Protein AF-A0A446BBA0-F1 (afdb_monomer_lite)

Structure (mmCIF, N/CA/C/O backbone):
data_AF-A0A446BBA0-F1
#
_entry.id   AF-A0A446BBA0-F1
#
loop_
_atom_site.group_PDB
_atom_site.id
_atom_site.type_symbol
_atom_site.label_atom_id
_atom_site.label_alt_id
_atom_site.label_comp_id
_atom_site.label_asym_id
_atom_site.label_entity_id
_atom_site.label_seq_id
_atom_site.pdbx_PDB_ins_code
_atom_site.Cartn_x
_atom_site.Cartn_y
_atom_site.Cartn_z
_atom_site.occupancy
_atom_site.B_iso_or_equiv
_atom_site.auth_seq_id
_atom_site.auth_comp_id
_atom_site.auth_asym_id
_atom_site.auth_atom_id
_atom_site.pdbx_PDB_model_num
ATOM 1 N N . MET A 1 1 ? 12.602 74.635 -7.351 1.00 35.88 1 MET A N 1
ATOM 2 C CA . MET A 1 1 ? 13.070 75.291 -6.101 1.00 35.88 1 MET A CA 1
ATOM 3 C C . MET A 1 1 ? 14.355 74.602 -5.634 1.00 35.88 1 MET A C 1
ATOM 5 O O . MET A 1 1 ? 14.834 73.745 -6.366 1.00 35.88 1 MET A O 1
ATOM 9 N N . ARG A 1 2 ? 14.989 75.040 -4.536 1.00 27.50 2 ARG A N 1
ATOM 10 C CA . ARG A 1 2 ? 16.368 74.638 -4.180 1.00 27.50 2 ARG A CA 1
ATOM 11 C C . ARG A 1 2 ? 16.473 73.181 -3.708 1.00 27.50 2 ARG A C 1
ATOM 13 O O . ARG A 1 2 ? 15.565 72.682 -3.056 1.00 27.50 2 ARG A O 1
ATOM 20 N N . ALA A 1 3 ? 17.612 72.553 -3.999 1.00 34.00 3 ALA A N 1
ATOM 21 C CA . ALA A 1 3 ? 18.017 71.284 -3.402 1.00 34.00 3 ALA A CA 1
ATOM 22 C C . ALA A 1 3 ? 18.498 71.476 -1.951 1.00 34.00 3 ALA A C 1
ATOM 24 O O . ALA A 1 3 ? 18.979 72.555 -1.595 1.00 34.00 3 ALA A O 1
ATOM 25 N N . GLN A 1 4 ? 18.443 70.410 -1.152 1.00 29.73 4 GLN A N 1
ATOM 26 C CA . GLN A 1 4 ? 19.209 70.278 0.088 1.00 29.73 4 GLN A CA 1
ATOM 27 C C . GLN A 1 4 ? 19.882 68.904 0.150 1.00 29.73 4 GLN A C 1
ATOM 29 O O . GLN A 1 4 ? 19.368 67.918 -0.373 1.00 29.73 4 GLN A O 1
ATOM 34 N N . VAL A 1 5 ? 21.064 68.884 0.761 1.00 35.84 5 VAL A N 1
ATOM 35 C CA . VAL A 1 5 ? 21.914 67.706 0.958 1.00 35.84 5 VAL A CA 1
ATOM 36 C C . VAL A 1 5 ? 21.561 67.060 2.295 1.00 35.84 5 VAL A C 1
ATOM 38 O O . VAL A 1 5 ? 21.326 67.779 3.266 1.00 35.84 5 VAL A O 1
ATOM 41 N N . LEU A 1 6 ? 21.605 65.728 2.374 1.00 29.58 6 LEU A N 1
ATOM 42 C CA . LEU A 1 6 ? 21.679 65.023 3.652 1.00 29.58 6 LEU A CA 1
ATOM 43 C C . LEU A 1 6 ? 22.904 64.103 3.663 1.00 29.58 6 LEU A C 1
ATOM 45 O O . LEU A 1 6 ? 23.027 63.198 2.841 1.00 29.58 6 LEU A O 1
ATOM 49 N N . THR A 1 7 ? 23.832 64.376 4.576 1.00 30.25 7 THR A N 1
ATOM 50 C CA . THR A 1 7 ? 25.112 63.671 4.682 1.00 30.25 7 THR A CA 1
ATOM 51 C C . THR A 1 7 ? 24.945 62.411 5.529 1.00 30.25 7 THR A C 1
ATOM 53 O O . THR A 1 7 ? 24.574 62.505 6.697 1.00 30.25 7 THR A O 1
ATOM 56 N N . VAL A 1 8 ? 25.251 61.236 4.975 1.00 31.48 8 VAL A N 1
ATOM 57 C CA . VAL A 1 8 ? 25.280 59.977 5.739 1.00 31.48 8 VAL A CA 1
ATOM 58 C C . VAL A 1 8 ? 26.678 59.775 6.323 1.00 31.48 8 VAL A C 1
ATOM 60 O O . VAL A 1 8 ? 27.663 59.757 5.587 1.00 31.48 8 VAL A O 1
ATOM 63 N N . ALA A 1 9 ? 26.770 59.618 7.643 1.00 33.00 9 ALA A N 1
ATOM 64 C CA . ALA A 1 9 ? 28.015 59.263 8.316 1.00 33.00 9 ALA A CA 1
ATOM 65 C C . ALA A 1 9 ? 28.262 57.748 8.227 1.00 33.00 9 ALA A C 1
ATOM 67 O O . ALA A 1 9 ? 27.361 56.958 8.510 1.00 33.00 9 ALA A O 1
ATOM 68 N N . LEU A 1 10 ? 29.485 57.333 7.876 1.00 33.06 10 LEU A N 1
ATOM 69 C CA . LEU A 1 10 ? 29.874 55.926 7.970 1.00 33.06 10 LEU A CA 1
ATOM 70 C C . LEU A 1 10 ? 30.109 55.544 9.436 1.00 33.06 10 LEU A C 1
ATOM 72 O O . LEU A 1 10 ? 30.967 56.116 10.105 1.00 33.06 10 LEU A O 1
ATOM 76 N N . ILE A 1 11 ? 29.401 54.513 9.889 1.00 36.44 11 ILE A N 1
ATOM 77 C CA . ILE A 1 11 ? 29.768 53.718 11.062 1.00 36.44 11 ILE A CA 1
ATOM 78 C C . ILE A 1 11 ? 30.471 52.459 10.527 1.00 36.44 11 ILE A C 1
ATOM 80 O O . ILE A 1 11 ? 29.938 51.840 9.601 1.00 36.44 11 ILE A O 1
ATOM 84 N N . PRO A 1 12 ? 31.645 52.055 11.049 1.00 36.19 12 PRO A N 1
ATOM 85 C CA . PRO A 1 12 ? 32.269 50.799 10.648 1.00 36.19 12 PRO A CA 1
ATOM 86 C C . PRO A 1 12 ? 31.367 49.629 11.060 1.00 36.19 12 PRO A C 1
ATOM 88 O O . PRO A 1 12 ? 31.075 49.442 12.241 1.00 36.19 12 PRO A O 1
ATOM 91 N N . GLY A 1 13 ? 30.901 48.859 10.077 1.00 36.84 13 GLY A N 1
ATOM 92 C CA . GLY A 1 13 ? 29.990 47.744 10.314 1.00 36.84 13 GLY A CA 1
ATOM 93 C C . GLY A 1 13 ? 30.647 46.651 11.154 1.00 36.84 13 GLY A C 1
ATOM 94 O O . GLY A 1 13 ? 31.632 46.047 10.731 1.00 36.84 13 GLY A O 1
ATOM 95 N N . ILE A 1 14 ? 30.076 46.365 12.325 1.00 43.47 14 ILE A N 1
ATOM 96 C CA . ILE A 1 14 ? 30.402 45.150 13.075 1.00 43.47 14 ILE A CA 1
ATOM 97 C C . ILE A 1 14 ? 29.922 43.970 12.229 1.00 43.47 14 ILE A C 1
ATOM 99 O O . ILE A 1 14 ? 28.726 43.844 11.959 1.00 43.47 14 ILE A O 1
ATOM 103 N N . ALA A 1 15 ? 30.846 43.106 11.811 1.00 54.25 15 ALA A N 1
ATOM 104 C CA . ALA A 1 15 ? 30.502 41.856 11.150 1.00 54.25 15 ALA A CA 1
ATOM 105 C C . ALA A 1 15 ? 29.764 40.956 12.152 1.00 54.25 15 ALA A C 1
ATOM 107 O O . ALA A 1 15 ? 30.383 40.344 13.024 1.00 54.25 15 ALA A O 1
ATOM 108 N N . ALA A 1 16 ? 28.435 40.917 12.054 1.00 66.50 16 ALA A N 1
ATOM 109 C CA . ALA A 1 16 ? 27.616 40.018 12.853 1.00 66.50 16 ALA A CA 1
ATOM 110 C C . ALA A 1 16 ? 28.057 38.563 12.617 1.00 66.50 16 ALA A C 1
ATOM 112 O O . ALA A 1 16 ? 28.373 38.181 11.489 1.00 66.50 16 ALA A O 1
ATOM 113 N N . GLN A 1 17 ? 28.079 37.761 13.680 1.00 79.31 17 GLN A N 1
ATOM 114 C CA . GLN A 1 17 ? 28.385 36.334 13.607 1.00 79.31 17 GLN A CA 1
ATOM 115 C C . GLN A 1 17 ? 27.114 35.513 13.804 1.00 79.31 17 GLN A C 1
ATOM 117 O O . GLN A 1 17 ? 26.257 35.860 14.616 1.00 79.31 17 GLN A O 1
ATOM 122 N N . G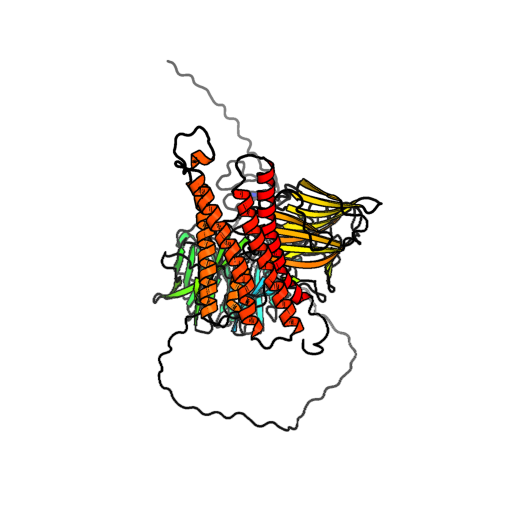LN A 1 18 ? 27.010 34.415 13.065 1.00 88.75 18 GLN A N 1
ATOM 123 C CA . GLN A 1 18 ? 25.937 33.443 13.198 1.00 88.75 18 GLN A CA 1
ATOM 124 C C . GLN A 1 18 ? 26.155 32.527 14.391 1.00 88.75 18 GLN A C 1
ATOM 126 O O . GLN A 1 18 ? 27.260 32.027 14.615 1.00 88.75 18 GLN A O 1
ATOM 131 N N . THR A 1 19 ? 25.078 32.282 15.134 1.00 87.94 19 THR A N 1
ATOM 132 C CA . THR A 1 19 ? 25.061 31.315 16.230 1.00 87.94 19 THR A CA 1
ATOM 133 C C . THR A 1 19 ? 25.366 29.910 15.718 1.00 87.94 19 THR A C 1
ATOM 135 O O . THR A 1 19 ? 25.172 29.600 14.541 1.00 87.94 19 THR A O 1
ATOM 138 N N . LEU A 1 20 ? 25.795 29.021 16.615 1.00 83.19 20 LEU A N 1
ATOM 139 C CA . LEU A 1 20 ? 25.831 27.592 16.315 1.00 83.19 20 LEU A CA 1
ATOM 140 C C . LEU A 1 20 ? 24.437 27.135 15.834 1.00 83.19 20 LEU A C 1
ATOM 142 O O . LEU A 1 20 ? 23.426 27.586 16.373 1.00 83.19 20 LEU A O 1
ATOM 146 N N . TRP A 1 21 ? 24.398 26.297 14.796 1.00 84.50 21 TRP A N 1
ATOM 147 C CA . TRP A 1 21 ? 23.193 25.873 14.062 1.00 84.50 21 TRP A CA 1
ATOM 148 C C . TRP A 1 21 ? 22.438 26.986 13.298 1.00 84.50 21 TRP A C 1
ATOM 150 O O . TRP A 1 21 ? 21.407 26.716 12.684 1.00 84.50 21 TRP A O 1
ATOM 160 N N . GLY A 1 22 ? 22.950 28.222 13.268 1.00 86.44 22 GLY A N 1
ATOM 161 C CA . GLY A 1 22 ? 22.424 29.307 12.433 1.00 86.44 22 GLY A CA 1
ATOM 162 C C . GLY A 1 22 ? 22.756 29.128 10.946 1.00 86.44 22 GLY A C 1
ATOM 163 O O . GLY A 1 22 ? 23.772 28.516 10.599 1.00 86.44 22 GLY A O 1
ATOM 164 N N . GLN A 1 23 ? 21.913 29.675 10.062 1.00 92.38 23 GLN A N 1
ATOM 165 C CA . GLN A 1 23 ? 22.185 29.712 8.620 1.00 92.38 23 GLN A CA 1
ATOM 166 C C . GLN A 1 23 ? 23.283 30.737 8.318 1.00 92.38 23 GLN A C 1
ATOM 168 O O . GLN A 1 23 ? 23.205 31.876 8.766 1.00 92.38 23 GLN A O 1
ATOM 173 N N . CYS A 1 24 ? 24.283 30.344 7.535 1.00 92.69 24 CYS A N 1
ATOM 174 C CA . CYS A 1 24 ? 25.470 31.141 7.206 1.00 92.69 24 CYS A CA 1
ATOM 175 C C . CYS A 1 24 ? 25.732 31.261 5.693 1.00 92.69 24 CYS A C 1
ATOM 177 O O . CYS A 1 24 ? 26.737 31.834 5.274 1.00 92.69 24 CYS A O 1
ATOM 179 N N . GLY A 1 25 ? 24.843 30.728 4.854 1.00 92.12 25 GLY A N 1
ATOM 180 C CA . GLY A 1 25 ? 24.991 30.753 3.402 1.00 92.12 25 GLY A CA 1
ATOM 181 C C . GLY A 1 25 ? 23.841 30.071 2.665 1.00 92.12 25 GLY A C 1
ATOM 182 O O . GLY A 1 25 ? 22.897 29.561 3.278 1.00 92.12 25 GLY A O 1
ATOM 183 N N . GLY A 1 26 ? 23.942 30.086 1.338 1.00 90.56 26 GLY A N 1
ATOM 184 C CA . GLY A 1 26 ? 22.912 29.645 0.399 1.00 90.56 26 GLY A CA 1
ATOM 185 C C . GLY A 1 26 ? 22.616 30.712 -0.660 1.00 90.56 26 GLY A C 1
ATOM 186 O O . GLY A 1 26 ? 22.814 31.899 -0.412 1.00 90.56 26 GLY A O 1
ATOM 187 N N . GLN A 1 27 ? 22.133 30.308 -1.836 1.00 83.00 27 GLN A N 1
ATOM 188 C CA . GLN A 1 27 ? 21.897 31.187 -2.996 1.00 83.00 27 GLN A CA 1
ATOM 189 C C . GLN A 1 27 ? 20.911 32.347 -2.749 1.00 83.00 27 GLN A C 1
ATOM 191 O O . GLN A 1 27 ? 20.941 33.332 -3.482 1.00 83.00 27 GLN A O 1
ATOM 196 N N . SER A 1 28 ? 20.071 32.264 -1.713 1.00 82.88 28 SER A N 1
ATOM 197 C CA . SER A 1 28 ? 19.132 33.314 -1.288 1.00 82.88 28 SER A CA 1
ATOM 198 C C . SER A 1 28 ? 19.500 33.982 0.050 1.00 82.88 28 SER A C 1
ATOM 200 O O . SER A 1 28 ? 18.738 34.810 0.551 1.00 82.88 28 SER A O 1
ATOM 202 N N . TRP A 1 29 ? 20.647 33.644 0.653 1.00 88.62 29 TRP A N 1
ATOM 203 C CA . TRP A 1 29 ? 21.025 34.124 1.984 1.00 88.62 29 TRP A CA 1
ATOM 204 C C . TRP A 1 29 ? 21.700 35.501 1.946 1.00 88.62 29 TRP A C 1
ATOM 206 O O . TRP A 1 29 ? 22.781 35.664 1.384 1.00 88.62 29 TRP A O 1
ATOM 216 N N . THR A 1 30 ? 21.085 36.486 2.603 1.00 88.19 30 THR A N 1
ATOM 217 C CA . THR A 1 30 ? 21.608 37.860 2.751 1.00 88.19 30 THR A CA 1
ATOM 218 C C . THR A 1 30 ? 22.084 38.188 4.171 1.00 88.19 30 THR A C 1
ATOM 220 O O . THR A 1 30 ? 22.561 39.295 4.424 1.00 88.19 30 THR A O 1
ATOM 223 N N . GLY A 1 31 ? 21.953 37.244 5.108 1.00 86.88 31 GLY A N 1
ATOM 224 C CA . GLY A 1 31 ? 22.440 37.389 6.478 1.00 86.88 31 GLY A CA 1
ATOM 225 C C . GLY A 1 31 ? 23.952 37.152 6.613 1.00 86.88 31 GLY A C 1
ATOM 226 O O . GLY A 1 31 ? 24.637 36.841 5.637 1.00 86.88 31 GLY A O 1
ATOM 227 N N . PRO A 1 32 ? 24.504 37.280 7.833 1.00 86.00 32 PRO A N 1
ATOM 228 C CA . PRO A 1 32 ? 25.928 37.063 8.066 1.00 86.00 32 PRO A CA 1
ATOM 229 C C . PRO A 1 32 ? 26.365 35.624 7.759 1.00 86.00 32 PRO A C 1
ATOM 231 O O . PRO A 1 32 ? 25.597 34.678 7.939 1.00 86.00 32 PRO A O 1
ATOM 234 N N . SER A 1 33 ? 27.614 35.475 7.309 1.00 88.25 33 SER A N 1
ATOM 235 C CA . SER A 1 33 ? 28.213 34.204 6.867 1.00 88.25 33 SER A CA 1
ATOM 236 C C . SER A 1 33 ? 29.375 33.704 7.734 1.00 88.25 33 SER A C 1
ATOM 238 O O . SER A 1 33 ? 29.787 32.551 7.619 1.00 88.25 33 SER A O 1
ATOM 240 N N . ALA A 1 34 ? 29.893 34.542 8.635 1.00 87.19 34 ALA A N 1
ATOM 241 C CA . ALA A 1 34 ? 30.868 34.132 9.639 1.00 87.19 34 ALA A CA 1
ATOM 242 C C . ALA A 1 34 ? 30.152 33.475 10.829 1.00 87.19 34 ALA A C 1
ATOM 244 O O . ALA A 1 34 ? 29.236 34.065 11.397 1.00 87.19 34 ALA A O 1
ATOM 245 N N . CYS A 1 35 ? 30.580 32.282 11.232 1.00 90.81 35 CYS A N 1
ATOM 246 C CA . CYS A 1 35 ? 30.077 31.610 12.431 1.00 90.81 35 CYS A CA 1
ATOM 247 C C . CYS A 1 35 ? 30.751 32.134 13.710 1.00 90.81 35 CYS A C 1
ATOM 249 O O . CYS A 1 35 ? 31.843 32.705 13.661 1.00 90.81 35 CYS A O 1
ATOM 251 N N . VAL A 1 36 ? 30.125 31.893 14.865 1.00 88.00 36 VAL A N 1
ATOM 252 C CA . VAL A 1 36 ? 30.778 32.017 16.180 1.00 88.00 36 VAL A CA 1
ATOM 253 C C . VAL A 1 36 ? 32.028 31.133 16.281 1.00 88.00 36 VAL A C 1
ATOM 255 O O . VAL A 1 36 ? 32.127 30.079 15.648 1.00 88.00 36 VAL A O 1
ATOM 258 N N . ALA A 1 37 ? 32.991 31.556 17.104 1.00 80.25 37 ALA A N 1
ATOM 259 C CA . ALA A 1 37 ? 34.264 30.859 17.284 1.00 80.25 37 ALA A CA 1
ATOM 260 C C . ALA A 1 37 ? 34.078 29.381 17.692 1.00 80.25 37 ALA A C 1
ATOM 262 O O . ALA A 1 37 ? 33.327 29.070 18.614 1.00 80.25 37 ALA A O 1
ATOM 263 N N . GLY A 1 38 ? 34.789 28.475 17.009 1.00 77.38 38 GLY A N 1
ATOM 264 C CA . GLY A 1 38 ? 34.667 27.019 17.188 1.00 77.38 38 GLY A CA 1
ATOM 265 C C . GLY A 1 38 ? 33.635 26.337 16.277 1.00 77.38 38 GLY A C 1
ATOM 266 O O . GLY A 1 38 ? 33.547 25.108 16.277 1.00 77.38 38 GLY A O 1
ATOM 267 N N . ALA A 1 39 ? 32.890 27.106 15.477 1.00 82.00 39 ALA A N 1
ATOM 268 C CA . ALA A 1 39 ? 32.014 26.597 14.426 1.00 82.00 39 ALA A CA 1
ATOM 269 C C . ALA A 1 39 ? 32.482 27.040 13.030 1.00 82.00 39 ALA A C 1
ATOM 271 O O . ALA A 1 39 ? 33.132 28.077 12.881 1.00 82.00 39 ALA A O 1
ATOM 272 N N . CYS A 1 40 ? 32.129 26.275 11.996 1.00 88.06 40 CYS A N 1
ATOM 273 C CA . CYS A 1 40 ? 32.400 26.622 10.600 1.00 88.06 40 CYS A CA 1
ATOM 274 C C . CYS A 1 40 ? 31.149 26.460 9.725 1.00 88.06 40 CYS A C 1
ATOM 276 O O . CYS A 1 40 ? 30.252 25.677 10.042 1.00 88.06 40 CYS A O 1
ATOM 278 N N . CYS A 1 41 ? 31.078 27.233 8.640 1.00 89.12 41 CYS A N 1
ATOM 279 C CA . CYS A 1 41 ? 29.930 27.235 7.740 1.00 89.12 41 CYS A CA 1
ATOM 280 C C . CYS A 1 41 ? 30.024 26.068 6.749 1.00 89.12 41 CYS A C 1
ATOM 282 O O . CYS A 1 41 ? 30.929 26.046 5.915 1.00 89.12 41 CYS A O 1
ATOM 284 N N . SER A 1 42 ? 29.096 25.114 6.835 1.00 88.88 42 SER A N 1
ATOM 285 C CA . SER A 1 42 ? 29.040 23.931 5.972 1.00 88.88 42 SER A CA 1
ATOM 286 C C . SER A 1 42 ? 27.811 23.970 5.066 1.00 88.88 42 SER A C 1
ATOM 288 O O . SER A 1 42 ? 26.697 24.207 5.534 1.00 88.88 42 SER A O 1
ATOM 290 N N . SER A 1 43 ? 27.993 23.735 3.767 1.00 87.88 43 SER A N 1
ATOM 291 C CA . SER A 1 43 ? 26.903 23.672 2.788 1.00 87.88 43 SER A CA 1
ATOM 292 C C . SER A 1 43 ? 26.144 22.349 2.893 1.00 87.88 43 SER A C 1
ATOM 294 O O . SER A 1 43 ? 26.726 21.298 2.629 1.00 87.88 43 SER A O 1
ATOM 296 N N . MET A 1 44 ? 24.848 22.394 3.215 1.00 73.75 44 MET A N 1
ATOM 297 C CA . MET A 1 44 ? 23.977 21.211 3.153 1.00 73.75 44 MET A CA 1
ATOM 298 C C . MET A 1 44 ? 23.360 21.047 1.763 1.00 73.75 44 MET A C 1
ATOM 300 O O . MET A 1 44 ? 23.265 19.942 1.244 1.00 73.75 44 MET A O 1
ATOM 304 N N . ASN A 1 45 ? 22.960 22.158 1.142 1.00 79.31 45 ASN A N 1
ATOM 305 C CA . ASN A 1 45 ? 22.489 22.223 -0.240 1.00 79.31 45 ASN A CA 1
ATOM 306 C C . ASN A 1 45 ? 22.754 23.640 -0.810 1.00 79.31 45 ASN A C 1
ATOM 308 O O . ASN A 1 45 ? 23.150 24.529 -0.049 1.00 79.31 45 ASN A O 1
ATOM 312 N N . PRO A 1 46 ? 22.539 23.903 -2.116 1.00 84.88 46 PRO A N 1
ATOM 313 C CA . PRO A 1 46 ? 22.823 25.212 -2.716 1.00 84.88 46 PRO A CA 1
ATOM 314 C C . PRO A 1 46 ? 22.078 26.399 -2.085 1.00 84.88 46 PRO A C 1
ATOM 316 O O . PRO A 1 46 ? 22.535 27.533 -2.206 1.00 84.88 46 PRO A O 1
ATOM 319 N N . TRP A 1 47 ? 20.961 26.164 -1.393 1.00 80.94 47 TRP A N 1
ATOM 320 C CA . TRP A 1 47 ? 20.106 27.186 -0.781 1.00 80.94 47 TRP A CA 1
ATOM 321 C C . TRP A 1 47 ? 20.301 27.334 0.735 1.00 80.94 47 TRP A C 1
ATOM 323 O O . TRP A 1 47 ? 19.856 28.334 1.296 1.00 80.94 47 TRP A O 1
ATOM 333 N N . TYR A 1 48 ? 20.983 26.391 1.398 1.00 83.31 48 TYR A N 1
ATOM 334 C CA . TYR A 1 48 ? 21.137 26.378 2.855 1.00 83.31 48 TYR A CA 1
ATOM 335 C C . TYR A 1 48 ? 22.504 25.847 3.316 1.00 83.31 48 TYR A C 1
ATOM 337 O O . TYR A 1 48 ? 22.862 24.686 3.092 1.00 83.31 48 TYR A O 1
ATOM 345 N N . TYR A 1 49 ? 23.278 26.715 3.972 1.00 92.31 49 TYR A N 1
ATOM 346 C CA . TYR A 1 49 ? 24.547 26.388 4.628 1.00 92.31 49 TYR A CA 1
ATOM 347 C C . TYR A 1 49 ? 24.411 26.710 6.126 1.00 92.31 49 TYR A C 1
ATOM 349 O O . TYR A 1 49 ? 23.838 27.746 6.467 1.00 92.31 49 TYR A O 1
ATOM 357 N N . GLN A 1 50 ? 24.959 25.880 7.018 1.00 93.69 50 GLN A N 1
ATOM 358 C CA . GLN A 1 50 ? 24.769 25.987 8.473 1.00 93.69 50 GLN A CA 1
ATOM 359 C C . GLN A 1 50 ? 26.093 26.038 9.252 1.00 93.69 50 GLN A C 1
ATOM 361 O O . GLN A 1 50 ? 27.076 25.402 8.870 1.00 93.69 50 GLN A O 1
ATOM 366 N N . CYS A 1 51 ? 26.113 26.760 10.375 1.00 93.44 51 CYS A N 1
ATOM 367 C CA . CYS A 1 51 ? 27.231 26.773 11.318 1.00 93.44 51 CYS A CA 1
ATOM 368 C C . CYS A 1 51 ? 27.276 25.495 12.171 1.00 93.44 51 CYS A C 1
ATOM 370 O O . CYS A 1 51 ? 26.499 25.353 13.116 1.00 93.44 51 CYS A O 1
ATOM 372 N N . LEU A 1 52 ? 28.216 24.594 11.874 1.00 89.31 52 LEU A N 1
ATOM 373 C CA . LEU A 1 52 ? 28.421 23.325 12.586 1.00 89.31 52 LEU A CA 1
ATOM 374 C C . LEU A 1 52 ? 29.630 23.410 13.531 1.00 89.31 52 LEU A C 1
ATOM 376 O O . LEU A 1 52 ? 30.618 24.069 13.211 1.00 89.31 52 LEU A O 1
ATOM 380 N N . SER A 1 53 ? 29.585 22.725 14.676 1.00 81.94 53 SER A N 1
ATOM 381 C CA . SER A 1 53 ? 30.696 22.678 15.640 1.00 81.94 53 SER A CA 1
ATOM 382 C C . SER A 1 53 ? 31.814 21.750 15.157 1.00 81.94 53 SER A C 1
ATOM 384 O O . SER A 1 53 ? 31.599 20.540 15.061 1.00 81.94 53 SER A O 1
ATOM 386 N N . GLY A 1 54 ? 33.012 22.282 14.904 1.00 68.62 54 GLY A N 1
ATOM 387 C CA . GLY A 1 54 ? 34.150 21.477 14.455 1.00 68.62 54 GLY A CA 1
ATOM 388 C C . GLY A 1 54 ? 35.348 22.289 13.953 1.00 68.62 54 GLY A C 1
ATOM 389 O O . GLY A 1 54 ? 35.215 23.421 13.490 1.00 68.62 54 GLY A O 1
ATOM 390 N N . SER A 1 55 ? 36.536 21.684 14.025 1.00 55.28 55 SER A N 1
ATOM 391 C CA . SER A 1 55 ? 37.793 22.271 13.543 1.00 55.28 55 SER A CA 1
ATOM 392 C C . SER A 1 55 ? 37.978 22.011 12.046 1.00 55.28 55 SER A C 1
ATOM 394 O O . SER A 1 55 ? 38.501 20.973 11.646 1.00 55.28 55 SER A O 1
ATOM 396 N N . CYS A 1 56 ? 37.540 22.950 11.210 1.00 51.88 56 CYS A N 1
ATOM 397 C CA . CYS A 1 56 ? 37.534 22.789 9.755 1.00 51.88 56 CYS A CA 1
ATOM 398 C C . CYS A 1 56 ? 38.882 23.201 9.130 1.00 51.88 56 CYS A C 1
ATOM 400 O O . CYS A 1 56 ? 39.292 24.358 9.217 1.00 51.88 56 CYS A O 1
ATOM 402 N N . VAL A 1 57 ? 39.578 22.247 8.502 1.00 41.41 57 VAL A N 1
ATOM 403 C CA . VAL A 1 57 ? 40.902 22.449 7.883 1.00 41.41 57 VAL A CA 1
ATOM 404 C C . VAL A 1 57 ? 40.747 22.907 6.429 1.00 41.41 57 VAL A C 1
ATOM 406 O O . VAL A 1 57 ? 40.096 22.237 5.631 1.00 41.41 57 VAL A O 1
ATOM 409 N N . GLY A 1 58 ? 41.353 24.046 6.079 1.00 33.00 58 GLY A N 1
ATOM 410 C CA . GLY A 1 58 ? 41.364 24.575 4.710 1.00 33.00 58 GLY A CA 1
ATOM 411 C C . GLY A 1 58 ? 42.344 23.846 3.769 1.00 33.00 58 GLY A C 1
ATOM 412 O O . GLY A 1 58 ? 43.286 23.202 4.236 1.00 33.00 58 GLY A O 1
ATOM 413 N N . PRO A 1 59 ? 42.158 23.950 2.440 1.00 34.88 59 PRO A N 1
ATOM 414 C CA . PRO A 1 59 ? 42.936 23.191 1.461 1.00 34.88 59 PRO A CA 1
ATOM 415 C C . PRO A 1 59 ? 44.374 23.714 1.312 1.00 34.88 59 PRO A C 1
ATOM 417 O O . PRO A 1 59 ? 44.591 24.912 1.129 1.00 34.88 59 PRO A O 1
ATOM 420 N N . THR A 1 60 ? 45.361 22.812 1.314 1.00 26.70 60 THR A N 1
ATOM 421 C CA . THR A 1 60 ? 46.761 23.113 0.952 1.00 26.70 60 THR A CA 1
ATOM 422 C C . THR A 1 60 ? 47.375 22.019 0.064 1.00 26.70 60 THR A C 1
ATOM 424 O O . THR A 1 60 ? 46.813 20.937 -0.099 1.00 26.70 60 THR A O 1
ATOM 427 N N . ASN A 1 61 ? 48.482 22.352 -0.609 1.00 26.39 61 ASN A N 1
ATOM 428 C CA . ASN A 1 61 ? 48.979 21.658 -1.804 1.00 26.39 61 ASN A CA 1
ATOM 429 C C . ASN A 1 61 ? 49.931 20.475 -1.540 1.00 26.39 61 ASN A C 1
ATOM 431 O O . ASN A 1 61 ? 50.566 20.379 -0.496 1.00 26.39 61 ASN A O 1
ATOM 435 N N . ASN A 1 62 ? 50.097 19.651 -2.585 1.00 30.89 62 ASN A N 1
ATOM 436 C CA . ASN A 1 62 ? 51.162 18.663 -2.811 1.00 30.89 62 ASN A CA 1
ATOM 437 C C . ASN A 1 62 ? 52.447 18.827 -1.972 1.00 30.89 62 ASN A C 1
ATOM 439 O O . ASN A 1 62 ? 53.213 19.769 -2.179 1.00 30.89 62 ASN A O 1
ATOM 443 N N . THR A 1 63 ? 52.823 17.785 -1.225 1.00 23.11 63 THR A N 1
ATOM 444 C CA . THR A 1 63 ? 54.210 17.279 -1.258 1.00 23.11 63 THR A CA 1
ATOM 445 C C . THR A 1 63 ? 54.295 15.803 -0.856 1.00 23.11 63 THR A C 1
ATOM 447 O O . THR A 1 63 ? 53.392 15.253 -0.234 1.00 23.11 63 THR A O 1
ATOM 450 N N . ARG A 1 64 ? 55.382 15.140 -1.265 1.00 32.78 64 ARG A N 1
ATOM 451 C CA . ARG A 1 64 ? 55.619 13.691 -1.155 1.00 32.78 64 ARG A CA 1
ATOM 452 C C . ARG A 1 64 ? 56.710 13.419 -0.118 1.00 32.78 64 ARG A C 1
ATOM 454 O O . ARG A 1 64 ? 57.815 13.921 -0.289 1.00 32.78 64 ARG A O 1
ATOM 461 N N . SER A 1 65 ? 56.448 12.580 0.885 1.00 22.97 65 SER A N 1
ATOM 462 C CA . SER A 1 65 ? 57.494 11.976 1.729 1.00 22.97 65 SER A CA 1
ATOM 463 C C . SER A 1 65 ? 57.041 10.629 2.315 1.00 22.97 65 SER A C 1
ATOM 465 O O . SER A 1 65 ? 55.893 10.228 2.132 1.00 22.97 65 SER A O 1
ATOM 467 N N . THR A 1 66 ? 57.960 9.902 2.949 1.00 23.05 66 THR A N 1
ATOM 468 C CA . THR A 1 66 ? 57.860 8.464 3.268 1.00 23.05 66 THR A CA 1
ATOM 469 C C . THR A 1 66 ? 58.174 8.136 4.731 1.00 23.05 66 THR A C 1
ATOM 471 O O . THR A 1 66 ? 58.921 8.872 5.370 1.00 23.05 66 THR A O 1
ATOM 474 N N . SER A 1 67 ? 57.746 6.939 5.165 1.00 24.47 67 SER A N 1
ATOM 475 C CA . SER A 1 67 ? 58.151 6.246 6.410 1.00 24.47 67 SER A CA 1
ATOM 476 C C . SER A 1 67 ? 57.487 6.770 7.706 1.00 24.47 67 SER A C 1
ATOM 478 O O . SER A 1 67 ? 57.023 7.901 7.742 1.00 24.47 67 SER A O 1
ATOM 480 N N . SER A 1 68 ? 57.367 5.992 8.795 1.00 24.23 68 SER A N 1
ATOM 481 C CA . SER A 1 68 ? 57.882 4.636 9.086 1.00 24.23 68 SER A CA 1
ATOM 482 C C . SER A 1 68 ? 56.898 3.750 9.880 1.00 24.23 68 SER A C 1
ATOM 484 O O . SER A 1 68 ? 55.947 4.220 10.496 1.00 24.23 68 SER A O 1
ATOM 486 N N . THR A 1 69 ? 57.167 2.442 9.867 1.00 24.69 69 THR A N 1
ATOM 487 C CA . THR A 1 69 ? 56.418 1.360 10.531 1.00 24.69 69 THR A CA 1
ATOM 488 C C . THR A 1 69 ? 56.648 1.279 12.046 1.00 24.69 69 THR A C 1
ATOM 490 O O . THR A 1 69 ? 57.793 1.378 12.480 1.00 24.69 69 THR A O 1
ATOM 493 N N . THR A 1 70 ? 55.623 0.862 12.803 1.00 23.45 70 THR A N 1
ATOM 494 C CA . THR A 1 70 ? 55.814 -0.001 13.988 1.00 23.45 70 THR A CA 1
ATOM 495 C C . THR A 1 70 ? 54.751 -1.105 14.007 1.00 23.45 70 THR A C 1
ATOM 497 O O . THR A 1 70 ? 53.566 -0.827 13.857 1.00 23.45 70 THR A O 1
ATOM 500 N N . ILE A 1 71 ? 55.170 -2.361 14.183 1.00 25.36 71 ILE A N 1
ATOM 501 C CA . ILE A 1 71 ? 54.305 -3.550 14.308 1.00 25.36 71 ILE A CA 1
ATOM 502 C C . ILE A 1 71 ? 54.461 -4.102 15.727 1.00 25.36 71 ILE A C 1
ATOM 504 O O . ILE A 1 71 ? 55.561 -4.052 16.271 1.00 25.36 71 ILE A O 1
ATOM 508 N N . ASN A 1 72 ? 53.409 -4.705 16.287 1.00 24.64 72 ASN A N 1
ATOM 509 C CA . ASN A 1 72 ? 53.563 -5.698 17.350 1.00 24.64 72 ASN A CA 1
ATOM 510 C C . ASN A 1 72 ? 52.704 -6.944 17.089 1.00 24.64 72 ASN A C 1
ATOM 512 O O . ASN A 1 72 ? 51.602 -6.868 16.550 1.00 24.64 72 ASN A O 1
ATOM 516 N N . THR A 1 73 ? 53.275 -8.094 17.435 1.00 23.94 73 THR A N 1
ATOM 517 C CA . THR A 1 73 ? 52.742 -9.459 17.285 1.00 23.94 73 THR A CA 1
ATOM 518 C C . THR A 1 73 ? 51.916 -9.848 18.542 1.00 23.94 73 THR A C 1
ATOM 520 O O . THR A 1 73 ? 51.822 -9.050 19.468 1.00 23.94 73 THR A O 1
ATOM 523 N N . ALA A 1 74 ? 51.244 -11.003 18.682 1.00 23.98 74 ALA A N 1
ATOM 524 C CA . ALA A 1 74 ? 51.377 -12.294 17.997 1.00 23.98 74 ALA A CA 1
ATOM 525 C C . ALA A 1 74 ? 50.078 -13.154 17.992 1.00 23.98 74 ALA A C 1
ATOM 527 O O . ALA A 1 74 ? 49.003 -12.723 18.394 1.00 23.98 74 ALA A O 1
ATOM 528 N N . LYS A 1 75 ? 50.219 -14.395 17.502 1.00 25.75 75 LYS A N 1
ATOM 529 C CA . LYS A 1 75 ? 49.204 -15.436 17.228 1.00 25.75 75 LYS A CA 1
ATOM 530 C C . LYS A 1 75 ? 48.813 -16.270 18.483 1.00 25.75 75 LYS A C 1
ATOM 532 O O . LYS A 1 75 ? 49.672 -16.453 19.343 1.00 25.75 75 LYS A O 1
ATOM 537 N N . PRO A 1 76 ? 47.584 -16.832 18.577 1.00 29.12 76 PRO A N 1
ATOM 538 C CA . PRO A 1 76 ? 47.126 -17.648 19.718 1.00 29.12 76 PRO A CA 1
ATOM 539 C C . PRO A 1 76 ? 47.466 -19.154 19.627 1.00 29.12 76 PRO A C 1
ATOM 541 O O . PRO A 1 76 ? 47.775 -19.661 18.546 1.00 29.12 76 PRO A O 1
ATOM 544 N N . SER A 1 77 ? 47.294 -19.874 20.751 1.00 24.05 77 SER A N 1
ATOM 545 C CA . SER A 1 77 ? 47.439 -21.340 20.867 1.00 24.05 77 SER A CA 1
ATOM 546 C C . SER A 1 77 ? 46.331 -22.013 21.705 1.00 24.05 77 SER A C 1
ATOM 548 O O . SER A 1 77 ? 46.073 -21.630 22.839 1.00 24.05 77 SER A O 1
ATOM 550 N N . SER A 1 78 ? 45.736 -23.046 21.101 1.00 23.06 78 SER A N 1
ATOM 551 C CA . SER A 1 78 ? 44.962 -24.207 21.605 1.00 23.06 78 SER A CA 1
ATOM 552 C C . SER A 1 78 ? 44.843 -24.547 23.107 1.00 23.06 78 SER A C 1
ATOM 554 O O . SER A 1 78 ? 45.844 -24.528 23.819 1.00 23.06 78 SER A O 1
ATOM 556 N N . ILE A 1 79 ? 43.710 -25.181 23.470 1.00 26.78 79 ILE A N 1
ATOM 557 C CA . ILE A 1 79 ? 43.668 -26.506 24.146 1.00 26.78 79 ILE A CA 1
ATOM 558 C C . ILE A 1 79 ? 42.340 -27.259 23.845 1.00 26.78 79 ILE A C 1
ATOM 560 O O . ILE A 1 79 ? 41.371 -26.657 23.389 1.00 26.78 79 ILE A O 1
ATOM 564 N N . THR A 1 80 ? 42.343 -28.590 24.004 1.00 25.56 80 THR A N 1
ATOM 565 C CA . THR A 1 80 ? 41.276 -29.588 23.713 1.00 25.56 80 THR A CA 1
ATOM 566 C C . THR A 1 80 ? 40.119 -29.608 24.736 1.00 25.56 80 THR A C 1
ATOM 568 O O . THR A 1 80 ? 40.271 -29.067 25.823 1.00 25.56 80 THR A O 1
ATOM 571 N N . GLY A 1 81 ? 38.958 -30.256 24.525 1.00 24.30 81 GLY A N 1
ATOM 572 C CA . GLY A 1 81 ? 38.474 -31.109 23.416 1.00 24.30 81 GLY A CA 1
ATOM 573 C C . GLY A 1 81 ? 38.091 -32.542 23.864 1.00 24.30 81 GLY A C 1
ATOM 574 O O . GLY A 1 81 ? 38.893 -33.191 24.529 1.00 24.30 81 GLY A O 1
ATOM 575 N N . VAL A 1 82 ? 36.898 -33.047 23.494 1.00 25.44 82 VAL A N 1
ATOM 576 C CA . VAL A 1 82 ? 36.413 -34.434 23.748 1.00 25.44 82 VAL A CA 1
ATOM 577 C C . VAL A 1 82 ? 35.614 -34.959 22.535 1.00 25.44 82 VAL A C 1
ATOM 579 O O . VAL A 1 82 ? 35.046 -34.174 21.779 1.00 25.44 82 VAL A O 1
ATOM 582 N N . THR A 1 83 ? 35.596 -36.282 22.337 1.00 22.64 83 THR A N 1
ATOM 583 C CA . THR A 1 83 ? 35.233 -36.976 21.083 1.00 22.64 83 THR A CA 1
ATOM 584 C C . THR A 1 83 ? 33.968 -37.840 21.200 1.00 22.64 83 THR A C 1
ATOM 586 O O . THR A 1 83 ? 33.753 -38.484 22.223 1.00 22.64 83 THR A O 1
ATOM 589 N N . THR A 1 84 ? 33.212 -38.003 20.108 1.00 24.88 84 THR A N 1
ATOM 590 C CA . THR A 1 84 ? 32.586 -39.300 19.748 1.00 24.88 84 THR A CA 1
ATOM 591 C C . THR A 1 84 ? 32.381 -39.404 18.231 1.00 24.88 84 THR A C 1
ATOM 593 O O . THR A 1 84 ? 32.282 -38.388 17.544 1.00 24.88 84 THR A O 1
ATOM 596 N N . THR A 1 85 ? 32.368 -40.629 17.690 1.00 24.22 85 THR A N 1
ATOM 597 C CA . THR A 1 85 ? 32.543 -40.873 16.244 1.00 24.22 85 THR A CA 1
ATOM 598 C C . THR A 1 85 ? 31.674 -42.026 15.740 1.00 24.22 85 THR A C 1
ATOM 600 O O . THR A 1 85 ? 31.755 -43.120 16.289 1.00 24.22 85 THR A O 1
ATOM 603 N N . ALA A 1 86 ? 30.949 -41.833 14.631 1.00 24.45 86 ALA A N 1
ATOM 604 C CA . ALA A 1 86 ? 30.515 -42.915 13.738 1.00 24.45 86 ALA A CA 1
ATOM 605 C C . ALA A 1 86 ? 30.160 -42.381 12.334 1.00 24.45 86 ALA A C 1
ATOM 607 O O . ALA A 1 86 ? 29.607 -41.294 12.193 1.00 24.45 86 ALA A O 1
ATOM 608 N N . LYS A 1 87 ? 30.452 -43.169 11.291 1.00 25.14 87 LYS A N 1
ATOM 609 C CA . LYS A 1 87 ? 29.961 -43.005 9.909 1.00 25.14 87 LYS A CA 1
ATOM 610 C C . LYS A 1 87 ? 29.544 -44.380 9.383 1.00 25.14 87 LYS A C 1
ATOM 612 O O . LYS A 1 87 ? 30.209 -45.361 9.699 1.00 25.14 87 LYS A O 1
ATOM 617 N N . SER A 1 88 ? 28.551 -44.436 8.497 1.00 23.02 88 SER A N 1
ATOM 618 C CA . SER A 1 88 ? 28.433 -45.507 7.493 1.00 23.02 88 SER A CA 1
ATOM 619 C C . SER A 1 88 ? 27.699 -44.997 6.242 1.00 23.02 88 SER A C 1
ATOM 621 O O . SER A 1 88 ? 27.203 -43.868 6.250 1.00 23.02 88 SER A O 1
ATOM 623 N N . LYS A 1 89 ? 27.720 -45.757 5.137 1.00 21.80 89 LYS A N 1
ATOM 624 C CA . LYS A 1 89 ? 27.391 -45.260 3.785 1.00 21.80 89 LYS A CA 1
ATOM 625 C C . LYS A 1 89 ? 26.917 -46.386 2.839 1.00 21.80 89 LYS A C 1
ATOM 627 O O . LYS A 1 89 ? 27.629 -47.375 2.709 1.00 21.80 89 LYS A O 1
ATOM 632 N N . CYS A 1 90 ? 25.819 -46.158 2.100 1.00 19.22 90 CYS A N 1
ATOM 633 C CA . CYS A 1 90 ? 25.260 -47.021 1.025 1.00 19.22 90 CYS A CA 1
ATOM 634 C C . CYS A 1 90 ? 24.746 -48.421 1.488 1.00 19.22 90 CYS A C 1
ATOM 636 O O . CYS A 1 90 ? 25.023 -48.828 2.608 1.00 19.22 90 CYS A O 1
ATOM 638 N N . SER A 1 91 ? 23.950 -49.192 0.723 1.00 20.92 91 SER A N 1
ATOM 639 C CA . SER A 1 91 ? 23.558 -49.102 -0.705 1.00 20.92 91 SER A CA 1
ATOM 640 C C . SER A 1 91 ? 22.117 -49.616 -0.997 1.00 20.92 91 SER A C 1
ATOM 642 O O . SER A 1 91 ? 21.354 -49.882 -0.075 1.00 20.92 91 SER A O 1
ATOM 644 N N . MET A 1 92 ? 21.764 -49.725 -2.288 1.00 23.45 92 MET A N 1
ATOM 645 C CA . MET A 1 92 ? 20.488 -50.190 -2.896 1.00 23.45 92 MET A CA 1
ATOM 646 C C . MET A 1 92 ? 20.238 -51.718 -2.705 1.00 23.45 92 MET A C 1
ATOM 648 O O . MET A 1 92 ? 21.114 -52.392 -2.172 1.00 23.45 92 MET A O 1
ATOM 652 N N . THR A 1 93 ? 19.138 -52.392 -3.106 1.00 23.09 93 THR A N 1
ATOM 653 C CA . THR A 1 93 ? 17.966 -52.132 -4.007 1.00 23.09 93 THR A CA 1
ATOM 654 C C . THR A 1 93 ? 16.767 -53.012 -3.514 1.00 23.09 93 THR A C 1
ATOM 656 O O . THR A 1 93 ? 16.955 -53.772 -2.571 1.00 23.09 93 THR A O 1
ATOM 659 N N . THR A 1 94 ? 15.514 -53.024 -4.016 1.00 23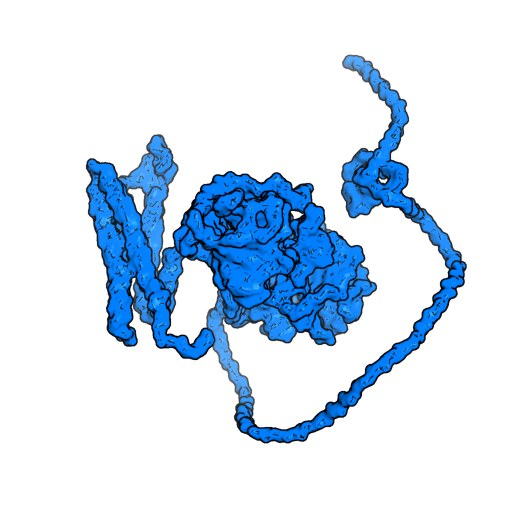.62 94 THR A N 1
ATOM 660 C CA . THR A 1 94 ? 15.022 -53.342 -5.390 1.00 23.62 94 THR A CA 1
ATOM 661 C C . THR A 1 94 ? 13.513 -53.001 -5.547 1.00 23.62 94 THR A C 1
ATOM 663 O O . THR A 1 94 ? 12.825 -52.806 -4.551 1.00 23.62 94 THR A O 1
ATOM 666 N N . ALA A 1 95 ? 13.013 -52.925 -6.792 1.00 24.47 95 ALA A N 1
ATOM 667 C CA . ALA A 1 95 ? 11.650 -52.532 -7.218 1.00 24.47 95 ALA A CA 1
ATOM 668 C C . ALA A 1 95 ? 10.490 -53.445 -6.732 1.00 24.47 95 ALA A C 1
ATOM 670 O O . ALA A 1 95 ? 10.729 -54.509 -6.165 1.00 24.47 95 ALA A O 1
ATOM 671 N N . THR A 1 96 ? 9.208 -53.118 -6.981 1.00 23.50 96 THR A N 1
ATOM 672 C CA . THR A 1 96 ? 8.448 -53.539 -8.200 1.00 23.50 96 THR A CA 1
ATOM 673 C C . THR A 1 96 ? 6.975 -53.076 -8.083 1.00 23.50 96 THR A C 1
ATOM 675 O O . THR A 1 96 ? 6.442 -53.214 -6.988 1.00 23.50 96 THR A O 1
ATOM 678 N N . THR A 1 97 ? 6.189 -52.601 -9.071 1.00 23.42 97 THR A N 1
ATOM 679 C CA . THR A 1 97 ? 6.353 -51.961 -10.414 1.00 23.42 97 THR A CA 1
ATOM 680 C C . THR A 1 97 ? 4.983 -51.374 -10.842 1.00 23.42 97 THR A C 1
ATOM 682 O O . THR A 1 97 ? 3.962 -51.971 -10.503 1.00 23.42 97 THR A O 1
ATOM 685 N N . THR A 1 98 ? 4.931 -50.339 -11.696 1.00 23.27 98 THR A N 1
ATOM 686 C CA . THR A 1 98 ? 3.730 -49.962 -12.493 1.00 23.27 98 THR A CA 1
ATOM 687 C C . THR A 1 98 ? 4.097 -49.691 -13.969 1.00 23.27 98 THR A C 1
ATOM 689 O O . THR A 1 98 ? 5.162 -49.124 -14.217 1.00 23.27 98 THR A O 1
ATOM 692 N N . PRO A 1 99 ? 3.274 -50.112 -14.958 1.00 31.09 99 PRO A N 1
ATOM 693 C CA . PRO A 1 99 ? 3.577 -49.983 -16.393 1.00 31.09 99 PRO A CA 1
ATOM 694 C C . PRO A 1 99 ? 3.167 -48.616 -17.007 1.00 31.09 99 PRO A C 1
ATOM 696 O O . PRO A 1 99 ? 2.451 -47.854 -16.356 1.00 31.09 99 PRO A O 1
ATOM 699 N N . PRO A 1 100 ? 3.633 -48.274 -18.231 1.00 29.94 100 PRO A N 1
ATOM 700 C CA . PRO A 1 100 ? 3.857 -46.876 -18.618 1.00 29.94 100 PRO A CA 1
ATOM 701 C C . PRO A 1 100 ? 2.895 -46.292 -19.672 1.00 29.94 100 PRO A C 1
ATOM 703 O O . PRO A 1 100 ? 2.118 -46.993 -20.317 1.00 29.94 100 PRO A O 1
ATOM 706 N N . CYS A 1 101 ? 3.036 -44.981 -19.896 1.00 19.17 101 CYS A N 1
ATOM 707 C CA . CYS A 1 101 ? 2.491 -44.259 -21.048 1.00 19.17 101 CYS A CA 1
ATOM 708 C C . CYS A 1 101 ? 3.343 -44.486 -22.319 1.00 19.17 101 CYS A C 1
ATOM 710 O O . CYS A 1 101 ? 4.545 -44.738 -22.228 1.00 19.17 101 CYS A O 1
ATOM 712 N N . SER A 1 102 ? 2.733 -44.359 -23.501 1.00 25.20 102 SER A N 1
ATOM 713 C CA . SER A 1 102 ? 3.364 -44.552 -24.817 1.00 25.20 102 SER A CA 1
ATOM 714 C C . SER A 1 102 ? 3.195 -43.320 -25.711 1.00 25.20 102 SER A C 1
ATOM 716 O O . SER A 1 102 ? 2.077 -42.831 -25.869 1.00 25.20 102 SER A O 1
ATOM 718 N N . SER A 1 103 ? 4.274 -42.852 -26.338 1.00 25.98 103 SER A N 1
ATOM 719 C CA . SER A 1 103 ? 4.269 -41.709 -27.260 1.00 25.98 103 SER A CA 1
ATOM 720 C C . SER A 1 103 ? 4.187 -42.130 -28.733 1.00 25.98 103 SER A C 1
ATOM 722 O O . SER A 1 103 ? 4.699 -43.176 -29.131 1.00 25.98 103 SER A O 1
ATOM 724 N N . SER A 1 104 ? 3.593 -41.274 -29.565 1.00 25.38 104 SER A N 1
ATOM 725 C CA . SER A 1 104 ? 3.717 -41.318 -31.025 1.00 25.38 104 SER A CA 1
ATOM 726 C C . SER A 1 104 ? 3.630 -39.902 -31.602 1.00 25.38 104 SER A C 1
ATOM 728 O O . SER A 1 104 ? 2.851 -39.074 -31.135 1.00 25.38 104 SER A O 1
ATOM 730 N N . SER A 1 105 ? 4.465 -39.601 -32.595 1.00 25.39 105 SER A N 1
ATOM 731 C CA . SER A 1 105 ? 4.532 -38.297 -33.261 1.00 25.39 105 SER A CA 1
ATOM 732 C C . SER A 1 105 ? 4.039 -38.397 -34.704 1.00 25.39 105 SER A C 1
ATOM 734 O O . SER A 1 105 ? 4.329 -39.364 -35.405 1.00 25.39 105 SER A O 1
ATOM 736 N N . SER A 1 106 ? 3.301 -37.387 -35.173 1.00 25.38 106 SER A N 1
ATOM 737 C CA . SER A 1 106 ? 3.001 -37.211 -36.600 1.00 25.38 106 SER A CA 1
ATOM 738 C C . SER A 1 106 ? 2.749 -35.740 -36.944 1.00 25.38 106 SER A C 1
ATOM 740 O O . SER A 1 106 ? 2.394 -34.929 -36.091 1.00 25.38 106 SER A O 1
ATOM 742 N N . SER A 1 107 ? 3.040 -35.389 -38.193 1.00 25.00 107 SER A N 1
ATOM 743 C CA . SER A 1 107 ? 3.235 -34.028 -38.693 1.00 25.00 107 SER A CA 1
ATOM 744 C C . SER A 1 107 ? 1.951 -33.231 -38.957 1.00 25.00 107 SER A C 1
ATOM 746 O O . SER A 1 107 ? 1.053 -33.710 -39.643 1.00 25.00 107 SER A O 1
ATOM 748 N N . SER A 1 108 ? 1.967 -31.969 -38.520 1.00 28.14 108 SER A N 1
ATOM 749 C CA . SER A 1 108 ? 1.400 -30.772 -39.172 1.00 28.14 108 SER A CA 1
ATOM 750 C C . SER A 1 108 ? 0.309 -30.924 -40.253 1.00 28.14 108 SER A C 1
ATOM 752 O O . SER A 1 108 ? 0.582 -31.333 -41.383 1.00 28.14 108 SER A O 1
ATOM 754 N N . SER A 1 109 ? -0.847 -30.311 -39.997 1.00 26.42 109 SER A N 1
ATOM 755 C CA . SER A 1 109 ? -1.620 -29.600 -41.022 1.00 26.42 109 SER A CA 1
ATOM 756 C C . SER A 1 109 ? -2.127 -28.274 -40.444 1.00 26.42 109 SER A C 1
ATOM 758 O O . SER A 1 109 ? -2.468 -28.187 -39.264 1.00 26.42 109 SER A O 1
ATOM 760 N N . ALA A 1 110 ? -2.115 -27.205 -41.243 1.00 36.31 110 ALA A N 1
ATOM 761 C CA . ALA A 1 110 ? -2.574 -25.898 -40.782 1.00 36.31 110 ALA A CA 1
ATOM 762 C C . ALA A 1 110 ? -4.106 -25.878 -40.674 1.00 36.31 110 ALA A C 1
ATOM 764 O O . ALA A 1 110 ? -4.803 -26.284 -41.601 1.00 36.31 110 ALA A O 1
ATOM 765 N N . SER A 1 111 ? -4.628 -25.372 -39.559 1.00 28.44 111 SER A N 1
ATOM 766 C CA . SER A 1 111 ? -6.048 -25.056 -39.382 1.00 28.44 111 SER A CA 1
ATOM 767 C C . SER A 1 111 ? -6.173 -23.652 -38.811 1.00 28.44 111 SER A C 1
ATOM 769 O O . SER A 1 111 ? -5.470 -23.297 -37.867 1.00 28.44 111 SER A O 1
ATOM 771 N N . SER A 1 112 ? -7.048 -22.841 -39.400 1.00 32.50 112 SER A N 1
ATOM 772 C CA . SER A 1 112 ? -7.291 -21.470 -38.959 1.00 32.50 112 SER A CA 1
ATOM 773 C C . SER A 1 112 ? -7.872 -21.461 -37.546 1.00 32.50 112 SER A C 1
ATOM 775 O O . SER A 1 112 ? -9.016 -21.878 -37.350 1.00 32.50 112 SER A O 1
ATOM 777 N N . VAL A 1 113 ? -7.112 -20.953 -36.575 1.00 29.89 113 VAL A N 1
ATOM 778 C CA . VAL A 1 113 ? -7.636 -20.672 -35.236 1.00 29.89 113 VAL A CA 1
ATOM 779 C C . VAL A 1 113 ? -8.619 -19.512 -35.360 1.00 29.89 113 VAL A C 1
ATOM 781 O O . VAL A 1 113 ? -8.225 -18.349 -35.416 1.00 29.89 113 VAL A O 1
ATOM 784 N N . ALA A 1 114 ? -9.911 -19.833 -35.424 1.00 29.20 114 ALA A N 1
ATOM 785 C CA . ALA A 1 114 ? -10.952 -18.857 -35.153 1.00 29.20 114 ALA A CA 1
ATOM 786 C C . ALA A 1 114 ? -10.765 -18.401 -33.702 1.00 29.20 114 ALA A C 1
ATOM 788 O O . ALA A 1 114 ? -10.892 -19.205 -32.777 1.00 29.20 114 ALA A O 1
ATOM 789 N N . SER A 1 115 ? -10.400 -17.136 -33.506 1.00 31.53 115 SER A N 1
ATOM 790 C CA . SER A 1 115 ? -10.155 -16.592 -32.179 1.00 31.53 115 SER A CA 1
ATOM 791 C C . SER A 1 115 ? -11.454 -16.570 -31.377 1.00 31.53 115 SER A C 1
ATOM 793 O O . SER A 1 115 ? -12.329 -15.729 -31.587 1.00 31.53 115 SER A O 1
ATOM 795 N N . SER A 1 116 ? -11.557 -17.479 -30.403 1.00 33.09 116 SER A N 1
ATOM 796 C CA . SER A 1 116 ? -12.399 -17.249 -29.230 1.00 33.09 116 SER A CA 1
ATOM 797 C C . SER A 1 116 ? -12.090 -15.846 -28.695 1.00 33.09 116 SER A C 1
ATOM 799 O O . SER A 1 116 ? -10.910 -15.490 -28.635 1.00 33.09 116 SER A O 1
ATOM 801 N N . PRO A 1 117 ? -13.095 -15.034 -28.322 1.00 42.25 117 PRO A N 1
ATOM 802 C CA . PRO A 1 117 ? -12.839 -13.691 -27.823 1.00 42.25 117 PRO A CA 1
ATOM 803 C C . PRO A 1 117 ? -11.990 -13.785 -26.554 1.00 42.25 117 PRO A C 1
ATOM 805 O O . PRO A 1 117 ? -12.457 -14.294 -25.533 1.00 42.25 117 PRO A O 1
ATOM 808 N N . SER A 1 118 ? -10.738 -13.325 -26.633 1.00 63.62 118 SER A N 1
ATOM 809 C CA . SER A 1 118 ? -9.830 -13.281 -25.489 1.00 63.62 118 SER A CA 1
ATOM 810 C C . SER A 1 118 ? -10.504 -12.530 -24.348 1.00 63.62 118 SER A C 1
ATOM 812 O O . SER A 1 118 ? -11.029 -11.433 -24.552 1.00 63.62 118 SER A O 1
ATOM 814 N N . ALA A 1 119 ? -10.504 -13.121 -23.152 1.00 86.00 119 ALA A N 1
ATOM 815 C CA . ALA A 1 119 ? -11.046 -12.463 -21.971 1.00 86.00 119 ALA A CA 1
ATOM 816 C C . ALA A 1 119 ? -10.366 -11.100 -21.773 1.00 86.00 119 ALA A C 1
ATOM 818 O O . ALA A 1 119 ? -9.177 -10.957 -22.053 1.00 86.00 119 ALA A O 1
ATOM 819 N N . THR A 1 120 ? -11.097 -10.109 -21.268 1.00 93.56 120 THR A N 1
ATOM 820 C CA . THR A 1 120 ? -10.574 -8.759 -21.008 1.00 93.56 120 THR A CA 1
ATOM 821 C C . THR A 1 120 ? -10.538 -8.460 -19.516 1.00 93.56 120 THR A C 1
ATOM 823 O O . THR A 1 120 ? -11.500 -8.775 -18.811 1.00 93.56 120 THR A O 1
ATOM 826 N N . PHE A 1 121 ? -9.475 -7.811 -19.045 1.00 94.75 121 PHE A N 1
ATOM 827 C CA . PHE A 1 121 ? -9.411 -7.233 -17.702 1.00 94.75 121 PHE A CA 1
ATOM 828 C C . PHE A 1 121 ? -9.746 -5.737 -17.731 1.00 94.75 121 PHE A C 1
ATOM 830 O O . PHE A 1 121 ? -9.786 -5.122 -18.796 1.00 94.75 121 PHE A O 1
ATOM 837 N N . THR A 1 122 ? -9.969 -5.157 -16.553 1.00 95.94 122 THR A N 1
ATOM 838 C CA . THR A 1 122 ? -10.291 -3.735 -16.364 1.00 95.94 122 THR A CA 1
ATOM 839 C C . THR A 1 122 ? -9.276 -3.114 -15.409 1.00 95.94 122 THR A C 1
ATOM 841 O O . THR A 1 122 ? -8.921 -3.738 -14.412 1.00 95.94 122 THR A O 1
ATOM 844 N N . ASN A 1 123 ? -8.821 -1.896 -15.693 1.00 97.38 123 ASN A N 1
ATOM 845 C CA . ASN A 1 123 ? -7.930 -1.134 -14.818 1.00 97.38 123 ASN A CA 1
ATOM 846 C C . ASN A 1 123 ? -8.716 -0.419 -13.690 1.00 97.38 123 ASN A C 1
ATOM 848 O O . ASN A 1 123 ? -9.850 0.013 -13.921 1.00 97.38 123 ASN A O 1
ATOM 852 N N . PRO A 1 124 ? -8.146 -0.249 -12.479 1.00 97.12 124 PRO A N 1
ATOM 853 C CA . PRO A 1 124 ? -6.829 -0.717 -12.038 1.00 97.12 124 PRO A CA 1
ATOM 854 C C . PRO A 1 124 ? -6.832 -2.222 -11.736 1.00 97.12 124 PRO A C 1
ATOM 856 O O . PRO A 1 124 ? -7.851 -2.760 -11.303 1.00 97.12 124 PRO A O 1
ATOM 859 N N . VAL A 1 125 ? -5.691 -2.894 -11.925 1.00 96.44 125 VAL A N 1
ATOM 860 C CA . VAL A 1 125 ? -5.578 -4.349 -11.682 1.00 96.44 125 VAL A CA 1
ATOM 861 C C . VAL A 1 125 ? -5.717 -4.698 -10.196 1.00 96.44 125 VAL A C 1
ATOM 863 O O . VAL A 1 125 ? -6.281 -5.733 -9.852 1.00 96.44 125 VAL A O 1
ATOM 866 N N . ILE A 1 126 ? -5.304 -3.791 -9.303 1.00 96.00 126 ILE A N 1
ATOM 867 C CA . ILE A 1 126 ? -5.640 -3.839 -7.877 1.00 96.00 126 ILE A CA 1
ATOM 868 C C . ILE A 1 126 ? -6.222 -2.483 -7.479 1.00 96.00 126 ILE A C 1
ATOM 870 O O . ILE A 1 126 ? -5.564 -1.454 -7.599 1.00 96.00 126 ILE A O 1
ATOM 874 N N . TYR A 1 127 ? -7.451 -2.467 -6.965 1.00 96.12 127 TYR A N 1
ATOM 875 C CA . TYR A 1 127 ? -8.052 -1.256 -6.396 1.00 96.12 127 TYR A CA 1
ATOM 876 C C . TYR A 1 127 ? -7.630 -1.118 -4.924 1.00 96.12 127 TYR A C 1
ATOM 878 O O . TYR A 1 127 ? -8.451 -1.332 -4.036 1.00 96.12 127 TYR A O 1
ATOM 886 N N . ALA A 1 128 ? -6.347 -0.863 -4.664 1.00 96.25 128 ALA A N 1
ATOM 887 C CA . ALA A 1 128 ? -5.773 -0.632 -3.334 1.00 96.25 128 ALA A CA 1
ATOM 888 C C . ALA A 1 128 ? -4.411 0.077 -3.446 1.00 96.25 128 ALA A C 1
ATOM 890 O O . ALA A 1 128 ? -3.824 0.110 -4.526 1.00 96.25 128 ALA A O 1
ATOM 891 N N . ASP A 1 129 ? -3.914 0.605 -2.326 1.00 97.81 129 ASP A N 1
ATOM 892 C CA . ASP A 1 129 ? -2.623 1.296 -2.224 1.00 97.81 129 ASP A CA 1
ATOM 893 C C . ASP A 1 129 ? -1.426 0.330 -2.340 1.00 97.81 129 ASP A C 1
ATOM 895 O O . ASP A 1 129 ? -0.952 -0.228 -1.344 1.00 97.81 129 ASP A O 1
ATOM 899 N N . PHE A 1 130 ? -0.954 0.125 -3.569 1.00 97.50 130 PHE A N 1
ATOM 900 C CA . PHE A 1 130 ? 0.273 -0.598 -3.899 1.00 97.50 130 PHE A CA 1
ATOM 901 C C . PHE A 1 130 ? 1.037 0.221 -4.940 1.00 97.50 130 PHE A C 1
ATOM 903 O O . PHE A 1 130 ? 0.582 0.399 -6.070 1.00 97.50 130 PHE A O 1
ATOM 910 N N . ALA A 1 131 ? 2.177 0.758 -4.519 1.00 95.69 131 ALA A N 1
ATOM 911 C CA . ALA A 1 131 ? 2.898 1.803 -5.227 1.00 95.69 131 ALA A CA 1
ATOM 912 C C . ALA A 1 131 ? 4.371 1.448 -5.429 1.00 95.69 131 ALA A C 1
ATOM 914 O O . ALA A 1 131 ? 4.856 0.451 -4.888 1.00 95.69 131 ALA A O 1
ATOM 915 N N . ASP A 1 132 ? 5.070 2.312 -6.167 1.00 96.69 132 ASP A N 1
ATOM 916 C CA . ASP A 1 132 ? 6.524 2.294 -6.352 1.00 96.69 132 ASP A CA 1
ATOM 917 C C . ASP A 1 132 ? 7.015 0.934 -6.871 1.00 96.69 132 ASP A C 1
ATOM 919 O O . ASP A 1 132 ? 7.990 0.361 -6.384 1.00 96.69 132 ASP A O 1
ATOM 923 N N . ASN A 1 133 ? 6.260 0.376 -7.826 1.00 96.50 133 ASN A N 1
ATOM 924 C CA . ASN A 1 133 ? 6.300 -1.050 -8.130 1.00 96.50 133 ASN A CA 1
ATOM 925 C C . ASN A 1 133 ? 7.631 -1.502 -8.743 1.00 96.50 133 ASN A C 1
ATOM 927 O O . ASN A 1 133 ? 8.257 -0.772 -9.512 1.00 96.50 133 ASN A O 1
ATOM 931 N N . ASP A 1 134 ? 8.044 -2.726 -8.431 1.00 98.31 134 ASP A N 1
ATOM 932 C CA . ASP A 1 134 ? 9.101 -3.429 -9.159 1.00 98.31 134 ASP A CA 1
ATOM 933 C C . ASP A 1 134 ? 8.620 -4.844 -9.509 1.00 98.31 134 ASP A C 1
ATOM 935 O O . ASP A 1 134 ? 8.422 -5.679 -8.622 1.00 98.31 134 ASP A O 1
ATOM 939 N N . VAL A 1 135 ? 8.363 -5.083 -10.798 1.00 98.50 135 VAL A N 1
ATOM 940 C CA . VAL A 1 135 ? 7.647 -6.262 -11.309 1.00 98.50 135 VAL A CA 1
ATOM 941 C C . VAL A 1 135 ? 8.514 -7.051 -12.281 1.00 98.50 135 VAL A C 1
ATOM 943 O O . VAL A 1 135 ? 9.030 -6.501 -13.253 1.00 98.50 135 VAL A O 1
ATOM 946 N N . PHE A 1 136 ? 8.632 -8.360 -12.056 1.00 97.56 136 PHE A N 1
ATOM 947 C CA . PHE A 1 136 ? 9.386 -9.262 -12.929 1.00 97.56 136 PHE A CA 1
ATOM 948 C C . PHE A 1 136 ? 8.801 -10.681 -12.963 1.00 97.56 136 PHE A C 1
ATOM 950 O O . PHE A 1 136 ? 8.024 -11.082 -12.094 1.00 97.56 136 PHE A O 1
ATOM 957 N N . LEU A 1 137 ? 9.186 -11.453 -13.983 1.00 97.62 137 LEU A N 1
ATOM 958 C CA . LEU A 1 137 ? 8.891 -12.882 -14.090 1.00 97.62 137 LEU A CA 1
ATOM 959 C C . LEU A 1 137 ? 9.919 -13.680 -13.270 1.00 97.62 137 LEU A C 1
ATOM 961 O O . LEU A 1 137 ? 11.118 -13.619 -13.541 1.00 97.62 137 LEU A O 1
ATOM 965 N N . GLY A 1 138 ? 9.452 -14.407 -12.257 1.00 96.56 138 GLY A N 1
ATOM 966 C CA . GLY A 1 138 ? 10.282 -15.210 -11.362 1.00 96.56 138 GLY A CA 1
ATOM 967 C C . GLY A 1 138 ? 10.680 -16.582 -11.928 1.00 96.56 138 GLY A C 1
ATOM 968 O O . GLY A 1 138 ? 10.176 -17.013 -12.970 1.00 96.56 138 GLY A O 1
ATOM 969 N N . PRO A 1 139 ? 11.574 -17.308 -11.229 1.00 95.50 139 PRO A N 1
ATOM 970 C CA . PRO A 1 139 ? 12.152 -18.569 -11.704 1.00 95.50 139 PRO A CA 1
ATOM 971 C C . PRO A 1 139 ? 11.147 -19.729 -11.809 1.00 95.50 139 PRO A C 1
ATOM 973 O O . PRO A 1 139 ? 11.428 -20.709 -12.495 1.00 95.50 139 PRO A O 1
ATOM 976 N N . ASP A 1 140 ? 9.985 -19.629 -11.158 1.00 96.06 140 ASP A N 1
ATOM 977 C CA . ASP A 1 140 ? 8.885 -20.597 -11.221 1.00 96.06 140 ASP A CA 1
ATOM 978 C C . ASP A 1 140 ? 7.878 -20.312 -12.355 1.00 96.06 140 ASP A C 1
ATOM 980 O O . ASP A 1 140 ? 6.824 -20.941 -12.411 1.00 96.06 140 ASP A O 1
ATOM 984 N N . ASN A 1 141 ? 8.205 -19.396 -13.277 1.00 95.69 141 ASN A N 1
ATOM 985 C CA . ASN A 1 141 ? 7.305 -18.854 -14.304 1.00 95.69 141 ASN A CA 1
ATOM 986 C C . ASN A 1 141 ? 6.056 -18.166 -13.726 1.00 95.69 141 ASN A C 1
ATOM 988 O O . ASN A 1 141 ? 4.981 -18.236 -14.322 1.00 95.69 141 ASN A O 1
ATOM 992 N N . VAL A 1 142 ? 6.190 -17.481 -12.588 1.00 97.56 142 VAL A N 1
ATOM 993 C CA . VAL A 1 142 ? 5.121 -16.669 -11.987 1.00 97.56 142 VAL A CA 1
ATOM 994 C C . VAL A 1 142 ? 5.624 -15.242 -11.767 1.00 97.56 142 VAL A C 1
ATOM 996 O O . VAL A 1 142 ? 6.816 -15.035 -11.542 1.00 97.56 142 VAL A O 1
ATOM 999 N N . PHE A 1 143 ? 4.754 -14.240 -11.873 1.00 98.69 143 PHE A N 1
ATOM 1000 C CA . PHE A 1 143 ? 5.137 -12.840 -11.704 1.00 98.69 143 PHE A CA 1
ATOM 1001 C C . PHE A 1 143 ? 5.199 -12.453 -10.230 1.00 98.69 143 PHE A C 1
ATOM 1003 O O . PHE A 1 143 ? 4.333 -12.839 -9.441 1.00 98.69 143 PHE A O 1
ATOM 1010 N N . TYR A 1 144 ? 6.196 -11.640 -9.890 1.00 98.75 144 TYR A N 1
ATOM 1011 C CA . TYR A 1 144 ? 6.373 -11.049 -8.569 1.00 98.75 144 TYR A CA 1
ATOM 1012 C C . TYR A 1 144 ? 6.374 -9.532 -8.680 1.00 98.75 144 TYR A C 1
ATOM 1014 O O . TYR A 1 144 ? 6.902 -8.981 -9.644 1.00 98.75 144 TYR A O 1
ATOM 1022 N N . TYR A 1 145 ? 5.783 -8.885 -7.683 1.00 98.62 145 TYR A N 1
ATOM 1023 C CA . TYR A 1 145 ? 5.630 -7.438 -7.566 1.00 98.62 145 TYR A CA 1
ATOM 1024 C C . TYR A 1 145 ? 6.102 -7.043 -6.169 1.00 98.62 145 TYR A C 1
ATOM 1026 O O . TYR A 1 145 ? 5.529 -7.497 -5.179 1.00 98.62 145 TYR A O 1
ATOM 1034 N N . LEU A 1 146 ? 7.123 -6.195 -6.079 1.00 98.62 146 LEU A N 1
ATOM 1035 C CA . LEU A 1 146 ? 7.454 -5.473 -4.851 1.00 98.62 146 LEU A CA 1
ATOM 1036 C C . LEU A 1 146 ? 6.670 -4.158 -4.800 1.00 98.62 146 LEU A C 1
ATOM 1038 O O . LEU A 1 146 ? 6.592 -3.456 -5.806 1.00 98.62 146 LEU A O 1
ATOM 1042 N N . ALA A 1 147 ? 6.134 -3.818 -3.628 1.00 98.31 147 ALA A N 1
ATOM 1043 C CA . ALA A 1 147 ? 5.569 -2.505 -3.328 1.00 98.31 147 ALA A CA 1
ATOM 1044 C C . ALA A 1 147 ? 6.424 -1.732 -2.306 1.00 98.31 147 ALA A C 1
ATOM 1046 O O . ALA A 1 147 ? 7.195 -2.323 -1.545 1.00 98.31 147 ALA A O 1
ATOM 1047 N N . SER A 1 148 ? 6.201 -0.423 -2.201 1.00 97.81 148 SER A N 1
ATOM 1048 C CA . SER A 1 148 ? 6.528 0.338 -0.989 1.00 97.81 148 SER A CA 1
ATOM 1049 C C . SER A 1 148 ? 5.438 0.195 0.085 1.00 97.81 148 SER A C 1
ATOM 1051 O O . SER A 1 148 ? 4.267 -0.078 -0.208 1.00 97.81 148 SER A O 1
ATOM 1053 N N . ASN A 1 149 ? 5.801 0.390 1.356 1.00 97.62 149 ASN A N 1
ATOM 1054 C CA . ASN A 1 149 ? 4.833 0.655 2.429 1.00 97.62 149 ASN A CA 1
ATOM 1055 C C . ASN A 1 149 ? 5.372 1.550 3.563 1.00 97.62 149 ASN A C 1
ATOM 1057 O O . ASN A 1 149 ? 4.741 1.639 4.615 1.00 97.62 149 ASN A O 1
ATOM 1061 N N . MET A 1 150 ? 6.479 2.270 3.348 1.00 97.88 150 MET A N 1
ATOM 1062 C CA . MET A 1 150 ? 6.998 3.306 4.248 1.00 97.88 150 MET A CA 1
ATOM 1063 C C . MET A 1 150 ? 7.176 2.791 5.688 1.00 97.88 150 MET A C 1
ATOM 1065 O O . MET A 1 150 ? 7.996 1.896 5.917 1.00 97.88 150 MET A O 1
ATOM 1069 N N . HIS A 1 151 ? 6.407 3.334 6.633 1.00 98.06 151 HIS A N 1
ATOM 1070 C CA . HIS A 1 151 ? 6.480 3.085 8.073 1.00 98.06 151 HIS A CA 1
ATOM 1071 C C . HIS A 1 151 ? 5.558 1.951 8.546 1.00 98.06 151 HIS A C 1
ATOM 1073 O O . HIS A 1 151 ? 5.353 1.779 9.748 1.00 98.06 151 HIS A O 1
ATOM 1079 N N . TYR A 1 152 ? 4.977 1.178 7.629 1.00 98.69 152 TYR A N 1
ATOM 1080 C CA . TYR A 1 152 ? 4.220 -0.018 7.976 1.00 98.69 152 TYR A CA 1
ATOM 1081 C C . TYR A 1 152 ? 5.144 -1.238 8.128 1.00 98.69 152 TYR A C 1
ATOM 1083 O O . TYR A 1 152 ? 6.092 -1.419 7.366 1.00 98.69 152 TYR A O 1
ATOM 1091 N N . SER A 1 153 ? 4.879 -2.071 9.139 1.00 98.50 153 SER A N 1
ATOM 1092 C CA . SER A 1 153 ? 5.710 -3.225 9.508 1.00 98.50 153 SER A CA 1
ATOM 1093 C C . SER A 1 153 ? 4.887 -4.521 9.499 1.00 98.50 153 SER A C 1
ATOM 1095 O O . SER A 1 153 ? 3.863 -4.568 10.179 1.00 98.50 153 SER A O 1
ATOM 1097 N N . PRO A 1 154 ? 5.311 -5.612 8.839 1.00 98.44 154 PRO A N 1
ATOM 1098 C CA . PRO A 1 154 ? 6.543 -5.769 8.059 1.00 98.44 154 PRO A CA 1
ATOM 1099 C C . PRO A 1 154 ? 6.603 -4.871 6.808 1.00 98.44 154 PRO A C 1
ATOM 1101 O O . PRO A 1 154 ? 5.586 -4.361 6.341 1.00 98.44 154 PRO A O 1
ATOM 1104 N N . GLY A 1 155 ? 7.820 -4.644 6.311 1.00 98.06 155 GLY A N 1
ATOM 1105 C CA . GLY A 1 155 ? 8.140 -3.690 5.246 1.00 98.06 155 GLY A CA 1
ATOM 1106 C C . GLY A 1 155 ? 8.425 -4.346 3.888 1.00 98.06 155 GLY A C 1
ATOM 1107 O O . GLY A 1 155 ? 8.878 -5.489 3.830 1.00 98.06 155 GLY A O 1
ATOM 1108 N N . GLY A 1 156 ? 8.187 -3.620 2.794 1.00 98.00 156 GLY A N 1
ATOM 1109 C CA . GLY A 1 156 ? 8.413 -4.091 1.419 1.00 98.00 156 GLY A CA 1
ATOM 1110 C C . GLY A 1 156 ? 7.504 -5.268 1.027 1.00 98.00 156 GLY A C 1
ATOM 1111 O O . GLY A 1 156 ? 7.988 -6.401 0.967 1.00 98.00 156 GLY A O 1
ATOM 1112 N N . PRO A 1 157 ? 6.194 -5.045 0.798 1.00 98.56 157 PRO A N 1
ATOM 1113 C CA . PRO A 1 157 ? 5.226 -6.097 0.485 1.00 98.56 157 PRO A CA 1
ATOM 1114 C C . PRO A 1 157 ? 5.517 -6.766 -0.860 1.00 98.56 157 PRO A C 1
ATOM 1116 O O . PRO A 1 157 ? 5.795 -6.085 -1.846 1.00 98.56 157 PRO A O 1
ATOM 1119 N N . ILE A 1 158 ? 5.400 -8.092 -0.906 1.00 98.81 158 ILE A N 1
ATOM 1120 C CA . ILE A 1 158 ? 5.645 -8.919 -2.089 1.00 98.81 158 ILE A CA 1
ATOM 1121 C C . ILE A 1 158 ? 4.338 -9.591 -2.505 1.00 98.81 158 ILE A C 1
ATOM 1123 O O . ILE A 1 158 ? 3.764 -10.385 -1.754 1.00 98.81 158 ILE A O 1
ATOM 1127 N N . LEU A 1 159 ? 3.880 -9.296 -3.719 1.00 98.69 159 LEU A N 1
ATOM 1128 C CA . LEU A 1 159 ? 2.704 -9.907 -4.325 1.00 98.69 159 LEU A CA 1
ATOM 1129 C C . LEU A 1 159 ? 3.112 -10.896 -5.425 1.00 98.69 159 LEU A C 1
ATOM 1131 O O . LEU A 1 159 ? 4.159 -10.741 -6.057 1.00 98.69 159 LEU A O 1
ATOM 1135 N N . LYS A 1 160 ? 2.262 -11.898 -5.661 1.00 98.44 160 LYS A N 1
ATOM 1136 C CA . LYS A 1 160 ? 2.406 -12.935 -6.691 1.00 98.44 160 LYS A CA 1
ATOM 1137 C C . LYS A 1 160 ? 1.216 -12.904 -7.655 1.00 98.44 160 LYS A C 1
ATOM 1139 O O . LYS A 1 160 ? 0.094 -12.641 -7.226 1.00 98.44 160 LYS A O 1
ATOM 1144 N N . SER A 1 161 ? 1.443 -13.170 -8.942 1.00 98.50 161 SER A N 1
ATOM 1145 C CA . SER A 1 161 ? 0.384 -13.316 -9.953 1.00 98.50 161 SER A CA 1
ATOM 1146 C C . SER A 1 161 ? 0.787 -14.271 -11.069 1.00 98.50 161 SER A C 1
ATOM 1148 O O . SER A 1 161 ? 1.927 -14.258 -11.521 1.00 98.50 161 SER A O 1
ATOM 1150 N N . TYR A 1 162 ? -0.167 -15.059 -11.562 1.00 97.75 162 TYR A N 1
ATOM 1151 C CA . TYR A 1 162 ? 0.027 -15.984 -12.684 1.00 97.75 162 TYR A CA 1
ATOM 1152 C C . TYR A 1 162 ? -0.347 -15.368 -14.045 1.00 97.75 162 TYR A C 1
ATOM 1154 O O . TYR A 1 162 ? -0.057 -15.971 -15.072 1.00 97.75 162 TYR A O 1
ATOM 1162 N N . ASP A 1 163 ? -0.970 -14.181 -14.072 1.00 96.88 163 ASP A N 1
ATOM 1163 C CA . ASP A 1 163 ? -1.533 -13.553 -15.282 1.00 96.88 163 ASP A CA 1
ATOM 1164 C C . ASP A 1 163 ? -1.357 -12.016 -15.361 1.00 96.88 163 ASP A C 1
ATOM 1166 O O . ASP A 1 163 ? -1.942 -11.379 -16.237 1.00 96.88 163 ASP A O 1
ATOM 1170 N N . LEU A 1 164 ? -0.554 -11.424 -14.462 1.00 97.50 164 LEU A N 1
ATOM 1171 C CA . LEU A 1 164 ? -0.351 -9.976 -14.237 1.00 97.50 164 LEU A CA 1
ATOM 1172 C C . LEU A 1 164 ? -1.601 -9.182 -13.798 1.00 97.50 164 LEU A C 1
ATOM 1174 O O . LEU A 1 164 ? -1.506 -7.970 -13.592 1.00 97.50 164 LEU A O 1
ATOM 1178 N N . VAL A 1 165 ? -2.756 -9.823 -13.608 1.00 97.31 165 VAL A N 1
ATOM 1179 C CA . VAL A 1 165 ? -4.038 -9.158 -13.308 1.00 97.31 165 VAL A CA 1
ATOM 1180 C C . VAL A 1 165 ? -4.585 -9.590 -11.950 1.00 97.31 165 VAL A C 1
ATOM 1182 O O . VAL A 1 165 ? -4.927 -8.750 -11.121 1.00 97.31 165 VAL A O 1
ATOM 1185 N N . ASN A 1 166 ? -4.653 -10.895 -11.699 1.00 96.56 166 ASN A N 1
ATOM 1186 C CA . ASN A 1 166 ? -5.044 -11.473 -10.424 1.00 96.56 166 ASN A CA 1
ATOM 1187 C C . ASN A 1 166 ? -3.798 -11.580 -9.541 1.00 96.56 166 ASN A C 1
ATOM 1189 O O . ASN A 1 166 ? -2.915 -12.394 -9.811 1.00 96.56 166 ASN A O 1
ATOM 1193 N N . TRP A 1 167 ? -3.729 -10.754 -8.497 1.00 97.94 167 TRP A N 1
ATOM 1194 C CA . TRP A 1 167 ? -2.614 -10.700 -7.545 1.00 97.94 167 TRP A CA 1
ATOM 1195 C C . TRP A 1 167 ? -3.023 -11.197 -6.154 1.00 97.94 167 TRP A C 1
ATOM 1197 O O . TRP A 1 167 ? -4.158 -10.983 -5.729 1.00 97.94 167 TRP A O 1
ATOM 1207 N N . GLU A 1 168 ? -2.077 -11.795 -5.431 1.00 97.00 168 GLU A N 1
ATOM 1208 C CA . GLU A 1 168 ? -2.164 -12.150 -4.007 1.00 97.00 168 GLU A CA 1
ATOM 1209 C C . GLU A 1 168 ? -0.943 -11.606 -3.245 1.00 97.00 168 GLU A C 1
ATOM 1211 O O . GLU A 1 168 ? 0.170 -11.638 -3.763 1.00 97.00 168 GLU A O 1
ATOM 1216 N N . LEU A 1 169 ? -1.124 -11.100 -2.019 1.00 97.81 169 LEU A N 1
ATOM 1217 C CA . LEU A 1 169 ? -0.026 -10.651 -1.147 1.00 97.81 169 LEU A CA 1
ATOM 1218 C C . LEU A 1 169 ? 0.521 -11.846 -0.352 1.00 97.81 169 LEU A C 1
ATOM 1220 O O . LEU A 1 169 ? -0.170 -12.380 0.515 1.00 97.81 169 LEU A O 1
ATOM 1224 N N . ILE A 1 170 ? 1.750 -12.272 -0.665 1.00 97.88 170 ILE A N 1
ATOM 1225 C CA . ILE A 1 170 ? 2.344 -13.527 -0.163 1.00 97.88 170 ILE A CA 1
ATOM 1226 C C . ILE A 1 170 ? 3.299 -13.345 1.023 1.00 97.88 170 ILE A C 1
ATOM 1228 O O . ILE A 1 170 ? 3.603 -14.314 1.717 1.00 97.88 170 ILE A O 1
ATOM 1232 N N . GLY A 1 171 ? 3.791 -12.129 1.261 1.00 97.75 171 GLY A N 1
ATOM 1233 C CA . GLY A 1 171 ? 4.765 -11.846 2.313 1.00 97.75 171 GLY A CA 1
ATOM 1234 C C . GLY A 1 171 ? 5.430 -10.484 2.145 1.00 97.75 171 GLY A C 1
ATOM 1235 O O . GLY A 1 171 ? 4.959 -9.642 1.384 1.00 97.75 171 GLY A O 1
ATOM 1236 N N . HIS A 1 172 ? 6.545 -10.289 2.847 1.00 98.56 172 HIS A N 1
ATOM 1237 C CA . HIS A 1 172 ? 7.271 -9.020 2.932 1.00 98.56 172 HIS A CA 1
ATOM 1238 C C . HIS A 1 172 ? 8.777 -9.261 3.008 1.00 98.56 172 HIS A C 1
ATOM 1240 O O . HIS A 1 172 ? 9.213 -10.191 3.689 1.00 98.56 172 HIS A O 1
ATOM 1246 N N . ALA A 1 173 ? 9.563 -8.399 2.362 1.00 98.25 173 ALA A N 1
ATOM 1247 C CA . ALA A 1 173 ? 11.023 -8.493 2.330 1.00 98.25 173 ALA A CA 1
ATOM 1248 C C . ALA A 1 173 ? 11.703 -8.133 3.665 1.00 98.25 173 ALA A C 1
ATOM 1250 O O . ALA A 1 173 ? 12.813 -8.584 3.941 1.00 98.25 173 ALA A O 1
ATOM 1251 N N . ILE A 1 174 ? 11.054 -7.315 4.500 1.00 98.25 174 ILE A N 1
ATOM 1252 C CA . ILE A 1 174 ? 11.602 -6.811 5.765 1.00 98.25 174 ILE A CA 1
ATOM 1253 C C . ILE A 1 174 ? 10.689 -7.258 6.918 1.00 98.25 174 ILE A C 1
ATOM 1255 O O . ILE A 1 174 ? 9.652 -6.635 7.151 1.00 98.25 174 ILE A O 1
ATOM 1259 N N . PRO A 1 175 ? 11.051 -8.306 7.687 1.00 96.50 175 PRO A N 1
ATOM 1260 C CA . PRO A 1 175 ? 10.194 -8.839 8.756 1.00 96.50 175 PRO A CA 1
ATOM 1261 C C . PRO A 1 175 ? 9.864 -7.843 9.881 1.00 96.50 175 PRO A C 1
ATOM 1263 O O . PRO A 1 175 ? 8.840 -7.978 10.548 1.00 96.50 175 PRO A O 1
ATOM 1266 N N . SER A 1 176 ? 10.717 -6.839 10.100 1.00 96.31 176 SER A N 1
ATOM 1267 C CA . SER A 1 176 ? 10.467 -5.710 10.999 1.00 96.31 176 SER A CA 1
ATOM 1268 C C . SER A 1 176 ? 11.287 -4.501 10.560 1.00 96.31 176 SER A C 1
ATOM 1270 O O . SER A 1 176 ? 12.492 -4.626 10.345 1.00 96.31 176 SER A O 1
ATOM 1272 N N . ILE A 1 177 ? 10.650 -3.332 10.473 1.00 97.12 177 ILE A N 1
ATOM 1273 C CA . ILE A 1 177 ? 11.336 -2.056 10.192 1.00 97.12 177 ILE A CA 1
ATOM 1274 C C . ILE A 1 177 ? 11.980 -1.441 11.448 1.00 97.12 177 ILE A C 1
ATOM 1276 O O . ILE A 1 177 ? 12.727 -0.474 11.350 1.00 97.12 177 ILE A O 1
ATOM 1280 N N . GLY A 1 178 ? 11.722 -1.994 12.642 1.00 95.06 178 GLY A N 1
ATOM 1281 C CA . GLY A 1 178 ? 12.258 -1.469 13.908 1.00 95.06 178 GLY A CA 1
ATOM 1282 C C . GLY A 1 178 ? 13.791 -1.480 13.973 1.00 95.06 178 GLY A C 1
ATOM 1283 O O . GLY A 1 178 ? 14.390 -0.668 14.675 1.00 95.06 178 GLY A O 1
ATOM 1284 N N . ASP A 1 179 ? 14.411 -2.340 13.162 1.00 89.50 179 ASP A N 1
ATOM 1285 C CA . ASP A 1 179 ? 15.850 -2.447 12.909 1.00 89.50 179 ASP A CA 1
ATOM 1286 C C . ASP A 1 179 ? 16.487 -1.200 12.264 1.00 89.50 179 ASP A C 1
ATOM 1288 O O . ASP A 1 179 ? 17.718 -1.108 12.224 1.00 89.50 179 ASP A O 1
ATOM 1292 N N . PHE A 1 180 ? 15.679 -0.266 11.750 1.00 95.00 180 PHE A N 1
ATOM 1293 C CA . PHE A 1 180 ? 16.137 1.019 11.215 1.00 95.00 180 PHE A CA 1
ATOM 1294 C C . PHE A 1 180 ? 16.341 2.066 12.326 1.00 95.00 180 PHE A C 1
ATOM 1296 O O . PHE A 1 180 ? 17.247 2.889 12.228 1.00 95.00 180 PHE A O 1
ATOM 1303 N N . GLY A 1 181 ? 15.583 2.010 13.433 1.00 93.94 181 GLY A N 1
ATOM 1304 C CA . GLY A 1 181 ? 15.845 2.869 14.593 1.00 93.94 181 GLY A CA 1
ATOM 1305 C C . GLY A 1 181 ? 14.699 3.037 15.606 1.00 93.94 181 GLY A C 1
ATOM 1306 O O . GLY A 1 181 ? 13.610 2.482 15.441 1.00 93.94 181 GLY A O 1
ATOM 1307 N N . PRO A 1 182 ? 14.917 3.845 16.668 1.00 95.44 182 PRO A N 1
ATOM 1308 C CA . PRO A 1 182 ? 13.933 4.090 17.730 1.00 95.44 182 PRO A CA 1
ATOM 1309 C C . PRO A 1 182 ? 12.587 4.616 17.216 1.00 95.44 182 PRO A C 1
ATOM 1311 O O . PRO A 1 182 ? 11.538 4.118 17.625 1.00 95.44 182 PRO A O 1
ATOM 1314 N N . ALA A 1 183 ? 12.627 5.554 16.265 1.00 96.75 183 ALA A N 1
ATOM 1315 C CA . ALA A 1 183 ? 11.452 6.151 15.634 1.00 96.75 183 ALA A CA 1
ATOM 1316 C C . ALA A 1 183 ? 10.574 5.101 14.936 1.00 96.75 183 ALA A C 1
ATOM 1318 O O . ALA A 1 183 ? 9.365 5.068 15.149 1.00 96.75 183 ALA A O 1
ATOM 1319 N N . TYR A 1 184 ? 11.194 4.164 14.213 1.00 97.88 184 TYR A N 1
ATOM 1320 C CA . TYR A 1 184 ? 10.532 3.037 13.549 1.00 97.88 184 TYR A CA 1
ATOM 1321 C C . TYR A 1 184 ? 9.903 2.018 14.506 1.00 97.88 184 TYR A C 1
ATOM 1323 O O . TYR A 1 184 ? 9.022 1.264 14.103 1.00 97.88 184 TYR A O 1
ATOM 1331 N N . SER A 1 185 ? 10.317 2.014 15.774 1.00 97.19 185 SER A N 1
ATOM 1332 C CA . SER A 1 185 ? 9.703 1.228 16.855 1.00 97.19 185 SER A CA 1
ATOM 1333 C C . SER A 1 185 ? 8.762 2.055 17.746 1.00 97.19 185 SER A C 1
ATOM 1335 O O . SER A 1 185 ? 8.246 1.531 18.736 1.00 97.19 185 SER A O 1
ATOM 1337 N N . MET A 1 186 ? 8.572 3.343 17.431 1.00 96.62 186 MET A N 1
ATOM 1338 C CA . MET A 1 186 ? 7.895 4.367 18.239 1.00 96.62 186 MET A CA 1
ATOM 1339 C C . MET A 1 186 ? 8.383 4.443 19.697 1.00 96.62 186 MET A C 1
ATOM 1341 O O . MET A 1 186 ? 7.593 4.599 20.633 1.00 96.62 186 MET A O 1
ATOM 1345 N N . THR A 1 187 ? 9.688 4.284 19.923 1.00 93.31 187 THR A N 1
ATOM 1346 C CA . THR A 1 187 ? 10.290 4.428 21.257 1.00 93.31 187 THR A CA 1
ATOM 1347 C C . THR A 1 187 ? 10.808 5.852 21.482 1.00 93.31 187 THR A C 1
ATOM 1349 O O . THR A 1 187 ? 10.878 6.669 20.563 1.00 93.31 187 THR A O 1
ATOM 1352 N N . ASN A 1 188 ? 11.111 6.192 22.741 1.00 89.88 188 ASN A N 1
ATOM 1353 C CA . ASN A 1 188 ? 11.609 7.512 23.161 1.00 89.88 188 ASN A CA 1
ATOM 1354 C C . ASN A 1 188 ? 10.731 8.713 22.734 1.00 89.88 188 ASN A C 1
ATOM 1356 O O . ASN A 1 188 ? 11.238 9.820 22.589 1.00 89.88 188 ASN A O 1
ATOM 1360 N N . ASN A 1 189 ? 9.422 8.497 22.541 1.00 87.00 189 ASN A N 1
ATOM 1361 C CA . ASN A 1 189 ? 8.472 9.486 22.010 1.00 87.00 189 ASN A CA 1
ATOM 1362 C C . ASN A 1 189 ? 8.905 10.077 20.647 1.00 87.00 189 ASN A C 1
ATOM 1364 O O . ASN A 1 189 ? 8.764 11.272 20.391 1.00 87.00 189 ASN A O 1
ATOM 1368 N N . THR A 1 190 ? 9.445 9.223 19.776 1.00 93.31 190 THR A N 1
ATOM 1369 C CA . THR A 1 190 ? 9.752 9.535 18.372 1.00 93.31 190 THR A CA 1
ATOM 1370 C C . THR A 1 190 ? 8.884 8.686 17.445 1.00 93.31 190 THR A C 1
ATOM 1372 O O . THR A 1 190 ? 8.417 7.623 17.848 1.00 93.31 190 THR A O 1
ATOM 1375 N N . THR A 1 191 ? 8.651 9.149 16.217 1.00 96.31 191 THR A N 1
ATOM 1376 C CA . THR A 1 191 ? 7.915 8.420 15.169 1.00 96.31 191 THR A CA 1
ATOM 1377 C C . THR A 1 191 ? 8.597 8.647 13.818 1.00 96.31 191 THR A C 1
ATOM 1379 O O . THR A 1 191 ? 9.387 9.579 13.675 1.00 96.31 191 THR A O 1
ATOM 1382 N N . ALA A 1 192 ? 8.333 7.768 12.854 1.00 97.00 192 ALA A N 1
ATOM 1383 C CA . ALA A 1 192 ? 8.922 7.744 11.515 1.00 97.00 192 ALA A CA 1
ATOM 1384 C C . ALA A 1 192 ? 7.838 7.812 10.418 1.00 97.00 192 ALA A C 1
ATOM 1386 O O . ALA A 1 192 ? 7.959 7.181 9.371 1.00 97.00 192 ALA A O 1
ATOM 1387 N N . TYR A 1 193 ? 6.740 8.538 10.663 1.00 97.88 193 TYR A N 1
ATOM 1388 C CA . TYR A 1 193 ? 5.667 8.703 9.676 1.00 97.88 193 TYR A CA 1
ATOM 1389 C C . TYR A 1 193 ? 6.204 9.246 8.347 1.00 97.88 193 TYR A C 1
ATOM 1391 O O . TYR A 1 193 ? 7.076 10.107 8.334 1.00 97.88 193 TYR A O 1
ATOM 1399 N N . ARG A 1 194 ? 5.656 8.730 7.237 1.00 95.06 194 ARG A N 1
ATOM 1400 C CA . ARG A 1 194 ? 6.112 8.915 5.840 1.00 95.06 194 ARG A CA 1
ATOM 1401 C C . ARG A 1 194 ? 7.510 8.357 5.502 1.00 95.06 194 ARG A C 1
ATOM 1403 O O . ARG A 1 194 ? 7.750 8.060 4.338 1.00 95.06 194 ARG A O 1
ATOM 1410 N N . GLU A 1 195 ? 8.385 8.124 6.472 1.00 95.69 195 GLU A N 1
ATOM 1411 C CA . GLU A 1 195 ? 9.712 7.528 6.252 1.00 95.69 195 GLU A CA 1
ATOM 1412 C C . GLU A 1 195 ? 9.651 5.989 6.117 1.00 95.69 195 GLU A C 1
ATOM 1414 O O . GLU A 1 195 ? 8.576 5.386 6.157 1.00 95.69 195 GLU A O 1
ATOM 1419 N N . GLY A 1 196 ? 10.798 5.329 5.931 1.00 95.69 196 GLY A N 1
ATOM 1420 C CA . GLY A 1 196 ? 10.920 3.866 5.881 1.00 95.69 196 GLY A CA 1
ATOM 1421 C C . GLY A 1 196 ? 11.091 3.307 4.474 1.00 95.69 196 GLY A C 1
ATOM 1422 O O . GLY A 1 196 ? 11.958 3.745 3.725 1.00 95.69 196 GLY A O 1
ATOM 1423 N N . THR A 1 197 ? 10.293 2.300 4.112 1.00 96.19 197 THR A N 1
ATOM 1424 C CA . THR A 1 197 ? 10.407 1.611 2.814 1.00 96.19 197 THR A CA 1
ATOM 1425 C C . THR A 1 197 ? 9.795 2.428 1.668 1.00 96.19 197 THR A C 1
ATOM 1427 O O . THR A 1 197 ? 8.601 2.336 1.375 1.00 96.19 197 THR A O 1
ATOM 1430 N N . TRP A 1 198 ? 10.630 3.256 1.041 1.00 97.62 198 TRP A N 1
ATOM 1431 C CA . TRP A 1 198 ? 10.338 4.008 -0.187 1.00 97.62 198 TRP A CA 1
ATOM 1432 C C . TRP A 1 198 ? 10.561 3.135 -1.440 1.00 97.62 198 TRP A C 1
ATOM 1434 O O . TRP A 1 198 ? 10.689 1.910 -1.327 1.00 97.62 198 TRP A O 1
ATOM 1444 N N . ALA A 1 199 ? 10.586 3.731 -2.637 1.00 97.94 199 ALA A N 1
ATOM 1445 C CA . ALA A 1 199 ? 10.816 3.019 -3.891 1.00 97.94 199 ALA A CA 1
ATOM 1446 C C . ALA A 1 199 ? 12.116 2.192 -3.845 1.00 97.94 199 ALA A C 1
ATOM 1448 O O . ALA A 1 199 ? 13.223 2.700 -3.659 1.00 97.94 199 ALA A O 1
ATOM 1449 N N . SER A 1 200 ? 11.940 0.882 -3.984 1.00 98.25 200 SER A N 1
ATOM 1450 C CA . SER A 1 200 ? 12.940 -0.159 -3.732 1.00 98.25 200 SER A CA 1
ATOM 1451 C C . SER A 1 200 ? 12.850 -1.223 -4.829 1.00 98.25 200 SER A C 1
ATOM 1453 O O . SER A 1 200 ? 11.946 -1.176 -5.663 1.00 98.25 200 SER A O 1
ATOM 1455 N N . THR A 1 201 ? 13.750 -2.206 -4.823 1.00 98.75 201 THR A N 1
ATOM 1456 C CA . THR A 1 201 ? 13.840 -3.220 -5.884 1.00 98.75 201 THR A CA 1
ATOM 1457 C C . THR A 1 201 ? 13.957 -4.648 -5.353 1.00 98.75 201 THR A C 1
ATOM 1459 O O . THR A 1 201 ? 14.522 -4.884 -4.283 1.00 98.75 201 THR A O 1
ATOM 1462 N N . LEU A 1 202 ? 13.406 -5.605 -6.108 1.00 98.50 202 LEU A N 1
ATOM 1463 C CA . LEU A 1 202 ? 13.382 -7.039 -5.813 1.00 98.50 202 LEU A CA 1
ATOM 1464 C C . LEU A 1 202 ? 13.827 -7.839 -7.043 1.00 98.50 202 LEU A C 1
ATOM 1466 O O . LEU A 1 202 ? 13.222 -7.734 -8.110 1.00 98.50 202 LEU A O 1
ATOM 1470 N N . ARG A 1 203 ? 14.833 -8.708 -6.896 1.00 98.44 203 ARG A N 1
ATOM 1471 C CA . ARG A 1 203 ? 15.218 -9.692 -7.927 1.00 98.44 203 ARG A CA 1
ATOM 1472 C C . ARG A 1 203 ? 15.523 -11.053 -7.318 1.00 98.44 203 ARG A C 1
ATOM 1474 O O . ARG A 1 203 ? 15.920 -11.154 -6.162 1.00 98.44 203 ARG A O 1
ATOM 1481 N N . TYR A 1 204 ? 15.391 -12.096 -8.130 1.00 98.50 204 TYR A N 1
ATOM 1482 C CA . TYR A 1 204 ? 15.923 -13.425 -7.838 1.00 98.50 204 TYR A CA 1
ATOM 1483 C C . TYR A 1 204 ? 17.255 -13.634 -8.572 1.00 98.50 204 TYR A C 1
ATOM 1485 O O . TYR A 1 204 ? 17.350 -13.385 -9.775 1.00 98.50 204 TYR A O 1
ATOM 1493 N N . ARG A 1 205 ? 18.272 -14.117 -7.854 1.00 98.19 205 ARG A N 1
ATOM 1494 C CA . ARG A 1 205 ? 19.614 -14.412 -8.353 1.00 98.19 205 ARG A CA 1
ATOM 1495 C C . ARG A 1 205 ? 19.802 -15.918 -8.519 1.00 98.19 205 ARG A C 1
ATOM 1497 O O . ARG A 1 205 ? 19.814 -16.684 -7.559 1.00 98.19 205 ARG A O 1
ATOM 1504 N N . LYS A 1 206 ? 19.986 -16.343 -9.769 1.00 97.00 206 LYS A N 1
ATOM 1505 C CA . LYS A 1 206 ? 20.034 -17.763 -10.149 1.00 97.00 206 LYS A CA 1
ATOM 1506 C C . LYS A 1 206 ? 21.326 -18.485 -9.746 1.00 97.00 206 LYS A C 1
ATOM 1508 O O . LYS A 1 206 ? 21.307 -19.705 -9.624 1.00 97.00 206 LYS A O 1
ATOM 1513 N N . SER A 1 207 ? 22.440 -17.775 -9.568 1.00 97.56 207 SER A N 1
ATOM 1514 C CA . SER A 1 207 ? 23.745 -18.390 -9.275 1.00 97.56 207 SER A CA 1
ATOM 1515 C C . SER A 1 207 ? 23.880 -18.916 -7.844 1.00 97.56 207 SER A C 1
ATOM 1517 O O . SER A 1 207 ? 24.636 -19.860 -7.617 1.00 97.56 207 SER A O 1
ATOM 1519 N N . ASN A 1 208 ? 23.147 -18.328 -6.894 1.00 97.06 208 ASN A N 1
ATOM 1520 C CA . ASN A 1 208 ? 23.174 -18.683 -5.475 1.00 97.06 208 ASN A CA 1
ATOM 1521 C C . ASN A 1 208 ? 21.799 -19.053 -4.886 1.00 97.06 208 ASN A C 1
ATOM 1523 O O . ASN A 1 208 ? 21.729 -19.297 -3.684 1.00 97.06 208 ASN A O 1
ATOM 1527 N N . ASP A 1 209 ? 20.749 -19.121 -5.715 1.00 96.88 209 ASP A N 1
ATOM 1528 C CA . ASP A 1 209 ? 19.368 -19.455 -5.320 1.00 96.88 209 ASP A CA 1
ATOM 1529 C C . ASP A 1 209 ? 18.828 -18.518 -4.217 1.00 96.88 209 ASP A C 1
ATOM 1531 O O . ASP A 1 209 ? 18.275 -18.947 -3.203 1.00 96.88 209 ASP A O 1
ATOM 1535 N N . GLN A 1 210 ? 19.051 -17.204 -4.384 1.00 97.94 210 GLN A N 1
ATOM 1536 C CA . GLN A 1 210 ? 18.610 -16.184 -3.426 1.00 97.94 210 GLN A CA 1
ATOM 1537 C C . GLN A 1 210 ? 17.816 -15.046 -4.060 1.00 97.94 210 GLN A C 1
ATOM 1539 O O . GLN A 1 210 ? 18.135 -14.520 -5.122 1.00 97.94 210 GLN A O 1
ATOM 1544 N N . TRP A 1 211 ? 16.804 -14.607 -3.328 1.00 98.56 211 TRP A N 1
ATOM 1545 C CA . TRP A 1 211 ? 16.071 -13.372 -3.546 1.00 98.56 211 TRP A CA 1
ATOM 1546 C C . TRP A 1 211 ? 16.815 -12.230 -2.860 1.00 98.56 211 TRP A C 1
ATOM 1548 O O . TRP A 1 211 ? 17.292 -12.399 -1.740 1.00 98.56 211 TRP A O 1
ATOM 1558 N N . TYR A 1 212 ? 16.902 -11.083 -3.525 1.00 98.75 212 TYR A N 1
ATOM 1559 C CA . TYR A 1 212 ? 17.526 -9.856 -3.038 1.00 98.75 212 TYR A CA 1
ATOM 1560 C C . TYR A 1 212 ? 16.494 -8.732 -3.057 1.00 98.75 212 TYR A C 1
ATOM 1562 O O . TYR A 1 212 ? 15.941 -8.425 -4.114 1.00 98.75 212 TYR A O 1
ATOM 1570 N N . TRP A 1 213 ? 16.282 -8.103 -1.904 1.00 98.69 213 TRP A N 1
ATOM 1571 C CA . TRP A 1 213 ? 15.626 -6.806 -1.777 1.00 98.69 213 TRP A CA 1
ATOM 1572 C C . TRP A 1 213 ? 16.689 -5.747 -1.479 1.00 98.69 213 TRP A C 1
ATOM 1574 O O . TRP A 1 213 ? 17.558 -5.968 -0.629 1.00 98.69 213 TRP A O 1
ATOM 1584 N N . ILE A 1 214 ? 16.620 -4.607 -2.167 1.00 98.69 214 ILE A N 1
ATOM 1585 C CA . ILE A 1 214 ? 17.505 -3.455 -1.959 1.00 98.69 214 ILE A CA 1
ATOM 1586 C C . ILE A 1 214 ? 16.654 -2.183 -1.921 1.00 98.69 214 ILE A C 1
ATOM 1588 O O . ILE A 1 214 ? 15.789 -1.994 -2.775 1.00 98.69 214 ILE A O 1
ATOM 1592 N N . GLY A 1 215 ? 16.923 -1.299 -0.961 1.00 98.12 215 GLY A N 1
ATOM 1593 C CA . GLY A 1 215 ? 16.269 0.005 -0.864 1.00 98.12 215 GLY A CA 1
ATOM 1594 C C . GLY A 1 215 ? 17.005 0.959 0.074 1.00 98.12 215 GLY A C 1
ATOM 1595 O O . GLY A 1 215 ? 17.676 0.523 1.016 1.00 98.12 215 GLY A O 1
ATOM 1596 N N . CYS A 1 216 ? 16.895 2.262 -0.187 1.00 98.00 216 CYS A N 1
ATOM 1597 C CA . CYS A 1 216 ? 17.385 3.300 0.719 1.00 98.00 216 CYS A CA 1
ATOM 1598 C C . CYS A 1 216 ? 16.331 3.671 1.773 1.00 98.00 216 CYS A C 1
ATOM 1600 O O . CYS A 1 216 ? 15.138 3.726 1.484 1.00 98.00 216 CYS A O 1
ATOM 1602 N N . VAL A 1 217 ? 16.800 3.944 2.991 1.00 96.31 217 VAL A N 1
ATOM 1603 C CA . VAL A 1 217 ? 16.024 4.408 4.146 1.00 96.31 217 VAL A CA 1
ATOM 1604 C C . VAL A 1 217 ? 16.712 5.650 4.734 1.00 96.31 217 VAL A C 1
ATOM 1606 O O . VAL A 1 217 ? 17.938 5.796 4.643 1.00 96.31 217 VAL A O 1
ATOM 1609 N N . ASP A 1 218 ? 15.918 6.567 5.295 1.00 93.44 218 ASP A N 1
ATOM 1610 C CA . ASP A 1 218 ? 16.348 7.849 5.886 1.00 93.44 218 ASP A CA 1
ATOM 1611 C C . ASP A 1 218 ? 17.231 8.711 4.954 1.00 93.44 218 ASP A C 1
ATOM 1613 O O . ASP A 1 218 ? 18.069 9.487 5.413 1.00 93.44 218 ASP A O 1
ATOM 1617 N N . PHE A 1 219 ? 17.088 8.542 3.631 1.00 94.56 219 PHE A N 1
ATOM 1618 C CA . PHE A 1 219 ? 17.904 9.176 2.579 1.00 94.56 219 PHE A CA 1
ATOM 1619 C C . PHE A 1 219 ? 19.431 8.977 2.730 1.00 94.56 219 PHE A C 1
ATOM 1621 O O . PHE A 1 219 ? 20.227 9.674 2.098 1.00 94.56 219 PHE A O 1
ATOM 1628 N N . TRP A 1 220 ? 19.863 8.013 3.554 1.00 95.00 220 TRP A N 1
ATOM 1629 C CA . TRP A 1 220 ? 21.253 7.895 4.011 1.00 95.00 220 TRP A CA 1
ATOM 1630 C C . TRP A 1 220 ? 21.797 6.462 4.025 1.00 95.00 220 TRP A C 1
ATOM 1632 O O . TRP A 1 220 ? 23.003 6.270 3.843 1.00 95.00 220 TRP A O 1
ATOM 1642 N N . ILE A 1 221 ? 20.947 5.452 4.239 1.00 97.12 221 ILE A N 1
ATOM 1643 C CA . ILE A 1 221 ? 21.379 4.058 4.405 1.00 97.12 221 ILE A CA 1
ATOM 1644 C C . ILE A 1 221 ? 20.668 3.170 3.390 1.00 97.12 221 ILE A C 1
ATOM 1646 O O . ILE A 1 221 ? 19.456 2.988 3.458 1.00 97.12 221 ILE A O 1
ATOM 1650 N N . THR A 1 222 ? 21.426 2.546 2.490 1.00 98.31 222 THR A N 1
ATOM 1651 C CA . THR A 1 222 ? 20.912 1.406 1.720 1.00 98.31 222 THR A CA 1
ATOM 1652 C C . THR A 1 222 ? 20.949 0.158 2.587 1.00 98.31 222 THR A C 1
ATOM 1654 O O . THR A 1 222 ? 21.999 -0.190 3.130 1.00 98.31 222 THR A O 1
ATOM 1657 N N . TYR A 1 223 ? 19.824 -0.539 2.687 1.00 98.38 223 TYR A N 1
ATOM 1658 C CA . TYR A 1 223 ? 19.740 -1.863 3.291 1.00 98.38 223 TYR A CA 1
ATOM 1659 C C . TYR A 1 223 ? 19.607 -2.930 2.203 1.00 98.38 223 TYR A C 1
ATOM 1661 O O . TYR A 1 223 ? 18.988 -2.698 1.165 1.00 98.38 223 TYR A O 1
ATOM 1669 N N . ILE A 1 224 ? 20.186 -4.105 2.454 1.00 98.56 224 ILE A N 1
ATOM 1670 C CA . ILE A 1 224 ? 20.087 -5.275 1.577 1.00 98.56 224 ILE A CA 1
ATOM 1671 C C . ILE A 1 224 ? 19.575 -6.444 2.410 1.00 98.56 224 ILE A C 1
ATOM 1673 O O . ILE A 1 224 ? 20.207 -6.842 3.393 1.00 98.56 224 ILE A O 1
ATOM 1677 N N . TYR A 1 225 ? 18.434 -6.994 2.008 1.00 98.75 225 TYR A N 1
ATOM 1678 C CA . TYR A 1 225 ? 17.836 -8.182 2.609 1.00 98.75 225 TYR A CA 1
ATOM 1679 C C . TYR A 1 225 ? 17.885 -9.333 1.601 1.00 98.75 225 TYR A C 1
ATOM 1681 O O . TYR A 1 225 ? 17.662 -9.109 0.411 1.00 98.75 225 TYR A O 1
ATOM 1689 N N . THR A 1 226 ? 18.161 -10.560 2.055 1.00 98.75 226 THR A N 1
ATOM 1690 C CA . THR A 1 226 ? 18.086 -11.753 1.194 1.00 98.75 226 THR A CA 1
ATOM 1691 C C . THR A 1 226 ? 17.269 -12.891 1.804 1.00 98.75 226 THR A C 1
ATOM 1693 O O . THR A 1 226 ? 17.061 -12.943 3.019 1.00 98.75 226 THR A O 1
ATOM 1696 N N . ALA A 1 227 ? 16.768 -13.787 0.949 1.00 98.56 227 ALA A N 1
ATOM 1697 C CA . ALA A 1 227 ? 15.987 -14.966 1.331 1.00 98.56 227 ALA A CA 1
ATOM 1698 C C . ALA A 1 227 ? 16.136 -16.117 0.316 1.00 98.56 227 ALA A C 1
ATOM 1700 O O . ALA A 1 227 ? 16.369 -15.856 -0.861 1.00 98.56 227 ALA A O 1
ATOM 1701 N N . PRO A 1 228 ? 15.920 -17.386 0.715 1.00 98.06 228 PRO A N 1
ATOM 1702 C CA . PRO A 1 228 ? 15.846 -18.527 -0.209 1.00 98.06 228 PRO A CA 1
ATOM 1703 C C . PRO A 1 228 ? 14.478 -18.656 -0.917 1.00 98.06 228 PRO A C 1
ATOM 1705 O O . PRO A 1 228 ? 14.272 -19.547 -1.730 1.00 98.06 228 PRO A O 1
ATOM 1708 N N . SER A 1 229 ? 13.503 -17.811 -0.575 1.00 97.69 229 SER A N 1
ATOM 1709 C CA . SER A 1 229 ? 12.130 -17.834 -1.093 1.00 97.69 229 SER A CA 1
ATOM 1710 C C . SER A 1 229 ? 11.534 -16.426 -0.986 1.00 97.69 229 SER A C 1
ATOM 1712 O O . SER A 1 229 ? 11.868 -15.718 -0.032 1.00 97.69 229 SER A O 1
ATOM 1714 N N . PRO A 1 230 ? 10.612 -16.009 -1.876 1.00 96.94 230 PRO A N 1
ATOM 1715 C CA . PRO A 1 230 ? 9.956 -14.706 -1.761 1.00 96.94 230 PRO A CA 1
ATOM 1716 C C . PRO A 1 230 ? 9.108 -14.592 -0.480 1.00 96.94 230 PRO A C 1
ATOM 1718 O O . PRO A 1 230 ? 8.927 -13.497 0.046 1.00 96.94 230 PRO A O 1
ATOM 1721 N N . THR A 1 231 ? 8.652 -15.715 0.089 1.00 96.94 231 THR A N 1
ATOM 1722 C CA . THR A 1 231 ? 7.958 -15.764 1.391 1.00 96.94 231 THR A CA 1
ATOM 1723 C C . THR A 1 231 ? 8.912 -15.756 2.596 1.00 96.94 231 THR A C 1
ATOM 1725 O O . THR A 1 231 ? 8.471 -15.935 3.730 1.00 96.94 231 THR A O 1
ATOM 1728 N N . GLY A 1 232 ? 10.221 -15.601 2.378 1.00 96.00 232 GLY A N 1
ATOM 1729 C CA . GLY A 1 232 ? 11.242 -15.695 3.417 1.00 96.00 232 GLY A CA 1
ATOM 1730 C C . GLY A 1 232 ? 11.661 -17.136 3.769 1.00 96.00 232 GLY A C 1
ATOM 1731 O O . GLY A 1 232 ? 11.295 -18.080 3.068 1.00 96.00 232 GLY A O 1
ATOM 1732 N N . PRO A 1 233 ? 12.436 -17.334 4.854 1.00 97.25 233 PRO A N 1
ATOM 1733 C CA . PRO A 1 233 ? 12.826 -16.324 5.838 1.00 97.25 233 PRO A CA 1
ATOM 1734 C C . PRO A 1 233 ? 13.764 -15.270 5.242 1.00 97.25 233 PRO A C 1
ATOM 1736 O O . PRO A 1 233 ? 14.777 -15.603 4.633 1.00 97.25 233 PRO A O 1
ATOM 1739 N N . TRP A 1 234 ? 13.409 -14.001 5.437 1.00 98.38 234 TRP A N 1
ATOM 1740 C CA . TRP A 1 234 ? 14.207 -12.851 5.019 1.00 98.38 234 TRP A CA 1
ATOM 1741 C C . TRP A 1 234 ? 15.173 -12.427 6.126 1.00 98.38 234 TRP A C 1
ATOM 1743 O O . TRP A 1 234 ? 14.784 -12.328 7.291 1.00 98.38 234 TRP A O 1
ATOM 1753 N N . VAL A 1 235 ? 16.426 -12.157 5.761 1.00 97.88 235 VAL A N 1
ATOM 1754 C CA . VAL A 1 235 ? 17.486 -11.710 6.676 1.00 97.88 235 VAL A CA 1
ATOM 1755 C C . VAL A 1 235 ? 18.154 -10.438 6.160 1.00 97.88 235 VAL A C 1
ATOM 1757 O O . VAL A 1 235 ? 18.316 -10.261 4.957 1.00 97.88 235 VAL A O 1
ATOM 1760 N N . LYS A 1 236 ? 18.552 -9.549 7.077 1.00 98.06 236 LYS A N 1
ATOM 1761 C CA . LYS A 1 236 ? 19.304 -8.324 6.772 1.00 98.06 236 LYS A CA 1
ATOM 1762 C C . LYS A 1 236 ? 20.767 -8.684 6.506 1.00 98.06 236 LYS A C 1
ATOM 1764 O O . LYS A 1 236 ? 21.539 -8.854 7.449 1.00 98.06 236 LYS A O 1
ATOM 1769 N N . SER A 1 237 ? 21.122 -8.832 5.235 1.00 98.00 237 SER A N 1
ATOM 1770 C CA . SER A 1 237 ? 22.425 -9.343 4.790 1.00 98.00 237 SER A CA 1
ATOM 1771 C C . SER A 1 237 ? 23.502 -8.257 4.713 1.00 98.00 237 SER A C 1
ATOM 1773 O O . SER A 1 237 ? 24.671 -8.555 4.947 1.00 98.00 237 SER A O 1
ATOM 1775 N N . ALA A 1 238 ? 23.127 -6.999 4.450 1.00 98.00 238 ALA A N 1
ATOM 1776 C CA . ALA A 1 238 ? 24.033 -5.854 4.550 1.00 98.00 238 ALA A CA 1
ATOM 1777 C C . ALA A 1 238 ? 23.304 -4.534 4.854 1.00 98.00 238 ALA A C 1
ATOM 1779 O O . ALA A 1 238 ? 22.092 -4.396 4.666 1.00 98.00 238 ALA A O 1
ATOM 1780 N N . SER A 1 239 ? 24.075 -3.537 5.289 1.00 97.19 239 SER A N 1
ATOM 1781 C CA . SER A 1 239 ? 23.683 -2.128 5.304 1.00 97.19 239 SER A CA 1
ATOM 1782 C C . SER A 1 239 ? 24.875 -1.250 4.918 1.00 97.19 239 SER A C 1
ATOM 1784 O O . SER A 1 239 ? 26.013 -1.536 5.289 1.00 97.19 239 SER A O 1
ATOM 1786 N N . MET A 1 240 ? 24.620 -0.178 4.167 1.00 97.38 240 MET A N 1
ATOM 1787 C CA . MET A 1 240 ? 25.640 0.733 3.638 1.00 97.38 240 MET A CA 1
ATOM 1788 C C . MET A 1 240 ? 25.325 2.185 4.043 1.00 97.38 240 MET A C 1
ATOM 1790 O O . MET A 1 240 ? 24.725 2.927 3.263 1.00 97.38 240 MET A O 1
ATOM 1794 N N . PRO A 1 241 ? 25.686 2.614 5.269 1.00 96.31 241 PRO A N 1
ATOM 1795 C CA . PRO A 1 241 ? 25.511 4.000 5.700 1.00 96.31 241 PRO A CA 1
ATOM 1796 C C . PRO A 1 241 ? 26.360 4.960 4.862 1.00 96.31 241 PRO A C 1
ATOM 1798 O O . PRO A 1 241 ? 27.518 4.670 4.561 1.00 96.31 241 PRO A O 1
ATOM 1801 N N . GLY A 1 242 ? 25.795 6.107 4.488 1.00 95.19 242 GLY A N 1
ATOM 1802 C CA . GLY A 1 242 ? 26.436 7.058 3.575 1.00 95.19 242 GLY A CA 1
ATOM 1803 C C . GLY A 1 242 ? 26.390 6.642 2.103 1.00 95.19 242 GLY A C 1
ATOM 1804 O O . GLY A 1 242 ? 27.029 7.274 1.267 1.00 95.19 242 GLY A O 1
ATOM 1805 N N . THR A 1 243 ? 25.641 5.589 1.767 1.00 96.50 243 THR A N 1
ATOM 1806 C CA . THR A 1 243 ? 25.317 5.194 0.392 1.00 96.50 243 THR A CA 1
ATOM 1807 C C . THR A 1 243 ? 23.808 5.022 0.307 1.00 96.50 243 THR A C 1
ATOM 1809 O O . THR A 1 243 ? 23.272 4.037 0.808 1.00 96.50 243 THR A O 1
ATOM 1812 N N . CYS A 1 244 ? 23.114 5.972 -0.318 1.00 97.56 244 CYS A N 1
ATOM 1813 C CA . CYS A 1 244 ? 21.672 5.906 -0.540 1.00 97.56 244 CYS A CA 1
ATOM 1814 C C . CYS A 1 244 ? 21.372 5.606 -2.010 1.00 97.56 244 CYS A C 1
ATOM 1816 O O . CYS A 1 244 ? 21.509 6.475 -2.871 1.00 97.56 244 CYS A O 1
ATOM 1818 N N . TYR A 1 245 ? 20.924 4.385 -2.291 1.00 98.56 245 TYR A N 1
ATOM 1819 C CA . TYR A 1 245 ? 20.286 4.039 -3.555 1.00 98.56 245 TYR A CA 1
ATOM 1820 C C . TYR A 1 245 ? 18.816 4.484 -3.511 1.00 98.56 245 TYR A C 1
ATOM 1822 O O . TYR A 1 245 ? 17.905 3.674 -3.355 1.00 98.56 245 TYR A O 1
ATOM 1830 N N . TYR A 1 246 ? 18.605 5.803 -3.563 1.00 98.19 246 TYR A N 1
ATOM 1831 C CA . TYR A 1 246 ? 17.277 6.413 -3.687 1.00 98.19 246 TYR A CA 1
ATOM 1832 C C . TYR A 1 246 ? 16.621 5.984 -5.006 1.00 98.19 246 TYR A C 1
ATOM 1834 O O . TYR A 1 246 ? 17.308 5.937 -6.030 1.00 98.19 246 TYR A O 1
ATOM 1842 N N . ASP A 1 247 ? 15.325 5.669 -4.970 1.00 97.44 247 ASP A N 1
ATOM 1843 C CA . ASP A 1 247 ? 14.514 5.237 -6.113 1.00 97.44 247 ASP A CA 1
ATOM 1844 C C . ASP A 1 247 ? 15.222 4.236 -7.031 1.00 97.44 247 ASP A C 1
ATOM 1846 O O . ASP A 1 247 ? 15.438 4.483 -8.218 1.00 97.44 247 ASP A O 1
ATOM 1850 N N . CYS A 1 248 ? 15.665 3.119 -6.454 1.00 98.25 248 CYS A N 1
ATOM 1851 C CA . CYS A 1 248 ? 16.609 2.227 -7.115 1.00 98.25 248 CYS A CA 1
ATOM 1852 C C . CYS A 1 248 ? 15.984 1.028 -7.834 1.00 98.25 248 CYS A C 1
ATOM 1854 O O . CYS A 1 248 ? 14.909 0.548 -7.476 1.00 98.25 248 CYS A O 1
ATOM 1856 N N . GLY A 1 249 ? 16.717 0.517 -8.827 1.00 98.56 249 GLY A N 1
ATOM 1857 C CA . GLY A 1 249 ? 16.366 -0.655 -9.624 1.00 98.56 249 GLY A CA 1
ATOM 1858 C C . GLY A 1 249 ? 17.557 -1.595 -9.805 1.00 98.56 249 GLY A C 1
ATOM 1859 O O . GLY A 1 249 ? 18.611 -1.180 -10.285 1.00 98.56 249 GLY A O 1
ATOM 1860 N N . LEU A 1 250 ? 17.393 -2.866 -9.442 1.00 98.75 250 LEU A N 1
ATOM 1861 C CA . LEU A 1 250 ? 18.426 -3.895 -9.534 1.00 98.75 250 LEU A CA 1
ATOM 1862 C C . LEU A 1 250 ? 18.328 -4.634 -10.875 1.00 98.75 250 LEU A C 1
ATOM 1864 O O . LEU A 1 250 ? 17.300 -5.226 -11.212 1.00 98.75 250 LEU A O 1
ATOM 1868 N N . LEU A 1 251 ? 19.440 -4.654 -11.604 1.00 98.75 251 LEU A N 1
ATOM 1869 C CA . LEU A 1 251 ? 19.711 -5.593 -12.681 1.00 98.75 251 LEU A CA 1
ATOM 1870 C C . LEU A 1 251 ? 20.696 -6.653 -12.175 1.00 98.75 251 LEU A C 1
ATOM 1872 O O . LEU A 1 251 ? 21.737 -6.333 -11.602 1.00 98.75 251 LEU A O 1
ATOM 1876 N N . ILE A 1 252 ? 20.379 -7.917 -12.437 1.00 98.62 252 ILE A N 1
ATOM 1877 C CA . ILE A 1 252 ? 21.338 -9.020 -12.366 1.00 98.62 252 ILE A CA 1
ATOM 1878 C C . ILE A 1 252 ? 21.604 -9.413 -13.817 1.00 98.62 252 ILE A C 1
ATOM 1880 O O . ILE A 1 252 ? 20.674 -9.789 -14.528 1.00 98.62 252 ILE A O 1
ATOM 1884 N N . ASP A 1 253 ? 22.834 -9.202 -14.271 1.00 98.50 253 ASP A N 1
ATOM 1885 C CA . ASP A 1 253 ? 23.239 -9.337 -15.670 1.00 98.50 253 ASP A CA 1
ATOM 1886 C C . ASP A 1 253 ? 23.395 -10.821 -16.080 1.00 98.50 253 ASP A C 1
ATOM 1888 O O . ASP A 1 253 ? 23.464 -11.716 -15.235 1.00 98.50 253 ASP A O 1
ATOM 1892 N N . ASP A 1 254 ? 23.480 -11.093 -17.384 1.00 97.56 254 ASP A N 1
ATOM 1893 C CA . ASP A 1 254 ? 23.671 -12.430 -17.969 1.00 97.56 254 ASP A CA 1
ATOM 1894 C C . ASP A 1 254 ? 24.966 -13.116 -17.483 1.00 97.56 254 ASP A C 1
ATOM 1896 O O . ASP A 1 254 ? 25.073 -14.343 -17.526 1.00 97.56 254 ASP A O 1
ATOM 1900 N N . ASP A 1 255 ? 25.956 -12.329 -17.041 1.00 97.94 255 ASP A N 1
ATOM 1901 C CA . ASP A 1 255 ? 27.223 -12.791 -16.457 1.00 97.94 255 ASP A CA 1
ATOM 1902 C C . ASP A 1 255 ? 27.211 -12.862 -14.913 1.00 97.94 255 ASP A C 1
ATOM 1904 O O . ASP A 1 255 ? 28.247 -13.107 -14.296 1.00 97.94 255 ASP A O 1
ATOM 1908 N N . ASP A 1 256 ? 26.032 -12.691 -14.300 1.00 98.38 256 ASP A N 1
ATOM 1909 C CA . ASP A 1 256 ? 25.769 -12.654 -12.854 1.00 98.38 256 ASP A CA 1
ATOM 1910 C C . ASP A 1 256 ? 26.366 -11.439 -12.100 1.00 98.38 256 ASP A C 1
ATOM 1912 O O . ASP A 1 256 ? 26.325 -11.375 -10.862 1.00 98.38 256 ASP A O 1
ATOM 1916 N N . THR A 1 257 ? 26.856 -10.423 -12.824 1.00 98.62 257 THR A N 1
ATOM 1917 C CA . THR A 1 257 ? 27.188 -9.113 -12.245 1.00 98.62 257 THR A CA 1
ATOM 1918 C C . THR A 1 257 ? 25.920 -8.382 -11.803 1.00 98.62 257 THR A C 1
ATOM 1920 O O . THR A 1 257 ? 24.941 -8.289 -12.541 1.00 98.62 257 THR A O 1
ATOM 1923 N N . MET A 1 258 ? 25.937 -7.818 -10.593 1.00 98.81 258 MET A N 1
ATOM 1924 C CA . MET A 1 258 ? 24.819 -7.040 -10.056 1.00 98.81 258 MET A CA 1
ATOM 1925 C C . MET A 1 258 ? 25.057 -5.537 -10.244 1.00 98.81 258 MET A C 1
ATOM 1927 O O . MET A 1 258 ? 26.059 -4.993 -9.767 1.00 98.81 258 MET A O 1
ATOM 1931 N N . TYR A 1 259 ? 24.108 -4.870 -10.899 1.00 98.88 259 TYR A N 1
ATOM 1932 C CA . TYR A 1 259 ? 24.082 -3.425 -11.118 1.00 98.88 259 TYR A CA 1
ATOM 1933 C C . TYR A 1 259 ? 22.841 -2.808 -10.475 1.00 98.88 259 TYR A C 1
ATOM 1935 O O . TYR A 1 259 ? 21.743 -3.344 -10.601 1.00 98.88 259 TYR A O 1
ATOM 1943 N N . VAL A 1 260 ? 22.995 -1.660 -9.819 1.00 98.88 260 VAL A N 1
ATOM 1944 C CA . VAL A 1 260 ? 21.875 -0.895 -9.255 1.00 98.88 260 VAL A CA 1
ATOM 1945 C C . VAL A 1 260 ? 21.860 0.485 -9.891 1.00 98.88 260 VAL A C 1
ATOM 1947 O O . VAL A 1 260 ? 22.809 1.249 -9.719 1.00 98.88 260 VAL A O 1
ATOM 1950 N N . VAL A 1 261 ? 20.789 0.812 -10.613 1.00 98.88 261 VAL A N 1
ATOM 1951 C CA . VAL A 1 261 ? 20.497 2.195 -11.014 1.00 98.88 261 VAL A CA 1
ATOM 1952 C C . VAL A 1 261 ? 19.804 2.917 -9.859 1.00 98.88 261 VAL A C 1
ATOM 1954 O O . VAL A 1 261 ? 19.007 2.296 -9.157 1.00 98.88 261 VAL A O 1
ATOM 1957 N N . TYR A 1 262 ? 20.126 4.189 -9.621 1.00 98.75 262 TYR A N 1
ATOM 1958 C CA . TYR A 1 262 ? 19.575 4.972 -8.510 1.00 98.75 262 TYR A CA 1
ATOM 1959 C C . TYR A 1 262 ? 19.775 6.487 -8.685 1.00 98.75 262 TYR A C 1
ATOM 1961 O O . TYR A 1 262 ? 20.601 6.935 -9.484 1.00 98.75 262 TYR A O 1
ATOM 1969 N N . GLY A 1 263 ? 19.084 7.263 -7.847 1.00 97.38 263 GLY A N 1
ATOM 1970 C CA . GLY A 1 263 ? 19.193 8.719 -7.748 1.00 97.38 263 GLY A CA 1
ATOM 1971 C C . GLY A 1 263 ? 18.023 9.455 -8.397 1.00 97.38 263 GLY A C 1
ATOM 1972 O O . GLY A 1 263 ? 17.268 8.874 -9.175 1.00 97.38 263 GLY A O 1
ATOM 1973 N N . ASN A 1 264 ? 17.880 10.742 -8.067 1.00 94.94 264 ASN A N 1
ATOM 1974 C CA . ASN A 1 264 ? 16.899 11.633 -8.678 1.00 94.94 264 ASN A CA 1
ATOM 1975 C C . ASN A 1 264 ? 17.543 12.888 -9.279 1.00 94.94 264 ASN A C 1
ATOM 1977 O O . ASN A 1 264 ? 18.540 13.406 -8.770 1.00 94.94 264 ASN A O 1
ATOM 1981 N N . THR A 1 265 ? 16.995 13.350 -10.408 1.00 95.69 265 THR A N 1
ATOM 1982 C CA . THR A 1 265 ? 17.555 14.388 -11.308 1.00 95.69 265 THR A CA 1
ATOM 1983 C C . THR A 1 265 ? 18.922 14.033 -11.920 1.00 95.69 265 THR A C 1
ATOM 1985 O O . THR A 1 265 ? 19.111 14.243 -13.113 1.00 95.69 265 THR A O 1
ATOM 1988 N N . ASN A 1 266 ? 19.866 13.496 -11.143 1.00 97.00 266 ASN A N 1
ATOM 1989 C CA . ASN A 1 266 ? 21.145 12.933 -11.570 1.00 97.00 266 ASN A CA 1
ATOM 1990 C C . ASN A 1 266 ? 21.111 11.424 -11.311 1.00 97.00 266 ASN A C 1
ATOM 1992 O O . ASN A 1 266 ? 21.220 10.996 -10.160 1.00 97.00 266 ASN A O 1
ATOM 1996 N N . VAL A 1 267 ? 20.982 10.620 -12.362 1.00 98.50 267 VAL A N 1
ATOM 1997 C CA . VAL A 1 267 ? 20.903 9.162 -12.228 1.00 98.50 267 VAL A CA 1
ATOM 1998 C C . VAL A 1 267 ? 22.300 8.558 -12.325 1.00 98.50 267 VAL A C 1
ATOM 2000 O O . VAL A 1 267 ? 23.127 8.964 -13.147 1.00 98.50 267 VAL A O 1
ATOM 2003 N N . SER A 1 268 ? 22.580 7.593 -11.454 1.00 98.75 268 SER A N 1
ATOM 2004 C CA . SER A 1 268 ? 23.847 6.865 -11.369 1.00 98.75 268 SER A CA 1
ATOM 2005 C C . SER A 1 268 ? 23.624 5.361 -11.458 1.00 98.75 268 SER A C 1
ATOM 2007 O O . SER A 1 268 ? 22.576 4.853 -11.067 1.00 98.75 268 SER A O 1
ATOM 2009 N N . VAL A 1 269 ? 24.637 4.635 -11.934 1.00 98.88 269 VAL A N 1
ATOM 2010 C CA . VAL A 1 269 ? 24.680 3.169 -11.877 1.00 98.88 269 VAL A CA 1
ATOM 2011 C C . VAL A 1 269 ? 25.845 2.739 -10.997 1.00 98.88 269 VAL A C 1
ATOM 2013 O O . VAL A 1 269 ? 27.009 3.039 -11.279 1.00 98.88 269 VAL A O 1
ATOM 2016 N N . ALA A 1 270 ? 25.520 2.008 -9.935 1.00 98.81 270 ALA A N 1
ATOM 2017 C CA . ALA A 1 270 ? 26.464 1.273 -9.113 1.00 98.81 270 ALA A CA 1
ATOM 2018 C C . ALA A 1 270 ? 26.654 -0.155 -9.641 1.00 98.81 270 ALA A C 1
ATOM 2020 O O . ALA A 1 270 ? 25.729 -0.773 -10.159 1.00 98.81 270 ALA A O 1
ATOM 2021 N N . GLN A 1 271 ? 27.855 -0.693 -9.453 1.00 98.81 271 GLN A N 1
ATOM 2022 C CA . GLN A 1 271 ? 28.168 -2.114 -9.571 1.00 98.81 271 GLN A CA 1
ATOM 2023 C C . GLN A 1 271 ? 28.512 -2.642 -8.183 1.00 98.81 271 GLN A C 1
ATOM 2025 O O . GLN A 1 271 ? 29.349 -2.059 -7.480 1.00 98.81 271 GLN A O 1
ATOM 2030 N N . LEU A 1 272 ? 27.867 -3.739 -7.799 1.00 98.75 272 LEU A N 1
ATOM 2031 C CA . LEU A 1 272 ? 28.062 -4.363 -6.496 1.00 98.75 272 LEU A CA 1
ATOM 2032 C C . LEU A 1 272 ? 29.228 -5.365 -6.512 1.00 98.75 272 LEU A C 1
ATOM 2034 O O . LEU A 1 272 ? 29.756 -5.734 -7.564 1.00 98.75 272 LEU A O 1
ATOM 2038 N N . SER A 1 273 ? 29.636 -5.806 -5.326 1.00 98.50 273 SER A N 1
ATOM 2039 C CA . SER A 1 273 ? 30.536 -6.943 -5.129 1.00 98.50 273 SER A CA 1
ATOM 2040 C C . SER A 1 273 ? 29.900 -8.257 -5.595 1.00 98.50 273 SER A C 1
ATOM 2042 O O . SER A 1 273 ? 28.692 -8.348 -5.800 1.00 98.50 273 SER A O 1
ATOM 2044 N N . THR A 1 274 ? 30.712 -9.303 -5.761 1.00 97.06 274 THR A N 1
ATOM 2045 C CA . THR A 1 274 ? 30.266 -10.614 -6.273 1.00 97.06 274 THR A CA 1
ATOM 2046 C C . THR A 1 274 ? 29.251 -11.325 -5.372 1.00 97.06 274 THR A C 1
ATOM 2048 O O . THR A 1 274 ? 28.506 -12.176 -5.841 1.00 97.06 274 THR A O 1
ATOM 2051 N N . ASP A 1 275 ? 29.171 -10.975 -4.090 1.00 96.19 275 ASP A N 1
ATOM 2052 C CA . ASP A 1 275 ? 28.124 -11.417 -3.158 1.00 96.19 275 ASP A CA 1
ATOM 2053 C C . ASP A 1 275 ? 26.843 -10.556 -3.215 1.00 96.19 275 ASP A C 1
ATOM 2055 O O . ASP A 1 275 ? 25.800 -10.966 -2.702 1.00 96.19 275 ASP A O 1
ATOM 2059 N N . GLY A 1 276 ? 26.895 -9.390 -3.864 1.00 97.19 276 GLY A N 1
ATOM 2060 C CA . GLY A 1 276 ? 25.825 -8.394 -3.911 1.00 97.19 276 GLY A CA 1
ATOM 2061 C C . GLY A 1 276 ? 25.709 -7.519 -2.659 1.00 97.19 276 GLY A C 1
ATOM 2062 O O . GLY A 1 276 ? 24.694 -6.850 -2.505 1.00 97.19 276 GLY A O 1
ATOM 2063 N N . LEU A 1 277 ? 26.692 -7.532 -1.747 1.00 97.81 277 LEU A N 1
ATOM 2064 C CA . LEU A 1 277 ? 26.562 -6.950 -0.399 1.00 97.81 277 LEU A CA 1
ATOM 2065 C C . LEU A 1 277 ? 27.294 -5.613 -0.178 1.00 97.81 277 LEU A C 1
ATOM 2067 O O . LEU A 1 277 ? 27.148 -5.007 0.883 1.00 97.81 277 LEU A O 1
ATOM 2071 N N . SER A 1 278 ? 28.075 -5.132 -1.148 1.00 98.06 278 SER A N 1
ATOM 2072 C CA . SER A 1 278 ? 28.794 -3.852 -1.065 1.00 98.06 278 SER A CA 1
ATOM 2073 C C . SER A 1 278 ? 28.952 -3.183 -2.434 1.00 98.06 278 SER A C 1
ATOM 2075 O O . SER A 1 278 ? 28.857 -3.844 -3.465 1.00 98.06 278 SER A O 1
ATOM 2077 N N . GLN A 1 279 ? 29.220 -1.876 -2.464 1.00 98.38 279 GLN A N 1
ATOM 2078 C CA . GLN A 1 279 ? 29.509 -1.145 -3.701 1.00 98.38 279 GLN A CA 1
ATOM 2079 C C . GLN A 1 279 ? 30.988 -1.276 -4.101 1.00 98.38 279 GLN A C 1
ATOM 2081 O O . GLN A 1 279 ? 31.871 -0.892 -3.336 1.00 98.38 279 GLN A O 1
ATOM 2086 N N . VAL A 1 280 ? 31.261 -1.720 -5.332 1.00 98.00 280 VAL A N 1
ATOM 2087 C CA . VAL A 1 280 ? 32.621 -1.770 -5.910 1.00 98.00 280 VAL A CA 1
ATOM 2088 C C . VAL A 1 280 ? 32.921 -0.534 -6.761 1.00 98.00 280 VAL A C 1
ATOM 2090 O O . VAL A 1 280 ? 34.041 -0.025 -6.758 1.00 98.00 280 VAL A O 1
ATOM 2093 N N . LYS A 1 281 ? 31.923 -0.037 -7.497 1.00 97.88 281 LYS A N 1
ATOM 2094 C CA . LYS A 1 281 ? 32.032 1.121 -8.396 1.00 97.88 281 LYS A CA 1
ATOM 2095 C C . LYS A 1 281 ? 30.685 1.839 -8.461 1.00 97.88 281 LYS A C 1
ATOM 2097 O O . LYS A 1 281 ? 29.652 1.188 -8.388 1.00 97.88 281 LYS A O 1
ATOM 2102 N N . THR A 1 282 ? 30.690 3.152 -8.669 1.00 98.44 282 THR A N 1
ATOM 2103 C CA . THR A 1 282 ? 29.515 3.908 -9.132 1.00 98.44 282 THR A CA 1
ATOM 2104 C C . THR A 1 282 ? 29.943 4.990 -10.122 1.00 98.44 282 THR A C 1
ATOM 2106 O O . THR A 1 282 ? 31.103 5.412 -10.106 1.00 98.44 282 THR A O 1
ATOM 2109 N N . ALA A 1 283 ? 29.045 5.394 -11.018 1.00 98.25 283 ALA A N 1
ATOM 2110 C CA . ALA A 1 283 ? 29.220 6.538 -11.908 1.00 98.25 283 ALA A CA 1
ATOM 2111 C C . ALA A 1 283 ? 27.857 7.160 -12.279 1.00 98.25 283 ALA A C 1
ATOM 2113 O O . ALA A 1 283 ? 26.895 6.406 -12.454 1.00 98.25 283 ALA A O 1
ATOM 2114 N N . PRO A 1 284 ? 27.768 8.494 -12.452 1.00 98.12 284 PRO A N 1
ATOM 2115 C CA . PRO A 1 284 ? 26.606 9.130 -13.069 1.00 98.12 284 PRO A CA 1
ATOM 2116 C C . PRO A 1 284 ? 26.480 8.696 -14.536 1.00 98.12 284 PRO A C 1
ATOM 2118 O O . PRO A 1 284 ? 27.494 8.494 -15.209 1.00 98.12 284 PRO A O 1
ATOM 2121 N N . VAL A 1 285 ? 25.246 8.555 -15.026 1.00 98.25 285 VAL A N 1
ATOM 2122 C CA . VAL A 1 285 ? 24.953 8.006 -16.364 1.00 98.25 285 VAL A CA 1
ATOM 2123 C C . VAL A 1 285 ? 24.082 8.903 -17.251 1.00 98.25 285 VAL A C 1
ATOM 2125 O O . VAL A 1 285 ? 24.247 8.842 -18.470 1.00 98.25 285 VAL A O 1
ATOM 2128 N N . PHE A 1 286 ? 23.193 9.721 -16.672 1.00 98.00 286 PHE A N 1
ATOM 2129 C CA . PHE A 1 286 ? 22.366 10.732 -17.356 1.00 98.00 286 PHE A CA 1
ATOM 2130 C C . PHE A 1 286 ? 21.684 11.684 -16.346 1.00 98.00 286 PHE A C 1
ATOM 2132 O O . PHE A 1 286 ? 21.746 11.466 -15.131 1.00 98.00 286 PHE A O 1
ATOM 2139 N N . ASN A 1 287 ? 21.062 12.760 -16.837 1.00 96.88 287 ASN A N 1
ATOM 2140 C CA . ASN A 1 287 ? 20.407 13.802 -16.040 1.00 96.88 287 ASN A CA 1
ATOM 2141 C C . ASN A 1 287 ? 19.036 14.210 -16.629 1.00 96.88 287 ASN A C 1
ATOM 2143 O O . ASN A 1 287 ? 18.827 14.154 -17.839 1.00 96.88 287 ASN A O 1
ATOM 2147 N N . ALA A 1 288 ? 18.109 14.690 -15.793 1.00 95.31 288 ALA A N 1
ATOM 2148 C CA . ALA A 1 288 ? 16.787 15.181 -16.215 1.00 95.31 288 ALA A CA 1
ATOM 2149 C C . ALA A 1 288 ? 16.849 16.266 -17.315 1.00 95.31 288 ALA A C 1
ATOM 2151 O O . ALA A 1 288 ? 16.007 16.303 -18.216 1.00 95.31 288 ALA A O 1
ATOM 2152 N N . ALA A 1 289 ? 17.883 17.112 -17.297 1.00 94.94 289 ALA A N 1
ATOM 2153 C CA . ALA A 1 289 ? 18.117 18.134 -18.311 1.00 94.94 289 ALA A CA 1
ATOM 2154 C C . ALA A 1 289 ? 18.332 17.546 -19.719 1.00 94.94 289 ALA A C 1
ATOM 2156 O O . ALA A 1 289 ? 17.951 18.193 -20.695 1.00 94.94 289 ALA A O 1
ATOM 2157 N N . ASP A 1 290 ? 18.834 16.310 -19.841 1.00 94.19 290 ASP A N 1
ATOM 2158 C CA . ASP A 1 290 ? 19.019 15.622 -21.129 1.00 94.19 290 ASP A CA 1
ATOM 2159 C C . ASP A 1 290 ? 17.671 15.325 -21.829 1.00 94.19 290 ASP A C 1
ATOM 2161 O O . ASP A 1 290 ? 17.631 15.069 -23.033 1.00 94.19 290 ASP A O 1
ATOM 2165 N N . THR A 1 291 ? 16.549 15.409 -21.098 1.00 93.00 291 THR A N 1
ATOM 2166 C CA . THR A 1 291 ? 15.171 15.332 -21.626 1.00 93.00 291 THR A CA 1
ATOM 2167 C C . THR A 1 291 ? 14.359 16.618 -21.426 1.00 93.00 291 THR A C 1
ATOM 2169 O O . THR A 1 291 ? 13.162 16.646 -21.716 1.00 93.00 291 THR A O 1
ATOM 2172 N N . ASN A 1 292 ? 15.006 17.717 -21.016 1.00 93.25 292 ASN A N 1
ATOM 2173 C CA . ASN A 1 292 ? 14.388 18.999 -20.639 1.00 93.25 292 ASN A CA 1
ATOM 2174 C C . ASN A 1 292 ? 13.417 18.906 -19.440 1.00 93.25 292 ASN A C 1
ATOM 2176 O O . ASN A 1 292 ? 12.480 19.701 -19.339 1.00 93.25 292 ASN A O 1
ATOM 2180 N N . ARG A 1 293 ? 13.632 17.954 -18.523 1.00 92.44 293 ARG A N 1
ATOM 2181 C CA . ARG A 1 293 ? 12.896 17.828 -17.254 1.00 92.44 293 ARG A CA 1
ATOM 2182 C C . ARG A 1 293 ? 13.721 18.383 -16.087 1.00 92.44 293 ARG A C 1
ATOM 2184 O O . ARG A 1 293 ? 14.938 18.526 -16.174 1.00 92.44 293 ARG A O 1
ATOM 2191 N N . SER A 1 294 ? 13.054 18.716 -14.983 1.00 92.44 294 SER A N 1
ATOM 2192 C CA . SER A 1 294 ? 13.692 19.169 -13.733 1.00 92.44 294 SER A CA 1
ATOM 2193 C C . SER A 1 294 ? 14.023 18.021 -12.776 1.00 92.44 294 SER A C 1
ATOM 2195 O O . SER A 1 294 ? 15.008 18.085 -12.038 1.00 92.44 294 SER A O 1
ATOM 2197 N N . VAL A 1 295 ? 13.196 16.976 -12.790 1.00 95.06 295 VAL A N 1
ATOM 2198 C CA . VAL A 1 295 ? 13.313 15.764 -11.974 1.00 95.06 295 VAL A CA 1
ATOM 2199 C C . VAL A 1 295 ? 13.103 14.557 -12.883 1.00 95.06 295 VAL A C 1
ATOM 2201 O O . VAL A 1 295 ? 12.372 14.648 -13.866 1.00 95.06 295 VAL A O 1
ATOM 2204 N N . ILE A 1 296 ? 13.795 13.472 -12.549 1.00 96.75 296 ILE A N 1
ATOM 2205 C CA . ILE A 1 296 ? 13.535 12.093 -12.976 1.00 96.75 296 ILE A CA 1
ATOM 2206 C C . ILE A 1 296 ? 13.803 11.203 -11.753 1.00 96.75 296 ILE A C 1
ATOM 2208 O O . ILE A 1 296 ? 14.779 11.470 -11.046 1.00 96.75 296 ILE A O 1
ATOM 2212 N N . GLU A 1 297 ? 12.948 10.221 -11.463 1.00 96.81 297 GLU A N 1
ATOM 2213 C CA . GLU A 1 297 ? 13.113 9.212 -10.395 1.00 96.81 297 GLU A CA 1
ATOM 2214 C C . GLU A 1 297 ? 12.326 7.914 -10.707 1.00 96.81 297 GLU A C 1
ATOM 2216 O O . GLU A 1 297 ? 11.923 7.695 -11.847 1.00 96.81 297 GLU A O 1
ATOM 2221 N N . GLY A 1 298 ? 12.134 7.002 -9.746 1.00 96.56 298 GLY A N 1
ATOM 2222 C CA . GLY A 1 298 ? 11.453 5.717 -9.969 1.00 96.56 298 GLY A CA 1
ATOM 2223 C C . GLY A 1 298 ? 12.243 4.665 -10.757 1.00 96.56 298 GLY A C 1
ATOM 2224 O O . GLY A 1 298 ? 11.641 3.817 -11.414 1.00 96.56 298 GLY A O 1
ATOM 2225 N N . ASN A 1 299 ? 13.579 4.719 -10.729 1.00 98.25 299 ASN A N 1
ATOM 2226 C CA . ASN A 1 299 ? 14.436 4.001 -11.676 1.00 98.25 299 ASN A CA 1
ATOM 2227 C C . ASN A 1 299 ? 14.251 2.462 -11.660 1.00 98.25 299 ASN A C 1
ATOM 2229 O O . ASN A 1 299 ? 14.341 1.818 -10.611 1.00 98.25 299 ASN A O 1
ATOM 2233 N N . ARG A 1 300 ? 14.124 1.834 -12.837 1.00 98.62 300 ARG A N 1
ATOM 2234 C CA . ARG A 1 300 ? 14.177 0.369 -13.041 1.00 98.62 300 ARG A CA 1
ATOM 2235 C C . ARG A 1 300 ? 15.152 0.008 -14.157 1.00 98.62 300 ARG A C 1
ATOM 2237 O O . ARG A 1 300 ? 15.038 0.535 -15.258 1.00 98.62 300 ARG A O 1
ATOM 2244 N N . MET A 1 301 ? 16.090 -0.906 -13.898 1.00 98.69 301 MET A N 1
ATOM 2245 C CA . MET A 1 301 ? 17.104 -1.330 -14.874 1.00 98.69 301 MET A CA 1
ATOM 2246 C C . MET A 1 301 ? 16.786 -2.700 -15.479 1.00 98.69 301 MET A C 1
ATOM 2248 O O . MET A 1 301 ? 16.390 -3.627 -14.771 1.00 98.69 301 MET A O 1
ATOM 2252 N N . TYR A 1 302 ? 17.020 -2.831 -16.785 1.00 98.62 302 TYR A N 1
ATOM 2253 C CA . TYR A 1 302 ? 16.794 -4.046 -17.566 1.00 98.62 302 TYR A CA 1
ATOM 2254 C C . TYR A 1 302 ? 17.952 -4.308 -18.530 1.00 98.62 302 TYR A C 1
ATOM 2256 O O . TYR A 1 302 ? 18.650 -3.388 -18.960 1.00 98.62 302 TYR A O 1
ATOM 2264 N N . LYS A 1 303 ? 18.082 -5.564 -18.958 1.00 98.19 303 LYS A N 1
ATOM 2265 C CA . LYS A 1 303 ? 18.866 -5.951 -20.130 1.00 98.19 303 LYS A CA 1
ATOM 2266 C C . LYS A 1 303 ? 17.976 -6.778 -21.046 1.00 98.19 303 LYS A C 1
ATOM 2268 O O . LYS A 1 303 ? 17.355 -7.740 -20.607 1.00 98.19 303 LYS A O 1
ATOM 2273 N N . ILE A 1 304 ? 17.856 -6.361 -22.302 1.00 97.19 304 ILE A N 1
ATOM 2274 C CA . ILE A 1 304 ? 16.938 -6.948 -23.282 1.00 97.19 304 ILE A CA 1
ATOM 2275 C C . ILE A 1 304 ? 17.706 -7.078 -24.596 1.00 97.19 304 ILE A C 1
ATOM 2277 O O . ILE A 1 304 ? 18.193 -6.085 -25.138 1.00 97.19 304 ILE A O 1
ATOM 2281 N N . ASN A 1 305 ? 17.847 -8.309 -25.098 1.00 94.69 305 ASN A N 1
ATOM 2282 C CA . ASN A 1 305 ? 18.586 -8.630 -26.328 1.00 94.69 305 ASN A CA 1
ATOM 2283 C C . ASN A 1 305 ? 20.000 -8.006 -26.370 1.00 94.69 305 ASN A C 1
ATOM 2285 O O . ASN A 1 305 ? 20.390 -7.373 -27.351 1.00 94.69 305 ASN A O 1
ATOM 2289 N N . GLY A 1 306 ? 20.755 -8.132 -25.271 1.00 96.38 306 GLY A N 1
ATOM 2290 C CA . GLY A 1 306 ? 22.118 -7.594 -25.142 1.00 96.38 306 GLY A CA 1
ATOM 2291 C C . GLY A 1 306 ? 22.220 -6.070 -24.979 1.00 96.38 306 GLY A C 1
ATOM 2292 O O . GLY A 1 306 ? 23.326 -5.555 -24.856 1.00 96.38 306 GLY A O 1
ATOM 2293 N N . THR A 1 307 ? 21.096 -5.349 -24.963 1.00 98.31 307 THR A N 1
ATOM 2294 C CA . THR A 1 307 ? 21.035 -3.889 -24.792 1.00 98.31 307 THR A CA 1
ATOM 2295 C C . THR A 1 307 ? 20.538 -3.547 -23.386 1.00 98.31 307 THR A C 1
ATOM 2297 O O . THR A 1 307 ? 19.619 -4.194 -22.885 1.00 98.31 307 THR A O 1
ATOM 2300 N N . TYR A 1 308 ? 21.131 -2.537 -22.752 1.00 98.81 308 TYR A N 1
ATOM 2301 C CA . TYR A 1 308 ? 20.763 -2.057 -21.420 1.00 98.81 308 TYR A CA 1
ATOM 2302 C C . TYR A 1 308 ? 19.687 -0.980 -21.514 1.00 98.81 308 TYR A C 1
ATOM 2304 O O . TYR A 1 308 ? 19.758 -0.100 -22.375 1.00 98.81 308 TYR A O 1
ATOM 2312 N N . TYR A 1 309 ? 18.718 -1.030 -20.603 1.00 98.81 309 TYR A N 1
ATOM 2313 C CA . TYR A 1 309 ? 17.647 -0.047 -20.501 1.00 98.81 309 TYR A CA 1
ATOM 2314 C C . TYR A 1 309 ? 17.473 0.426 -19.062 1.00 98.81 309 TYR A C 1
ATOM 2316 O O . TYR A 1 309 ? 17.625 -0.363 -18.128 1.00 98.81 309 TYR A O 1
ATOM 2324 N N . VAL A 1 310 ? 17.085 1.688 -18.901 1.00 98.75 310 VAL A N 1
ATOM 2325 C CA . VAL A 1 310 ? 16.509 2.209 -17.657 1.00 98.75 310 VAL A CA 1
ATOM 2326 C C . VAL A 1 310 ? 15.133 2.794 -17.969 1.00 98.75 310 VAL A C 1
ATOM 2328 O O . VAL A 1 310 ? 14.974 3.479 -18.976 1.00 98.75 310 VAL A O 1
ATOM 2331 N N . LEU A 1 311 ? 14.151 2.503 -17.123 1.00 98.44 311 LEU A N 1
ATOM 2332 C CA . LEU A 1 311 ? 12.884 3.225 -17.032 1.00 98.44 311 LEU A CA 1
ATOM 2333 C C . LEU A 1 311 ? 12.965 4.176 -15.840 1.00 98.44 311 LEU A C 1
ATOM 2335 O O . LEU A 1 311 ? 13.381 3.744 -14.768 1.00 98.44 311 LEU A O 1
ATOM 2339 N N . ASP A 1 312 ? 12.556 5.425 -16.021 1.00 95.81 312 ASP A N 1
ATOM 2340 C CA . ASP A 1 312 ? 12.324 6.402 -14.953 1.00 95.81 312 ASP A CA 1
ATOM 2341 C C . ASP A 1 312 ? 11.119 7.299 -15.304 1.00 95.81 312 ASP A C 1
ATOM 2343 O O . ASP A 1 312 ? 10.475 7.117 -16.344 1.00 95.81 312 ASP A O 1
ATOM 2347 N N . ASP A 1 313 ? 10.758 8.220 -14.411 1.00 94.31 313 ASP A N 1
ATOM 2348 C CA . ASP A 1 313 ? 9.591 9.095 -14.560 1.00 94.31 313 ASP A CA 1
ATOM 2349 C C . ASP A 1 313 ? 9.839 10.514 -14.028 1.00 94.31 313 ASP A C 1
ATOM 2351 O O . ASP A 1 313 ? 10.584 10.697 -13.066 1.00 94.31 313 ASP A O 1
ATOM 2355 N N . ASP A 1 314 ? 9.204 11.520 -14.635 1.00 91.19 314 ASP A N 1
ATOM 2356 C CA . ASP A 1 314 ? 9.375 12.941 -14.295 1.00 91.19 314 ASP A CA 1
ATOM 2357 C C . ASP A 1 314 ? 8.492 13.456 -13.140 1.00 91.19 314 ASP A C 1
ATOM 2359 O O . ASP A 1 314 ? 8.536 14.651 -12.844 1.00 91.19 314 ASP A O 1
ATOM 2363 N N . THR A 1 315 ? 7.704 12.570 -12.516 1.00 82.31 315 THR A N 1
ATOM 2364 C CA . THR A 1 315 ? 6.743 12.835 -11.416 1.00 82.31 315 THR A CA 1
ATOM 2365 C C . THR A 1 315 ? 5.552 13.729 -11.780 1.00 82.31 315 THR A C 1
ATOM 2367 O O . THR A 1 315 ? 4.821 14.211 -10.910 1.00 82.31 315 THR A O 1
ATOM 2370 N N . GLN A 1 316 ? 5.324 13.950 -13.078 1.00 86.50 316 GLN A N 1
ATOM 2371 C CA . GLN A 1 316 ? 4.209 14.741 -13.607 1.00 86.50 316 GLN A CA 1
ATOM 2372 C C . GLN A 1 316 ? 3.418 13.987 -14.690 1.00 86.50 316 GLN A C 1
ATOM 2374 O O . GLN A 1 316 ? 2.636 14.602 -15.424 1.00 86.50 316 GLN A O 1
ATOM 2379 N N . GLY A 1 317 ? 3.577 12.662 -14.776 1.00 91.56 317 GLY A N 1
ATOM 2380 C CA . GLY A 1 317 ? 2.914 11.794 -15.745 1.00 91.56 317 GLY A CA 1
ATOM 2381 C C . GLY A 1 317 ? 3.738 11.435 -16.984 1.00 91.56 317 GLY A C 1
ATOM 2382 O O . GLY A 1 317 ? 3.142 11.041 -17.995 1.00 91.56 317 GLY A O 1
ATOM 2383 N N . THR A 1 318 ? 5.066 11.609 -16.974 1.00 95.12 318 THR A N 1
ATOM 2384 C CA . THR A 1 318 ? 5.938 11.251 -18.105 1.00 95.12 318 THR A CA 1
ATOM 2385 C C . THR A 1 318 ? 6.969 10.181 -17.750 1.00 95.12 318 THR A C 1
ATOM 2387 O O . THR A 1 318 ? 8.065 10.489 -17.281 1.00 95.12 318 THR A O 1
ATOM 2390 N N . THR A 1 319 ? 6.686 8.943 -18.154 1.00 97.12 319 THR A N 1
ATOM 2391 C CA . THR A 1 319 ? 7.648 7.834 -18.120 1.00 97.12 319 THR A CA 1
ATOM 2392 C C . THR A 1 319 ? 8.596 7.869 -19.324 1.00 97.12 319 THR A C 1
ATOM 2394 O O . THR A 1 319 ? 8.159 7.916 -20.483 1.00 97.12 319 THR A O 1
ATOM 2397 N N . ILE A 1 320 ? 9.901 7.779 -19.070 1.00 97.50 320 ILE A N 1
ATOM 2398 C CA . ILE A 1 320 ? 10.975 7.819 -20.071 1.00 97.50 320 ILE A CA 1
ATOM 2399 C C . ILE A 1 320 ? 11.716 6.474 -20.083 1.00 97.50 320 ILE A C 1
ATOM 2401 O O . ILE A 1 320 ? 11.873 5.808 -19.063 1.00 97.50 320 ILE A O 1
ATOM 2405 N N . ILE A 1 321 ? 12.164 6.053 -21.269 1.00 98.31 321 ILE A N 1
ATOM 2406 C CA . ILE A 1 321 ? 13.022 4.883 -21.465 1.00 98.31 321 ILE A CA 1
ATOM 2407 C C . ILE A 1 321 ? 14.369 5.332 -22.014 1.00 98.31 321 ILE A C 1
ATOM 2409 O O . ILE A 1 321 ? 14.468 5.883 -23.110 1.00 98.31 321 ILE A O 1
ATOM 2413 N N . TRP A 1 322 ? 15.420 5.030 -21.271 1.00 98.56 322 TRP A N 1
ATOM 2414 C CA . TRP A 1 322 ? 16.812 5.260 -21.622 1.00 98.56 322 TRP A CA 1
ATOM 2415 C C . TRP A 1 322 ? 17.421 3.966 -22.143 1.00 98.56 322 TRP A C 1
ATOM 2417 O O . TRP A 1 322 ? 17.172 2.900 -21.586 1.00 98.56 322 TRP A O 1
ATOM 2427 N N . LYS A 1 323 ? 18.243 4.038 -23.192 1.00 98.12 323 LYS A N 1
ATOM 2428 C CA . LYS A 1 323 ? 18.856 2.866 -23.836 1.00 98.12 323 LYS A CA 1
ATOM 2429 C C . LYS A 1 323 ? 20.364 3.026 -24.028 1.00 98.12 323 LYS A C 1
ATOM 2431 O O . LYS A 1 323 ? 20.802 4.080 -24.486 1.00 98.12 323 LYS A O 1
ATOM 2436 N N . SER A 1 324 ? 21.147 1.983 -23.749 1.00 98.44 324 SER A N 1
ATOM 2437 C CA . SER A 1 324 ? 22.601 1.957 -23.959 1.00 98.44 324 SER A CA 1
ATOM 2438 C C . SER A 1 324 ? 23.139 0.571 -24.342 1.00 98.44 324 SER A C 1
ATOM 2440 O O . SER A 1 324 ? 22.530 -0.457 -24.061 1.00 98.44 324 SER A O 1
ATOM 2442 N N . SER A 1 325 ? 24.326 0.531 -24.950 1.00 97.81 325 SER A N 1
ATOM 2443 C CA . SER A 1 325 ? 25.123 -0.688 -25.151 1.00 97.81 325 SER A CA 1
ATOM 2444 C C . SER A 1 325 ? 26.021 -1.040 -23.953 1.00 97.81 325 SER A C 1
ATOM 2446 O O . SER A 1 325 ? 26.744 -2.032 -24.008 1.00 97.81 325 SER A O 1
ATOM 2448 N N . SER A 1 326 ? 25.997 -0.245 -22.878 1.00 98.12 326 SER A N 1
ATOM 2449 C CA . SER A 1 326 ? 26.802 -0.441 -21.666 1.00 98.12 326 SER A CA 1
ATOM 2450 C C . SER A 1 326 ? 25.988 -0.071 -20.415 1.00 98.12 326 SER A C 1
ATOM 2452 O O . SER A 1 326 ? 25.237 0.906 -20.457 1.00 98.12 326 SER A O 1
ATOM 2454 N N . PRO A 1 327 ? 26.151 -0.775 -19.276 1.00 98.06 327 PRO A N 1
ATOM 2455 C CA . PRO A 1 327 ? 25.417 -0.455 -18.050 1.00 98.06 327 PRO A CA 1
ATOM 2456 C C . PRO A 1 327 ? 25.780 0.937 -17.506 1.00 98.06 327 PRO A C 1
ATOM 2458 O O . PRO A 1 327 ? 24.946 1.594 -16.889 1.00 98.06 327 PRO A O 1
ATOM 2461 N N . PHE A 1 328 ? 26.988 1.432 -17.799 1.00 98.44 328 PHE A N 1
ATOM 2462 C CA . PHE A 1 328 ? 27.459 2.774 -17.434 1.00 98.44 328 PHE A CA 1
ATOM 2463 C C . PHE A 1 328 ? 27.213 3.826 -18.532 1.00 98.44 328 PHE A C 1
ATOM 2465 O O . PHE A 1 328 ? 27.836 4.886 -18.518 1.00 98.44 328 PHE A O 1
ATOM 2472 N N . GLY A 1 329 ? 26.340 3.546 -19.502 1.00 95.69 329 GLY A N 1
ATOM 2473 C CA . GLY A 1 329 ? 26.034 4.479 -20.581 1.00 95.69 329 GLY A CA 1
ATOM 2474 C C . GLY A 1 329 ? 27.133 4.573 -21.655 1.00 95.69 329 GLY A C 1
ATOM 2475 O O . GLY A 1 329 ? 27.999 3.691 -21.731 1.00 95.69 329 GLY A O 1
ATOM 2476 N N . PRO A 1 330 ? 27.103 5.628 -22.499 1.00 97.31 330 PRO A N 1
ATOM 2477 C CA . PRO A 1 330 ? 26.114 6.714 -22.500 1.00 97.31 330 PRO A CA 1
ATOM 2478 C C . PRO A 1 330 ? 24.714 6.216 -22.882 1.00 97.31 330 PRO A C 1
ATOM 2480 O O . PRO A 1 330 ? 24.582 5.266 -23.656 1.00 97.31 330 PRO A O 1
ATOM 2483 N N . TYR A 1 331 ? 23.675 6.842 -22.334 1.00 98.44 331 TYR A N 1
ATOM 2484 C CA . TYR A 1 331 ? 22.280 6.482 -22.595 1.00 98.44 331 TYR A CA 1
ATOM 2485 C C . TYR A 1 331 ? 21.617 7.431 -23.603 1.00 98.44 331 TYR A C 1
ATOM 2487 O O . TYR A 1 331 ? 21.966 8.603 -23.702 1.00 98.44 331 TYR A O 1
ATOM 2495 N N . THR A 1 332 ? 20.645 6.918 -24.359 1.00 98.12 332 THR A N 1
ATOM 2496 C CA . THR A 1 332 ? 19.769 7.692 -25.253 1.00 98.12 332 THR A CA 1
ATOM 2497 C C . THR A 1 332 ? 18.320 7.590 -24.763 1.00 98.12 332 THR A C 1
ATOM 2499 O O . THR A 1 332 ? 17.816 6.464 -24.706 1.00 98.12 332 THR A O 1
ATOM 2502 N N . PRO A 1 333 ? 17.644 8.701 -24.417 1.00 97.69 333 PRO A N 1
ATOM 2503 C CA . PRO A 1 333 ? 16.251 8.687 -23.971 1.00 97.69 333 PRO A CA 1
ATOM 2504 C C . PRO A 1 333 ? 15.242 8.620 -25.127 1.00 97.69 333 PRO A C 1
ATOM 2506 O O . PRO A 1 333 ? 15.475 9.138 -26.221 1.00 97.69 333 PRO A O 1
ATOM 2509 N N . LYS A 1 334 ? 14.066 8.058 -24.839 1.00 97.06 334 LYS A N 1
ATOM 2510 C CA . LYS A 1 334 ? 12.821 8.206 -25.601 1.00 97.06 334 LYS A CA 1
ATOM 2511 C C . LYS A 1 334 ? 11.640 8.145 -24.630 1.00 97.06 334 LYS A C 1
ATOM 2513 O O . LYS A 1 334 ? 11.608 7.296 -23.746 1.00 97.06 334 LYS A O 1
ATOM 2518 N N . ILE A 1 335 ? 10.660 9.025 -24.799 1.00 96.19 335 ILE A N 1
ATOM 2519 C CA . ILE A 1 335 ? 9.462 9.053 -23.950 1.00 96.19 335 ILE A CA 1
ATOM 2520 C C . ILE A 1 335 ? 8.541 7.865 -24.295 1.00 96.19 335 ILE A C 1
ATOM 2522 O O . ILE A 1 335 ? 8.300 7.604 -25.476 1.00 96.19 335 ILE A O 1
ATOM 2526 N N . LEU A 1 336 ? 8.032 7.160 -23.277 1.00 96.81 336 LEU A N 1
ATOM 2527 C CA . LEU A 1 336 ? 7.076 6.047 -23.402 1.00 96.81 336 LEU A CA 1
ATOM 2528 C C . LEU A 1 336 ? 5.638 6.486 -23.086 1.00 96.81 336 LEU A C 1
ATOM 2530 O O . LEU A 1 336 ? 4.708 6.082 -23.783 1.00 96.81 336 LEU A O 1
ATOM 2534 N N . VAL A 1 337 ? 5.467 7.329 -22.065 1.00 95.44 337 VAL A N 1
ATOM 2535 C CA . VAL A 1 337 ? 4.192 7.946 -21.664 1.00 95.44 337 VAL A CA 1
ATOM 2536 C C . VAL A 1 337 ? 4.418 9.444 -21.485 1.00 95.44 337 VAL A C 1
ATOM 2538 O O . VAL A 1 337 ? 5.472 9.842 -21.009 1.00 95.44 337 VAL A O 1
ATOM 2541 N N . ASN A 1 338 ? 3.460 10.284 -21.885 1.00 94.12 338 ASN A N 1
ATOM 2542 C CA . ASN A 1 338 ? 3.557 11.739 -21.739 1.00 94.12 338 ASN A CA 1
ATOM 2543 C C . ASN A 1 338 ? 2.190 12.347 -21.404 1.00 94.12 338 ASN A C 1
ATOM 2545 O O . ASN A 1 338 ? 1.465 12.789 -22.298 1.00 94.12 338 ASN A O 1
ATOM 2549 N N . ASN A 1 339 ? 1.851 12.353 -20.117 1.00 92.00 339 ASN A N 1
ATOM 2550 C CA . ASN A 1 339 ? 0.681 13.004 -19.525 1.00 92.00 339 ASN A CA 1
ATOM 2551 C C . ASN A 1 339 ? -0.645 12.568 -20.183 1.00 92.00 339 ASN A C 1
ATOM 2553 O O . ASN A 1 339 ? -1.526 13.385 -20.456 1.00 92.00 339 ASN A O 1
ATOM 2557 N N . ILE A 1 340 ? -0.764 11.267 -20.475 1.00 93.94 340 ILE A N 1
ATOM 2558 C CA . ILE A 1 340 ? -1.939 10.682 -21.136 1.00 93.94 340 ILE A CA 1
ATOM 2559 C C . ILE A 1 340 ? -3.118 10.528 -20.167 1.00 93.94 340 ILE A C 1
ATOM 2561 O O . ILE A 1 340 ? -2.949 10.485 -18.948 1.00 93.94 340 ILE A O 1
ATOM 2565 N N . ASN A 1 341 ? -4.329 10.394 -20.713 1.00 94.75 341 ASN A N 1
ATOM 2566 C CA . ASN A 1 341 ? -5.523 10.162 -19.901 1.00 94.75 341 ASN A CA 1
ATOM 2567 C C . ASN A 1 341 ? -5.428 8.838 -19.125 1.00 94.75 341 ASN A C 1
ATOM 2569 O O . ASN A 1 341 ? -5.094 7.796 -19.685 1.00 94.75 341 ASN A O 1
ATOM 2573 N N . SER A 1 342 ? -5.771 8.897 -17.842 1.00 95.12 342 SER A N 1
ATOM 2574 C CA . SER A 1 342 ? -5.790 7.766 -16.912 1.00 95.12 342 SER A CA 1
ATOM 2575 C C . SER A 1 342 ? -7.030 6.878 -17.077 1.00 95.12 342 SER A C 1
ATOM 2577 O O . SER A 1 342 ? -8.113 7.393 -17.373 1.00 95.12 342 SER A O 1
ATOM 2579 N N . PRO A 1 343 ? -6.924 5.559 -16.808 1.00 94.94 343 PRO A N 1
ATOM 2580 C CA . PRO A 1 343 ? -8.074 4.660 -16.834 1.00 94.94 343 PRO A CA 1
ATOM 2581 C C . PRO A 1 343 ? -8.954 4.810 -15.578 1.00 94.94 343 PRO A C 1
ATOM 2583 O O . PRO A 1 343 ? -10.049 4.251 -15.514 1.00 94.94 343 PRO A O 1
ATOM 2586 N N . VAL A 1 344 ? -8.484 5.545 -14.561 1.00 94.31 344 VAL A N 1
ATOM 2587 C CA . VAL A 1 344 ? -9.176 5.788 -13.292 1.00 94.31 344 VAL A CA 1
ATOM 2588 C C . VAL A 1 344 ? -9.721 7.220 -13.279 1.00 94.31 344 VAL A C 1
ATOM 2590 O O . VAL A 1 344 ? -8.937 8.168 -13.241 1.00 94.31 344 VAL A O 1
ATOM 2593 N N . PRO A 1 345 ? -11.054 7.424 -13.248 1.00 90.81 345 PRO A N 1
ATOM 2594 C CA . PRO A 1 345 ? -11.645 8.759 -13.195 1.00 90.81 345 PRO A CA 1
ATOM 2595 C C . PRO A 1 345 ? -11.144 9.583 -11.999 1.00 90.81 345 PRO A C 1
ATOM 2597 O O . PRO A 1 345 ? -11.244 9.144 -10.851 1.00 90.81 345 PRO A O 1
ATOM 2600 N N . ASN A 1 346 ? -10.637 10.787 -12.284 1.00 90.06 346 ASN A N 1
ATOM 2601 C CA . ASN A 1 346 ? -9.939 11.690 -11.356 1.00 90.06 346 ASN A CA 1
ATOM 2602 C C . ASN A 1 346 ? -8.702 11.085 -10.656 1.00 90.06 346 ASN A C 1
ATOM 2604 O O . ASN A 1 346 ? -8.275 11.615 -9.632 1.00 90.06 346 ASN A O 1
ATOM 2608 N N . GLY A 1 347 ? -8.129 9.998 -11.180 1.00 91.06 347 GLY A N 1
ATOM 2609 C CA . GLY A 1 347 ? -6.798 9.537 -10.799 1.00 91.06 347 GLY A CA 1
ATOM 2610 C C . GLY A 1 347 ? -5.753 10.113 -11.754 1.00 91.06 347 GLY A C 1
ATOM 2611 O O . GLY A 1 347 ? -5.858 9.875 -12.955 1.00 91.06 347 GLY A O 1
ATOM 2612 N N . ALA A 1 348 ? -4.788 10.868 -11.235 1.00 91.06 348 ALA A N 1
ATOM 2613 C CA . ALA A 1 348 ? -3.667 11.461 -11.968 1.00 91.06 348 ALA A CA 1
ATOM 2614 C C . ALA A 1 348 ? -2.613 11.988 -10.967 1.00 91.06 348 ALA A C 1
ATOM 2616 O O . ALA A 1 348 ? -3.013 12.427 -9.884 1.00 91.06 348 ALA A O 1
ATOM 2617 N N . PRO A 1 349 ? -1.314 12.020 -11.318 1.00 93.31 349 PRO A N 1
ATOM 2618 C CA . PRO A 1 349 ? -0.716 11.568 -12.584 1.00 93.31 349 PRO A CA 1
ATOM 2619 C C . PRO A 1 349 ? -0.600 10.028 -12.690 1.00 93.31 349 PRO A C 1
ATOM 2621 O O . PRO A 1 349 ? -1.215 9.297 -11.906 1.00 93.31 349 PRO A O 1
ATOM 2624 N N . ILE A 1 350 ? 0.118 9.548 -13.711 1.00 94.69 350 ILE A N 1
ATOM 2625 C CA . ILE A 1 350 ? 0.486 8.142 -13.940 1.00 94.69 350 ILE A CA 1
ATOM 2626 C C . ILE A 1 350 ? 2.014 8.104 -13.962 1.00 94.69 350 ILE A C 1
ATOM 2628 O O . ILE A 1 350 ? 2.588 8.527 -14.963 1.00 94.69 350 ILE A O 1
ATOM 2632 N N . ASP A 1 351 ? 2.642 7.625 -12.891 1.00 90.00 351 ASP A N 1
ATOM 2633 C CA . ASP A 1 351 ? 4.095 7.730 -12.730 1.00 90.00 351 ASP A CA 1
ATOM 2634 C C . ASP A 1 351 ? 4.740 6.373 -12.440 1.00 90.00 351 ASP A C 1
ATOM 2636 O O . ASP A 1 351 ? 4.127 5.480 -11.842 1.00 90.00 351 ASP A O 1
ATOM 2640 N N . GLN A 1 352 ? 6.023 6.272 -12.790 1.00 93.81 352 GLN A N 1
ATOM 2641 C CA . GLN A 1 352 ? 6.905 5.134 -12.530 1.00 93.81 352 GLN A CA 1
ATOM 2642 C C . GLN A 1 352 ? 6.344 3.805 -13.072 1.00 93.81 352 GLN A C 1
ATOM 2644 O O . GLN A 1 352 ? 5.347 3.735 -13.800 1.00 93.81 352 GLN A O 1
ATOM 2649 N N . GLY A 1 353 ? 6.995 2.707 -12.695 1.00 95.31 353 GLY A N 1
ATOM 2650 C CA . GLY A 1 353 ? 6.487 1.357 -12.877 1.00 95.31 353 GLY A CA 1
ATOM 2651 C C . GLY A 1 353 ? 7.504 0.422 -13.503 1.00 95.31 353 GLY A C 1
ATOM 2652 O O . GLY A 1 353 ? 8.698 0.698 -13.512 1.00 95.31 353 GLY A O 1
ATOM 2653 N N . SER A 1 354 ? 7.017 -0.691 -14.042 1.00 98.12 354 SER A N 1
ATOM 2654 C CA . SER A 1 354 ? 7.861 -1.783 -14.520 1.00 98.12 354 SER A CA 1
ATOM 2655 C C . SER A 1 354 ? 7.480 -2.258 -15.914 1.00 98.12 354 SER A C 1
ATOM 2657 O O . SER A 1 354 ? 6.312 -2.550 -16.186 1.00 98.12 354 SER A O 1
ATOM 2659 N N . LEU A 1 355 ? 8.481 -2.419 -16.782 1.00 98.31 355 LEU A N 1
ATOM 2660 C CA . LEU A 1 355 ? 8.359 -3.240 -17.985 1.00 98.31 355 LEU A CA 1
ATOM 2661 C C . LEU A 1 355 ? 8.460 -4.717 -17.592 1.00 98.31 355 LEU A C 1
ATOM 2663 O O . LEU A 1 355 ? 9.390 -5.107 -16.888 1.00 98.31 355 LEU A O 1
ATOM 2667 N N . VAL A 1 356 ? 7.539 -5.548 -18.077 1.00 98.06 356 VAL A N 1
ATOM 2668 C CA . VAL A 1 356 ? 7.536 -6.992 -17.810 1.00 98.06 356 VAL A CA 1
ATOM 2669 C C . VAL A 1 356 ? 7.214 -7.783 -19.076 1.00 98.06 356 VAL A C 1
ATOM 2671 O O . VAL A 1 356 ? 6.312 -7.428 -19.840 1.00 98.06 356 VAL A O 1
ATOM 2674 N N . GLN A 1 357 ? 7.962 -8.865 -19.303 1.00 97.69 357 GLN A N 1
ATOM 2675 C CA . GLN A 1 357 ? 7.707 -9.820 -20.378 1.00 97.69 357 GLN A CA 1
ATOM 2676 C C . GLN A 1 357 ? 6.959 -11.039 -19.836 1.00 97.69 357 GLN A C 1
ATOM 2678 O O . GLN A 1 357 ? 7.304 -11.581 -18.787 1.00 97.69 357 GLN A O 1
ATOM 2683 N N . THR A 1 358 ? 5.944 -11.477 -20.572 1.00 97.12 358 THR A N 1
ATOM 2684 C CA . THR A 1 358 ? 5.244 -12.745 -20.339 1.00 97.12 358 THR A CA 1
ATOM 2685 C C . THR A 1 358 ? 6.029 -13.937 -20.893 1.00 97.12 358 THR A C 1
ATOM 2687 O O . THR A 1 358 ? 6.890 -13.796 -21.759 1.00 97.12 358 THR A O 1
ATOM 2690 N N . GLN A 1 359 ? 5.678 -15.131 -20.427 1.00 93.44 359 GLN A N 1
ATOM 2691 C CA . GLN A 1 359 ? 6.175 -16.433 -20.875 1.00 93.44 359 GLN A CA 1
ATOM 2692 C C . GLN A 1 359 ? 5.951 -16.629 -22.389 1.00 93.44 359 GLN A C 1
ATOM 2694 O O . GLN A 1 359 ? 6.804 -17.191 -23.070 1.00 93.44 359 GLN A O 1
ATOM 2699 N N . ASP A 1 360 ? 4.852 -16.080 -22.923 1.00 93.69 360 ASP A N 1
ATOM 2700 C CA . ASP A 1 360 ? 4.508 -16.066 -24.355 1.00 93.69 360 ASP A CA 1
ATOM 2701 C C . ASP A 1 360 ? 5.282 -14.995 -25.160 1.00 93.69 360 ASP A C 1
ATOM 2703 O O . ASP A 1 360 ? 5.049 -14.801 -26.353 1.00 93.69 360 ASP A O 1
ATOM 2707 N N . GLY A 1 361 ? 6.193 -14.257 -24.519 1.00 95.00 361 GLY A N 1
ATOM 2708 C CA . GLY A 1 361 ? 7.045 -13.239 -25.136 1.00 95.00 361 GLY A CA 1
ATOM 2709 C C . GLY A 1 361 ? 6.410 -11.852 -25.291 1.00 95.00 361 GLY A C 1
ATOM 2710 O O . GLY A 1 361 ? 7.135 -10.896 -25.581 1.00 95.00 361 GLY A O 1
ATOM 2711 N N . ASN A 1 362 ? 5.100 -11.708 -25.059 1.00 97.19 362 ASN A N 1
ATOM 2712 C CA . ASN A 1 362 ? 4.393 -10.422 -25.089 1.00 97.19 362 ASN A CA 1
ATOM 2713 C C . ASN A 1 362 ? 4.845 -9.513 -23.934 1.00 97.19 362 ASN A C 1
ATOM 2715 O O . ASN A 1 362 ? 5.054 -9.995 -22.818 1.00 97.19 362 ASN A O 1
ATOM 2719 N N . TRP A 1 363 ? 4.951 -8.207 -24.182 1.00 98.38 363 TRP A N 1
ATOM 2720 C CA . TRP A 1 363 ? 5.411 -7.220 -23.201 1.00 98.38 363 TRP A CA 1
ATOM 2721 C C . TRP A 1 363 ? 4.286 -6.317 -22.692 1.00 98.38 363 TRP A C 1
ATOM 2723 O O . TRP A 1 363 ? 3.382 -5.936 -23.437 1.00 98.38 363 TRP A O 1
ATOM 2733 N N . TYR A 1 364 ? 4.402 -5.921 -21.426 1.00 98.69 364 TYR A N 1
ATOM 2734 C CA . TYR A 1 364 ? 3.476 -5.028 -20.738 1.00 98.69 364 TYR A CA 1
ATOM 2735 C C . TYR A 1 364 ? 4.235 -3.976 -19.924 1.00 98.69 364 TYR A C 1
ATOM 2737 O O . TYR A 1 364 ? 5.373 -4.198 -19.508 1.00 98.69 364 TYR A O 1
ATOM 2745 N N . PHE A 1 365 ? 3.581 -2.842 -19.678 1.00 98.62 365 PHE A N 1
ATOM 2746 C CA . PHE A 1 365 ? 4.006 -1.825 -18.722 1.00 98.62 365 PHE A CA 1
ATOM 2747 C C . PHE A 1 365 ? 2.989 -1.778 -17.579 1.00 98.62 365 PHE A C 1
ATOM 2749 O O . PHE A 1 365 ? 1.794 -1.566 -17.809 1.00 98.62 365 PHE A O 1
ATOM 2756 N N . MET A 1 366 ? 3.462 -2.012 -16.353 1.00 98.50 366 MET A N 1
ATOM 2757 C CA . MET A 1 366 ? 2.675 -1.859 -15.133 1.00 98.50 366 MET A CA 1
ATOM 2758 C C . MET A 1 366 ? 3.106 -0.585 -14.408 1.00 98.50 366 MET A C 1
ATOM 2760 O O . MET A 1 366 ? 4.166 -0.556 -13.789 1.00 98.50 366 MET A O 1
ATOM 2764 N N . SER A 1 367 ? 2.278 0.452 -14.465 1.00 97.38 367 SER A N 1
ATOM 2765 C CA . SER A 1 367 ? 2.473 1.723 -13.753 1.00 97.38 367 SER A CA 1
ATOM 2766 C C . SER A 1 367 ? 1.526 1.800 -12.546 1.00 97.38 367 SER A C 1
ATOM 2768 O O . SER A 1 367 ? 0.849 0.819 -12.222 1.00 97.38 367 SER A O 1
ATOM 2770 N N . PHE A 1 368 ? 1.446 2.941 -11.866 1.00 97.06 368 PHE A N 1
ATOM 2771 C CA . PHE A 1 368 ? 0.377 3.230 -10.912 1.00 97.06 368 PHE A CA 1
ATOM 2772 C C . PHE A 1 368 ? -0.198 4.632 -11.119 1.00 97.06 368 PHE A C 1
ATOM 2774 O O . PHE A 1 368 ? 0.442 5.526 -11.662 1.00 97.06 368 PHE A O 1
ATOM 2781 N N . VAL A 1 369 ? -1.436 4.822 -10.666 1.00 96.25 369 VAL A N 1
ATOM 2782 C CA . VAL A 1 369 ? -2.145 6.102 -10.720 1.00 96.25 369 VAL A CA 1
ATOM 2783 C C . VAL A 1 369 ? -2.484 6.596 -9.318 1.00 96.25 369 VAL A C 1
ATOM 2785 O O . VAL A 1 369 ? -2.997 5.847 -8.481 1.00 96.25 369 VAL A O 1
ATOM 2788 N N . TRP A 1 370 ? -2.230 7.878 -9.067 1.00 95.94 370 TRP A N 1
ATOM 2789 C CA . TRP A 1 370 ? -2.551 8.546 -7.807 1.00 95.94 370 TRP A CA 1
ATOM 2790 C C . TRP A 1 370 ? -4.060 8.836 -7.738 1.00 95.94 370 TRP A C 1
ATOM 2792 O O . TRP A 1 370 ? -4.587 9.582 -8.560 1.00 95.94 370 TRP A O 1
ATOM 2802 N N . ALA A 1 371 ? -4.785 8.237 -6.787 1.00 95.81 371 ALA A N 1
ATOM 2803 C CA . ALA A 1 371 ? -6.254 8.230 -6.778 1.00 95.81 371 ALA A CA 1
ATOM 2804 C C . ALA A 1 371 ? -6.857 8.296 -5.357 1.00 95.81 371 ALA A C 1
ATOM 2806 O O . ALA A 1 371 ? -7.662 7.458 -4.942 1.00 95.81 371 ALA A O 1
ATOM 2807 N N . TYR A 1 372 ? -6.479 9.316 -4.586 1.00 96.88 372 TYR A N 1
ATOM 2808 C CA . TYR A 1 372 ? -6.927 9.490 -3.200 1.00 96.88 372 TYR A CA 1
ATOM 2809 C C . TYR A 1 372 ? -8.449 9.682 -3.049 1.00 96.88 372 TYR A C 1
ATOM 2811 O O . TYR A 1 372 ? -9.065 10.420 -3.829 1.00 96.88 372 TYR A O 1
ATOM 2819 N N . PRO A 1 373 ? -9.072 9.103 -2.002 1.00 96.88 373 PRO A N 1
ATOM 2820 C CA . PRO A 1 373 ? -8.444 8.592 -0.772 1.00 96.88 373 PRO A CA 1
ATOM 2821 C C . PRO A 1 373 ? -7.959 7.128 -0.804 1.00 96.88 373 PRO A C 1
ATOM 2823 O O . PRO A 1 373 ? -7.386 6.680 0.188 1.00 96.88 373 PRO A O 1
ATOM 2826 N N . ALA A 1 374 ? -8.142 6.388 -1.907 1.00 96.06 374 ALA A N 1
ATOM 2827 C CA . ALA A 1 374 ? -7.709 4.985 -2.003 1.00 96.06 374 ALA A CA 1
ATOM 2828 C C . ALA A 1 374 ? -6.185 4.788 -1.909 1.00 96.06 374 ALA A C 1
ATOM 2830 O O . ALA A 1 374 ? -5.752 3.751 -1.416 1.00 96.06 374 ALA A O 1
ATOM 2831 N N . GLY A 1 375 ? -5.394 5.769 -2.357 1.00 96.81 375 GLY A N 1
ATOM 2832 C CA . GLY A 1 375 ? -3.932 5.686 -2.438 1.00 96.81 375 GLY A CA 1
ATOM 2833 C C . GLY A 1 375 ? -3.445 5.709 -3.884 1.00 96.81 375 GLY A C 1
ATOM 2834 O O . GLY A 1 375 ? -4.074 6.335 -4.743 1.00 96.81 375 GLY A O 1
ATOM 2835 N N . ARG A 1 376 ? -2.332 5.025 -4.146 1.00 97.25 376 ARG A N 1
ATOM 2836 C CA . ARG A 1 376 ? -1.720 4.864 -5.470 1.00 97.25 376 ARG A CA 1
ATOM 2837 C C . ARG A 1 376 ? -1.997 3.438 -5.967 1.00 97.25 376 ARG A C 1
ATOM 2839 O O . ARG A 1 376 ? -1.647 2.475 -5.292 1.00 97.25 376 ARG A O 1
ATOM 2846 N N . MET A 1 377 ? -2.708 3.300 -7.089 1.00 96.62 377 MET A N 1
ATOM 2847 C CA . MET A 1 377 ? -3.276 2.017 -7.545 1.00 96.62 377 MET A CA 1
ATOM 2848 C C . MET A 1 377 ? -2.604 1.515 -8.833 1.00 96.62 377 MET A C 1
ATOM 2850 O O . MET A 1 377 ? -2.520 2.293 -9.786 1.00 96.62 377 MET A O 1
ATOM 2854 N N . PRO A 1 378 ? -2.177 0.240 -8.927 1.00 97.94 378 PRO A N 1
ATOM 2855 C CA . PRO A 1 378 ? -1.496 -0.277 -10.112 1.00 97.94 378 PRO A CA 1
ATOM 2856 C C . PRO A 1 378 ? -2.419 -0.405 -11.332 1.00 97.94 378 PRO A C 1
ATOM 2858 O O . PRO A 1 378 ? -3.554 -0.884 -11.240 1.00 97.94 378 PRO A O 1
ATOM 2861 N N . ILE A 1 379 ? -1.896 -0.023 -12.496 1.00 98.31 379 ILE A N 1
ATOM 2862 C CA . ILE A 1 379 ? -2.557 -0.095 -13.803 1.00 98.31 379 ILE A CA 1
ATOM 2863 C C . ILE A 1 379 ? -1.649 -0.802 -14.815 1.00 98.31 379 ILE A C 1
ATOM 2865 O O . ILE A 1 379 ? -0.427 -0.687 -14.752 1.00 98.31 379 ILE A O 1
ATOM 2869 N N . LEU A 1 380 ? -2.244 -1.543 -15.748 1.00 98.62 380 LEU A N 1
ATOM 2870 C CA . LEU A 1 380 ? -1.539 -2.386 -16.716 1.00 98.62 380 LEU A CA 1
ATOM 2871 C C . LEU A 1 380 ? -1.969 -2.053 -18.150 1.00 98.62 380 LEU A C 1
ATOM 2873 O O . LEU A 1 380 ? -3.158 -1.849 -18.412 1.00 98.62 380 LEU A O 1
ATOM 2877 N N . ALA A 1 381 ? -1.007 -2.024 -19.071 1.00 98.50 381 A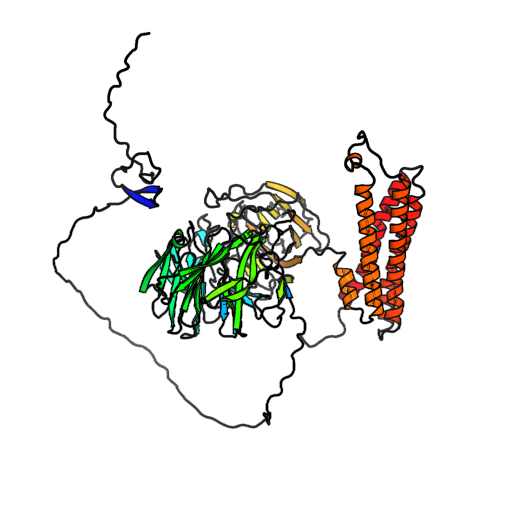LA A N 1
ATOM 2878 C CA . ALA A 1 381 ? -1.229 -1.897 -20.510 1.00 98.50 381 ALA A CA 1
ATOM 2879 C C . ALA A 1 381 ? -0.190 -2.718 -21.301 1.00 98.50 381 ALA A C 1
ATOM 2881 O O . ALA A 1 381 ? 0.943 -2.876 -20.835 1.00 98.50 381 ALA A O 1
ATOM 2882 N N . PRO A 1 382 ? -0.529 -3.237 -22.496 1.00 98.44 382 PRO A N 1
ATOM 2883 C CA . PRO A 1 382 ? 0.449 -3.835 -23.401 1.00 98.44 382 PRO A CA 1
ATOM 2884 C C . PRO A 1 382 ? 1.414 -2.778 -23.958 1.00 98.44 382 PRO A C 1
ATOM 2886 O O . PRO A 1 382 ? 1.046 -1.613 -24.134 1.00 98.44 382 PRO A O 1
ATOM 2889 N N . ILE A 1 383 ? 2.627 -3.201 -24.315 1.00 98.38 383 ILE A N 1
ATOM 2890 C CA . ILE A 1 383 ? 3.586 -2.385 -25.075 1.00 98.38 383 ILE A CA 1
ATOM 2891 C C . ILE A 1 383 ? 4.084 -3.147 -26.304 1.00 98.38 383 ILE A C 1
ATOM 2893 O O . ILE A 1 383 ? 4.205 -4.372 -26.295 1.00 98.38 383 ILE A O 1
ATOM 2897 N N . VAL A 1 384 ? 4.409 -2.410 -27.363 1.00 97.75 384 VAL A N 1
ATOM 2898 C CA . VAL A 1 384 ? 5.014 -2.946 -28.591 1.00 97.75 384 VAL A CA 1
ATOM 2899 C C . VAL A 1 384 ? 6.421 -2.388 -28.774 1.00 97.75 384 VAL A C 1
ATOM 2901 O O . VAL A 1 384 ? 6.669 -1.221 -28.485 1.00 97.75 384 VAL A O 1
ATOM 2904 N N . TRP A 1 385 ? 7.350 -3.214 -29.254 1.00 97.38 385 TRP A N 1
ATOM 2905 C CA . TRP A 1 385 ? 8.729 -2.799 -29.519 1.00 97.38 385 TRP A CA 1
ATOM 2906 C C . TRP A 1 385 ? 8.883 -2.310 -30.960 1.00 97.38 385 TRP A C 1
ATOM 2908 O O . TRP A 1 385 ? 8.557 -3.025 -31.908 1.00 97.38 385 TRP A O 1
ATOM 2918 N N . GLY A 1 386 ? 9.382 -1.086 -31.124 1.00 95.50 386 GLY A N 1
ATOM 2919 C CA . GLY A 1 386 ? 9.702 -0.505 -32.422 1.00 95.50 386 GLY A CA 1
ATOM 2920 C C . GLY A 1 386 ? 10.993 -1.068 -33.020 1.00 95.50 386 GLY A C 1
ATOM 2921 O O . GLY A 1 386 ? 11.864 -1.582 -32.317 1.00 95.50 386 GLY A O 1
ATOM 2922 N N . ALA A 1 387 ? 11.152 -0.918 -34.339 1.00 95.94 387 ALA A N 1
ATOM 2923 C CA . ALA A 1 387 ? 12.385 -1.278 -35.050 1.00 95.94 387 ALA A CA 1
ATOM 2924 C C . ALA A 1 387 ? 13.599 -0.408 -34.649 1.00 95.94 387 ALA A C 1
ATOM 2926 O O . ALA A 1 387 ? 14.739 -0.759 -34.940 1.00 95.94 387 ALA A O 1
ATOM 2927 N N . ASP A 1 388 ? 13.360 0.706 -33.954 1.00 96.00 388 ASP A N 1
ATOM 2928 C CA . ASP A 1 388 ? 14.370 1.527 -33.286 1.00 96.00 388 ASP A CA 1
ATOM 2929 C C . ASP A 1 388 ? 14.837 0.936 -31.943 1.00 96.00 388 ASP A C 1
ATOM 2931 O O . ASP A 1 388 ? 15.716 1.508 -31.299 1.00 96.00 388 ASP A O 1
ATOM 2935 N N . GLY A 1 389 ? 14.276 -0.194 -31.502 1.00 96.38 389 GLY A N 1
ATOM 2936 C CA . GLY A 1 389 ? 14.618 -0.847 -30.241 1.00 96.38 389 GLY A CA 1
ATOM 2937 C C . GLY A 1 389 ? 14.148 -0.070 -29.013 1.00 96.38 389 GLY A C 1
ATOM 2938 O O . GLY A 1 389 ? 14.850 -0.058 -28.011 1.00 96.38 389 GLY A O 1
ATOM 2939 N N . PHE A 1 390 ? 13.006 0.614 -29.087 1.00 98.25 390 PHE A N 1
ATOM 2940 C CA . PHE A 1 390 ? 12.332 1.194 -27.923 1.00 98.25 390 PHE A CA 1
ATOM 2941 C C . PHE A 1 390 ? 10.886 0.683 -27.828 1.00 98.25 390 PHE A C 1
ATOM 2943 O O . PHE A 1 390 ? 10.274 0.412 -28.865 1.00 98.25 390 PHE A O 1
ATOM 2950 N N . PRO A 1 391 ? 10.304 0.580 -26.621 1.00 97.88 391 PRO A N 1
ATOM 2951 C CA . PRO A 1 391 ? 8.896 0.246 -26.471 1.00 97.88 391 PRO A CA 1
ATOM 2952 C C . PRO A 1 391 ? 7.999 1.436 -26.849 1.00 97.88 391 PRO A C 1
ATOM 2954 O O . PRO A 1 391 ? 8.445 2.576 -27.006 1.00 97.88 391 PRO A O 1
ATOM 2957 N N . SER A 1 392 ? 6.706 1.177 -27.003 1.00 97.62 392 SER A N 1
ATOM 2958 C CA . SER A 1 392 ? 5.646 2.176 -27.159 1.00 97.62 392 SER A CA 1
ATOM 2959 C C . SER A 1 392 ? 4.344 1.615 -26.588 1.00 97.62 392 SER A C 1
ATOM 2961 O O . SER A 1 392 ? 4.048 0.432 -26.775 1.00 97.62 392 SER A O 1
ATOM 2963 N N . LEU A 1 393 ? 3.588 2.442 -25.863 1.00 97.88 393 LEU A N 1
ATOM 2964 C CA . LEU A 1 393 ? 2.356 2.027 -25.191 1.00 97.88 393 LEU A CA 1
ATOM 2965 C C . LEU A 1 393 ? 1.248 1.711 -26.205 1.00 97.88 393 LEU A C 1
ATOM 2967 O O . LEU A 1 393 ? 1.034 2.470 -27.149 1.00 97.88 393 LEU A O 1
ATOM 2971 N N . VAL A 1 394 ? 0.497 0.629 -25.985 1.00 97.94 394 VAL A N 1
ATOM 2972 C CA . VAL A 1 394 ? -0.755 0.388 -26.715 1.00 97.94 394 VAL A CA 1
ATOM 2973 C C . VAL A 1 394 ? -1.862 1.204 -26.046 1.00 97.94 394 VAL A C 1
ATOM 2975 O O . VAL A 1 394 ? -2.432 0.781 -25.044 1.00 97.94 394 VAL A O 1
ATOM 2978 N N . THR A 1 395 ? -2.147 2.396 -26.568 1.00 97.12 395 THR A N 1
ATOM 2979 C CA . THR A 1 395 ? -3.211 3.283 -26.060 1.00 97.12 395 THR A CA 1
ATOM 2980 C C . THR A 1 395 ? -4.612 2.835 -26.485 1.00 97.12 395 THR A C 1
ATOM 2982 O O . THR A 1 395 ? -4.777 1.974 -27.351 1.00 97.12 395 THR A O 1
ATOM 2985 N N . ASP A 1 396 ? -5.639 3.448 -25.897 1.00 93.62 396 ASP A N 1
ATOM 2986 C CA . ASP A 1 396 ? -7.012 3.358 -26.395 1.00 93.62 396 ASP A CA 1
ATOM 2987 C C . ASP A 1 396 ? -7.251 4.230 -27.648 1.00 93.62 396 ASP A C 1
ATOM 2989 O O . ASP A 1 396 ? -6.355 4.913 -28.156 1.00 93.62 396 ASP A O 1
ATOM 2993 N N . SER A 1 397 ? -8.486 4.215 -28.159 1.00 92.75 397 SER A N 1
ATOM 2994 C CA . SER A 1 397 ? -8.906 4.987 -29.338 1.00 92.75 397 SER A CA 1
ATOM 2995 C C . SER A 1 397 ? -8.944 6.510 -29.136 1.00 92.75 397 SER A C 1
ATOM 2997 O O . SER A 1 397 ? -9.131 7.234 -30.113 1.00 92.75 397 SER A O 1
ATOM 2999 N N . ALA A 1 398 ? -8.762 7.003 -27.907 1.00 92.19 398 ALA A N 1
ATOM 3000 C CA . ALA A 1 398 ? -8.616 8.417 -27.571 1.00 92.19 398 ALA A CA 1
ATOM 3001 C C . ALA A 1 398 ? -7.152 8.810 -27.270 1.00 92.19 398 ALA A C 1
ATOM 3003 O O . ALA A 1 398 ? -6.892 9.965 -26.933 1.00 92.19 398 ALA A O 1
ATOM 3004 N N . GLY A 1 399 ? -6.197 7.876 -27.386 1.00 93.56 399 GLY A N 1
ATOM 3005 C CA . GLY A 1 399 ? -4.790 8.089 -27.028 1.00 93.56 399 GLY A CA 1
ATOM 3006 C C . GLY A 1 399 ? -4.512 8.032 -25.519 1.00 93.56 399 GLY A C 1
ATOM 3007 O O . GLY A 1 399 ? -3.426 8.408 -25.085 1.00 93.56 399 GLY A O 1
ATOM 3008 N N . GLY A 1 400 ? -5.483 7.591 -24.715 1.00 94.69 400 GLY A N 1
ATOM 3009 C CA . GLY A 1 400 ? -5.342 7.382 -23.277 1.00 94.69 400 GLY A CA 1
ATOM 3010 C C . GLY A 1 400 ? -4.827 5.989 -22.916 1.00 94.69 400 GLY A C 1
ATOM 3011 O O . GLY A 1 400 ? -4.650 5.113 -23.767 1.00 94.69 400 GLY A O 1
ATOM 3012 N N . TRP A 1 401 ? -4.614 5.770 -21.622 1.00 97.44 401 TRP A N 1
ATOM 3013 C CA . TRP A 1 401 ? -4.412 4.442 -21.057 1.00 97.44 401 TRP A CA 1
ATOM 3014 C C . TRP A 1 401 ? -5.762 3.721 -20.983 1.00 97.44 401 TRP A C 1
ATOM 3016 O O . TRP A 1 401 ? -6.699 4.193 -20.338 1.00 97.44 401 TRP A O 1
ATOM 3026 N N . GLY A 1 402 ? -5.864 2.555 -21.619 1.00 96.06 402 GLY A N 1
ATOM 3027 C CA . GLY A 1 402 ? -7.124 1.836 -21.764 1.00 96.06 402 GLY A CA 1
ATOM 3028 C C . GLY A 1 402 ? -7.747 1.420 -20.431 1.00 96.06 402 GLY A C 1
ATOM 3029 O O . GLY A 1 402 ? -7.118 0.771 -19.588 1.00 96.06 402 GLY A O 1
ATOM 3030 N N . ALA A 1 403 ? -9.033 1.740 -20.269 1.00 95.19 403 ALA A N 1
ATOM 3031 C CA . ALA A 1 403 ? -9.842 1.269 -19.145 1.00 95.19 403 ALA A CA 1
ATOM 3032 C C . ALA A 1 403 ? -9.940 -0.268 -19.094 1.00 95.19 403 ALA A C 1
ATOM 3034 O O . ALA A 1 403 ? -10.111 -0.834 -18.015 1.00 95.19 403 ALA A O 1
ATOM 3035 N N . SER A 1 404 ? -9.800 -0.947 -20.236 1.00 96.75 404 SER A N 1
ATOM 3036 C CA . SER A 1 404 ? -9.736 -2.404 -20.349 1.00 96.75 404 SER A CA 1
ATOM 3037 C C . SER A 1 404 ? -8.837 -2.847 -21.504 1.00 96.75 404 SER A C 1
ATOM 3039 O O . SER A 1 404 ? -8.745 -2.175 -22.530 1.00 96.75 404 SER A O 1
ATOM 3041 N N . TYR A 1 405 ? -8.209 -4.012 -21.344 1.00 96.38 405 TYR A N 1
ATOM 3042 C CA . TYR A 1 405 ? -7.373 -4.670 -22.353 1.00 96.38 405 TYR A CA 1
ATOM 3043 C C . TYR A 1 405 ? -7.639 -6.187 -22.349 1.00 96.38 405 TYR A C 1
ATOM 3045 O O . TYR A 1 405 ? -8.193 -6.704 -21.373 1.00 96.38 405 TYR A O 1
ATOM 3053 N N . PRO A 1 406 ? -7.251 -6.933 -23.401 1.00 95.62 406 PRO A N 1
ATOM 3054 C CA . PRO A 1 406 ? -7.162 -8.391 -23.334 1.00 95.62 406 PRO A CA 1
ATOM 3055 C C . PRO A 1 406 ? -6.282 -8.839 -22.158 1.00 95.62 406 PRO A C 1
ATOM 3057 O O . PRO A 1 406 ? -5.293 -8.182 -21.837 1.00 95.62 406 PRO A O 1
ATOM 3060 N N . TYR A 1 407 ? -6.635 -9.954 -21.521 1.00 95.56 407 TYR A N 1
ATOM 3061 C CA . TYR A 1 407 ? -5.812 -10.575 -20.486 1.00 95.56 407 TYR A CA 1
ATOM 3062 C C . TYR A 1 407 ? -4.423 -10.942 -21.041 1.00 95.56 407 TYR A C 1
ATOM 3064 O O . TYR A 1 407 ? -4.350 -11.469 -22.155 1.00 95.56 407 TYR A O 1
ATOM 3072 N N . PRO A 1 408 ? -3.337 -10.724 -20.273 1.00 95.56 408 PRO A N 1
ATOM 3073 C CA . PRO A 1 408 ? -1.981 -11.053 -20.712 1.00 95.56 408 PRO A CA 1
ATOM 3074 C C . PRO A 1 408 ? -1.741 -12.538 -20.993 1.00 95.56 408 PRO A C 1
ATOM 3076 O O . PRO A 1 408 ? -0.933 -12.864 -21.858 1.00 95.56 408 PRO A O 1
ATOM 3079 N N . LEU A 1 409 ? -2.433 -13.411 -20.253 1.00 95.69 409 LEU A N 1
ATOM 3080 C CA . LEU A 1 409 ? -2.359 -14.876 -20.297 1.00 95.69 409 LEU A CA 1
ATOM 3081 C C . LEU A 1 409 ? -3.754 -15.470 -20.022 1.00 95.69 409 LEU A C 1
ATOM 3083 O O . LEU A 1 409 ? -4.739 -14.742 -19.902 1.00 95.69 409 LEU A O 1
ATOM 3087 N N . THR A 1 410 ? -3.868 -16.794 -19.880 1.00 93.88 410 THR A N 1
ATOM 3088 C CA . THR A 1 410 ? -5.119 -17.411 -19.396 1.00 93.88 410 THR A CA 1
ATOM 3089 C C . THR A 1 410 ? -5.454 -16.884 -17.988 1.00 93.88 410 THR A C 1
ATOM 3091 O O . THR A 1 410 ? -4.606 -17.022 -17.107 1.00 93.88 410 THR A O 1
ATOM 3094 N N . PRO A 1 411 ? -6.658 -16.322 -17.741 1.00 93.75 411 PRO A N 1
ATOM 3095 C CA . PRO A 1 411 ? -7.020 -15.784 -16.431 1.00 93.75 411 PRO A CA 1
ATOM 3096 C C . PRO A 1 411 ? -6.912 -16.834 -15.322 1.00 93.75 411 PRO A C 1
ATOM 3098 O O . PRO A 1 411 ? -7.478 -17.923 -15.445 1.00 93.75 411 PRO A O 1
ATOM 3101 N N . HIS A 1 412 ? -6.248 -16.484 -14.222 1.00 91.38 412 HIS A N 1
ATOM 3102 C CA . HIS A 1 412 ? -6.025 -17.365 -13.078 1.00 91.38 412 HIS A CA 1
ATOM 3103 C C . HIS A 1 412 ? -6.618 -16.753 -11.794 1.00 91.38 412 HIS A C 1
ATOM 3105 O O . HIS A 1 412 ? -5.918 -16.047 -11.063 1.00 91.38 412 HIS A O 1
ATOM 3111 N N . PRO A 1 413 ? -7.905 -17.009 -11.483 1.00 89.56 413 PRO A N 1
ATOM 3112 C CA . PRO A 1 413 ? -8.550 -16.477 -10.286 1.00 89.56 413 PRO A CA 1
ATOM 3113 C C . PRO A 1 413 ? -7.829 -16.882 -8.995 1.00 89.56 413 PRO A C 1
ATOM 3115 O O . PRO A 1 413 ? -7.462 -18.043 -8.816 1.00 89.56 413 PRO A O 1
ATOM 3118 N N . LEU A 1 414 ? -7.682 -15.926 -8.079 1.00 91.81 414 LEU A N 1
ATOM 3119 C CA . LEU A 1 414 ? -7.095 -16.122 -6.750 1.00 91.81 414 LEU A CA 1
ATOM 3120 C C . LEU A 1 414 ? -8.144 -15.909 -5.647 1.00 91.81 414 LEU A C 1
ATOM 3122 O O . LEU A 1 414 ? -9.317 -15.627 -5.918 1.00 91.81 414 LEU A O 1
ATOM 3126 N N . ALA A 1 415 ? -7.733 -16.068 -4.388 1.00 87.06 415 ALA A N 1
ATOM 3127 C CA . ALA A 1 415 ? -8.586 -15.784 -3.238 1.00 87.06 415 ALA A CA 1
ATOM 3128 C C . ALA A 1 415 ? -9.062 -14.317 -3.238 1.00 87.06 415 ALA A C 1
ATOM 3130 O O . ALA A 1 415 ? -8.360 -13.409 -3.681 1.00 87.06 415 ALA A O 1
ATOM 3131 N N . SER A 1 416 ? -10.272 -14.064 -2.731 1.00 85.31 416 SER A N 1
ATOM 3132 C CA . SER A 1 416 ? -10.797 -12.698 -2.686 1.00 85.31 416 SER A CA 1
ATOM 3133 C C . SER A 1 416 ? -10.104 -11.871 -1.606 1.00 85.31 416 SER A C 1
ATOM 3135 O O . SER A 1 416 ? -10.105 -12.252 -0.438 1.00 85.31 416 SER A O 1
ATOM 3137 N N . TRP A 1 417 ? -9.646 -10.672 -1.975 1.00 85.69 417 TRP A N 1
ATOM 3138 C CA . TRP A 1 417 ? -9.208 -9.635 -1.036 1.00 85.69 417 TRP A CA 1
ATOM 3139 C C . TRP A 1 417 ? -10.282 -9.237 -0.001 1.00 85.69 417 TRP A C 1
ATOM 3141 O O . TRP A 1 417 ? -9.952 -8.631 1.011 1.00 85.69 417 TRP A O 1
ATOM 3151 N N . THR A 1 418 ? -11.566 -9.551 -0.233 1.00 87.81 418 THR A N 1
ATOM 3152 C CA . THR A 1 418 ? -12.654 -9.371 0.750 1.00 87.81 418 THR A CA 1
ATOM 3153 C C . THR A 1 418 ? -13.058 -10.698 1.384 1.00 87.81 418 THR A C 1
ATOM 3155 O O . THR A 1 418 ? -13.375 -11.650 0.672 1.00 87.81 418 THR A O 1
ATOM 3158 N N . GLY A 1 419 ? -13.144 -10.741 2.712 1.00 87.69 419 GLY A N 1
ATOM 3159 C CA . GLY A 1 419 ? -13.492 -11.944 3.464 1.00 87.69 419 GLY A CA 1
ATOM 3160 C C . GLY A 1 419 ? -13.637 -11.682 4.962 1.00 87.69 419 GLY A C 1
ATOM 3161 O O . GLY A 1 419 ? -13.701 -10.536 5.406 1.00 87.69 419 GLY A O 1
ATOM 3162 N N . ARG A 1 420 ? -13.692 -12.758 5.748 1.00 91.69 420 ARG A N 1
ATOM 3163 C CA . ARG A 1 420 ? -13.635 -12.720 7.213 1.00 91.69 420 ARG A CA 1
ATOM 3164 C C . ARG A 1 420 ? -12.327 -13.363 7.651 1.00 91.69 420 ARG A C 1
ATOM 3166 O O . ARG A 1 420 ? -12.122 -14.538 7.366 1.00 91.69 420 ARG A O 1
ATOM 3173 N N . ASP A 1 421 ? -11.494 -12.610 8.354 1.00 94.88 421 ASP A N 1
ATOM 3174 C CA . ASP A 1 421 ? -10.362 -13.154 9.098 1.00 94.88 421 ASP A CA 1
ATOM 3175 C C . ASP A 1 421 ? -10.774 -13.296 10.569 1.00 94.88 421 ASP A C 1
ATOM 3177 O O . ASP A 1 421 ? -11.352 -12.373 11.142 1.00 94.88 421 ASP A O 1
ATOM 3181 N N . THR A 1 422 ? -10.513 -14.454 11.173 1.00 96.00 422 THR A N 1
ATOM 3182 C CA . THR A 1 422 ? -10.709 -14.702 12.615 1.00 96.00 422 THR A CA 1
ATOM 3183 C C . THR A 1 422 ? -9.380 -15.038 13.303 1.00 96.00 422 THR A C 1
ATOM 3185 O O . THR A 1 422 ? -9.356 -15.747 14.308 1.00 96.00 422 THR A O 1
ATOM 3188 N N . PHE A 1 423 ? -8.263 -14.600 12.711 1.00 96.56 423 PHE A N 1
ATOM 3189 C CA . PHE A 1 423 ? -6.896 -14.737 13.211 1.00 96.56 423 PHE A CA 1
ATOM 3190 C C . PHE A 1 423 ? -6.550 -16.189 13.593 1.00 96.56 423 PHE A C 1
ATOM 3192 O O . PHE A 1 423 ? -6.065 -16.466 14.692 1.00 96.56 423 PHE A O 1
ATOM 3199 N N . GLN A 1 424 ? -6.878 -17.121 12.688 1.00 94.44 424 GLN A N 1
ATOM 3200 C CA . GLN A 1 424 ? -6.680 -18.568 12.844 1.00 94.44 424 GLN A CA 1
ATOM 3201 C C . GLN A 1 424 ? -5.193 -18.933 12.956 1.00 94.44 424 GLN A C 1
ATOM 3203 O O . GLN A 1 424 ? -4.341 -18.347 12.288 1.00 94.44 424 GLN A O 1
ATOM 3208 N N . GLY A 1 425 ? -4.880 -19.943 13.768 1.00 95.25 425 GLY A N 1
ATOM 3209 C CA . GLY A 1 425 ? -3.500 -20.334 14.047 1.00 95.25 425 GLY A CA 1
ATOM 3210 C C . GLY A 1 425 ? -2.781 -19.327 14.949 1.00 95.25 425 GLY A C 1
ATOM 3211 O O . GLY A 1 425 ? -3.391 -18.750 15.846 1.00 95.25 425 GLY A O 1
ATOM 3212 N N . THR A 1 426 ? -1.472 -19.157 14.742 1.00 96.44 426 THR A N 1
ATOM 3213 C CA . THR A 1 426 ? -0.563 -18.416 15.644 1.00 96.44 426 THR A CA 1
ATOM 3214 C C . THR A 1 426 ? 0.152 -17.226 14.991 1.00 96.44 426 THR A C 1
ATOM 3216 O O . THR A 1 426 ? 1.024 -16.610 15.603 1.00 96.44 426 THR A O 1
ATOM 3219 N N . THR A 1 427 ? -0.209 -16.880 13.754 1.00 94.69 427 THR A N 1
ATOM 3220 C CA . THR A 1 427 ? 0.440 -15.842 12.937 1.00 94.69 427 THR A CA 1
ATOM 3221 C C . THR A 1 427 ? -0.597 -15.031 12.170 1.00 94.69 427 THR A C 1
ATOM 3223 O O . THR A 1 427 ? -1.613 -15.576 11.747 1.00 94.69 427 THR A O 1
ATOM 3226 N N . LEU A 1 428 ? -0.336 -13.742 11.945 1.00 96.75 428 LEU A N 1
ATOM 3227 C CA . LEU A 1 428 ? -1.177 -12.913 11.077 1.00 96.75 428 LEU A CA 1
ATOM 3228 C C . LEU A 1 428 ? -1.027 -13.324 9.601 1.00 96.75 428 LEU A C 1
ATOM 3230 O O . LEU A 1 428 ? 0.053 -13.730 9.172 1.00 96.75 428 LEU A O 1
ATOM 3234 N N . SER A 1 429 ? -2.095 -13.159 8.815 1.00 94.62 429 SER A N 1
ATOM 3235 C CA . SER A 1 429 ? -2.018 -13.177 7.346 1.00 94.62 429 SER A CA 1
ATOM 3236 C C . SER A 1 429 ? -1.107 -12.044 6.833 1.00 94.62 429 SER A C 1
ATOM 3238 O O . SER A 1 429 ? -1.175 -10.949 7.398 1.00 94.62 429 SER A O 1
ATOM 3240 N N . PRO A 1 430 ? -0.347 -12.228 5.729 1.00 95.75 430 PRO A N 1
ATOM 3241 C CA . PRO A 1 430 ? 0.443 -11.163 5.092 1.00 95.75 430 PRO A CA 1
ATOM 3242 C C . PRO A 1 430 ? -0.338 -9.898 4.706 1.00 95.75 430 PRO A C 1
ATOM 3244 O O . PRO A 1 430 ? 0.258 -8.865 4.442 1.00 95.75 430 PRO A O 1
ATOM 3247 N N . ASN A 1 431 ? -1.672 -9.937 4.682 1.00 95.88 431 ASN A N 1
ATOM 3248 C CA . ASN A 1 431 ? -2.492 -8.745 4.451 1.00 95.88 431 ASN A CA 1
ATOM 3249 C C . ASN A 1 431 ? -2.394 -7.696 5.577 1.00 95.88 431 ASN A C 1
ATOM 3251 O O . ASN A 1 431 ? -2.716 -6.528 5.351 1.00 95.88 431 ASN A O 1
ATOM 3255 N N . TRP A 1 432 ? -1.972 -8.105 6.775 1.00 98.06 432 TRP A N 1
ATOM 3256 C CA . TRP A 1 432 ? -1.901 -7.256 7.958 1.00 98.06 432 TRP A CA 1
ATOM 3257 C C . TRP A 1 432 ? -0.524 -6.620 8.144 1.00 98.06 432 TRP A C 1
ATOM 3259 O O . TRP A 1 432 ? 0.490 -7.311 8.215 1.00 98.06 432 TRP A O 1
ATOM 3269 N N . GLU A 1 433 ? -0.500 -5.302 8.330 1.00 98.75 433 GLU A N 1
ATOM 3270 C CA . GLU A 1 433 ? 0.718 -4.546 8.629 1.00 98.75 433 GLU A CA 1
ATOM 3271 C C . GLU A 1 433 ? 0.467 -3.610 9.817 1.00 98.75 433 GLU A C 1
ATOM 3273 O O . GLU A 1 433 ? -0.518 -2.872 9.854 1.00 98.75 433 GLU A O 1
ATOM 3278 N N . TRP A 1 434 ? 1.355 -3.610 10.801 1.00 98.88 434 TRP A N 1
ATOM 3279 C CA . TRP A 1 434 ? 1.336 -2.685 11.929 1.00 98.88 434 TRP A CA 1
ATOM 3280 C C . TRP A 1 434 ? 1.732 -1.277 11.484 1.00 98.88 434 TRP A C 1
ATOM 3282 O O . TRP A 1 434 ? 2.643 -1.115 10.673 1.00 98.88 434 TRP A O 1
ATOM 3292 N N . ASN A 1 435 ? 1.078 -0.257 12.036 1.00 98.69 435 ASN A N 1
ATOM 3293 C CA . ASN A 1 435 ? 1.606 1.103 12.020 1.00 98.69 435 ASN A CA 1
ATOM 3294 C C . ASN A 1 435 ? 2.869 1.125 12.900 1.00 98.69 435 ASN A C 1
ATOM 3296 O O . ASN A 1 435 ? 2.756 0.943 14.115 1.00 98.69 435 ASN A O 1
ATOM 3300 N N . HIS A 1 436 ? 4.039 1.321 12.279 1.00 98.69 436 HIS A N 1
ATOM 3301 C CA . HIS A 1 436 ? 5.372 1.126 12.862 1.00 98.69 436 HIS A CA 1
ATOM 3302 C C . HIS A 1 436 ? 5.636 -0.309 13.371 1.00 98.69 436 HIS A C 1
ATOM 3304 O O . HIS A 1 436 ? 4.772 -1.186 13.330 1.00 98.69 436 HIS A O 1
ATOM 3310 N N . ALA A 1 437 ? 6.863 -0.594 13.818 1.00 98.31 437 ALA A N 1
ATOM 3311 C CA . ALA A 1 437 ? 7.224 -1.912 14.333 1.00 98.31 437 ALA A CA 1
ATOM 3312 C C . ALA A 1 437 ? 6.546 -2.198 15.694 1.00 98.31 437 ALA A C 1
ATOM 3314 O O . ALA A 1 437 ? 6.661 -1.392 16.627 1.00 98.31 437 ALA A O 1
ATOM 3315 N N . PRO A 1 438 ? 5.851 -3.343 15.842 1.00 98.25 438 PRO A N 1
ATOM 3316 C CA . PRO A 1 438 ? 5.054 -3.636 17.026 1.00 98.25 438 PRO A CA 1
ATOM 3317 C C . PRO A 1 438 ? 5.906 -4.015 18.240 1.00 98.25 438 PRO A C 1
ATOM 3319 O O . PRO A 1 438 ? 6.996 -4.577 18.136 1.00 98.25 438 PRO A O 1
ATOM 3322 N N . ASP A 1 439 ? 5.337 -3.816 19.423 1.00 98.00 439 ASP A N 1
ATOM 3323 C CA . ASP A 1 439 ? 5.759 -4.516 20.625 1.00 98.00 439 ASP A CA 1
ATOM 3324 C C . ASP A 1 439 ? 5.236 -5.957 20.604 1.00 98.00 439 ASP A C 1
ATOM 3326 O O . ASP A 1 439 ? 4.067 -6.232 20.904 1.00 98.00 439 ASP A O 1
ATOM 3330 N N . THR A 1 440 ? 6.118 -6.893 20.263 1.00 97.50 440 THR A N 1
ATOM 3331 C CA . THR A 1 440 ? 5.825 -8.334 20.217 1.00 97.50 440 THR A CA 1
ATOM 3332 C C . THR A 1 440 ? 5.525 -8.940 21.592 1.00 97.50 440 THR A C 1
ATOM 3334 O O . THR A 1 440 ? 5.036 -10.062 21.663 1.00 97.50 440 THR A O 1
ATOM 3337 N N . THR A 1 441 ? 5.732 -8.205 22.695 1.00 97.94 441 THR A N 1
ATOM 3338 C CA . THR A 1 441 ? 5.309 -8.621 24.046 1.00 97.94 441 THR A CA 1
ATOM 3339 C C . THR A 1 441 ? 3.888 -8.165 24.402 1.00 97.94 441 THR A C 1
ATOM 3341 O O . THR A 1 441 ? 3.416 -8.425 25.513 1.00 97.94 441 THR A O 1
ATOM 3344 N N . LYS A 1 442 ? 3.212 -7.435 23.501 1.00 98.31 442 LYS A N 1
ATOM 3345 C CA . LYS A 1 442 ? 1.899 -6.803 23.733 1.00 98.31 442 LYS A CA 1
ATOM 3346 C C . LYS A 1 442 ? 0.819 -7.238 22.737 1.00 98.31 442 LYS A C 1
ATOM 3348 O O . LYS A 1 442 ? -0.283 -6.697 22.772 1.00 98.31 442 LYS A O 1
ATOM 3353 N N . TYR A 1 443 ? 1.084 -8.234 21.893 1.00 98.44 443 TYR A N 1
ATOM 3354 C CA . TYR A 1 443 ? 0.036 -8.934 21.150 1.00 98.44 443 TYR A CA 1
ATOM 3355 C C . TYR A 1 443 ? 0.276 -10.445 21.124 1.00 98.44 443 TYR A C 1
ATOM 3357 O O . TYR A 1 443 ? 1.413 -10.898 21.228 1.00 98.44 443 TYR A O 1
ATOM 3365 N N . THR A 1 444 ? -0.792 -11.225 20.958 1.00 98.25 444 THR A N 1
ATOM 3366 C CA . THR A 1 444 ? -0.712 -12.657 20.629 1.00 98.25 444 THR A CA 1
ATOM 3367 C C . THR A 1 444 ? -1.810 -13.042 19.642 1.00 98.25 444 THR A C 1
ATOM 3369 O O . THR A 1 444 ? -2.919 -12.515 19.706 1.00 98.25 444 THR A O 1
ATOM 3372 N N . VAL A 1 445 ? -1.505 -13.971 18.734 1.00 97.94 445 VAL A N 1
ATOM 3373 C CA . VAL A 1 445 ? -2.471 -14.581 17.809 1.00 97.94 445 VAL A CA 1
ATOM 3374 C C . VAL A 1 445 ? -2.691 -16.029 18.242 1.00 97.94 445 VAL A C 1
ATOM 3376 O O . VAL A 1 445 ? -1.720 -16.760 18.436 1.00 97.94 445 VAL A O 1
ATOM 3379 N N . ASN A 1 446 ? -3.948 -16.416 18.454 1.00 96.00 446 ASN A N 1
ATOM 3380 C CA . ASN A 1 446 ? -4.366 -17.781 18.783 1.00 96.00 446 ASN A CA 1
ATOM 3381 C C . ASN A 1 446 ? -5.874 -17.951 18.514 1.00 96.00 446 ASN A C 1
ATOM 3383 O O . ASN A 1 446 ? -6.673 -17.918 19.451 1.00 96.00 446 ASN A O 1
ATOM 3387 N N . ASN A 1 447 ? -6.263 -18.101 17.243 1.00 94.00 447 ASN A N 1
ATOM 3388 C CA . ASN A 1 447 ? -7.672 -18.165 16.804 1.00 94.00 447 ASN A CA 1
ATOM 3389 C C . ASN A 1 447 ? -8.486 -16.940 17.270 1.00 94.00 447 ASN A C 1
ATOM 3391 O O . ASN A 1 447 ? -9.569 -17.052 17.844 1.00 94.00 447 ASN A O 1
ATOM 3395 N N . GLY A 1 448 ? -7.873 -15.774 17.081 1.00 96.38 448 GLY A N 1
ATOM 3396 C CA . GLY A 1 448 ? -8.222 -14.489 17.679 1.00 96.38 448 GLY A CA 1
ATOM 3397 C C . GLY A 1 448 ? -6.940 -13.713 17.997 1.00 96.38 448 GLY A C 1
ATOM 3398 O O . GLY A 1 448 ? -5.905 -14.311 18.304 1.00 96.38 448 GLY A O 1
ATOM 3399 N N . LEU A 1 449 ? -6.979 -12.385 17.911 1.00 98.38 449 LEU A N 1
ATOM 3400 C CA . LEU A 1 449 ? -5.828 -11.510 18.155 1.00 98.38 449 LEU A CA 1
ATOM 3401 C C . LEU A 1 449 ? -6.020 -10.759 19.478 1.00 98.38 449 LEU A C 1
ATOM 3403 O O . LEU A 1 449 ? -6.845 -9.853 19.567 1.00 98.38 449 LEU A O 1
ATOM 3407 N N . ARG A 1 450 ? -5.247 -11.089 20.517 1.00 98.62 450 ARG A N 1
ATOM 3408 C CA . ARG A 1 450 ? -5.213 -10.280 21.743 1.00 98.62 450 ARG A CA 1
ATOM 3409 C C . ARG A 1 450 ? -4.306 -9.072 21.529 1.00 98.62 450 ARG A C 1
ATOM 3411 O O . ARG A 1 450 ? -3.137 -9.243 21.194 1.00 98.62 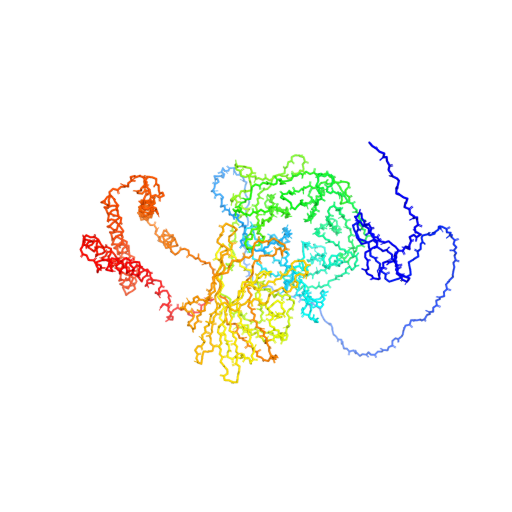450 ARG A O 1
ATOM 3418 N N . LEU A 1 451 ? -4.828 -7.874 21.788 1.00 98.69 451 LEU A N 1
ATOM 3419 C CA . LEU A 1 451 ? -4.075 -6.620 21.836 1.00 98.69 451 LEU A CA 1
ATOM 3420 C C . LEU A 1 451 ? -4.035 -6.119 23.281 1.00 98.69 451 LEU A C 1
ATOM 3422 O O . LEU A 1 451 ? -5.044 -5.646 23.810 1.00 98.69 451 LEU A O 1
ATOM 3426 N N . SER A 1 452 ? -2.874 -6.211 23.922 1.00 98.75 452 SER A N 1
ATOM 3427 C CA . SER A 1 452 ? -2.609 -5.583 25.219 1.00 98.75 452 SER A CA 1
ATOM 3428 C C . SER A 1 452 ? -2.143 -4.144 25.018 1.00 98.75 452 SER A C 1
ATOM 3430 O O . SER A 1 452 ? -1.467 -3.842 24.036 1.00 98.75 452 SER A O 1
ATOM 3432 N N . THR A 1 453 ? -2.457 -3.251 25.957 1.00 98.56 453 THR A N 1
ATOM 3433 C CA . THR A 1 453 ? -2.033 -1.843 25.886 1.00 98.56 453 THR A CA 1
ATOM 3434 C C . THR A 1 453 ? -0.506 -1.737 25.769 1.00 98.56 453 THR A C 1
ATOM 3436 O O . THR A 1 453 ? 0.205 -2.198 26.669 1.00 98.56 453 THR A O 1
ATOM 3439 N N . ALA A 1 454 ? -0.001 -1.133 24.687 1.00 98.00 454 ALA A N 1
ATOM 3440 C CA . ALA A 1 454 ? 1.438 -1.021 24.412 1.00 98.00 454 ALA A CA 1
ATOM 3441 C C . ALA A 1 454 ? 2.038 0.370 24.716 1.00 98.00 454 ALA A C 1
ATOM 3443 O O . ALA A 1 454 ? 3.219 0.457 25.049 1.00 98.00 454 ALA A O 1
ATOM 3444 N N . THR A 1 455 ? 1.230 1.437 24.663 1.00 97.88 455 THR A N 1
ATOM 3445 C CA . THR A 1 455 ? 1.617 2.814 25.034 1.00 97.88 455 THR A CA 1
ATOM 3446 C C . THR A 1 455 ? 0.643 3.382 26.075 1.00 97.88 455 THR A C 1
ATOM 3448 O O . THR A 1 455 ? -0.556 3.089 26.020 1.00 97.88 455 THR A O 1
ATOM 3451 N N . VAL A 1 456 ? 1.142 4.225 26.992 1.00 98.00 456 VAL A N 1
ATOM 3452 C CA . VAL A 1 456 ? 0.306 5.173 27.751 1.00 98.00 456 VAL A CA 1
ATOM 3453 C C . VAL A 1 456 ? 0.305 6.509 27.003 1.00 98.00 456 VAL A C 1
ATOM 3455 O O . VAL A 1 456 ? 1.341 7.160 26.919 1.00 98.00 456 VAL A O 1
ATOM 3458 N N . THR A 1 457 ? -0.823 6.888 26.405 1.00 97.38 457 THR A N 1
ATOM 3459 C CA . THR A 1 457 ? -0.961 8.059 25.524 1.00 97.38 457 THR A CA 1
ATOM 3460 C C . THR A 1 457 ? -2.420 8.529 25.456 1.00 97.38 457 THR A C 1
ATOM 3462 O O . THR A 1 457 ? -3.344 7.767 25.731 1.00 97.38 457 THR A O 1
ATOM 3465 N N . THR A 1 458 ? -2.647 9.785 25.071 1.00 96.00 458 THR A N 1
ATOM 3466 C CA . THR A 1 458 ? -3.961 10.302 24.630 1.00 96.00 458 THR A CA 1
ATOM 3467 C C . THR A 1 458 ? -4.031 10.517 23.114 1.00 96.00 458 THR A C 1
ATOM 3469 O O . THR A 1 458 ? -5.067 10.932 22.597 1.00 96.00 458 THR A O 1
ATOM 3472 N N . ASP A 1 459 ? -2.938 10.220 22.410 1.00 97.50 459 ASP A N 1
ATOM 3473 C CA . ASP A 1 459 ? -2.760 10.365 20.972 1.00 97.50 459 ASP A CA 1
ATOM 3474 C C . ASP A 1 459 ? -2.624 8.997 20.285 1.00 97.50 459 ASP A C 1
ATOM 3476 O O . ASP A 1 459 ? -1.706 8.226 20.584 1.00 97.50 459 ASP A O 1
ATOM 3480 N N . LEU A 1 460 ? -3.515 8.735 19.324 1.00 98.31 460 LEU A N 1
ATOM 3481 C CA . LEU A 1 460 ? -3.510 7.534 18.487 1.00 98.31 460 LEU A CA 1
ATOM 3482 C C . LEU A 1 460 ? -2.271 7.472 17.579 1.00 98.31 460 LEU A C 1
ATOM 3484 O O . LEU A 1 460 ? -1.771 6.378 17.330 1.00 98.31 460 LEU A O 1
ATOM 3488 N N . PHE A 1 461 ? -1.713 8.609 17.148 1.00 98.25 461 PHE A N 1
ATOM 3489 C CA . PHE A 1 461 ? -0.487 8.611 16.342 1.00 98.25 461 PHE A CA 1
ATOM 3490 C C . PHE A 1 461 ? 0.748 8.151 17.133 1.00 98.25 461 PHE A C 1
ATOM 3492 O O . PHE A 1 461 ? 1.737 7.750 16.525 1.00 98.25 461 PHE A O 1
ATOM 3499 N N . HIS A 1 462 ? 0.677 8.123 18.469 1.00 97.62 462 HIS A N 1
ATOM 3500 C CA . HIS A 1 462 ? 1.706 7.570 19.358 1.00 97.62 462 HIS A CA 1
ATOM 3501 C C . HIS A 1 462 ? 1.327 6.186 19.948 1.00 97.62 462 HIS A C 1
ATOM 3503 O O . HIS A 1 462 ? 2.054 5.629 20.778 1.00 97.62 462 HIS A O 1
ATOM 3509 N N . ALA A 1 463 ? 0.211 5.583 19.518 1.00 98.12 463 ALA A N 1
ATOM 3510 C CA . ALA A 1 463 ? -0.247 4.277 19.993 1.00 98.12 463 ALA A CA 1
ATOM 3511 C C . ALA A 1 463 ? 0.405 3.108 19.225 1.00 98.12 463 ALA A C 1
ATOM 3513 O O . ALA A 1 463 ? -0.018 2.741 18.122 1.00 98.12 463 ALA A O 1
ATOM 3514 N N . ARG A 1 464 ? 1.406 2.480 19.857 1.00 98.38 464 ARG A N 1
ATOM 3515 C CA . ARG A 1 464 ? 2.033 1.232 19.389 1.00 98.38 464 ARG A CA 1
ATOM 3516 C C . ARG A 1 464 ? 0.999 0.107 19.321 1.00 98.38 464 ARG A C 1
ATOM 3518 O O . ARG A 1 464 ? 0.013 0.114 20.053 1.00 98.38 464 ARG A O 1
ATOM 3525 N N . ASN A 1 465 ? 1.253 -0.877 18.461 1.00 98.50 465 ASN A N 1
ATOM 3526 C CA . ASN A 1 465 ? 0.353 -2.005 18.185 1.00 98.50 465 ASN A CA 1
ATOM 3527 C C . ASN A 1 465 ? -1.018 -1.581 17.614 1.00 98.50 465 ASN A C 1
ATOM 3529 O O . ASN A 1 465 ? -2.027 -2.252 17.826 1.00 98.50 465 ASN A O 1
ATOM 3533 N N . THR A 1 466 ? -1.045 -0.497 16.834 1.00 98.88 466 THR A N 1
ATOM 3534 C CA . THR A 1 466 ? -2.151 -0.220 15.908 1.00 98.88 466 THR A CA 1
ATOM 3535 C C . THR A 1 466 ? -1.978 -1.105 14.669 1.00 98.88 466 THR A C 1
ATOM 3537 O O . THR A 1 466 ? -1.082 -0.871 13.858 1.00 98.88 466 THR A O 1
ATOM 3540 N N . LEU A 1 467 ? -2.797 -2.150 14.534 1.00 98.81 467 LEU A N 1
ATOM 3541 C CA . LEU A 1 467 ? -2.754 -3.083 13.406 1.00 98.81 467 LEU A CA 1
ATOM 3542 C C . LEU A 1 467 ? -3.562 -2.542 12.225 1.00 98.81 467 LEU A C 1
ATOM 3544 O O . LEU A 1 467 ? -4.673 -2.053 12.428 1.00 98.81 467 LEU A O 1
ATOM 3548 N N . THR A 1 468 ? -3.051 -2.648 10.995 1.00 98.75 468 THR A N 1
ATOM 3549 C CA . THR A 1 468 ? -3.706 -2.057 9.819 1.00 98.75 468 THR A CA 1
ATOM 3550 C C . THR A 1 468 ? -3.934 -3.013 8.656 1.00 98.75 468 THR A C 1
ATOM 3552 O O . THR A 1 468 ? -3.167 -3.947 8.427 1.00 98.75 468 THR A O 1
ATOM 3555 N N . LEU A 1 469 ? -4.998 -2.728 7.901 1.00 97.56 469 LEU A N 1
ATOM 3556 C CA . LEU A 1 469 ? -5.371 -3.403 6.659 1.00 97.56 469 LEU A CA 1
ATOM 3557 C C . LEU A 1 469 ? -5.635 -2.351 5.572 1.00 97.56 469 LEU A C 1
ATOM 3559 O O . LEU A 1 469 ? -6.315 -1.348 5.824 1.00 97.56 469 LEU A O 1
ATOM 3563 N N . ARG A 1 470 ? -5.136 -2.591 4.354 1.00 97.44 470 ARG A N 1
ATOM 3564 C CA . ARG A 1 470 ? -5.486 -1.776 3.179 1.00 97.44 470 ARG A CA 1
ATOM 3565 C C . ARG A 1 470 ? -6.977 -1.945 2.843 1.00 97.44 470 ARG A C 1
ATOM 3567 O O . ARG A 1 470 ? -7.462 -3.076 2.812 1.00 97.44 470 ARG A O 1
ATOM 3574 N N . PRO A 1 471 ? -7.723 -0.870 2.551 1.00 95.19 471 PRO A N 1
ATOM 3575 C CA . PRO A 1 471 ? -9.008 -0.984 1.892 1.00 95.19 471 PRO A CA 1
ATOM 3576 C C . PRO A 1 471 ? -8.789 -1.441 0.451 1.00 95.19 471 PRO A C 1
ATOM 3578 O O . PRO A 1 471 ? -7.918 -0.934 -0.252 1.00 95.19 471 PRO A O 1
ATOM 3581 N N . PHE A 1 472 ? -9.641 -2.353 0.001 1.00 93.06 472 PHE A N 1
ATOM 3582 C CA . PHE A 1 472 ? -9.746 -2.727 -1.405 1.00 93.06 472 PHE A CA 1
ATOM 3583 C C . PHE A 1 472 ? -11.073 -2.234 -1.977 1.00 93.06 472 PHE A C 1
ATOM 3585 O O . PHE A 1 472 ? -12.088 -2.231 -1.281 1.00 93.06 472 PHE A O 1
ATOM 3592 N N . GLY A 1 473 ? -11.103 -1.894 -3.260 1.00 92.50 473 GLY A N 1
ATOM 3593 C CA . GLY A 1 473 ? -12.321 -1.547 -3.989 1.00 92.50 473 GLY A CA 1
ATOM 3594 C C . GLY A 1 473 ? -12.892 -0.150 -3.689 1.00 92.50 473 GLY A C 1
ATOM 3595 O O . GLY A 1 473 ? -12.470 0.540 -2.762 1.00 92.50 473 GLY A O 1
ATOM 3596 N N . PRO A 1 474 ? -13.884 0.292 -4.483 1.00 92.06 474 PRO A N 1
ATOM 3597 C CA . PRO A 1 474 ? -14.365 1.675 -4.480 1.00 92.06 474 PRO A CA 1
ATOM 3598 C C . PRO A 1 474 ? -15.250 2.054 -3.282 1.00 92.06 474 PRO A C 1
ATOM 3600 O O . PRO A 1 474 ? -15.527 3.237 -3.077 1.00 92.06 474 PRO A O 1
ATOM 3603 N N . SER A 1 475 ? -15.778 1.099 -2.512 1.00 94.31 475 SER A N 1
ATOM 3604 C CA . SER A 1 475 ? -16.664 1.397 -1.372 1.00 94.31 475 SER A CA 1
ATOM 3605 C C . SER A 1 475 ? -16.510 0.356 -0.253 1.00 94.31 475 SER A C 1
ATOM 3607 O O . SER A 1 475 ? -17.432 -0.435 -0.010 1.00 94.31 475 SER A O 1
ATOM 3609 N N . PRO A 1 476 ? -15.334 0.326 0.400 1.00 95.69 476 PRO A N 1
ATOM 3610 C CA . PRO A 1 476 ? -14.954 -0.691 1.371 1.00 95.69 476 PRO A CA 1
ATOM 3611 C C . PRO A 1 476 ? -15.706 -0.531 2.702 1.00 95.69 476 PRO A C 1
ATOM 3613 O O . PRO A 1 476 ? -16.074 0.572 3.125 1.00 95.69 476 PRO A O 1
ATOM 3616 N N . VAL A 1 477 ? -15.920 -1.656 3.383 1.00 97.19 477 VAL A N 1
ATOM 3617 C CA . VAL A 1 477 ? -16.510 -1.746 4.722 1.00 97.19 477 VAL A CA 1
ATOM 3618 C C . VAL A 1 477 ? -15.714 -2.738 5.560 1.00 97.19 477 VAL A C 1
ATOM 3620 O O . VAL A 1 477 ? -15.820 -3.949 5.357 1.00 97.19 477 VAL A O 1
ATOM 3623 N N . GLY A 1 478 ? -14.958 -2.222 6.525 1.00 97.56 478 GLY A N 1
ATOM 3624 C CA . GLY A 1 478 ? -14.321 -2.998 7.582 1.00 97.56 478 GLY A CA 1
ATOM 3625 C C . GLY A 1 478 ? -15.227 -3.051 8.808 1.00 97.56 478 GLY A C 1
ATOM 3626 O O . GLY A 1 478 ? -15.787 -2.031 9.213 1.00 97.56 478 GLY A O 1
ATOM 3627 N N . THR A 1 479 ? -15.399 -4.236 9.387 1.00 98.44 479 THR A N 1
ATOM 3628 C CA . THR A 1 479 ? -16.100 -4.458 10.659 1.00 98.44 479 THR A CA 1
ATOM 3629 C C . THR A 1 479 ? -15.209 -5.297 11.561 1.00 98.44 479 THR A C 1
ATOM 3631 O O . THR A 1 479 ? -14.787 -6.370 11.147 1.00 98.44 479 THR A O 1
ATOM 3634 N N . VAL A 1 480 ? -14.949 -4.842 12.780 1.00 98.50 480 VAL A N 1
ATOM 3635 C CA . VAL A 1 480 ? -14.170 -5.566 13.787 1.00 98.50 480 VAL A CA 1
ATOM 3636 C C . VAL A 1 480 ? -15.079 -6.013 14.932 1.00 98.50 480 VAL A C 1
ATOM 3638 O O . VAL A 1 480 ? -15.960 -5.255 15.340 1.00 98.50 480 VAL A O 1
ATOM 3641 N N . ALA A 1 481 ? -14.875 -7.230 15.437 1.00 98.31 481 ALA A N 1
ATOM 3642 C CA . ALA A 1 481 ? -15.514 -7.747 16.646 1.00 98.31 481 ALA A CA 1
ATOM 3643 C C . ALA A 1 481 ? -14.500 -7.769 17.797 1.00 98.31 481 ALA A C 1
ATOM 3645 O O . ALA A 1 481 ? -13.414 -8.332 17.651 1.00 98.31 481 ALA A O 1
ATOM 3646 N N . LEU A 1 482 ? -14.853 -7.154 18.925 1.00 98.12 482 LEU A N 1
ATOM 3647 C CA . LEU A 1 482 ? -13.992 -6.989 20.094 1.00 98.12 482 LEU A CA 1
ATOM 3648 C C . LEU A 1 482 ? -14.638 -7.617 21.334 1.00 98.12 482 LEU A C 1
ATOM 3650 O O . LEU A 1 482 ? -15.749 -7.237 21.706 1.00 98.12 482 LEU A O 1
ATOM 3654 N N . ASP A 1 483 ? -13.910 -8.502 22.014 1.00 97.88 483 ASP A N 1
ATOM 3655 C CA . ASP A 1 483 ? -14.108 -8.779 23.437 1.00 97.88 483 ASP A CA 1
ATOM 3656 C C . ASP A 1 483 ? -13.394 -7.687 24.249 1.00 97.88 483 ASP A C 1
ATOM 3658 O O . ASP A 1 483 ? -12.173 -7.508 24.151 1.00 97.88 483 ASP A O 1
ATOM 3662 N N . ILE A 1 484 ? -14.179 -6.947 25.032 1.00 96.62 484 ILE A N 1
ATOM 3663 C CA . ILE A 1 484 ? -13.757 -5.779 25.816 1.00 96.62 484 ILE A CA 1
ATOM 3664 C C . ILE A 1 484 ? -13.622 -6.088 27.317 1.00 96.62 484 ILE A C 1
ATOM 3666 O O . ILE A 1 484 ? -13.232 -5.222 28.096 1.00 96.62 484 ILE A O 1
ATOM 3670 N N . SER A 1 485 ? -13.902 -7.329 27.735 1.00 95.38 485 SER A N 1
ATOM 3671 C CA . SER A 1 485 ? -13.937 -7.761 29.144 1.00 95.38 485 SER A CA 1
ATOM 3672 C C . SER A 1 485 ? -12.619 -7.574 29.905 1.00 95.38 485 SER A C 1
ATOM 3674 O O . SER A 1 485 ? -12.625 -7.447 31.128 1.00 95.38 485 SER A O 1
ATOM 3676 N N . SER A 1 486 ? -11.493 -7.571 29.186 1.00 96.12 486 SER A N 1
ATOM 3677 C CA . SER A 1 486 ? -10.134 -7.538 29.740 1.00 96.12 486 SER A CA 1
ATOM 3678 C C . SER A 1 486 ? -9.511 -6.128 29.796 1.00 96.12 486 SER A C 1
ATOM 3680 O O . SER A 1 486 ? -8.317 -6.009 30.078 1.00 96.12 486 SER A O 1
ATOM 3682 N N . MET A 1 487 ? -10.274 -5.062 29.517 1.00 97.06 487 MET A N 1
ATOM 3683 C CA . MET A 1 487 ? -9.782 -3.674 29.547 1.00 97.06 487 MET A CA 1
ATOM 3684 C C . MET A 1 487 ? -9.531 -3.166 30.982 1.00 97.06 487 MET A C 1
ATOM 3686 O O . MET A 1 487 ? -10.257 -3.504 31.919 1.00 97.06 487 MET A O 1
ATOM 3690 N N . ALA A 1 488 ? -8.537 -2.293 31.151 1.00 96.06 488 ALA A N 1
ATOM 3691 C CA . ALA A 1 488 ? -8.217 -1.587 32.394 1.00 96.06 488 ALA A CA 1
ATOM 3692 C C . ALA A 1 488 ? -8.819 -0.163 32.439 1.00 96.06 488 ALA A C 1
ATOM 3694 O O . ALA A 1 488 ? -9.483 0.293 31.511 1.00 96.06 488 ALA A O 1
ATOM 3695 N N . ASP A 1 489 ? -8.693 0.541 33.570 1.00 96.38 489 ASP A N 1
ATOM 3696 C CA . ASP A 1 489 ? -9.211 1.913 33.702 1.00 96.38 489 ASP A CA 1
ATOM 3697 C C . ASP A 1 489 ? -8.357 2.892 32.885 1.00 96.38 489 ASP A C 1
ATOM 3699 O O . ASP A 1 489 ? -7.157 3.021 33.114 1.00 96.38 489 ASP A O 1
ATOM 3703 N N . GLY A 1 490 ? -8.993 3.608 31.956 1.00 96.12 490 GLY A N 1
ATOM 3704 C CA . GLY A 1 490 ? -8.335 4.503 31.012 1.00 96.12 490 GLY A CA 1
ATOM 3705 C C . GLY A 1 490 ? -7.988 3.864 29.665 1.00 96.12 490 GLY A C 1
ATOM 3706 O O . GLY A 1 490 ? -7.508 4.592 28.796 1.00 96.12 490 GLY A O 1
ATOM 3707 N N . ASP A 1 491 ? -8.229 2.569 29.459 1.00 98.19 491 ASP A N 1
ATOM 3708 C CA . ASP A 1 491 ? -8.024 1.917 28.159 1.00 98.19 491 ASP A CA 1
ATOM 3709 C C . ASP A 1 491 ? -8.992 2.460 27.102 1.00 98.19 491 ASP A C 1
ATOM 3711 O O . ASP A 1 491 ? -10.174 2.688 27.386 1.00 98.19 491 ASP A O 1
ATOM 3715 N N . ILE A 1 492 ? -8.494 2.612 25.874 1.00 98.25 492 ILE A N 1
ATOM 3716 C CA . ILE A 1 492 ? -9.262 2.953 24.677 1.00 98.25 492 ILE A CA 1
ATOM 3717 C C . ILE A 1 492 ? -8.897 1.974 23.557 1.00 98.25 492 ILE A C 1
ATOM 3719 O O . ILE A 1 492 ? -7.742 1.904 23.134 1.00 98.25 492 ILE A O 1
ATOM 3723 N N . ALA A 1 493 ? -9.901 1.267 23.038 1.00 98.69 493 ALA A N 1
ATOM 3724 C CA . ALA A 1 493 ? -9.761 0.342 21.915 1.00 98.69 493 ALA A CA 1
ATOM 3725 C C . ALA A 1 493 ? -10.800 0.633 20.824 1.00 98.69 493 ALA A C 1
ATOM 3727 O O . ALA A 1 493 ? -11.928 1.027 21.130 1.00 98.69 493 ALA A O 1
ATOM 3728 N N . GLY A 1 494 ? -10.450 0.452 19.549 1.00 98.62 494 GLY A N 1
ATOM 3729 C CA . GLY A 1 494 ? -11.344 0.861 18.464 1.00 98.62 494 GLY A CA 1
ATOM 3730 C C . GLY A 1 494 ? -10.897 0.540 17.040 1.00 98.62 494 GLY A C 1
ATOM 3731 O O . GLY A 1 494 ? -9.953 -0.215 16.812 1.00 98.62 494 GLY A O 1
ATOM 3732 N N . LEU A 1 495 ? -11.625 1.134 16.089 1.00 98.88 495 LEU A N 1
ATOM 3733 C CA . LEU A 1 495 ? -11.420 1.043 14.645 1.00 98.88 495 LEU A CA 1
ATOM 3734 C C . LEU A 1 495 ? -11.359 2.449 14.021 1.00 98.88 495 LEU A C 1
ATOM 3736 O O . LEU A 1 495 ? -12.306 3.236 14.107 1.00 98.88 495 LEU A O 1
ATOM 3740 N N . ALA A 1 496 ? -10.241 2.745 13.364 1.00 98.81 496 ALA A N 1
ATOM 3741 C CA . ALA A 1 496 ? -9.945 4.010 12.705 1.00 98.81 496 ALA A CA 1
ATOM 3742 C C . ALA A 1 496 ? -10.081 3.934 11.177 1.00 98.81 496 ALA A C 1
ATOM 3744 O O . ALA A 1 496 ? -9.767 2.912 10.563 1.00 98.81 496 ALA A O 1
ATOM 3745 N N . ALA A 1 497 ? -10.473 5.059 10.574 1.00 98.69 497 ALA A N 1
ATOM 3746 C CA . ALA A 1 497 ? -10.037 5.443 9.237 1.00 98.69 497 ALA A CA 1
ATOM 3747 C C . ALA A 1 497 ? -8.691 6.168 9.405 1.00 98.69 497 ALA A C 1
ATOM 3749 O O . ALA A 1 497 ? -8.674 7.345 9.763 1.00 98.69 497 ALA A O 1
ATOM 3750 N N . LEU A 1 498 ? -7.589 5.432 9.247 1.00 98.69 498 LEU A N 1
ATOM 3751 C CA . LEU A 1 498 ? -6.238 5.852 9.621 1.00 98.69 498 LEU A CA 1
ATOM 3752 C C . LEU A 1 498 ? -5.476 6.451 8.426 1.00 98.69 498 LEU A C 1
ATOM 3754 O O . LEU A 1 498 ? -5.333 5.786 7.397 1.00 98.69 498 LEU A O 1
ATOM 3758 N N . ARG A 1 499 ? -4.988 7.685 8.597 1.00 98.25 499 ARG A N 1
ATOM 3759 C CA . ARG A 1 499 ? -4.052 8.435 7.731 1.00 98.25 499 ARG A CA 1
ATOM 3760 C C . ARG A 1 499 ? -3.562 9.702 8.468 1.00 98.25 499 ARG A C 1
ATOM 3762 O O . ARG A 1 499 ? -3.975 9.931 9.604 1.00 98.25 499 ARG A O 1
ATOM 3769 N N . ASP A 1 500 ? -2.772 10.554 7.812 1.00 97.25 500 ASP A N 1
ATOM 3770 C CA . ASP A 1 500 ? -2.440 11.930 8.232 1.00 97.25 500 ASP A CA 1
ATOM 3771 C C . ASP A 1 500 ? -3.628 12.691 8.850 1.00 97.25 500 ASP A C 1
ATOM 3773 O O . ASP A 1 500 ? -3.499 13.302 9.909 1.00 97.25 500 ASP A O 1
ATOM 3777 N N . GLY A 1 501 ? -4.799 12.604 8.212 1.00 97.62 501 GLY A N 1
ATOM 3778 C CA . GLY A 1 501 ? -6.090 12.938 8.792 1.00 97.62 501 GLY A CA 1
ATOM 3779 C C . GLY A 1 501 ? -6.803 11.663 9.230 1.00 97.62 501 GLY A C 1
ATOM 3780 O O . GLY A 1 501 ? -7.131 10.813 8.405 1.00 97.62 501 GLY A O 1
ATOM 3781 N N . THR A 1 502 ? -7.083 11.527 10.521 1.00 98.50 502 THR A N 1
ATOM 3782 C CA . THR A 1 502 ? -7.709 10.336 11.101 1.00 98.50 502 THR A CA 1
ATOM 3783 C C . THR A 1 502 ? -9.009 10.677 11.822 1.00 98.50 502 THR A C 1
ATOM 3785 O O . THR A 1 502 ? -9.110 11.663 12.551 1.00 98.50 502 THR A O 1
ATOM 3788 N N . SER A 1 503 ? -10.002 9.801 11.670 1.00 98.62 503 SER A N 1
ATOM 3789 C CA . SER A 1 503 ? -11.188 9.748 12.534 1.00 98.62 503 SER A CA 1
ATOM 3790 C C . SER A 1 503 ? -11.485 8.297 12.905 1.00 98.62 503 SER A C 1
ATOM 3792 O O . SER A 1 503 ? -11.211 7.382 12.124 1.00 98.62 503 SER A O 1
ATOM 3794 N N . TRP A 1 504 ? -12.016 8.061 14.103 1.00 98.75 504 TRP A N 1
ATOM 3795 C CA . TRP A 1 504 ? -12.167 6.712 14.652 1.00 98.75 504 TRP A CA 1
ATOM 3796 C C . TRP A 1 504 ? -13.401 6.545 15.532 1.00 98.75 504 TRP A C 1
ATOM 3798 O O . TRP A 1 504 ? -13.907 7.499 16.118 1.00 98.75 504 TRP A O 1
ATOM 3808 N N . ILE A 1 505 ? -13.863 5.301 15.652 1.00 98.81 505 ILE A N 1
ATOM 3809 C CA . ILE A 1 505 ? -14.854 4.881 16.645 1.00 98.81 505 ILE A CA 1
ATOM 3810 C C . ILE A 1 505 ? -14.209 3.883 17.600 1.00 98.81 505 ILE A C 1
ATOM 3812 O O . ILE A 1 505 ? -13.464 3.003 17.173 1.00 98.81 505 ILE A O 1
ATOM 3816 N N . GLY A 1 506 ? -14.464 4.026 18.894 1.00 98.12 506 GLY A N 1
ATOM 3817 C CA . GLY A 1 506 ? -13.859 3.176 19.910 1.00 98.12 506 GLY A CA 1
ATOM 3818 C C . GLY A 1 506 ? -14.624 3.200 21.221 1.00 98.12 506 GLY A C 1
ATOM 3819 O O . GLY A 1 506 ? -15.470 4.062 21.457 1.00 98.12 506 GLY A O 1
ATOM 3820 N N . VAL A 1 507 ? -14.313 2.239 22.078 1.00 98.12 507 VAL A N 1
ATOM 3821 C CA . VAL A 1 507 ? -14.797 2.161 23.453 1.00 98.12 507 VAL A CA 1
ATOM 3822 C C . VAL A 1 507 ? -13.692 2.609 24.402 1.00 98.12 507 VAL A C 1
ATOM 3824 O O . VAL A 1 507 ? -12.524 2.282 24.203 1.00 98.12 507 VAL A O 1
ATOM 3827 N N . GLN A 1 508 ? -14.066 3.355 25.438 1.00 96.81 508 GLN A N 1
ATOM 3828 C CA . GLN A 1 508 ? -13.197 3.704 26.556 1.00 96.81 508 GLN A CA 1
ATOM 3829 C C . GLN A 1 508 ? -13.769 3.143 27.854 1.00 96.81 508 GLN A C 1
ATOM 3831 O O . GLN A 1 508 ? -14.952 3.343 28.143 1.00 96.81 508 GLN A O 1
ATOM 3836 N N . ARG A 1 509 ? -12.926 2.492 28.660 1.00 95.12 509 ARG A N 1
ATOM 3837 C CA . ARG A 1 509 ? -13.292 2.019 30.001 1.00 95.12 509 ARG A CA 1
ATOM 3838 C C . ARG A 1 509 ? -12.903 3.058 31.051 1.00 95.12 509 ARG A C 1
ATOM 3840 O O . ARG A 1 509 ? -11.772 3.540 31.059 1.00 95.12 509 ARG A O 1
ATOM 3847 N N . SER A 1 510 ? -13.833 3.399 31.941 1.00 91.12 510 SER A N 1
ATOM 3848 C CA . SER A 1 510 ? -13.679 4.493 32.905 1.00 91.12 510 SER A CA 1
ATOM 3849 C C . SER A 1 510 ? -14.029 4.088 34.339 1.00 91.12 510 SER A C 1
ATOM 3851 O O . SER A 1 510 ? -15.110 3.580 34.626 1.00 91.12 510 SER A O 1
ATOM 3853 N N . GLY A 1 511 ? -13.132 4.411 35.268 1.00 78.38 511 GLY A N 1
ATOM 3854 C CA . GLY A 1 511 ? -13.379 4.381 36.706 1.00 78.38 511 GLY A CA 1
ATOM 3855 C C . GLY A 1 511 ? -13.458 2.981 37.337 1.00 78.38 511 GLY A C 1
ATOM 3856 O O . GLY A 1 511 ? -13.251 1.960 36.675 1.00 78.38 511 GLY A O 1
ATOM 3857 N N . PRO A 1 512 ? -13.746 2.921 38.653 1.00 64.94 512 PRO A N 1
ATOM 3858 C CA . PRO A 1 512 ? -13.714 1.675 39.420 1.00 64.94 512 PRO A CA 1
ATOM 3859 C C . PRO A 1 512 ? -14.886 0.736 39.101 1.00 64.94 512 PRO A C 1
ATOM 3861 O O . PRO A 1 512 ? -14.733 -0.475 39.208 1.00 64.94 512 PRO A O 1
ATOM 3864 N N . GLY A 1 513 ? -16.032 1.276 38.671 1.00 65.12 513 GLY A N 1
ATOM 3865 C CA . GLY A 1 513 ? -17.231 0.506 38.317 1.00 65.12 513 GLY A CA 1
ATOM 3866 C C . GLY A 1 513 ? -17.198 -0.150 36.932 1.00 65.12 513 GLY A C 1
ATOM 3867 O O . GLY A 1 513 ? -18.229 -0.637 36.489 1.00 65.12 513 GLY A O 1
ATOM 3868 N N . ALA A 1 514 ? -16.052 -0.133 36.238 1.00 74.06 514 ALA A N 1
ATOM 3869 C CA . ALA A 1 514 ? -15.883 -0.704 34.899 1.00 74.06 514 ALA A CA 1
ATOM 3870 C C . ALA A 1 514 ? -16.901 -0.195 33.855 1.00 74.06 514 ALA A C 1
ATOM 3872 O O . ALA A 1 514 ? -17.338 -0.963 33.000 1.00 74.06 514 ALA A O 1
ATOM 3873 N N . SER A 1 515 ? -17.288 1.087 33.904 1.00 88.38 515 SER A N 1
ATOM 3874 C CA . SER A 1 515 ? -18.221 1.629 32.913 1.00 88.38 515 SER A CA 1
ATOM 3875 C C . SER A 1 515 ? -17.535 1.808 31.558 1.00 88.38 515 SER A C 1
ATOM 3877 O O . SER A 1 515 ? -16.381 2.240 31.471 1.00 88.38 515 SER A O 1
ATOM 3879 N N . TYR A 1 516 ? -18.256 1.466 30.493 1.00 94.94 516 TYR A N 1
ATOM 3880 C CA . TYR A 1 516 ? -17.783 1.560 29.117 1.00 94.94 516 TYR A CA 1
ATOM 3881 C C . TYR A 1 516 ? -18.563 2.646 28.370 1.00 94.94 516 TYR A C 1
ATOM 3883 O O . TYR A 1 516 ? -19.795 2.666 28.374 1.00 94.94 516 TYR A O 1
ATOM 3891 N N . THR A 1 517 ? -17.837 3.532 27.696 1.00 96.50 517 THR A N 1
ATOM 3892 C CA . THR A 1 517 ? -18.408 4.607 26.879 1.00 96.50 517 THR A CA 1
ATOM 3893 C C . THR A 1 517 ? -17.908 4.458 25.453 1.00 96.50 517 THR A C 1
ATOM 3895 O O . THR A 1 517 ? -16.700 4.478 25.213 1.00 96.50 517 THR A O 1
ATOM 3898 N N . LEU A 1 518 ? -18.825 4.339 24.494 1.00 97.81 518 LEU A N 1
ATOM 3899 C CA . LEU A 1 518 ? -18.495 4.489 23.081 1.00 97.81 518 LEU A CA 1
ATOM 3900 C C . LEU A 1 518 ? -18.246 5.964 22.778 1.00 97.81 518 LEU A C 1
ATOM 3902 O O . LEU A 1 518 ? -19.034 6.819 23.182 1.00 97.81 518 LEU A O 1
ATOM 3906 N N . GLN A 1 519 ? -17.189 6.254 22.028 1.00 97.75 519 GLN A N 1
ATOM 3907 C CA . GLN A 1 519 ? -16.898 7.579 21.493 1.00 97.75 519 GLN A CA 1
ATOM 3908 C C . GLN A 1 519 ? -16.544 7.490 20.006 1.00 97.75 519 GLN A C 1
ATOM 3910 O O . GLN A 1 519 ? -15.852 6.569 19.568 1.00 97.75 519 GLN A O 1
ATOM 3915 N N . MET A 1 520 ? -17.005 8.472 19.237 1.00 98.12 520 MET A N 1
ATOM 3916 C CA . MET A 1 520 ? -16.488 8.768 17.906 1.00 98.12 520 MET A CA 1
ATOM 3917 C C . MET A 1 520 ? -15.598 10.006 18.019 1.00 98.12 520 MET A C 1
ATOM 3919 O O . MET A 1 520 ? -16.045 11.044 18.522 1.00 98.12 520 MET A O 1
ATOM 3923 N N . ARG A 1 521 ? -14.342 9.891 17.574 1.00 98.25 521 ARG A N 1
ATOM 3924 C CA . ARG A 1 521 ? -13.426 11.025 17.431 1.00 98.25 521 ARG A CA 1
ATOM 3925 C C . ARG A 1 521 ? -13.269 11.443 15.982 1.00 98.25 521 ARG A C 1
ATOM 3927 O O . ARG A 1 521 ? -13.068 10.610 15.099 1.00 98.25 521 ARG A O 1
ATOM 3934 N N . LEU A 1 522 ? -13.316 12.754 15.786 1.00 97.56 522 LEU A N 1
ATOM 3935 C CA . LEU A 1 522 ? -13.268 13.434 14.502 1.00 97.56 522 LEU A CA 1
ATOM 3936 C C . LEU A 1 522 ? -11.995 14.292 14.418 1.00 97.56 522 LEU A C 1
ATOM 3938 O O . LEU A 1 522 ? -11.633 14.958 15.389 1.00 97.56 522 LEU A O 1
ATOM 3942 N N . ASN A 1 523 ? -11.356 14.311 13.248 1.00 95.25 523 ASN A N 1
ATOM 3943 C CA . ASN A 1 523 ? -10.248 15.212 12.898 1.00 95.25 523 ASN A CA 1
ATOM 3944 C C . ASN A 1 523 ? -9.051 15.185 13.876 1.00 95.25 523 ASN A C 1
ATOM 3946 O O . ASN A 1 523 ? -8.606 16.227 14.369 1.00 95.25 523 ASN A O 1
ATOM 3950 N N . ALA A 1 524 ? -8.501 13.997 14.137 1.00 98.12 524 ALA A N 1
ATOM 3951 C CA . ALA 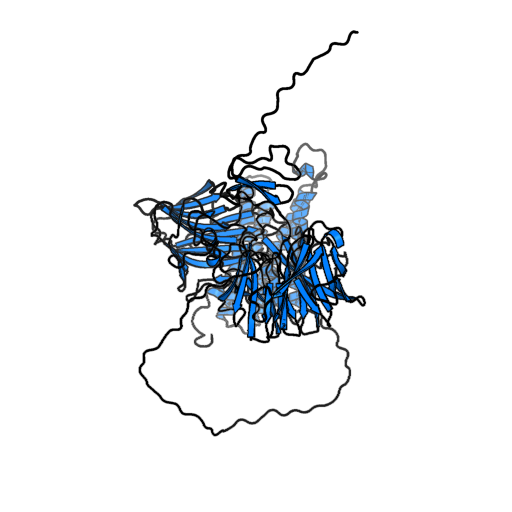A 1 524 ? -7.096 13.895 14.530 1.00 98.12 524 ALA A CA 1
ATOM 3952 C C . ALA A 1 524 ? -6.226 14.185 13.292 1.00 98.12 524 ALA A C 1
ATOM 3954 O O . ALA A 1 524 ? -6.561 13.722 12.202 1.00 98.12 524 ALA A O 1
ATOM 3955 N N . THR A 1 525 ? -5.160 14.975 13.426 1.00 98.19 525 THR A N 1
ATOM 3956 C CA . THR A 1 525 ? -4.342 15.425 12.284 1.00 98.19 525 THR A CA 1
ATOM 3957 C C . THR A 1 525 ? -2.854 15.508 12.608 1.00 98.19 525 THR A C 1
ATOM 3959 O O . THR A 1 525 ? -2.471 15.929 13.702 1.00 98.19 525 THR A O 1
ATOM 3962 N N . GLN A 1 526 ? -2.024 15.181 11.620 1.00 97.69 526 GLN A N 1
ATOM 3963 C CA . GLN A 1 526 ? -0.575 15.405 11.594 1.00 97.69 526 GLN A CA 1
ATOM 3964 C C . GLN A 1 526 ? -0.227 16.599 10.686 1.00 97.69 526 GLN A C 1
ATOM 3966 O O . GLN A 1 526 ? -0.992 16.919 9.777 1.00 97.69 526 GLN A O 1
ATOM 3971 N N . ASP A 1 527 ? 0.909 17.260 10.921 1.00 94.69 527 ASP A N 1
ATOM 3972 C CA . ASP A 1 527 ? 1.361 18.426 10.144 1.00 94.69 527 ASP A CA 1
ATOM 3973 C C . ASP A 1 527 ? 2.623 18.114 9.322 1.00 94.69 527 ASP A C 1
ATOM 3975 O O . ASP A 1 527 ? 3.696 17.844 9.868 1.00 94.69 527 ASP A O 1
ATOM 3979 N N . ALA A 1 528 ? 2.499 18.190 7.995 1.00 93.44 528 ALA A N 1
ATOM 3980 C CA . ALA A 1 528 ? 3.588 17.967 7.045 1.00 93.44 528 ALA A CA 1
ATOM 3981 C C . ALA A 1 528 ? 4.779 18.926 7.238 1.00 93.44 528 ALA A C 1
ATOM 3983 O O . ALA A 1 528 ? 5.920 18.545 6.988 1.00 93.44 528 ALA A O 1
ATOM 3984 N N . SER A 1 529 ? 4.531 20.157 7.701 1.00 93.94 529 SER A N 1
ATOM 3985 C CA . SER A 1 529 ? 5.568 21.167 7.954 1.00 93.94 529 SER A CA 1
ATOM 3986 C C . SER A 1 529 ? 6.336 20.943 9.263 1.00 93.94 529 SER A C 1
ATOM 3988 O O . SER A 1 529 ? 7.409 21.513 9.454 1.00 93.94 529 SER A O 1
ATOM 3990 N N . ALA A 1 530 ? 5.820 20.074 10.139 1.00 93.38 530 ALA A N 1
ATOM 3991 C CA . ALA A 1 530 ? 6.408 19.706 11.425 1.00 93.38 530 ALA A CA 1
ATOM 3992 C C . ALA A 1 530 ? 6.856 18.229 11.455 1.00 93.38 530 ALA A C 1
ATOM 3994 O O . ALA A 1 530 ? 6.724 17.559 12.479 1.00 93.38 530 ALA A O 1
ATOM 3995 N N . ASN A 1 531 ? 7.348 17.702 10.325 1.00 90.56 531 ASN A N 1
ATOM 3996 C CA . ASN A 1 531 ? 7.748 16.296 10.142 1.00 90.56 531 ASN A CA 1
ATOM 3997 C C . ASN A 1 531 ? 6.674 15.288 10.606 1.00 90.56 531 ASN A C 1
ATOM 3999 O O . ASN A 1 531 ? 6.979 14.288 11.252 1.00 90.56 531 ASN A O 1
ATOM 4003 N N . TRP A 1 532 ? 5.405 15.565 10.293 1.00 95.75 532 TRP A N 1
ATOM 4004 C CA . TRP A 1 532 ? 4.242 14.739 10.650 1.00 95.75 532 TRP A CA 1
ATOM 4005 C C . TRP A 1 532 ? 4.009 14.576 12.159 1.00 95.75 532 TRP A C 1
ATOM 4007 O O . TRP A 1 532 ? 3.329 13.645 12.596 1.00 95.75 532 TRP A O 1
ATOM 4017 N N . ALA A 1 533 ? 4.498 15.519 12.968 1.00 96.00 533 ALA A N 1
ATOM 4018 C CA . ALA A 1 533 ? 4.075 15.653 14.355 1.00 96.00 533 ALA A CA 1
ATOM 4019 C C . ALA A 1 533 ? 2.552 15.876 14.461 1.00 96.00 533 ALA A C 1
ATOM 4021 O O . ALA A 1 533 ? 1.922 16.483 13.589 1.00 96.00 533 ALA A O 1
ATOM 4022 N N . THR A 1 534 ? 1.955 15.393 15.551 1.00 97.75 534 THR A N 1
ATOM 4023 C CA . THR A 1 534 ? 0.518 15.526 15.817 1.00 97.75 534 THR A CA 1
ATOM 4024 C C . THR A 1 534 ? 0.130 16.983 16.067 1.00 97.75 534 THR A C 1
ATOM 4026 O O . THR A 1 534 ? 0.502 17.566 17.084 1.00 97.75 534 THR A O 1
ATOM 4029 N N . ALA A 1 535 ? -0.693 17.547 15.182 1.00 97.62 535 ALA A N 1
ATOM 4030 C CA . ALA A 1 535 ? -1.329 18.852 15.360 1.00 97.62 535 ALA A CA 1
ATOM 4031 C C . ALA A 1 535 ? -2.670 18.758 16.118 1.00 97.62 535 ALA A C 1
ATOM 4033 O O . ALA A 1 535 ? -3.082 19.713 16.774 1.00 97.62 535 ALA A O 1
ATOM 4034 N N . SER A 1 536 ? -3.356 17.610 16.050 1.00 97.81 536 SER A N 1
ATOM 4035 C CA . SER A 1 536 ? -4.625 17.357 16.746 1.00 97.81 536 SER A CA 1
ATOM 4036 C C . SER A 1 536 ? -4.775 15.880 17.113 1.00 97.81 536 SER A C 1
ATOM 4038 O O . SER A 1 536 ? -4.633 15.013 16.255 1.00 97.81 536 SER A O 1
ATOM 4040 N N . THR A 1 537 ? -5.173 15.586 18.354 1.00 97.69 537 THR A N 1
ATOM 4041 C CA . THR A 1 537 ? -5.604 14.238 18.793 1.00 97.69 537 THR A CA 1
ATOM 4042 C C . THR A 1 537 ? -7.096 13.965 18.533 1.00 97.69 537 THR A C 1
ATOM 4044 O O . THR A 1 537 ? -7.639 12.936 18.948 1.00 97.69 537 THR A O 1
ATOM 4047 N N . GLY A 1 538 ? -7.773 14.881 17.833 1.00 97.06 538 GLY A N 1
ATOM 4048 C CA . GLY A 1 538 ? -9.182 14.796 17.460 1.00 97.06 538 GLY A CA 1
ATOM 4049 C C . GLY A 1 538 ? -10.146 15.100 18.605 1.00 97.06 538 GLY A C 1
ATOM 4050 O O . GLY A 1 538 ? -9.869 14.848 19.781 1.00 97.06 538 GLY A O 1
ATOM 4051 N N . THR A 1 539 ? -11.318 15.629 18.264 1.00 97.50 539 THR A N 1
ATOM 4052 C CA . THR A 1 539 ? -12.378 15.954 19.227 1.00 97.50 539 THR A CA 1
ATOM 4053 C C . THR A 1 539 ? -13.401 14.826 19.315 1.00 97.50 539 THR A C 1
ATOM 4055 O O . THR A 1 539 ? -13.668 14.135 18.334 1.00 97.50 539 THR A O 1
ATOM 4058 N N . VAL A 1 540 ? -13.992 14.620 20.496 1.00 97.81 540 VAL A N 1
ATOM 4059 C CA . VAL A 1 540 ? -15.118 13.687 20.659 1.00 97.81 540 VAL A CA 1
ATOM 4060 C C . VAL A 1 540 ? -16.365 14.334 20.060 1.00 97.81 540 VAL A C 1
ATOM 4062 O O . VAL A 1 540 ? -16.890 15.292 20.620 1.00 97.81 540 VAL A O 1
ATOM 4065 N N . ALA A 1 541 ? -16.821 13.826 18.915 1.00 97.25 541 ALA A N 1
ATOM 4066 C CA . ALA A 1 541 ? -17.948 14.388 18.168 1.00 97.25 541 ALA A CA 1
ATOM 4067 C C . ALA A 1 541 ? -19.295 13.737 18.528 1.00 97.25 541 ALA A C 1
ATOM 4069 O O . ALA A 1 541 ? -20.345 14.344 18.329 1.00 97.25 541 ALA A O 1
ATOM 4070 N N . ALA A 1 542 ? -19.275 12.511 19.060 1.00 98.00 542 ALA A N 1
ATOM 4071 C CA . ALA A 1 542 ? -20.446 11.836 19.616 1.00 98.00 542 ALA A CA 1
ATOM 4072 C C . ALA A 1 542 ? -20.037 10.751 20.621 1.00 98.00 542 ALA A C 1
ATOM 4074 O O . ALA A 1 542 ? -18.946 10.183 20.526 1.00 98.00 542 ALA A O 1
ATOM 4075 N N . THR A 1 543 ? -20.941 10.424 21.543 1.00 98.00 543 THR A N 1
ATOM 4076 C CA . THR A 1 543 ? -20.804 9.304 22.482 1.00 98.00 543 THR A CA 1
ATOM 4077 C C . THR A 1 543 ? -22.080 8.469 22.543 1.00 98.00 543 THR A C 1
ATOM 4079 O O . THR A 1 543 ? -23.162 8.939 22.193 1.00 98.00 543 THR A O 1
ATOM 4082 N N . ALA A 1 544 ? -21.952 7.219 22.986 1.00 96.69 544 ALA A N 1
ATOM 4083 C CA . ALA A 1 544 ? -23.079 6.359 23.326 1.00 96.69 544 ALA A CA 1
ATOM 4084 C C . ALA A 1 544 ? -22.764 5.538 24.585 1.00 96.69 544 ALA A C 1
ATOM 4086 O O . ALA A 1 544 ? -21.611 5.180 24.841 1.00 96.69 544 ALA A O 1
ATOM 4087 N N . ALA A 1 545 ? -23.796 5.233 25.370 1.00 94.25 545 ALA A N 1
ATOM 4088 C CA . ALA A 1 545 ? -23.673 4.308 26.489 1.00 94.25 545 ALA A CA 1
ATOM 4089 C C . ALA A 1 545 ? -23.512 2.871 25.970 1.00 94.25 545 ALA A C 1
ATOM 4091 O O . ALA A 1 545 ? -24.215 2.456 25.046 1.00 94.25 545 ALA A O 1
ATOM 4092 N N . VAL A 1 546 ? -22.608 2.111 26.584 1.00 94.94 546 VAL A N 1
ATOM 4093 C CA . VAL A 1 546 ? -22.544 0.654 26.426 1.00 94.94 546 VAL A CA 1
ATOM 4094 C C . VAL A 1 546 ? -23.418 0.025 27.521 1.00 94.94 546 VAL A C 1
ATOM 4096 O O . VAL A 1 546 ? -23.309 0.454 28.673 1.00 94.94 546 VAL A O 1
ATOM 4099 N N . PRO A 1 547 ? -24.294 -0.950 27.212 1.00 93.00 547 PRO A N 1
ATOM 4100 C CA . PRO A 1 547 ? -25.104 -1.621 28.226 1.00 93.00 547 PRO A CA 1
ATOM 4101 C C . PRO A 1 547 ? -24.260 -2.317 29.303 1.00 93.00 547 PRO A C 1
ATOM 4103 O O . PRO A 1 547 ? -23.169 -2.830 29.043 1.00 93.00 547 PRO A O 1
ATOM 4106 N N . GLU A 1 548 ? -24.787 -2.374 30.525 1.00 89.25 548 GLU A N 1
ATOM 4107 C CA . GLU A 1 548 ? -24.137 -3.099 31.616 1.00 89.25 548 GLU A CA 1
ATOM 4108 C C . GLU A 1 548 ? -24.039 -4.599 31.285 1.00 89.25 548 GLU A C 1
ATOM 4110 O O . GLU A 1 548 ? -24.956 -5.191 30.714 1.00 89.25 548 GLU A O 1
ATOM 4115 N N . GLY A 1 549 ? -22.893 -5.212 31.590 1.00 88.31 549 GLY A N 1
ATOM 4116 C CA . GLY A 1 549 ? -22.614 -6.612 31.257 1.00 88.31 549 GLY A CA 1
ATOM 4117 C C . GLY A 1 549 ? -22.235 -6.886 29.792 1.00 88.31 549 GLY A C 1
ATOM 4118 O O . GLY A 1 549 ? -21.946 -8.035 29.463 1.00 88.31 549 GLY A O 1
ATOM 4119 N N . THR A 1 550 ? -22.184 -5.882 28.905 1.00 92.38 550 THR A N 1
ATOM 4120 C CA . THR A 1 550 ? -21.666 -6.071 27.537 1.00 92.38 550 THR A CA 1
ATOM 4121 C C . THR A 1 550 ? -20.178 -6.436 27.555 1.00 92.38 550 THR A C 1
ATOM 4123 O O . THR A 1 550 ? -19.327 -5.608 27.870 1.00 92.38 550 THR A O 1
ATOM 4126 N N . SER A 1 551 ? -19.861 -7.673 27.163 1.00 93.19 551 SER A N 1
ATOM 4127 C CA . SER A 1 551 ? -18.489 -8.144 26.929 1.00 93.19 551 SER A CA 1
ATOM 4128 C C . SER A 1 551 ? -18.057 -8.072 25.463 1.00 93.19 551 SER A C 1
ATOM 4130 O O . SER A 1 551 ? -16.859 -8.040 25.203 1.00 93.19 551 SER A O 1
ATOM 4132 N N . LYS A 1 552 ? -19.001 -8.032 24.510 1.00 95.94 552 LYS A N 1
ATOM 4133 C CA . LYS A 1 552 ? -18.727 -8.036 23.065 1.00 95.94 552 LYS A CA 1
ATOM 4134 C C . LYS A 1 552 ? -19.277 -6.805 22.358 1.00 95.94 552 LYS A C 1
ATOM 4136 O O . LYS A 1 552 ? -20.396 -6.373 22.622 1.00 95.94 552 LYS A O 1
ATOM 4141 N N . LEU A 1 553 ? -18.489 -6.269 21.434 1.00 96.94 553 LEU A N 1
ATOM 4142 C CA . LEU A 1 553 ? -18.777 -5.040 20.706 1.00 96.94 553 LEU A CA 1
ATOM 4143 C C . LEU A 1 553 ? -18.318 -5.166 19.251 1.00 96.94 553 LEU A C 1
ATOM 4145 O O . LEU A 1 553 ? -17.168 -5.511 18.988 1.00 96.94 553 LEU A O 1
ATOM 4149 N N . TRP A 1 554 ? -19.186 -4.810 18.307 1.00 98.56 554 TRP A N 1
ATOM 4150 C CA . TRP A 1 554 ? -18.831 -4.695 16.895 1.00 98.56 554 TRP A CA 1
ATOM 4151 C C . TRP A 1 554 ? -18.699 -3.228 16.504 1.00 98.56 554 TRP A C 1
ATOM 4153 O O . TRP A 1 554 ? -19.604 -2.429 16.741 1.00 98.56 554 TRP A O 1
ATOM 4163 N N . LEU A 1 555 ? -17.591 -2.883 15.852 1.00 98.75 555 LEU A N 1
ATOM 4164 C CA . LEU A 1 555 ? -17.312 -1.547 15.326 1.00 98.75 555 LEU A CA 1
ATOM 4165 C C . LEU A 1 555 ? -17.112 -1.627 13.814 1.00 98.75 555 LEU A C 1
ATOM 4167 O O . LEU A 1 555 ? -16.430 -2.520 13.321 1.00 98.75 555 LEU A O 1
ATOM 4171 N N . ARG A 1 556 ? -17.704 -0.703 13.058 1.00 98.62 556 ARG A N 1
ATOM 4172 C CA . ARG A 1 556 ? -17.692 -0.707 11.591 1.00 98.62 556 ARG A CA 1
ATOM 4173 C C . ARG A 1 556 ? -17.341 0.663 11.036 1.00 98.62 556 ARG A C 1
ATOM 4175 O O . ARG A 1 556 ? -17.927 1.666 11.433 1.00 98.62 556 ARG A O 1
ATOM 4182 N N . VAL A 1 557 ? -16.460 0.675 10.041 1.00 98.50 557 VAL A N 1
ATOM 4183 C CA . VAL A 1 557 ? -16.101 1.864 9.263 1.00 98.50 557 VAL A CA 1
ATOM 4184 C C . VAL A 1 557 ? -16.352 1.581 7.788 1.00 98.50 557 VAL A C 1
ATOM 4186 O O . VAL A 1 557 ? -15.770 0.668 7.198 1.00 98.50 557 VAL A O 1
ATOM 4189 N N . ALA A 1 558 ? -17.239 2.367 7.184 1.00 97.94 558 ALA A N 1
ATOM 4190 C CA . ALA A 1 558 ? -17.589 2.256 5.775 1.00 97.94 558 ALA A CA 1
ATOM 4191 C C . ALA A 1 558 ? -17.148 3.509 5.018 1.00 97.94 558 ALA A C 1
ATOM 4193 O O . ALA A 1 558 ? -17.635 4.600 5.314 1.00 97.94 558 ALA A O 1
ATOM 4194 N N . MET A 1 559 ? -16.271 3.348 4.029 1.00 97.69 559 MET A N 1
ATOM 4195 C CA . MET A 1 559 ? -15.657 4.453 3.289 1.00 97.69 559 MET A CA 1
ATOM 4196 C C . MET A 1 559 ? -16.200 4.543 1.855 1.00 97.69 559 MET A C 1
ATOM 4198 O O . MET A 1 559 ? -16.715 3.570 1.299 1.00 97.69 559 MET A O 1
ATOM 4202 N N . ASP A 1 560 ? -16.051 5.710 1.238 1.00 96.50 560 ASP A N 1
ATOM 4203 C CA . ASP A 1 560 ? -16.152 5.915 -0.208 1.00 96.50 560 ASP A CA 1
ATOM 4204 C C . ASP A 1 560 ? -14.751 6.217 -0.755 1.00 96.50 560 ASP A C 1
ATOM 4206 O O . ASP A 1 560 ? -14.274 7.347 -0.666 1.00 96.50 560 ASP A O 1
ATOM 4210 N N . ALA A 1 561 ? -14.067 5.186 -1.257 1.00 95.94 561 ALA A N 1
ATOM 4211 C CA . ALA A 1 561 ? -12.643 5.244 -1.600 1.00 95.94 561 ALA A CA 1
ATOM 4212 C C . ALA A 1 561 ? -12.356 5.916 -2.959 1.00 95.94 561 ALA A C 1
ATOM 4214 O O . ALA A 1 561 ? -11.202 6.141 -3.311 1.00 95.94 561 ALA A O 1
ATOM 4215 N N . ARG A 1 562 ? -13.394 6.240 -3.738 1.00 94.88 562 ARG A N 1
ATOM 4216 C CA . ARG A 1 562 ? -13.255 6.771 -5.102 1.00 94.88 562 ARG A CA 1
ATOM 4217 C C . ARG A 1 562 ? -12.723 8.205 -5.104 1.00 94.88 562 ARG A C 1
ATOM 4219 O O . ARG A 1 562 ? -13.265 9.064 -4.409 1.00 94.88 562 ARG A O 1
ATOM 4226 N N . ALA A 1 563 ? -11.789 8.506 -6.007 1.00 93.31 563 ALA A N 1
ATOM 4227 C CA . ALA A 1 563 ? -11.344 9.876 -6.283 1.00 93.31 563 ALA A CA 1
ATOM 4228 C C . ALA A 1 563 ? -12.489 10.804 -6.757 1.00 93.31 563 ALA A C 1
ATOM 4230 O O . ALA A 1 563 ? -12.520 11.983 -6.404 1.00 93.31 563 ALA A O 1
ATOM 4231 N N . THR A 1 564 ? -13.473 10.249 -7.477 1.00 93.25 564 THR A N 1
ATOM 4232 C CA . THR A 1 564 ? -14.756 10.876 -7.874 1.00 93.25 564 THR A CA 1
ATOM 4233 C C . THR A 1 564 ? -15.887 10.714 -6.845 1.00 93.25 564 THR A C 1
ATOM 4235 O O . THR A 1 564 ? -17.038 11.050 -7.122 1.00 93.25 564 THR A O 1
ATOM 4238 N N . GLY A 1 565 ? -15.604 10.126 -5.682 1.00 91.56 565 GLY A N 1
ATOM 4239 C CA . GLY A 1 565 ? -16.592 9.826 -4.651 1.00 91.56 565 GLY A CA 1
ATOM 4240 C C . GLY A 1 565 ? -16.903 11.003 -3.727 1.00 91.56 565 GLY A C 1
ATOM 4241 O O . GLY A 1 565 ? -16.337 12.086 -3.821 1.00 91.56 565 GLY A O 1
ATOM 4242 N N . SER A 1 566 ? -17.777 10.738 -2.760 1.00 94.31 566 SER A N 1
ATOM 4243 C CA . SER A 1 566 ? -18.072 11.631 -1.630 1.00 94.31 566 SER A CA 1
ATOM 4244 C C . SER A 1 566 ? -16.921 11.744 -0.618 1.00 94.31 566 SER A C 1
ATOM 4246 O O . SER A 1 566 ? -16.960 12.602 0.266 1.00 94.31 566 SER A O 1
ATOM 4248 N N . LYS A 1 567 ? -15.927 10.845 -0.717 1.00 95.81 567 LYS A N 1
ATOM 4249 C CA . LYS A 1 567 ? -14.767 10.709 0.181 1.00 95.81 567 LYS A CA 1
ATOM 4250 C C . LYS A 1 567 ? -15.144 10.586 1.667 1.00 95.81 567 LYS A C 1
ATOM 4252 O O . LYS A 1 567 ? -14.337 10.874 2.542 1.00 95.81 567 LYS A O 1
ATOM 4257 N N . GLN A 1 568 ? -16.368 10.144 1.969 1.00 97.44 568 GLN A N 1
ATOM 4258 C CA . GLN A 1 568 ? -16.857 10.005 3.341 1.00 97.44 568 GLN A CA 1
ATOM 4259 C C . GLN A 1 568 ? -16.453 8.665 3.959 1.00 97.44 568 GLN A C 1
ATOM 4261 O O . GLN A 1 568 ? -16.694 7.612 3.366 1.00 97.44 568 GLN A O 1
ATOM 4266 N N . ALA A 1 569 ? -15.933 8.700 5.183 1.00 98.06 569 ALA A N 1
ATOM 4267 C CA . ALA A 1 569 ? -15.916 7.580 6.115 1.00 98.06 569 ALA A CA 1
ATOM 4268 C C . ALA A 1 569 ? -17.071 7.737 7.118 1.00 98.06 569 ALA A C 1
ATOM 4270 O O . ALA A 1 569 ? -17.280 8.814 7.676 1.00 98.06 569 ALA A O 1
ATOM 4271 N N . VAL A 1 570 ? -17.836 6.666 7.342 1.00 98.31 570 VAL A N 1
ATOM 4272 C CA . VAL A 1 570 ? -18.991 6.660 8.254 1.00 98.31 570 VAL A CA 1
ATOM 4273 C C . VAL A 1 570 ? -18.843 5.538 9.276 1.00 98.31 570 VAL A C 1
ATOM 4275 O O . VAL A 1 570 ? -18.504 4.405 8.917 1.00 98.31 570 VAL A O 1
ATOM 4278 N N . PHE A 1 571 ? -19.093 5.873 10.541 1.00 98.56 571 PHE A N 1
ATOM 4279 C CA . PHE A 1 571 ? -18.773 5.064 11.715 1.00 98.56 571 PHE A CA 1
ATOM 4280 C C . PHE A 1 571 ? -20.039 4.486 12.347 1.00 98.56 571 PHE A C 1
ATOM 4282 O O . PHE A 1 571 ? -20.997 5.212 12.609 1.00 98.56 571 PHE A O 1
ATOM 4289 N N . TYR A 1 572 ? -20.039 3.182 12.619 1.00 98.56 572 TYR A N 1
ATOM 4290 C CA . TYR A 1 572 ? -21.175 2.468 13.197 1.00 98.56 572 TYR A CA 1
ATOM 4291 C C . TYR A 1 572 ? -20.725 1.518 14.308 1.00 98.56 572 TYR A C 1
ATOM 4293 O O . TYR A 1 572 ? -19.613 0.991 14.268 1.00 98.56 572 TYR A O 1
ATOM 4301 N N . TYR A 1 573 ? -21.619 1.240 15.251 1.00 98.50 573 TYR A N 1
ATOM 4302 C CA . TYR A 1 573 ? -21.441 0.241 16.305 1.00 98.50 573 TYR A CA 1
ATOM 4303 C C . TYR A 1 573 ? -22.637 -0.716 16.366 1.00 98.50 573 TYR A C 1
ATOM 4305 O O . TYR A 1 573 ? -23.721 -0.403 15.872 1.00 98.50 573 TYR A O 1
ATOM 4313 N N . SER A 1 574 ? -22.434 -1.880 16.975 1.00 97.56 574 SER A N 1
ATOM 4314 C CA . SER A 1 574 ? -23.456 -2.899 17.217 1.00 97.56 574 SER A CA 1
ATOM 4315 C C . SER A 1 574 ? -23.098 -3.710 18.468 1.00 97.56 574 SER A C 1
ATOM 4317 O O . SER A 1 574 ? -21.921 -3.958 18.734 1.00 97.56 574 SER A O 1
ATOM 4319 N N . PHE A 1 575 ? -24.113 -4.129 19.229 1.00 95.50 575 PHE A N 1
ATOM 4320 C CA . PHE A 1 575 ? -23.968 -5.009 20.401 1.00 95.50 575 PHE A CA 1
ATOM 4321 C C . PHE A 1 575 ? -24.427 -6.456 20.128 1.00 95.50 575 PHE A C 1
ATOM 4323 O O . PHE A 1 575 ? -24.255 -7.324 20.978 1.00 95.50 575 PHE A O 1
ATOM 4330 N N . ASP A 1 576 ? -25.008 -6.721 18.954 1.00 91.06 576 ASP A N 1
ATOM 4331 C CA . ASP A 1 576 ? -25.560 -8.019 18.534 1.00 91.06 576 ASP A CA 1
ATOM 4332 C C . ASP A 1 576 ? -24.865 -8.610 17.288 1.00 91.06 576 ASP A C 1
ATOM 4334 O O . ASP A 1 576 ? -25.146 -9.741 16.894 1.00 91.06 576 ASP A O 1
ATOM 4338 N N . GLY A 1 577 ? -23.975 -7.847 16.643 1.00 87.75 577 GLY A N 1
ATOM 4339 C CA . GLY A 1 577 ? -23.331 -8.192 15.374 1.00 87.75 577 GLY A CA 1
ATOM 4340 C C . GLY A 1 577 ? -24.232 -8.047 14.139 1.00 87.75 577 GLY A C 1
ATOM 4341 O O . GLY A 1 577 ? -23.783 -8.344 13.029 1.00 87.75 577 GLY A O 1
ATOM 4342 N N . VAL A 1 578 ? -25.479 -7.581 14.293 1.00 86.44 578 VAL A N 1
ATOM 4343 C CA . VAL A 1 578 ? -26.511 -7.566 13.240 1.00 86.44 578 VAL A CA 1
ATOM 4344 C C . VAL A 1 578 ? -27.069 -6.160 13.009 1.00 86.44 578 VAL A C 1
ATOM 4346 O O . VAL A 1 578 ? -26.993 -5.652 11.887 1.00 86.44 578 VAL A O 1
ATOM 4349 N N . ALA A 1 579 ? -27.594 -5.508 14.047 1.00 89.31 579 ALA A N 1
ATOM 4350 C CA . ALA A 1 579 ? -28.131 -4.155 13.987 1.00 89.31 579 ALA A CA 1
ATOM 4351 C C . ALA A 1 579 ? -27.019 -3.122 14.234 1.00 89.31 579 ALA A C 1
ATOM 4353 O O . ALA A 1 579 ? -26.469 -3.032 15.331 1.00 89.31 579 ALA A O 1
ATOM 4354 N N . PHE A 1 580 ? -26.685 -2.329 13.208 1.00 93.50 580 PHE A N 1
ATOM 4355 C CA . PHE A 1 580 ? -25.626 -1.316 13.274 1.00 93.50 580 PHE A CA 1
ATOM 4356 C C . PHE A 1 580 ? -26.188 0.106 13.320 1.00 93.50 580 PHE A C 1
ATOM 4358 O O . PHE A 1 580 ? -26.800 0.572 12.358 1.00 93.50 580 PHE A O 1
ATOM 4365 N N . THR A 1 581 ? -25.898 0.813 14.409 1.00 96.50 581 THR A N 1
ATOM 4366 C CA . THR A 1 581 ? -26.275 2.213 14.635 1.00 96.50 581 THR A CA 1
ATOM 4367 C C . THR A 1 581 ? -25.103 3.124 14.282 1.00 96.50 581 THR A C 1
ATOM 4369 O O . THR A 1 581 ? -23.965 2.840 14.654 1.00 96.50 581 THR A O 1
ATOM 4372 N N . GLN A 1 582 ? -25.350 4.217 13.555 1.00 97.75 582 GLN A N 1
ATOM 4373 C CA . GLN A 1 582 ? -24.316 5.218 13.264 1.00 97.75 582 GLN A CA 1
ATOM 4374 C C . GLN A 1 582 ? -23.971 6.010 14.534 1.00 97.75 582 GLN A C 1
ATOM 4376 O O . GLN A 1 582 ? -24.876 6.414 15.262 1.00 97.75 582 GLN A O 1
ATOM 4381 N N . LEU A 1 583 ? -22.684 6.279 14.776 1.00 97.38 583 LEU A N 1
ATOM 4382 C CA . LEU A 1 583 ? -22.241 7.168 15.851 1.00 9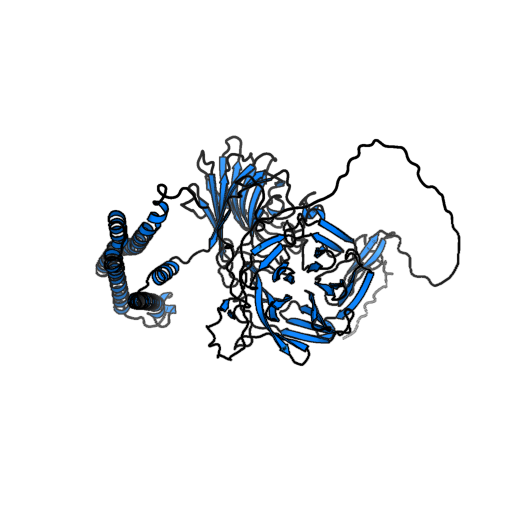7.38 583 LEU A CA 1
ATOM 4383 C C . LEU A 1 583 ? -21.536 8.396 15.275 1.00 97.38 583 LEU A C 1
ATOM 4385 O O . LEU A 1 583 ? -20.462 8.284 14.690 1.00 97.38 583 LEU A O 1
ATOM 4389 N N . GLY A 1 584 ? -22.130 9.569 15.494 1.00 96.69 584 GLY A N 1
ATOM 4390 C CA . GLY A 1 584 ? -21.565 10.849 15.075 1.00 96.69 584 GLY A CA 1
ATOM 4391 C C . GLY A 1 584 ? -21.722 11.172 13.581 1.00 96.69 584 GLY A C 1
ATOM 4392 O O . GLY A 1 584 ? -22.406 10.456 12.838 1.00 96.69 584 GLY A O 1
ATOM 4393 N N . PRO A 1 585 ? -21.134 12.300 13.144 1.00 96.25 585 PRO A N 1
ATOM 4394 C CA . PRO A 1 585 ? -21.162 12.732 11.753 1.00 96.25 585 PRO A CA 1
ATOM 4395 C C . PRO A 1 585 ? -20.269 11.855 10.864 1.00 96.25 585 PRO A C 1
ATOM 4397 O O . PRO A 1 585 ? -19.384 11.140 11.333 1.00 96.25 585 PRO A O 1
ATOM 4400 N N . SER A 1 586 ? -20.478 11.955 9.553 1.00 96.06 586 SER A N 1
ATOM 4401 C CA . SER A 1 586 ? -19.530 11.443 8.560 1.00 96.06 586 SER A CA 1
ATOM 4402 C C . SER A 1 586 ? -18.231 12.261 8.581 1.00 96.06 586 SER A C 1
ATOM 4404 O O . SER A 1 586 ? -18.258 13.471 8.806 1.00 96.06 586 SER A O 1
ATOM 4406 N N . TYR A 1 587 ? -17.102 11.606 8.317 1.00 98.00 587 TYR A N 1
ATOM 4407 C CA . TYR A 1 587 ? -15.789 12.235 8.180 1.00 98.00 587 TYR A CA 1
ATOM 4408 C C . TYR A 1 587 ? -15.393 12.331 6.704 1.00 98.00 587 TYR A C 1
ATOM 4410 O O . TYR A 1 587 ? -15.324 11.310 6.020 1.00 98.00 587 TYR A O 1
ATOM 4418 N N . THR A 1 588 ? -15.069 13.532 6.222 1.00 97.81 588 THR A N 1
ATOM 4419 C CA . THR A 1 588 ? -14.433 13.712 4.910 1.00 97.81 588 THR A CA 1
ATOM 4420 C C . THR A 1 588 ? -12.960 13.324 5.004 1.00 97.81 588 THR A C 1
ATOM 4422 O O . THR A 1 588 ? -12.167 14.043 5.607 1.00 97.81 588 THR A O 1
ATOM 4425 N N . MET A 1 589 ? -12.599 12.199 4.391 1.00 97.94 589 MET A N 1
ATOM 4426 C CA . MET A 1 589 ? -11.218 11.729 4.278 1.00 97.94 589 MET A CA 1
ATOM 4427 C C . MET A 1 589 ? -10.350 12.742 3.519 1.00 97.94 589 MET A C 1
ATOM 4429 O O . MET A 1 589 ? -10.794 13.323 2.523 1.00 97.94 589 MET A O 1
ATOM 4433 N N . THR A 1 590 ? -9.103 12.929 3.961 1.00 94.88 590 THR A N 1
ATOM 4434 C CA . THR A 1 590 ? -8.119 13.750 3.246 1.00 94.88 590 THR A CA 1
ATOM 4435 C C . THR A 1 590 ? -7.837 13.157 1.863 1.00 94.88 590 THR A C 1
ATOM 4437 O O . THR A 1 590 ? -7.934 11.950 1.628 1.00 94.88 590 THR A O 1
ATOM 4440 N N . SER A 1 591 ? -7.518 14.015 0.895 1.00 93.56 591 SER A N 1
ATOM 4441 C CA . SER A 1 591 ? -7.079 13.561 -0.430 1.00 93.56 591 SER A CA 1
ATOM 4442 C C . SER A 1 591 ? -5.926 14.389 -0.993 1.00 93.56 591 SER A C 1
ATOM 4444 O O . SER A 1 591 ? -5.812 14.522 -2.209 1.00 93.56 591 SER A O 1
ATOM 4446 N N . GLY A 1 592 ? -5.121 14.966 -0.097 1.00 93.44 592 GLY A N 1
ATOM 4447 C CA . GLY A 1 592 ? -3.789 15.472 -0.410 1.00 93.44 592 GLY A CA 1
ATOM 4448 C C . GLY A 1 592 ? -2.804 14.311 -0.573 1.00 93.44 592 GLY A C 1
ATOM 4449 O O . GLY A 1 592 ? -2.974 13.245 0.032 1.00 93.44 592 GLY A O 1
ATOM 4450 N N . TRP A 1 593 ? -1.810 14.497 -1.432 1.00 93.00 593 TRP A N 1
ATOM 4451 C CA . TRP A 1 593 ? -0.843 13.475 -1.839 1.00 93.00 593 TRP A CA 1
ATOM 4452 C C . TRP A 1 593 ? 0.396 13.410 -0.935 1.00 93.00 593 TRP A C 1
ATOM 4454 O O . TRP A 1 593 ? 1.167 12.463 -1.019 1.00 93.00 593 TRP A O 1
ATOM 4464 N N . GLU A 1 594 ? 0.575 14.387 -0.049 1.00 94.69 594 GLU A N 1
ATOM 4465 C CA . GLU A 1 594 ? 1.832 14.710 0.634 1.00 94.69 594 GLU A CA 1
ATOM 4466 C C . GLU A 1 594 ? 2.302 13.600 1.596 1.00 94.69 594 GLU A C 1
ATOM 4468 O O . GLU A 1 594 ? 3.503 13.396 1.789 1.00 94.69 594 GLU A O 1
ATOM 4473 N N . PHE A 1 595 ? 1.350 12.848 2.162 1.00 96.31 595 PHE A N 1
ATOM 4474 C CA . PHE A 1 595 ? 1.576 11.664 3.007 1.00 96.31 595 PHE A CA 1
ATOM 4475 C C . PHE A 1 595 ? 1.813 10.367 2.198 1.00 96.31 595 PHE A C 1
ATOM 4477 O O . PHE A 1 595 ? 2.068 9.319 2.786 1.00 96.31 595 PHE A O 1
ATOM 4484 N N . PHE A 1 596 ? 1.699 10.433 0.864 1.00 95.75 596 PHE A N 1
ATOM 4485 C CA . PHE A 1 596 ? 1.776 9.374 -0.161 1.00 95.75 596 PHE A CA 1
ATOM 4486 C C . PHE A 1 596 ? 0.791 8.202 -0.047 1.00 95.75 596 PHE A C 1
ATOM 4488 O O . PHE A 1 596 ? 0.204 7.794 -1.051 1.00 95.75 596 PHE A O 1
ATOM 4495 N N . LEU A 1 597 ? 0.594 7.657 1.147 1.00 97.19 597 LEU A N 1
ATOM 4496 C CA . LEU A 1 597 ? -0.178 6.444 1.400 1.00 97.19 597 LEU A CA 1
ATOM 4497 C C . LEU A 1 597 ? -1.684 6.680 1.226 1.00 97.19 597 LEU A C 1
ATOM 4499 O O . LEU A 1 597 ? -2.189 7.795 1.398 1.00 97.19 597 LEU A O 1
ATOM 4503 N N . GLY A 1 598 ? -2.418 5.619 0.915 1.00 97.75 598 GLY A N 1
ATOM 4504 C CA . GLY A 1 598 ? -3.877 5.574 0.994 1.00 97.75 598 GLY A CA 1
ATOM 4505 C C . GLY A 1 598 ? -4.386 5.529 2.438 1.00 97.75 598 GLY A C 1
ATOM 4506 O O . GLY A 1 598 ? -3.624 5.324 3.386 1.00 97.75 598 GLY A O 1
ATOM 4507 N N . TYR A 1 599 ? -5.697 5.699 2.619 1.00 98.56 599 TYR A N 1
ATOM 4508 C CA . TYR A 1 599 ? -6.332 5.405 3.909 1.00 98.56 599 TYR A CA 1
ATOM 4509 C C . TYR A 1 599 ? -6.194 3.930 4.278 1.00 98.56 599 TYR A C 1
ATOM 4511 O O . TYR A 1 599 ? -6.221 3.067 3.405 1.00 98.56 599 TYR A O 1
ATOM 4519 N N . ARG A 1 600 ? -6.141 3.625 5.578 1.00 98.69 600 ARG A N 1
ATOM 4520 C CA . ARG A 1 600 ? -6.223 2.251 6.095 1.00 98.69 600 ARG A CA 1
ATOM 4521 C C . ARG A 1 600 ? -7.329 2.070 7.125 1.00 98.69 600 ARG A C 1
ATOM 4523 O O . ARG A 1 600 ? -7.773 3.022 7.765 1.00 98.69 600 ARG A O 1
ATOM 4530 N N . TYR A 1 601 ? -7.751 0.824 7.316 1.00 98.75 601 TYR A N 1
ATOM 4531 C CA . TYR A 1 601 ? -8.409 0.428 8.558 1.00 98.75 601 TYR A CA 1
ATOM 4532 C C . TYR A 1 601 ? -7.340 0.249 9.630 1.00 98.75 601 TYR A C 1
ATOM 4534 O O . TYR A 1 601 ? -6.385 -0.480 9.385 1.00 98.75 601 TYR A O 1
ATOM 4542 N N . GLY A 1 602 ? -7.492 0.890 10.790 1.00 98.62 602 GLY A N 1
ATOM 4543 C CA . GLY A 1 602 ? -6.588 0.723 11.935 1.00 98.62 602 GLY A CA 1
ATOM 4544 C C . GLY A 1 602 ? -7.320 0.182 13.161 1.00 98.62 602 GLY A C 1
ATOM 4545 O O . GLY A 1 602 ? -8.186 0.872 13.691 1.00 98.62 602 GLY A O 1
ATOM 4546 N N . VAL A 1 603 ? -6.986 -1.024 13.619 1.00 98.81 603 VAL A N 1
ATOM 4547 C CA . VAL A 1 603 ? -7.469 -1.609 14.881 1.00 98.81 603 VAL A CA 1
ATOM 4548 C C . VAL A 1 603 ? -6.437 -1.324 15.970 1.00 98.81 603 VAL A C 1
ATOM 4550 O O . VAL A 1 603 ? -5.267 -1.659 15.803 1.00 98.81 603 VAL A O 1
ATOM 4553 N N . PHE A 1 604 ? -6.842 -0.703 17.077 1.00 98.81 604 PHE A N 1
ATOM 4554 C CA . PHE A 1 604 ? -5.914 -0.217 18.109 1.00 98.81 604 PHE A CA 1
ATOM 4555 C C . PHE A 1 604 ? -6.380 -0.535 19.534 1.00 98.81 604 PHE A C 1
ATOM 4557 O O . PHE A 1 604 ? -7.577 -0.690 19.781 1.00 98.81 604 PHE A O 1
ATOM 4564 N N . ASN A 1 605 ? -5.427 -0.570 20.474 1.00 98.75 605 ASN A N 1
ATOM 4565 C CA . ASN A 1 605 ? -5.674 -0.536 21.918 1.00 98.75 605 ASN A CA 1
ATOM 4566 C C . ASN A 1 605 ? -4.527 0.188 22.655 1.00 98.75 605 ASN A C 1
ATOM 4568 O O . ASN A 1 605 ? -3.374 -0.241 22.581 1.00 98.75 605 ASN A O 1
ATOM 4572 N N . PHE A 1 606 ? -4.832 1.257 23.392 1.00 98.44 606 PHE A N 1
ATOM 4573 C CA . PHE A 1 606 ? -3.860 2.007 24.197 1.00 98.44 606 PHE A CA 1
ATOM 4574 C C . PHE A 1 606 ? -4.456 2.468 25.533 1.00 98.44 606 PHE A C 1
ATOM 4576 O O . PHE A 1 606 ? -5.671 2.569 25.681 1.00 98.44 606 PHE A O 1
ATOM 4583 N N . ALA A 1 607 ? -3.600 2.765 26.513 1.00 98.25 607 ALA A N 1
ATOM 4584 C CA . ALA A 1 607 ? -4.027 3.247 27.826 1.00 98.25 607 ALA A CA 1
ATOM 4585 C C . ALA A 1 607 ? -3.889 4.770 27.934 1.00 98.25 607 ALA A C 1
ATOM 4587 O O . ALA A 1 607 ? -2.896 5.328 27.487 1.00 98.25 607 ALA A O 1
ATOM 4588 N N . THR A 1 608 ? -4.810 5.445 28.622 1.00 97.25 608 THR A N 1
ATOM 4589 C CA . THR A 1 608 ? -4.663 6.870 29.001 1.00 97.25 608 THR A CA 1
ATOM 4590 C C . THR A 1 608 ? -4.137 7.076 30.427 1.00 97.25 608 THR A C 1
ATOM 4592 O O . THR A 1 608 ? -3.854 8.208 30.812 1.00 97.25 608 THR A O 1
ATOM 4595 N N . LYS A 1 609 ? -4.005 6.000 31.222 1.00 96.44 609 LYS A N 1
ATOM 4596 C CA . LYS A 1 609 ? -3.595 6.044 32.641 1.00 96.44 609 LYS A CA 1
ATOM 4597 C C . LYS A 1 609 ? -2.384 5.162 32.949 1.00 96.44 609 LYS A C 1
ATOM 4599 O O . LYS A 1 609 ? -1.350 5.670 33.366 1.00 96.44 609 LYS A O 1
ATOM 4604 N N . ALA A 1 610 ? -2.511 3.849 32.761 1.00 96.75 610 ALA A N 1
ATOM 4605 C CA . ALA A 1 610 ? -1.462 2.870 33.038 1.00 96.75 610 ALA A CA 1
ATOM 4606 C C . ALA A 1 610 ? -1.638 1.633 32.148 1.00 96.75 610 ALA A C 1
ATOM 4608 O O . ALA A 1 610 ? -2.761 1.296 31.784 1.00 96.75 610 ALA A O 1
ATOM 4609 N N . LEU A 1 611 ? -0.541 0.949 31.814 1.00 97.69 611 LEU A N 1
ATOM 4610 C CA . LEU A 1 611 ? -0.603 -0.307 31.061 1.00 97.69 611 LEU A CA 1
ATOM 4611 C C . LEU A 1 611 ? -1.168 -1.439 31.928 1.00 97.69 611 LEU A C 1
ATOM 4613 O O . LEU A 1 611 ? -0.859 -1.521 33.117 1.00 97.69 611 LEU A O 1
ATOM 4617 N N . GLY A 1 612 ? -1.899 -2.370 31.314 1.00 95.06 612 GLY A N 1
ATOM 4618 C CA . GLY A 1 612 ? -2.253 -3.640 31.957 1.00 95.06 612 GLY A CA 1
ATOM 4619 C C . GLY A 1 612 ? -3.471 -4.344 31.369 1.00 95.06 612 GLY A C 1
ATOM 4620 O O . GLY A 1 612 ? -3.564 -5.566 31.469 1.00 95.06 612 GLY A O 1
ATOM 4621 N N . GLY A 1 613 ? -4.382 -3.600 30.742 1.00 97.44 613 GLY A N 1
ATOM 4622 C CA . GLY A 1 613 ? -5.555 -4.173 30.093 1.00 97.44 613 GLY A CA 1
ATOM 4623 C C . GLY A 1 613 ? -5.288 -4.682 28.676 1.00 97.44 613 GLY A C 1
ATOM 4624 O O . GLY A 1 613 ? -4.217 -4.498 28.085 1.00 97.44 613 GLY A O 1
ATOM 4625 N N . SER A 1 614 ? -6.282 -5.378 28.131 1.00 98.06 614 SER A N 1
ATOM 4626 C CA . SER A 1 614 ? -6.265 -5.913 26.770 1.00 98.06 614 SER A CA 1
ATOM 4627 C C . SER A 1 614 ? -7.673 -6.044 26.189 1.00 98.06 614 SER A C 1
ATOM 4629 O O . SER A 1 614 ? -8.656 -6.104 26.921 1.00 98.06 614 SER A O 1
ATOM 4631 N N . VAL A 1 615 ? -7.756 -6.146 24.866 1.00 98.38 615 VAL A N 1
ATOM 4632 C CA . VAL A 1 615 ? -8.951 -6.601 24.138 1.00 98.38 615 VAL A CA 1
ATOM 4633 C C . VAL A 1 615 ? -8.605 -7.847 23.332 1.00 98.38 615 VAL A C 1
ATOM 4635 O O . VAL A 1 615 ? -7.432 -8.069 23.015 1.00 98.38 615 VAL A O 1
ATOM 4638 N N . VAL A 1 616 ? -9.603 -8.656 22.976 1.00 98.62 616 VAL A N 1
ATOM 4639 C CA . VAL A 1 616 ? -9.435 -9.711 21.963 1.00 98.62 616 VAL A CA 1
ATOM 4640 C C . VAL A 1 616 ? -10.236 -9.342 20.729 1.00 98.62 616 VAL A C 1
ATOM 4642 O O . VAL A 1 616 ? -11.449 -9.171 20.790 1.00 98.62 616 VAL A O 1
ATOM 4645 N N . VAL A 1 617 ? -9.546 -9.229 19.602 1.00 98.44 617 VAL A N 1
ATOM 4646 C CA . VAL A 1 617 ? -10.146 -9.116 18.282 1.00 98.44 617 VAL A CA 1
ATOM 4647 C C . VAL A 1 617 ? -10.534 -10.524 17.835 1.00 98.44 617 VAL A C 1
ATOM 4649 O O . VAL A 1 617 ? -9.666 -11.335 17.511 1.00 98.44 617 VAL A O 1
ATOM 4652 N N . GLU A 1 618 ? -11.826 -10.839 17.870 1.00 97.12 618 GLU A N 1
ATOM 4653 C CA . GLU A 1 618 ? -12.324 -12.170 17.492 1.00 97.12 618 GLU A CA 1
ATOM 4654 C C . GLU A 1 618 ? -12.373 -12.338 15.972 1.00 97.12 618 GLU A C 1
ATOM 4656 O O . GLU A 1 618 ? -12.008 -13.385 15.441 1.00 97.12 618 GLU A O 1
ATOM 4661 N N . GLU A 1 619 ? -12.795 -11.291 15.260 1.00 96.00 619 GLU A N 1
ATOM 4662 C CA . GLU A 1 619 ? -12.813 -11.272 13.801 1.00 96.00 619 GLU A CA 1
ATOM 4663 C C . GLU A 1 619 ? -12.675 -9.865 13.219 1.00 96.00 619 GLU A C 1
ATOM 4665 O O . GLU A 1 619 ? -13.097 -8.869 13.815 1.00 96.00 619 GLU A O 1
ATOM 4670 N N . PHE A 1 620 ? -12.141 -9.809 12.001 1.00 97.44 620 PHE A N 1
ATOM 4671 C CA . PHE A 1 620 ? -12.282 -8.686 11.089 1.00 97.44 620 PHE A CA 1
ATOM 4672 C C . PHE A 1 620 ? -13.015 -9.149 9.825 1.00 97.44 620 PHE A C 1
ATOM 4674 O O . PHE A 1 620 ? -12.534 -9.986 9.061 1.00 97.44 620 PHE A O 1
ATOM 4681 N N . CYS A 1 621 ? -14.202 -8.599 9.597 1.00 95.25 621 CYS A N 1
ATOM 4682 C CA . CYS A 1 621 ? -15.035 -8.859 8.433 1.00 95.25 621 CYS A CA 1
ATOM 4683 C C . CYS A 1 621 ? -14.926 -7.684 7.454 1.00 95.25 621 CYS A C 1
ATOM 4685 O O . CYS A 1 621 ? -15.369 -6.567 7.745 1.00 95.25 621 CYS A O 1
ATOM 4687 N N . PHE A 1 622 ? -14.340 -7.942 6.286 1.00 90.44 622 PHE A N 1
ATOM 4688 C CA . PHE A 1 622 ? -14.088 -6.964 5.237 1.00 90.44 622 PHE A CA 1
ATOM 4689 C C . PHE A 1 622 ? -14.948 -7.238 3.993 1.00 90.44 622 PHE A C 1
ATOM 4691 O O . PHE A 1 622 ? -15.005 -8.353 3.477 1.00 90.44 622 PHE A O 1
ATOM 4698 N N . SER A 1 623 ? -15.645 -6.212 3.499 1.00 87.00 623 SER A N 1
ATOM 4699 C CA . SER A 1 623 ? -16.625 -6.337 2.412 1.00 87.00 623 SER A CA 1
ATOM 4700 C C . SER A 1 623 ? -16.773 -5.052 1.585 1.00 87.00 623 SER A C 1
ATOM 4702 O O . SER A 1 623 ? -16.244 -4.005 1.944 1.00 87.00 623 SER A O 1
ATOM 4704 N N . GLN A 1 624 ? -17.517 -5.118 0.475 1.00 77.62 624 GLN A N 1
ATOM 4705 C CA . GLN A 1 624 ? -17.928 -3.948 -0.318 1.00 77.62 624 GLN A CA 1
ATOM 4706 C C . GLN A 1 624 ? -19.371 -3.534 0.009 1.00 77.62 624 GLN A C 1
ATOM 4708 O O . GLN A 1 624 ? -20.240 -4.400 0.157 1.00 77.62 624 GLN A O 1
ATOM 4713 N N . LYS A 1 625 ? -19.677 -2.228 -0.028 1.00 64.38 625 LYS A N 1
ATOM 4714 C CA . LYS A 1 625 ? -21.060 -1.717 -0.124 1.00 64.38 625 LYS A CA 1
ATOM 4715 C C . LYS A 1 625 ? -21.702 -2.158 -1.448 1.00 64.38 625 LYS A C 1
ATOM 4717 O O . LYS A 1 625 ? -21.650 -1.454 -2.455 1.00 64.38 625 LYS A O 1
ATOM 4722 N N . ARG A 1 626 ? -22.352 -3.325 -1.454 1.00 50.84 626 ARG A N 1
ATOM 4723 C CA . ARG A 1 626 ? -23.162 -3.789 -2.591 1.00 50.84 626 ARG A CA 1
ATOM 4724 C C . ARG A 1 626 ? -24.394 -2.889 -2.747 1.00 50.84 626 ARG A C 1
ATOM 4726 O O . ARG A 1 626 ? -25.213 -2.815 -1.835 1.00 50.84 626 ARG A O 1
ATOM 4733 N N . LYS A 1 627 ? -24.582 -2.262 -3.917 1.00 39.44 627 LYS A N 1
ATOM 4734 C CA . LYS A 1 627 ? -25.878 -1.665 -4.295 1.00 39.44 627 LYS A CA 1
ATOM 4735 C C . LYS A 1 627 ? -26.895 -2.800 -4.469 1.00 39.44 627 LYS A C 1
ATOM 4737 O O . LYS A 1 627 ? -26.853 -3.517 -5.467 1.00 39.44 627 LYS A O 1
ATOM 4742 N N . GLN A 1 628 ? -27.766 -2.981 -3.477 1.00 37.25 628 GLN A N 1
ATOM 4743 C CA . GLN A 1 628 ? -28.545 -4.213 -3.278 1.00 37.25 628 GLN A CA 1
ATOM 4744 C C . GLN A 1 628 ? -29.438 -4.606 -4.473 1.00 37.25 628 GLN A C 1
ATOM 4746 O O . GLN A 1 628 ? -29.590 -5.795 -4.736 1.00 37.25 628 GLN A O 1
ATOM 4751 N N . ALA A 1 629 ? -29.944 -3.639 -5.247 1.00 41.22 629 ALA A N 1
ATOM 4752 C CA . ALA A 1 629 ? -30.829 -3.895 -6.389 1.00 41.22 629 ALA A CA 1
ATOM 4753 C C . ALA A 1 629 ? -30.177 -4.666 -7.561 1.00 41.22 629 ALA A C 1
ATOM 4755 O O . ALA A 1 629 ? -30.834 -5.484 -8.199 1.00 41.22 629 ALA A O 1
ATOM 4756 N N . VAL A 1 630 ? -28.893 -4.428 -7.865 1.00 40.75 630 VAL A N 1
ATOM 4757 C CA . VAL A 1 630 ? -28.273 -4.933 -9.113 1.00 40.75 630 VAL A CA 1
ATOM 4758 C C . VAL A 1 630 ? -27.823 -6.392 -8.993 1.00 40.75 630 VAL A C 1
ATOM 4760 O O . VAL A 1 630 ? -27.938 -7.162 -9.945 1.00 40.75 630 VAL A O 1
ATOM 4763 N N . ALA A 1 631 ? -27.347 -6.801 -7.813 1.00 42.38 631 ALA A N 1
ATOM 4764 C CA . ALA A 1 631 ? -26.839 -8.156 -7.594 1.00 42.38 631 ALA A CA 1
ATOM 4765 C C . ALA A 1 631 ? -27.924 -9.235 -7.783 1.00 42.38 631 ALA A C 1
ATOM 4767 O O . ALA A 1 631 ? -27.635 -10.307 -8.306 1.00 42.38 631 ALA A O 1
ATOM 4768 N N . PHE A 1 632 ? -29.172 -8.934 -7.411 1.00 48.22 632 PHE A N 1
ATOM 4769 C CA . PHE A 1 632 ? -30.292 -9.877 -7.456 1.00 48.22 632 PHE A CA 1
ATOM 4770 C C . PHE A 1 632 ? -30.646 -10.320 -8.888 1.00 48.22 632 PHE A C 1
ATOM 4772 O O . PHE A 1 632 ? -30.761 -11.516 -9.162 1.00 48.22 632 PHE A O 1
ATOM 4779 N N . ALA A 1 633 ? -30.737 -9.368 -9.822 1.00 42.50 633 ALA A N 1
ATOM 4780 C CA . ALA A 1 633 ? -31.050 -9.638 -11.227 1.00 42.50 633 ALA A CA 1
ATOM 4781 C C . ALA A 1 633 ? -29.980 -10.511 -11.914 1.00 42.50 633 ALA A C 1
ATOM 4783 O O . ALA A 1 633 ? -30.302 -11.446 -12.650 1.00 42.50 633 ALA A O 1
ATOM 4784 N N . ILE A 1 634 ? -28.701 -10.247 -11.622 1.00 51.59 634 ILE A N 1
ATOM 4785 C CA . ILE A 1 634 ? -27.565 -11.007 -12.164 1.00 51.59 634 ILE A CA 1
ATOM 4786 C C . ILE A 1 634 ? -27.576 -12.455 -11.641 1.00 51.59 634 ILE A C 1
ATOM 4788 O O . ILE A 1 634 ? -27.328 -13.385 -12.408 1.00 51.59 634 ILE A O 1
ATOM 4792 N N . THR A 1 635 ? -27.930 -12.676 -10.368 1.00 50.00 635 THR A N 1
ATOM 4793 C CA . THR A 1 635 ? -28.027 -14.028 -9.789 1.00 50.00 635 THR A CA 1
ATOM 4794 C C . THR A 1 635 ? -29.085 -14.893 -10.488 1.00 50.00 635 THR A C 1
ATOM 4796 O O . THR A 1 635 ? -28.812 -16.055 -10.789 1.00 50.00 635 THR A O 1
ATOM 4799 N N . PHE A 1 636 ? -30.259 -14.346 -10.823 1.00 51.84 636 PHE A N 1
ATOM 4800 C CA . PHE A 1 636 ? -31.292 -15.098 -11.555 1.00 51.84 636 PHE A CA 1
ATOM 4801 C C . PHE A 1 636 ? -30.909 -15.400 -13.014 1.00 51.84 636 PHE A C 1
ATOM 4803 O O . PHE A 1 636 ? -31.187 -16.497 -13.506 1.00 51.84 636 PHE A O 1
ATOM 4810 N N . LEU A 1 637 ? -30.208 -14.483 -13.694 1.00 53.00 637 LEU A N 1
ATOM 4811 C CA . LEU A 1 637 ? -29.686 -14.715 -15.050 1.00 53.00 637 LEU A CA 1
ATOM 4812 C C . LEU A 1 637 ? -28.661 -15.864 -15.112 1.00 53.00 637 LEU A C 1
ATOM 4814 O O . LEU A 1 637 ? -28.597 -16.561 -16.128 1.00 53.00 637 LEU A O 1
ATOM 4818 N N . GLY A 1 638 ? -27.902 -16.090 -14.032 1.00 49.19 638 GLY A N 1
ATOM 4819 C CA . GLY A 1 638 ? -26.970 -17.217 -13.905 1.00 49.19 638 GLY A CA 1
ATOM 4820 C C . GLY A 1 638 ? -27.645 -18.579 -13.691 1.00 49.19 638 GLY A C 1
ATOM 4821 O O . GLY A 1 638 ? -27.136 -19.589 -14.167 1.00 49.19 638 GLY A O 1
ATOM 4822 N N . LEU A 1 639 ? -28.803 -18.616 -13.020 1.00 54.16 639 LEU A N 1
ATOM 4823 C CA . LEU A 1 639 ? -29.530 -19.857 -12.700 1.00 54.16 639 LEU A CA 1
ATOM 4824 C C . LEU A 1 639 ? -30.482 -20.323 -13.818 1.00 54.16 639 LEU A C 1
ATOM 4826 O O . LEU A 1 639 ? -30.837 -21.498 -13.889 1.00 54.16 639 LEU A O 1
ATOM 4830 N N . SER A 1 640 ? -30.910 -19.420 -14.702 1.00 56.41 640 SER A N 1
ATOM 4831 C CA . SER A 1 640 ? -31.840 -19.727 -15.794 1.00 56.41 640 SER A CA 1
ATOM 4832 C C . SER A 1 640 ? -31.147 -20.413 -16.979 1.00 56.41 640 SER A C 1
ATOM 4834 O O . SER A 1 640 ? -30.558 -19.739 -17.820 1.00 56.41 640 SER A O 1
ATOM 4836 N N . SER A 1 641 ? -31.292 -21.730 -17.138 1.00 56.47 641 SER A N 1
ATOM 4837 C CA . SER A 1 641 ? -30.785 -22.460 -18.317 1.00 56.47 641 SER A CA 1
ATOM 4838 C C . SER A 1 641 ? -31.593 -22.216 -19.606 1.00 56.47 641 SER A C 1
ATOM 4840 O O . SER A 1 641 ? -31.031 -22.269 -20.699 1.00 56.47 641 SER A O 1
ATOM 4842 N N . SER A 1 642 ? -32.891 -21.901 -19.506 1.00 68.38 642 SER A N 1
ATOM 4843 C CA . SER A 1 642 ? -33.776 -21.705 -20.667 1.00 68.38 642 SER A CA 1
ATOM 4844 C C . SER A 1 642 ? -33.530 -20.367 -21.394 1.00 68.38 642 SER A C 1
ATOM 4846 O O . SER A 1 642 ? -33.613 -19.311 -20.754 1.00 68.38 642 SER A O 1
ATOM 4848 N N . PRO A 1 643 ? -33.309 -20.354 -22.729 1.00 71.44 643 PRO A N 1
ATOM 4849 C CA . PRO A 1 643 ? -33.122 -19.119 -23.497 1.00 71.44 643 PRO A CA 1
ATOM 4850 C C . PRO A 1 643 ? -34.318 -18.160 -23.429 1.00 71.44 643 PRO A C 1
ATOM 4852 O O . PRO A 1 643 ? -34.131 -16.950 -23.320 1.00 71.44 643 PRO A O 1
ATOM 4855 N N . TRP A 1 644 ? -35.547 -18.689 -23.442 1.00 76.62 644 TRP A N 1
ATOM 4856 C CA . TRP A 1 644 ? -36.770 -17.878 -23.367 1.00 76.62 644 TRP A CA 1
ATOM 4857 C C . TRP A 1 644 ? -36.891 -17.143 -22.024 1.00 76.62 644 TRP A C 1
ATOM 4859 O O . TRP A 1 644 ? -37.247 -15.968 -21.994 1.00 76.62 644 TRP A O 1
ATOM 4869 N N . MET A 1 645 ? -36.512 -17.793 -20.917 1.00 67.44 645 MET A N 1
ATOM 4870 C CA . MET A 1 645 ? -36.472 -17.141 -19.603 1.00 67.44 645 MET A CA 1
ATOM 4871 C C . MET A 1 645 ? -35.397 -16.054 -19.532 1.00 67.44 645 MET A C 1
ATOM 4873 O O . MET A 1 645 ? -35.665 -14.998 -18.972 1.00 67.44 645 MET A O 1
ATOM 4877 N N . LYS A 1 646 ? -34.215 -16.250 -20.140 1.00 68.88 646 LYS A N 1
ATOM 4878 C CA . LYS A 1 646 ? -33.193 -15.187 -20.212 1.00 68.88 646 LYS A CA 1
ATOM 4879 C C . LYS A 1 646 ? -33.714 -13.950 -20.948 1.00 68.88 646 LYS A C 1
ATOM 4881 O O . LYS A 1 646 ? -33.519 -12.842 -20.458 1.00 68.88 646 LYS A O 1
ATOM 4886 N N . TRP A 1 647 ? -34.419 -14.130 -22.068 1.00 78.69 647 TRP A N 1
ATOM 4887 C CA . TRP A 1 647 ? -35.080 -13.028 -22.780 1.00 78.69 647 TRP A CA 1
ATOM 4888 C C . TRP A 1 647 ? -36.170 -12.348 -21.945 1.00 78.69 647 TRP A C 1
ATOM 4890 O O . TRP A 1 647 ? -36.214 -11.121 -21.900 1.00 78.69 647 TRP A O 1
ATOM 4900 N N . LEU A 1 648 ? -37.005 -13.117 -21.237 1.00 78.38 648 LEU A N 1
ATOM 4901 C CA . LEU A 1 648 ? -38.036 -12.570 -20.352 1.00 78.38 648 LEU A CA 1
ATOM 4902 C C . LEU A 1 648 ? -37.434 -11.763 -19.189 1.00 78.38 648 LEU A C 1
ATOM 4904 O O . LEU A 1 648 ? -37.897 -10.659 -18.914 1.00 78.38 648 LEU A O 1
ATOM 4908 N N . PHE A 1 649 ? -36.380 -12.266 -18.540 1.00 73.19 649 PHE A N 1
ATOM 4909 C CA . PHE A 1 649 ? -35.690 -11.531 -17.478 1.00 73.19 649 PHE A CA 1
ATOM 4910 C C . PHE A 1 649 ? -35.020 -10.259 -18.007 1.00 73.19 649 PHE A C 1
ATOM 4912 O O . PHE A 1 649 ? -35.181 -9.211 -17.391 1.00 73.19 649 PHE A O 1
ATOM 4919 N N . TRP A 1 650 ? -34.343 -10.301 -19.160 1.00 75.75 650 TRP A N 1
ATOM 4920 C CA . TRP A 1 650 ? -33.787 -9.090 -19.776 1.00 75.75 650 TRP A CA 1
ATOM 4921 C C . TRP A 1 650 ? -34.863 -8.062 -20.132 1.00 75.75 650 TRP A C 1
ATOM 4923 O O . TRP A 1 650 ? -34.678 -6.883 -19.841 1.00 75.75 650 TRP A O 1
ATOM 4933 N N . PHE A 1 651 ? -36.000 -8.494 -20.685 1.00 83.81 651 PHE A N 1
ATOM 4934 C CA . PHE A 1 651 ? -37.138 -7.614 -20.956 1.00 83.81 651 PHE A CA 1
ATOM 4935 C C . PHE A 1 651 ? -37.641 -6.926 -19.678 1.00 83.81 651 PHE A C 1
ATOM 4937 O O . PHE A 1 651 ? -37.753 -5.705 -19.666 1.00 83.81 651 PHE A O 1
ATOM 4944 N N . ILE A 1 652 ? -37.861 -7.686 -18.597 1.00 79.62 652 ILE A N 1
ATOM 4945 C CA . ILE A 1 652 ? -38.311 -7.163 -17.294 1.00 79.62 652 ILE A CA 1
ATOM 4946 C C . ILE A 1 652 ? -37.280 -6.194 -16.690 1.00 79.62 652 ILE A C 1
ATOM 4948 O O . ILE A 1 652 ? -37.641 -5.117 -16.222 1.00 79.62 652 ILE A O 1
ATOM 4952 N N . ILE A 1 653 ? -35.988 -6.538 -16.720 1.00 73.62 653 ILE A N 1
ATOM 4953 C CA . ILE A 1 653 ? -34.909 -5.676 -16.209 1.00 73.62 653 ILE A CA 1
ATOM 4954 C C . ILE A 1 653 ? -34.879 -4.348 -16.976 1.00 73.62 653 ILE A C 1
ATOM 4956 O O . ILE A 1 653 ? -34.822 -3.282 -16.360 1.00 73.62 653 ILE A O 1
ATOM 4960 N N . ILE A 1 654 ? -34.929 -4.399 -18.308 1.00 81.75 654 ILE A N 1
ATOM 4961 C CA . ILE A 1 654 ? -34.848 -3.214 -19.167 1.00 81.75 654 ILE A CA 1
ATOM 4962 C C . ILE A 1 654 ? -36.105 -2.347 -19.015 1.00 81.75 654 ILE A C 1
ATOM 4964 O O . ILE A 1 654 ? -35.978 -1.139 -18.818 1.00 81.75 654 ILE A O 1
ATOM 4968 N N . SER A 1 655 ? -37.307 -2.933 -19.039 1.00 86.56 655 SER A N 1
ATOM 4969 C CA . SER A 1 655 ? -38.559 -2.174 -18.943 1.00 86.56 655 SER A CA 1
ATOM 4970 C C . SER A 1 655 ? -38.719 -1.474 -17.591 1.00 86.56 655 SER A C 1
ATOM 4972 O O . SER A 1 655 ? -39.050 -0.289 -17.564 1.00 86.56 655 SER A O 1
ATOM 4974 N N . VAL A 1 656 ? -38.402 -2.151 -16.480 1.00 79.25 656 VAL A N 1
ATOM 4975 C CA . VAL A 1 656 ? -38.443 -1.559 -15.132 1.00 79.25 656 VAL A CA 1
ATOM 4976 C C . VAL A 1 656 ? -37.450 -0.407 -15.006 1.00 79.25 656 VAL A C 1
ATOM 4978 O O . VAL A 1 656 ? -37.819 0.660 -14.521 1.00 79.25 656 VAL A O 1
ATOM 4981 N N . ASN A 1 657 ? -36.207 -0.571 -15.472 1.00 74.81 657 ASN A N 1
ATOM 4982 C CA . ASN A 1 657 ? -35.203 0.492 -15.362 1.00 74.81 657 ASN A CA 1
ATOM 4983 C C . ASN A 1 657 ? -35.532 1.703 -16.251 1.00 74.81 657 ASN A C 1
ATOM 4985 O O . ASN A 1 657 ? -35.347 2.836 -15.808 1.00 74.81 657 ASN A O 1
ATOM 4989 N N . ILE A 1 658 ? -36.079 1.496 -17.456 1.00 84.56 658 ILE A N 1
ATOM 4990 C CA . ILE A 1 658 ? -36.571 2.593 -18.308 1.00 84.56 658 ILE A CA 1
ATOM 4991 C C . ILE A 1 658 ? -37.729 3.327 -17.621 1.00 84.56 658 ILE A C 1
ATOM 4993 O O . ILE A 1 658 ? -37.707 4.551 -17.518 1.00 84.56 658 ILE A O 1
ATOM 4997 N N . MET A 1 659 ? -38.720 2.596 -17.113 1.00 83.06 659 MET A N 1
ATOM 4998 C CA . MET A 1 659 ? -39.912 3.178 -16.494 1.00 83.06 659 MET A CA 1
ATOM 4999 C C . MET A 1 659 ? -39.598 3.943 -15.200 1.00 83.06 659 MET A C 1
ATOM 5001 O O . MET A 1 659 ? -40.078 5.059 -15.010 1.00 83.06 659 MET A O 1
ATOM 5005 N N . LEU A 1 660 ? -38.753 3.388 -14.326 1.00 77.06 660 LEU A N 1
ATOM 5006 C CA . LEU A 1 660 ? -38.292 4.080 -13.119 1.00 77.06 660 LEU A CA 1
ATOM 5007 C C . LEU A 1 660 ? -37.393 5.280 -13.462 1.00 77.06 660 LEU A C 1
ATOM 5009 O O . LEU A 1 660 ? -37.489 6.320 -12.812 1.00 77.06 660 LEU A O 1
ATOM 5013 N N . GLY A 1 661 ? -36.575 5.180 -14.516 1.00 79.12 661 GLY A N 1
ATOM 5014 C CA . GLY A 1 661 ? -35.780 6.296 -15.032 1.00 79.12 661 GLY A CA 1
ATOM 5015 C C . GLY A 1 661 ? -36.642 7.458 -15.536 1.00 79.12 661 GLY A C 1
ATOM 5016 O O . GLY A 1 661 ? -36.371 8.610 -15.205 1.00 79.12 661 GLY A O 1
ATOM 5017 N N . VAL A 1 662 ? -37.719 7.167 -16.271 1.00 84.75 662 VAL A N 1
ATOM 5018 C CA . VAL A 1 662 ? -38.683 8.178 -16.741 1.00 84.75 662 VAL A CA 1
ATOM 5019 C C . VAL A 1 662 ? -39.523 8.734 -15.583 1.00 84.75 662 VAL A C 1
ATOM 5021 O O . VAL A 1 662 ? -39.691 9.948 -15.500 1.00 84.75 662 VAL A O 1
ATOM 5024 N N . SER A 1 663 ? -39.964 7.896 -14.635 1.00 79.12 663 SER A N 1
ATOM 5025 C CA . SER A 1 663 ? -40.620 8.336 -13.388 1.00 79.12 663 SER A CA 1
ATOM 5026 C C . SER A 1 663 ? -39.760 9.355 -12.629 1.00 79.12 663 SER A C 1
ATOM 5028 O O . SER A 1 663 ? -40.252 10.424 -12.254 1.00 79.12 663 SER A O 1
ATOM 5030 N N . ALA A 1 664 ? -38.464 9.066 -12.466 1.00 76.56 664 ALA A N 1
ATOM 5031 C CA . ALA A 1 664 ? -37.514 9.980 -11.846 1.00 76.56 664 ALA A CA 1
ATOM 5032 C C . ALA A 1 664 ? -37.315 11.254 -12.683 1.00 76.56 664 ALA A C 1
ATOM 5034 O O . ALA A 1 664 ? -37.380 12.351 -12.134 1.00 76.56 664 ALA A O 1
ATOM 5035 N N . ALA A 1 665 ? -37.125 11.141 -14.002 1.00 82.00 665 ALA A N 1
ATOM 5036 C CA . ALA A 1 665 ? -36.932 12.292 -14.886 1.00 82.00 665 ALA A CA 1
ATOM 5037 C C . ALA A 1 665 ? -38.113 13.278 -14.830 1.00 82.00 665 ALA A C 1
ATOM 5039 O O . ALA A 1 665 ? -37.894 14.484 -14.716 1.00 82.00 665 ALA A O 1
ATOM 5040 N N . ILE A 1 666 ? -39.356 12.779 -14.822 1.00 83.81 666 ILE A N 1
ATOM 5041 C CA . ILE A 1 666 ? -40.577 13.599 -14.747 1.00 83.81 666 ILE A CA 1
ATOM 5042 C C . ILE A 1 666 ? -40.611 14.464 -13.476 1.00 83.81 666 ILE A C 1
ATOM 5044 O O . ILE A 1 666 ? -41.065 15.606 -13.539 1.00 83.81 666 ILE A O 1
ATOM 5048 N N . MET A 1 667 ? -40.074 13.999 -12.340 1.00 75.88 667 MET A N 1
ATOM 5049 C CA . MET A 1 667 ? -39.971 14.832 -11.128 1.00 75.88 667 MET A CA 1
ATOM 5050 C C . MET A 1 667 ? -39.121 16.093 -11.340 1.00 75.88 667 MET A C 1
ATOM 5052 O O . MET A 1 667 ? -39.443 17.136 -10.769 1.00 75.88 667 MET A O 1
ATOM 5056 N N . TRP A 1 668 ? -38.081 16.013 -12.176 1.00 76.50 668 TRP A N 1
ATOM 5057 C CA . TRP A 1 668 ? -37.138 17.104 -12.436 1.00 76.50 668 TRP A CA 1
ATOM 5058 C C . TRP A 1 668 ? -37.512 17.979 -13.641 1.00 76.50 668 TRP A C 1
ATOM 5060 O O . TRP A 1 668 ? -37.127 19.143 -13.665 1.00 76.50 668 TRP A O 1
ATOM 5070 N N . ILE A 1 669 ? -38.257 17.464 -14.630 1.00 82.44 669 ILE A N 1
ATOM 5071 C CA . ILE A 1 669 ? -38.552 18.194 -15.887 1.00 82.44 669 ILE A CA 1
ATOM 5072 C C . ILE A 1 669 ? -40.001 18.687 -16.034 1.00 82.44 669 ILE A C 1
ATOM 5074 O O . ILE A 1 669 ? -40.311 19.366 -17.009 1.00 82.44 669 ILE A O 1
ATOM 5078 N N . ARG A 1 670 ? -40.896 18.401 -15.076 1.00 83.44 670 ARG A N 1
ATOM 5079 C CA . ARG A 1 670 ? -42.325 18.799 -15.123 1.00 83.44 670 ARG A CA 1
ATOM 5080 C C . ARG A 1 670 ? -42.607 20.314 -15.116 1.00 83.44 670 ARG A C 1
ATOM 5082 O O . ARG A 1 670 ? -43.772 20.694 -15.166 1.00 83.44 670 ARG A O 1
ATOM 5089 N N . CYS A 1 671 ? -41.594 21.176 -15.022 1.00 83.44 671 CYS A N 1
ATOM 5090 C CA . CYS A 1 671 ? -41.732 22.632 -15.123 1.00 83.44 671 CYS A CA 1
ATOM 5091 C C . CYS A 1 671 ? -40.630 23.231 -15.999 1.00 83.44 671 CYS A C 1
ATOM 5093 O O . CYS A 1 671 ? -39.482 22.787 -15.951 1.00 83.44 671 CYS A O 1
ATOM 5095 N N . TRP A 1 672 ? -40.973 24.276 -16.753 1.00 81.25 672 TRP A N 1
ATOM 5096 C CA . TRP A 1 672 ? -40.043 25.052 -17.562 1.00 81.25 672 TRP A CA 1
ATOM 5097 C C . TRP A 1 672 ? -40.126 26.553 -17.214 1.00 81.25 672 TRP A C 1
ATOM 5099 O O . TRP A 1 672 ? -41.203 27.141 -17.351 1.00 81.25 672 TRP A O 1
ATOM 5109 N N . PRO A 1 673 ? -39.016 27.193 -16.794 1.00 83.62 673 PRO A N 1
ATOM 5110 C CA . PRO A 1 673 ? -37.710 26.593 -16.505 1.00 83.62 673 PRO A CA 1
ATOM 5111 C C . PRO A 1 673 ? -37.743 25.693 -15.255 1.00 83.62 673 PRO A C 1
ATOM 5113 O O . PRO A 1 673 ? -38.530 25.907 -14.334 1.00 83.62 673 PRO A O 1
ATOM 5116 N N . VAL A 1 674 ? -36.835 24.712 -15.193 1.00 79.00 674 VAL A N 1
ATOM 5117 C CA . VAL A 1 674 ? -36.739 23.720 -14.096 1.00 79.00 674 VAL A CA 1
ATOM 5118 C C . VAL A 1 674 ? -36.622 24.368 -12.708 1.00 79.00 674 VAL A C 1
ATOM 5120 O O . VAL A 1 674 ? -37.164 23.848 -11.734 1.00 79.00 674 VAL A O 1
ATOM 5123 N N . ALA A 1 675 ? -35.987 25.541 -12.609 1.00 76.06 675 ALA A N 1
ATOM 5124 C CA . ALA A 1 675 ? -35.831 26.289 -11.358 1.00 76.06 675 ALA A CA 1
ATOM 5125 C C . ALA A 1 675 ? -37.167 26.663 -10.673 1.00 76.06 675 ALA A C 1
ATOM 5127 O O . ALA A 1 675 ? -37.203 26.801 -9.448 1.00 76.06 675 ALA A O 1
ATOM 5128 N N . LYS A 1 676 ? -38.282 26.720 -11.418 1.00 76.56 676 LYS A N 1
ATOM 5129 C CA . LYS A 1 676 ? -39.632 26.925 -10.866 1.00 76.56 676 LYS A CA 1
ATOM 5130 C C . LYS A 1 676 ? -40.078 25.814 -9.898 1.00 76.56 676 LYS A C 1
ATOM 5132 O O . LYS A 1 676 ? -40.972 26.030 -9.089 1.00 76.56 676 LYS A O 1
ATOM 5137 N N . LEU A 1 677 ? -39.427 24.645 -9.912 1.00 69.56 677 LEU A N 1
ATOM 5138 C CA . LEU A 1 677 ? -39.659 23.581 -8.923 1.00 69.56 677 LEU A CA 1
ATOM 5139 C C . LEU A 1 677 ? -39.203 23.940 -7.499 1.00 69.56 677 LEU A C 1
ATOM 5141 O O . LEU A 1 677 ? -39.677 23.311 -6.555 1.00 69.56 677 LEU A O 1
ATOM 5145 N N . GLY A 1 678 ? -38.286 24.903 -7.343 1.00 60.94 678 GLY A N 1
ATOM 5146 C CA . GLY A 1 678 ? -37.767 25.348 -6.042 1.00 60.94 678 GLY A CA 1
ATOM 5147 C C . GLY A 1 678 ? -38.072 26.808 -5.691 1.00 60.94 678 GLY A C 1
ATOM 5148 O O . GLY A 1 678 ? -37.855 27.207 -4.551 1.00 60.94 678 GLY A O 1
ATOM 5149 N N . ILE A 1 679 ? -38.559 27.606 -6.648 1.00 68.81 679 ILE A N 1
ATOM 5150 C CA . ILE A 1 679 ? -38.849 29.038 -6.481 1.00 68.81 679 ILE A CA 1
ATOM 5151 C C . ILE A 1 679 ? -40.264 29.304 -7.006 1.00 68.81 679 ILE A C 1
ATOM 5153 O O . ILE A 1 679 ? -40.481 29.386 -8.215 1.00 68.81 679 ILE A O 1
ATOM 5157 N N . PHE A 1 680 ? -41.227 29.414 -6.087 1.00 62.34 680 PHE A N 1
ATOM 5158 C CA . PHE A 1 680 ? -42.661 29.457 -6.404 1.00 62.34 680 PHE A CA 1
ATOM 5159 C C . PHE A 1 680 ? -43.071 30.669 -7.259 1.00 62.34 680 PHE A C 1
ATOM 5161 O O . PHE A 1 680 ? -43.860 30.512 -8.191 1.00 62.34 680 PHE A O 1
ATOM 5168 N N . ASP A 1 681 ? -42.485 31.842 -7.000 1.00 67.75 681 ASP A N 1
ATOM 5169 C CA . ASP A 1 681 ? -42.812 33.107 -7.681 1.00 67.75 681 ASP A CA 1
ATOM 5170 C C . ASP A 1 681 ? -42.113 33.291 -9.046 1.00 67.75 681 ASP A C 1
ATOM 5172 O O . ASP A 1 681 ? -42.184 34.358 -9.652 1.00 67.75 681 ASP A O 1
ATOM 5176 N N . MET A 1 682 ? -41.416 32.270 -9.557 1.00 73.06 682 MET A N 1
ATOM 5177 C CA . MET A 1 682 ? -40.739 32.347 -10.854 1.00 73.06 682 MET A CA 1
ATOM 5178 C C . MET A 1 682 ? -41.737 32.242 -12.019 1.00 73.06 682 MET A C 1
ATOM 5180 O O . MET A 1 682 ? -42.581 31.342 -12.051 1.00 73.06 682 MET A O 1
ATOM 5184 N N . GLU A 1 683 ? -41.621 33.107 -13.029 1.00 73.06 683 GLU A N 1
ATOM 5185 C CA . GLU A 1 683 ? -42.376 32.961 -14.281 1.00 73.06 683 GLU A CA 1
ATOM 5186 C C . GLU A 1 683 ? -42.010 31.658 -15.013 1.00 73.06 683 GLU A C 1
ATOM 5188 O O . GLU A 1 683 ? -40.868 31.202 -14.994 1.00 73.06 683 GLU A O 1
ATOM 5193 N N . GLY A 1 684 ? -43.001 31.026 -15.645 1.00 80.25 684 GLY A N 1
ATOM 5194 C CA . GLY A 1 684 ? -42.833 29.730 -16.306 1.00 80.25 684 GLY A CA 1
ATOM 5195 C C . GLY A 1 684 ? -44.067 28.841 -16.200 1.00 80.25 684 GLY A C 1
ATOM 5196 O O . GLY A 1 684 ? -44.964 29.096 -15.389 1.00 80.25 684 GLY A O 1
ATOM 5197 N N . THR A 1 685 ? -44.101 27.785 -17.007 1.00 83.19 685 THR A N 1
ATOM 5198 C CA . THR A 1 685 ? -45.213 26.830 -17.092 1.00 83.19 685 THR A CA 1
ATOM 5199 C C . THR A 1 685 ? -44.828 25.483 -16.486 1.00 83.19 685 THR A C 1
ATOM 5201 O O . THR A 1 685 ? -43.670 25.070 -16.516 1.00 83.19 685 THR A O 1
ATOM 5204 N N . CYS A 1 686 ? -45.809 24.777 -15.929 1.00 84.06 686 CYS A N 1
ATOM 5205 C CA . CYS A 1 686 ? -45.650 23.409 -15.444 1.00 84.06 686 CYS A CA 1
ATOM 5206 C C . CYS A 1 686 ? -46.653 22.493 -16.141 1.00 84.06 686 CYS A C 1
ATOM 5208 O O . CYS A 1 686 ? -47.725 22.936 -16.558 1.00 84.06 686 CYS A O 1
ATOM 5210 N N . TRP A 1 687 ? -46.309 21.214 -16.260 1.00 85.00 687 TRP A N 1
ATOM 5211 C CA . TRP A 1 687 ? -47.247 20.187 -16.693 1.00 85.00 687 TRP A CA 1
ATOM 5212 C C . TRP A 1 687 ? -48.398 20.097 -15.679 1.00 85.00 687 TRP A C 1
ATOM 5214 O O . TRP A 1 687 ? -48.140 20.150 -14.472 1.00 85.00 687 TRP A O 1
ATOM 5224 N N . PRO A 1 688 ? -49.657 19.945 -16.129 1.00 80.50 688 PRO A N 1
ATOM 5225 C CA . PRO A 1 688 ? -50.780 19.718 -15.230 1.00 80.50 688 PRO A CA 1
ATOM 5226 C C . PRO A 1 688 ? -50.549 18.504 -14.326 1.00 80.50 688 PRO A C 1
ATOM 5228 O O . PRO A 1 688 ? -50.015 17.488 -14.772 1.00 80.50 688 PRO A O 1
ATOM 5231 N N . SER A 1 689 ? -51.006 18.582 -13.073 1.00 68.75 689 SER A N 1
ATOM 5232 C CA . SER A 1 689 ? -50.769 17.539 -12.065 1.00 68.75 689 SER A CA 1
ATOM 5233 C C . SER A 1 689 ? -51.226 16.144 -12.502 1.00 68.75 689 SER A C 1
ATOM 5235 O O . SER A 1 689 ? -50.568 15.171 -12.141 1.00 68.75 689 SER A O 1
ATOM 5237 N N . TYR A 1 690 ? -52.285 16.040 -13.320 1.00 77.12 690 TYR A N 1
ATOM 5238 C CA . TYR A 1 690 ? -52.759 14.757 -13.850 1.00 77.12 690 TYR A CA 1
ATOM 5239 C C . TYR A 1 690 ? -51.672 14.030 -14.656 1.00 77.12 690 TYR A C 1
ATOM 5241 O O . TYR A 1 690 ? -51.409 12.874 -14.373 1.00 77.12 690 TYR A O 1
ATOM 5249 N N . VAL A 1 691 ? -50.909 14.715 -15.521 1.00 78.56 691 VAL A N 1
ATOM 5250 C CA . VAL A 1 691 ? -49.831 14.099 -16.331 1.00 78.56 691 VAL A CA 1
ATOM 5251 C C . VAL A 1 691 ? -48.797 13.387 -15.450 1.00 78.56 691 VAL A C 1
ATOM 5253 O O . VAL A 1 691 ? -48.255 12.343 -15.811 1.00 78.56 691 VAL A O 1
ATOM 5256 N N . VAL A 1 692 ? -48.526 13.954 -14.272 1.00 76.88 692 VAL A N 1
ATOM 5257 C CA . VAL A 1 692 ? -47.594 13.391 -13.293 1.00 76.88 692 VAL A CA 1
ATOM 5258 C C . VAL A 1 692 ? -48.244 12.243 -12.513 1.00 76.88 692 VAL A C 1
ATOM 5260 O O . VAL A 1 692 ? -47.614 11.202 -12.343 1.00 76.88 692 VAL A O 1
ATOM 5263 N N . VAL A 1 693 ? -49.489 12.407 -12.057 1.00 74.50 693 VAL A N 1
ATOM 5264 C CA . VAL A 1 693 ? -50.237 11.381 -11.307 1.00 74.50 693 VAL A CA 1
ATOM 5265 C C . VAL A 1 693 ? -50.519 10.151 -12.172 1.00 74.50 693 VAL A C 1
ATOM 5267 O O . VAL A 1 693 ? -50.253 9.036 -11.729 1.00 74.50 693 VAL A O 1
ATOM 5270 N N . ASP A 1 694 ? -50.961 10.332 -13.414 1.00 79.88 694 ASP A N 1
ATOM 5271 C CA . ASP A 1 694 ? -51.259 9.267 -14.375 1.00 79.88 694 ASP A CA 1
ATOM 5272 C C . ASP A 1 694 ? -50.009 8.426 -14.666 1.00 79.88 694 ASP A C 1
ATOM 5274 O O . ASP A 1 694 ? -50.056 7.195 -14.609 1.00 79.88 694 ASP A O 1
ATOM 5278 N N . TYR A 1 695 ? -48.856 9.072 -14.899 1.00 83.06 695 TYR A N 1
ATOM 5279 C CA . TYR A 1 695 ? -47.604 8.353 -15.138 1.00 83.06 695 TYR A CA 1
ATOM 5280 C C . TYR A 1 695 ? -47.124 7.585 -13.898 1.00 83.06 695 TYR A C 1
ATOM 5282 O O . TYR A 1 695 ? -46.715 6.429 -14.009 1.00 83.06 695 TYR A O 1
ATOM 5290 N N . GLN A 1 696 ? -47.184 8.188 -12.705 1.00 77.12 696 GLN A N 1
ATOM 5291 C CA . GLN A 1 696 ? -46.785 7.501 -11.467 1.00 77.12 696 GLN A CA 1
ATOM 5292 C C . GLN A 1 696 ? -47.758 6.369 -11.095 1.00 77.12 696 GLN A C 1
ATOM 5294 O O . GLN A 1 696 ? -47.332 5.335 -10.573 1.00 77.12 696 GLN A O 1
ATOM 5299 N N . THR A 1 697 ? -49.042 6.514 -11.433 1.00 79.81 697 THR A N 1
ATOM 5300 C CA . THR A 1 697 ? -50.052 5.455 -11.311 1.00 79.81 697 THR A CA 1
ATOM 5301 C C . THR A 1 697 ? -49.718 4.299 -12.246 1.00 79.81 697 THR A C 1
ATOM 5303 O O . THR A 1 697 ? -49.571 3.172 -11.780 1.00 79.81 697 THR A O 1
ATOM 5306 N N . PHE A 1 698 ? -49.496 4.568 -13.538 1.00 84.19 698 PHE A N 1
ATOM 5307 C CA . PHE A 1 698 ? -49.058 3.565 -14.514 1.00 84.19 698 PHE A CA 1
ATOM 5308 C C . PHE A 1 698 ? -47.780 2.842 -14.065 1.00 84.19 698 PHE A C 1
ATOM 5310 O O . PHE A 1 698 ? -47.722 1.612 -14.100 1.00 84.19 698 PHE A O 1
ATOM 5317 N N . ALA A 1 699 ? -46.782 3.585 -13.576 1.00 80.56 699 ALA A N 1
ATOM 5318 C CA . ALA A 1 699 ? -45.533 3.012 -13.091 1.00 80.56 699 ALA A CA 1
ATOM 5319 C C . ALA A 1 699 ? -45.736 2.096 -11.870 1.00 80.56 699 ALA A C 1
ATOM 5321 O O . ALA A 1 699 ? -45.138 1.021 -11.793 1.00 80.56 699 ALA A O 1
ATOM 5322 N N . THR A 1 700 ? -46.624 2.475 -10.946 1.00 76.12 700 THR A N 1
ATOM 5323 C CA . THR A 1 700 ? -46.958 1.656 -9.769 1.00 76.12 700 THR A CA 1
ATOM 5324 C C . THR A 1 700 ? -47.759 0.406 -10.161 1.00 76.12 700 THR A C 1
ATOM 5326 O O . THR A 1 700 ? -47.448 -0.684 -9.684 1.00 76.12 700 THR A O 1
ATOM 5329 N N . VAL A 1 701 ? -48.716 0.520 -11.097 1.00 82.69 701 VAL A N 1
ATOM 5330 C CA . VAL A 1 701 ? -49.473 -0.621 -11.656 1.00 82.69 701 VAL A CA 1
ATOM 5331 C C . VAL A 1 701 ? -48.531 -1.629 -12.313 1.00 82.69 701 VAL A C 1
ATOM 5333 O O . VAL A 1 701 ? -48.634 -2.827 -12.059 1.00 82.69 701 VAL A O 1
ATOM 5336 N N . TYR A 1 702 ? -47.600 -1.157 -13.146 1.00 82.88 702 TYR A N 1
ATOM 5337 C CA . TYR A 1 702 ? -46.655 -2.021 -13.853 1.00 82.88 702 TYR A CA 1
ATOM 5338 C C . TYR A 1 702 ? -45.683 -2.721 -12.892 1.00 82.88 702 TYR A C 1
ATOM 5340 O O . TYR A 1 702 ? -45.412 -3.910 -13.060 1.00 82.88 702 TYR A O 1
ATOM 5348 N N . SER A 1 703 ? -45.214 -2.023 -11.850 1.00 79.81 703 SER A N 1
ATOM 5349 C CA . SER A 1 703 ? -44.378 -2.621 -10.799 1.00 79.81 703 SER A CA 1
ATOM 5350 C C . SER A 1 703 ? -45.131 -3.718 -10.035 1.00 79.81 703 SER A C 1
ATOM 5352 O O . SER A 1 703 ? -44.659 -4.852 -9.973 1.00 79.81 703 SER A O 1
ATOM 5354 N N . GLY A 1 704 ? -46.340 -3.429 -9.538 1.00 78.75 704 GLY A N 1
ATOM 5355 C CA . GLY A 1 704 ? -47.147 -4.408 -8.800 1.00 78.75 704 GLY A CA 1
ATOM 5356 C C . GLY A 1 704 ? -47.579 -5.612 -9.646 1.00 78.75 704 GLY A C 1
ATOM 5357 O O . GLY A 1 704 ? -47.618 -6.743 -9.158 1.00 78.75 704 GLY A O 1
ATOM 5358 N N . ALA A 1 705 ? -47.835 -5.404 -10.942 1.00 82.75 705 ALA A N 1
ATOM 5359 C CA . ALA A 1 705 ? -48.087 -6.489 -11.888 1.00 82.75 705 ALA A CA 1
ATOM 5360 C C . ALA A 1 705 ? -46.847 -7.377 -12.101 1.00 82.75 705 ALA A C 1
ATOM 5362 O O . ALA A 1 705 ? -46.976 -8.601 -12.189 1.00 82.75 705 ALA A O 1
ATOM 5363 N N . LEU A 1 706 ? -45.645 -6.793 -12.153 1.00 80.75 706 LEU A N 1
ATOM 5364 C CA . LEU A 1 706 ? -44.404 -7.555 -12.283 1.00 80.75 706 LEU A CA 1
ATOM 5365 C C . LEU A 1 706 ? -44.052 -8.350 -11.025 1.00 80.75 706 LEU A C 1
ATOM 5367 O O . LEU A 1 706 ? -43.592 -9.479 -11.170 1.00 80.75 706 LEU A O 1
ATOM 5371 N N . ASP A 1 707 ? -44.334 -7.850 -9.822 1.00 77.31 707 ASP A N 1
ATOM 5372 C CA . ASP A 1 707 ? -44.154 -8.622 -8.582 1.00 77.31 707 ASP A CA 1
ATOM 5373 C C . ASP A 1 707 ? -45.051 -9.876 -8.546 1.00 77.31 707 ASP A C 1
ATOM 5375 O O . ASP A 1 707 ? -44.620 -10.955 -8.123 1.00 77.31 707 ASP A O 1
ATOM 5379 N N . ILE A 1 708 ? -46.275 -9.783 -9.078 1.00 80.19 708 ILE A N 1
ATOM 5380 C CA . ILE A 1 708 ? -47.173 -10.935 -9.260 1.00 80.19 708 ILE A CA 1
ATOM 5381 C C . ILE A 1 708 ? -46.626 -11.897 -10.332 1.00 80.19 708 ILE A C 1
ATOM 5383 O O . ILE A 1 708 ? -46.584 -13.108 -10.118 1.00 80.19 708 ILE A O 1
ATOM 5387 N N . VAL A 1 709 ? -46.137 -11.392 -11.470 1.00 81.25 709 VAL A N 1
ATOM 5388 C CA . VAL A 1 709 ? -45.527 -12.237 -12.516 1.00 81.25 709 VAL A CA 1
ATOM 5389 C C . VAL A 1 709 ? -44.270 -12.955 -12.001 1.00 81.25 709 VAL A C 1
ATOM 5391 O O . VAL A 1 709 ? -44.120 -14.159 -12.213 1.00 81.25 709 VAL A O 1
ATOM 5394 N N . LEU A 1 710 ? -43.385 -12.254 -11.290 1.00 74.75 710 LEU A N 1
ATOM 5395 C CA . LEU A 1 710 ? -42.122 -12.784 -10.767 1.00 74.75 710 LEU A CA 1
ATOM 5396 C C . LEU A 1 710 ? -42.310 -13.760 -9.598 1.00 74.75 710 LEU A C 1
ATOM 5398 O O . LEU A 1 710 ? -41.478 -14.649 -9.432 1.00 74.75 710 LEU A O 1
ATOM 5402 N N . SER A 1 711 ? -43.398 -13.656 -8.830 1.00 76.06 711 SER A N 1
ATOM 5403 C CA . SER A 1 711 ? -43.751 -14.645 -7.798 1.00 76.06 711 SER A CA 1
ATOM 5404 C C . SER A 1 711 ? -44.443 -15.893 -8.367 1.00 76.06 711 SER A C 1
ATOM 5406 O O . SER A 1 711 ? -44.269 -16.988 -7.828 1.00 76.06 711 SER A O 1
ATOM 5408 N N . ILE A 1 712 ? -45.152 -15.781 -9.498 1.00 77.06 712 ILE A N 1
ATOM 5409 C CA . ILE A 1 712 ? -45.776 -16.924 -10.191 1.00 77.06 712 ILE A CA 1
ATOM 5410 C C . ILE A 1 712 ? -44.774 -17.690 -11.074 1.00 77.06 712 ILE A C 1
ATOM 5412 O O . ILE A 1 712 ? -44.822 -18.920 -11.122 1.00 77.06 712 ILE A O 1
ATOM 5416 N N . LEU A 1 713 ? -43.844 -17.015 -11.761 1.00 72.50 713 LEU A N 1
ATOM 5417 C CA . LEU A 1 713 ? -42.888 -17.654 -12.685 1.00 72.50 713 LEU A CA 1
ATOM 5418 C C . LEU A 1 713 ? -42.124 -18.860 -12.083 1.00 72.50 713 LEU A C 1
ATOM 5420 O O . LEU A 1 713 ? -42.073 -19.900 -12.753 1.00 72.50 713 LEU A O 1
ATOM 5424 N N . PRO A 1 714 ? -41.592 -18.805 -10.841 1.00 67.25 714 PRO A N 1
ATOM 5425 C CA . PRO A 1 714 ? -40.925 -19.937 -10.201 1.00 67.25 714 PRO A CA 1
ATOM 5426 C C . PRO A 1 714 ? -41.788 -21.192 -10.061 1.00 67.25 714 PRO A C 1
ATOM 5428 O O . PRO A 1 714 ? -41.240 -22.290 -10.137 1.00 67.25 714 PRO A O 1
ATOM 5431 N N . TRP A 1 715 ? -43.117 -21.069 -9.934 1.00 69.44 715 TRP A N 1
ATOM 5432 C CA . TRP A 1 715 ? -44.008 -22.233 -9.878 1.00 69.44 715 TRP A CA 1
ATOM 5433 C C . TRP A 1 715 ? -43.895 -23.084 -11.139 1.00 69.44 715 TRP A C 1
ATOM 5435 O O . TRP A 1 715 ? -43.696 -24.291 -11.042 1.00 69.44 715 TRP A O 1
ATOM 5445 N N . LYS A 1 716 ? -43.935 -22.472 -12.327 1.00 69.25 716 LYS A N 1
ATOM 5446 C CA . LYS A 1 716 ? -43.868 -23.207 -13.603 1.00 69.25 716 LYS A CA 1
ATOM 5447 C C . LYS A 1 716 ? -42.520 -23.912 -13.825 1.00 69.25 716 LYS A C 1
ATOM 5449 O O . LYS A 1 716 ? -42.461 -24.887 -14.570 1.00 69.25 716 LYS A O 1
ATOM 5454 N N . ILE A 1 717 ? -41.460 -23.417 -13.189 1.00 65.56 717 ILE A N 1
ATOM 5455 C CA . ILE A 1 717 ? -40.094 -23.943 -13.283 1.00 65.56 717 ILE A CA 1
ATOM 5456 C C . ILE A 1 717 ? -39.928 -25.083 -12.266 1.00 65.56 717 ILE A C 1
ATOM 5458 O O . ILE A 1 717 ? -39.888 -26.261 -12.624 1.00 65.56 717 ILE A O 1
ATOM 5462 N N . VAL A 1 718 ? -39.976 -24.732 -10.979 1.00 65.62 718 VAL A N 1
ATOM 5463 C CA . VAL A 1 718 ? -39.667 -25.605 -9.836 1.00 65.62 718 VAL A CA 1
ATOM 5464 C C . VAL A 1 718 ? -40.665 -26.764 -9.699 1.00 65.62 718 VAL A C 1
ATOM 5466 O O . VAL A 1 718 ? -40.339 -27.804 -9.118 1.00 65.62 718 VAL A O 1
ATOM 5469 N N . TRP A 1 719 ? -41.878 -26.656 -10.255 1.00 65.31 719 TRP A N 1
ATOM 5470 C CA . TRP A 1 719 ? -42.839 -27.764 -10.269 1.00 65.31 719 TRP A CA 1
ATOM 5471 C C . TRP A 1 719 ? -42.360 -28.970 -11.089 1.00 65.31 719 TRP A C 1
ATOM 5473 O O . TRP A 1 719 ? -42.588 -30.103 -10.662 1.00 65.31 719 TRP A O 1
ATOM 5483 N N . ASN A 1 720 ? -41.612 -28.747 -12.174 1.00 62.88 720 ASN A N 1
ATOM 5484 C CA . ASN A 1 720 ? -41.124 -29.814 -13.054 1.00 62.88 720 ASN A CA 1
ATOM 5485 C C . ASN A 1 720 ? -39.765 -30.402 -12.619 1.00 62.88 720 ASN A C 1
ATOM 5487 O O . ASN A 1 720 ? -39.454 -31.533 -12.984 1.00 62.88 720 ASN A O 1
ATOM 5491 N N . ASP A 1 721 ? -38.983 -29.689 -11.801 1.00 59.97 721 ASP A N 1
ATOM 5492 C CA . ASP A 1 721 ? -37.657 -30.141 -11.349 1.00 59.97 721 ASP A CA 1
ATOM 5493 C C . ASP A 1 721 ? -37.701 -31.303 -10.337 1.00 59.97 721 ASP A C 1
ATOM 5495 O O . ASP A 1 721 ? -38.626 -31.423 -9.528 1.00 59.97 721 ASP A O 1
ATOM 5499 N N . ALA A 1 722 ? -36.653 -32.130 -10.294 1.00 51.12 722 ALA A N 1
ATOM 5500 C CA . ALA A 1 722 ? -36.545 -33.318 -9.431 1.00 51.12 722 ALA A CA 1
ATOM 5501 C C . ALA A 1 722 ? -36.229 -33.016 -7.939 1.00 51.12 722 ALA A C 1
ATOM 5503 O O . ALA A 1 722 ? -35.417 -33.686 -7.306 1.00 51.12 722 ALA A O 1
ATOM 5504 N N . ILE A 1 723 ? -36.866 -31.995 -7.358 1.00 69.62 723 ILE A N 1
ATOM 5505 C CA . ILE A 1 723 ? -36.644 -31.534 -5.975 1.00 69.62 723 ILE A CA 1
ATOM 5506 C C . ILE A 1 723 ? -37.586 -32.252 -4.990 1.00 69.62 723 ILE A C 1
ATOM 5508 O O . ILE A 1 723 ? -38.789 -32.377 -5.242 1.00 69.62 723 ILE A O 1
ATOM 5512 N N . TYR A 1 724 ? -37.056 -32.663 -3.829 1.00 71.44 724 TYR A N 1
ATOM 5513 C CA . TYR A 1 724 ? -37.809 -33.293 -2.733 1.00 71.44 724 TYR A CA 1
ATOM 5514 C C . TYR A 1 724 ? -39.081 -32.513 -2.359 1.00 71.44 724 TYR A C 1
ATOM 5516 O O . TYR A 1 724 ? -39.033 -31.308 -2.123 1.00 71.44 724 TYR A O 1
ATOM 5524 N N . LYS A 1 725 ? -40.223 -33.207 -2.222 1.00 70.75 725 LYS A N 1
ATOM 5525 C CA . LYS A 1 725 ? -41.555 -32.578 -2.071 1.00 70.75 725 LYS A CA 1
ATOM 5526 C C . LYS A 1 725 ? -41.637 -31.512 -0.964 1.00 70.75 725 LYS A C 1
ATOM 5528 O O . LYS A 1 725 ? -42.192 -30.447 -1.210 1.00 70.75 725 LYS A O 1
ATOM 5533 N N . LYS A 1 726 ? -41.057 -31.756 0.221 1.00 66.38 726 LYS A N 1
ATOM 5534 C CA . LYS A 1 726 ? -41.033 -30.773 1.328 1.00 66.38 726 LYS A CA 1
ATOM 5535 C C . LYS A 1 726 ? -40.243 -29.507 0.964 1.00 66.38 726 LYS A C 1
ATOM 5537 O O . LYS A 1 726 ? -40.710 -28.400 1.203 1.00 66.38 726 LYS A O 1
ATOM 5542 N N . GLU A 1 727 ? -39.077 -29.673 0.343 1.00 61.47 727 GLU A N 1
ATOM 5543 C CA . GLU A 1 727 ? -38.221 -28.565 -0.095 1.00 61.47 727 GLU A CA 1
ATOM 5544 C C . GLU A 1 727 ? -38.810 -27.786 -1.278 1.00 61.47 727 GLU A C 1
ATOM 5546 O O . GLU A 1 727 ? -38.668 -26.565 -1.341 1.00 61.47 727 GLU A O 1
ATOM 5551 N N . LYS A 1 728 ? -39.499 -28.486 -2.188 1.00 66.69 728 LYS A N 1
ATOM 5552 C CA . LYS A 1 728 ? -40.263 -27.900 -3.293 1.00 66.69 728 LYS A CA 1
ATOM 5553 C C . LYS A 1 728 ? -41.376 -26.999 -2.754 1.00 66.69 728 LYS A C 1
ATOM 5555 O O . LYS A 1 728 ? -41.420 -25.824 -3.095 1.00 66.69 728 LYS A O 1
ATOM 5560 N N . ILE A 1 729 ? -42.216 -27.518 -1.855 1.00 69.50 729 ILE A N 1
ATOM 5561 C CA . ILE A 1 729 ? -43.306 -26.756 -1.226 1.00 69.50 729 ILE A CA 1
ATOM 5562 C C . ILE A 1 729 ? -42.760 -25.537 -0.463 1.00 69.50 729 ILE A C 1
ATOM 5564 O O . ILE A 1 729 ? -43.268 -24.435 -0.648 1.00 69.50 729 ILE A O 1
ATOM 5568 N N . GLY A 1 730 ? -41.688 -25.696 0.323 1.00 67.25 730 GLY A N 1
ATOM 5569 C CA . GLY A 1 730 ? -41.068 -24.580 1.049 1.00 67.25 730 GLY A CA 1
ATOM 5570 C C . GLY A 1 730 ? -40.529 -23.468 0.137 1.00 67.25 730 GLY A C 1
ATOM 5571 O O . GLY A 1 730 ? -40.734 -22.291 0.426 1.00 67.25 730 GLY A O 1
ATOM 5572 N N . ALA A 1 731 ? -39.892 -23.820 -0.986 1.00 63.03 731 ALA A N 1
ATOM 5573 C CA . ALA A 1 731 ? -39.424 -22.840 -1.971 1.00 63.03 731 ALA A CA 1
ATOM 5574 C C . ALA A 1 731 ? -40.583 -22.090 -2.646 1.00 63.03 731 ALA A C 1
ATOM 5576 O O . ALA A 1 731 ? -40.543 -20.868 -2.753 1.00 63.03 731 ALA A O 1
ATOM 5577 N N . LEU A 1 732 ? -41.628 -22.816 -3.054 1.00 70.94 732 LEU A N 1
ATOM 5578 C CA . LEU A 1 732 ? -42.803 -22.248 -3.717 1.00 70.94 732 LEU A CA 1
ATOM 5579 C C . LEU A 1 732 ? -43.589 -21.309 -2.792 1.00 70.94 732 LEU A C 1
ATOM 5581 O O . LEU A 1 732 ? -43.987 -20.227 -3.219 1.00 70.94 732 LEU A O 1
ATOM 5585 N N . ILE A 1 733 ? -43.744 -21.666 -1.512 1.00 73.31 733 ILE A N 1
ATOM 5586 C CA . ILE A 1 733 ? -44.334 -20.781 -0.497 1.00 73.31 733 ILE A CA 1
ATOM 5587 C C . ILE A 1 733 ? -43.487 -19.510 -0.338 1.00 73.31 733 ILE A C 1
ATOM 5589 O O . ILE A 1 733 ? -44.032 -18.416 -0.436 1.00 73.31 733 ILE A O 1
ATOM 5593 N N . ALA A 1 734 ? -42.165 -19.634 -0.169 1.00 65.94 734 ALA A N 1
ATOM 5594 C CA . ALA A 1 734 ? -41.271 -18.481 -0.020 1.00 65.94 734 ALA A CA 1
ATOM 5595 C C . ALA A 1 734 ? -41.326 -17.525 -1.228 1.00 65.94 734 ALA A C 1
ATOM 5597 O O . ALA A 1 734 ? -41.444 -16.316 -1.058 1.00 65.94 734 ALA A O 1
ATOM 5598 N N . MET A 1 735 ? -41.308 -18.065 -2.449 1.00 68.31 735 MET A N 1
ATOM 5599 C CA . MET A 1 735 ? -41.381 -17.281 -3.690 1.00 68.31 735 MET A CA 1
ATOM 5600 C C . MET A 1 735 ? -42.758 -16.633 -3.914 1.00 68.31 735 MET A C 1
ATOM 5602 O O . MET A 1 735 ? -42.847 -15.603 -4.578 1.00 68.31 735 MET A O 1
ATOM 5606 N N . SER A 1 736 ? -43.820 -17.170 -3.305 1.00 76.56 736 SER A N 1
ATOM 5607 C CA . SER A 1 736 ? -45.174 -16.603 -3.387 1.00 76.56 736 SER A CA 1
ATOM 5608 C C . SER A 1 736 ? -45.363 -15.328 -2.557 1.00 76.56 736 SER A C 1
ATOM 5610 O O . SER A 1 736 ? -46.331 -14.607 -2.785 1.00 76.56 736 SER A O 1
ATOM 5612 N N . PHE A 1 737 ? -44.451 -14.991 -1.632 1.00 74.00 737 PHE A N 1
ATOM 5613 C CA . PHE A 1 737 ? -44.576 -13.762 -0.834 1.00 74.00 737 PHE A CA 1
ATOM 5614 C C . PHE A 1 737 ? -44.499 -12.472 -1.671 1.00 74.00 737 PHE A C 1
ATOM 5616 O O . PHE A 1 737 ? -45.012 -11.446 -1.230 1.00 74.00 737 PHE A O 1
ATOM 5623 N N . GLY A 1 738 ? -43.953 -12.516 -2.895 1.00 70.31 738 GLY A N 1
ATOM 5624 C CA . GLY A 1 738 ? -43.974 -11.373 -3.821 1.00 70.31 738 GLY A CA 1
ATOM 5625 C C . GLY A 1 738 ? -45.388 -10.899 -4.195 1.00 70.31 738 GLY A C 1
ATOM 5626 O O . GLY A 1 738 ? -45.581 -9.713 -4.447 1.00 70.31 738 GLY A O 1
ATOM 5627 N N . VAL A 1 739 ? -46.403 -11.772 -4.120 1.00 81.75 739 VAL A N 1
ATOM 5628 C CA . VAL A 1 739 ? -47.813 -11.391 -4.334 1.00 81.75 739 VAL A CA 1
ATOM 5629 C C . VAL A 1 739 ? -48.272 -10.332 -3.321 1.00 81.75 739 VAL A C 1
ATOM 5631 O O . VAL A 1 739 ? -49.075 -9.467 -3.667 1.00 81.75 739 VAL A O 1
ATOM 5634 N N . PHE A 1 740 ? -47.737 -10.339 -2.092 1.00 80.50 740 PHE A N 1
ATOM 5635 C CA . PHE A 1 740 ? -48.064 -9.322 -1.088 1.00 80.50 740 PHE A CA 1
ATOM 5636 C C . PHE A 1 740 ? -47.447 -7.953 -1.399 1.00 80.50 740 PHE A C 1
ATOM 5638 O O . PHE A 1 740 ? -48.072 -6.950 -1.070 1.00 80.50 740 PHE A O 1
ATOM 5645 N N . SER A 1 741 ? -46.286 -7.888 -2.067 1.00 76.94 741 SER A N 1
ATOM 5646 C CA . SER A 1 741 ? -45.757 -6.608 -2.568 1.00 76.94 741 SER A CA 1
ATOM 5647 C C . SER A 1 741 ? -46.710 -6.019 -3.604 1.00 76.94 741 SER A C 1
ATOM 5649 O O . SER A 1 741 ? -47.245 -4.935 -3.388 1.00 76.94 741 SER A O 1
ATOM 5651 N N . GLY A 1 742 ? -47.047 -6.792 -4.645 1.00 79.44 742 GLY A N 1
ATOM 5652 C CA . GLY A 1 742 ? -47.984 -6.347 -5.678 1.00 79.44 742 GLY A CA 1
ATOM 5653 C C . GLY A 1 742 ? -49.345 -5.925 -5.113 1.00 79.44 742 GLY A C 1
ATOM 5654 O O . GLY A 1 742 ? -49.883 -4.895 -5.513 1.00 79.44 742 GLY A O 1
ATOM 5655 N N . ALA A 1 743 ? -49.877 -6.649 -4.122 1.00 82.56 743 ALA A N 1
ATOM 5656 C CA . ALA A 1 743 ? -51.098 -6.254 -3.419 1.00 82.56 743 ALA A CA 1
ATOM 5657 C C . ALA A 1 743 ? -50.966 -4.895 -2.701 1.00 82.56 743 ALA A C 1
ATOM 5659 O O . ALA A 1 743 ? -51.885 -4.079 -2.772 1.00 82.56 743 ALA A O 1
ATOM 5660 N N . ILE A 1 744 ? -49.827 -4.614 -2.057 1.00 80.38 744 ILE A N 1
ATOM 5661 C CA . ILE A 1 744 ? -49.558 -3.310 -1.429 1.00 80.38 744 ILE A CA 1
ATOM 5662 C C . ILE A 1 744 ? -49.384 -2.215 -2.493 1.00 80.38 744 ILE A C 1
ATOM 5664 O O . ILE A 1 744 ? -49.921 -1.125 -2.304 1.00 80.38 744 ILE A O 1
ATOM 5668 N N . SER A 1 745 ? -48.740 -2.493 -3.633 1.00 79.06 745 SER A N 1
ATOM 5669 C CA . SER A 1 745 ? -48.672 -1.560 -4.771 1.00 79.06 745 SER A CA 1
ATOM 5670 C C . SER A 1 745 ? -50.066 -1.164 -5.275 1.00 79.06 745 SER A C 1
ATOM 5672 O O . SER A 1 745 ? -50.289 0.002 -5.597 1.00 79.06 745 SER A O 1
ATOM 5674 N N . PHE A 1 746 ? -51.034 -2.090 -5.295 1.00 81.38 746 PHE A N 1
ATOM 5675 C CA . PHE A 1 746 ? -52.425 -1.775 -5.650 1.00 81.38 746 PHE A CA 1
ATOM 5676 C C . PHE A 1 746 ? -53.171 -0.991 -4.558 1.00 81.38 746 PHE A C 1
ATOM 5678 O O . PHE A 1 746 ? -53.871 -0.034 -4.884 1.00 81.38 746 PHE A O 1
ATOM 5685 N N . LEU A 1 747 ? -52.984 -1.311 -3.271 1.00 78.81 747 LEU A N 1
ATOM 5686 C CA . LEU A 1 747 ? -53.554 -0.521 -2.163 1.00 78.81 747 LEU A CA 1
ATOM 5687 C C . LEU A 1 747 ? -53.033 0.927 -2.165 1.00 78.81 747 LEU A C 1
ATOM 5689 O O . LEU A 1 747 ? -53.807 1.872 -2.036 1.00 78.81 747 LEU A O 1
ATOM 5693 N N . LYS A 1 748 ? -51.732 1.103 -2.415 1.00 74.56 748 LYS A N 1
ATOM 5694 C CA . LYS A 1 748 ? -51.048 2.396 -2.568 1.00 74.56 748 LYS A CA 1
ATOM 5695 C C . LYS A 1 748 ? -51.646 3.270 -3.681 1.00 74.56 748 LYS A C 1
ATOM 5697 O O . LYS A 1 748 ? -51.636 4.489 -3.550 1.00 74.56 748 LYS A O 1
ATOM 5702 N N . ILE A 1 749 ? -52.173 2.667 -4.752 1.00 73.31 749 ILE A N 1
ATOM 5703 C CA . ILE A 1 749 ? -52.865 3.384 -5.840 1.00 73.31 749 ILE A CA 1
ATOM 5704 C C . ILE A 1 749 ? -54.255 3.857 -5.400 1.00 73.31 749 ILE A C 1
ATOM 5706 O O . ILE A 1 749 ? -54.637 4.975 -5.728 1.00 73.31 749 ILE A O 1
ATOM 5710 N N . ILE A 1 750 ? -54.988 3.064 -4.613 1.00 72.75 750 ILE A N 1
ATOM 5711 C CA . ILE A 1 750 ? -56.293 3.476 -4.063 1.00 72.75 750 ILE A CA 1
ATOM 5712 C C . ILE A 1 750 ? -56.107 4.694 -3.137 1.00 72.75 750 ILE A C 1
ATOM 5714 O O . ILE A 1 750 ? -56.806 5.696 -3.280 1.00 72.75 750 ILE A O 1
ATOM 5718 N N . SER A 1 751 ? -55.069 4.683 -2.290 1.00 67.88 751 SER A N 1
ATOM 5719 C CA . SER A 1 751 ? -54.660 5.854 -1.492 1.00 67.88 751 SER A CA 1
ATOM 5720 C C . SER A 1 751 ? -54.158 7.051 -2.319 1.00 67.88 751 SER A C 1
ATOM 5722 O O . SER A 1 751 ? -53.992 8.134 -1.763 1.00 67.88 751 SER A O 1
ATOM 5724 N N . LEU A 1 752 ? -53.897 6.881 -3.622 1.00 63.91 752 LEU A N 1
ATOM 5725 C CA . LEU A 1 752 ? -53.504 7.962 -4.532 1.00 63.91 752 LEU A CA 1
ATOM 5726 C C . LEU A 1 752 ? -54.723 8.670 -5.154 1.00 63.91 752 LEU A C 1
ATOM 5728 O O . LEU A 1 752 ? -54.637 9.855 -5.468 1.00 63.91 752 LEU A O 1
ATOM 5732 N N . SER A 1 753 ? -55.854 7.973 -5.315 1.00 58.47 753 SER A N 1
ATOM 5733 C CA . SER A 1 753 ? -57.111 8.571 -5.794 1.00 58.47 753 SER A CA 1
ATOM 5734 C C . SER A 1 753 ? -57.815 9.438 -4.740 1.00 58.47 753 SER A C 1
ATOM 5736 O O . SER A 1 753 ? -58.375 10.470 -5.097 1.00 58.47 753 SER A O 1
ATOM 5738 N N . ASP A 1 754 ? -57.716 9.096 -3.450 1.00 59.12 754 ASP A N 1
ATOM 5739 C CA . ASP A 1 754 ? -58.376 9.813 -2.337 1.00 59.12 754 ASP A CA 1
ATOM 5740 C C . ASP A 1 754 ? -57.555 11.016 -1.796 1.00 59.12 754 ASP A C 1
ATOM 5742 O O . ASP A 1 754 ? -57.579 11.356 -0.607 1.00 59.12 754 ASP A O 1
ATOM 5746 N N . ILE A 1 755 ? -56.780 11.673 -2.665 1.00 57.88 755 ILE A N 1
ATOM 5747 C CA . ILE A 1 755 ? -55.882 12.789 -2.304 1.00 57.88 755 ILE A CA 1
ATOM 5748 C C . ILE A 1 755 ? -56.620 14.138 -2.132 1.00 57.88 755 ILE A C 1
ATOM 5750 O O . ILE A 1 755 ? -56.010 15.118 -1.707 1.00 57.88 755 ILE A O 1
ATOM 5754 N N . SER A 1 756 ? -57.927 14.221 -2.407 1.00 49.91 756 SER A N 1
ATOM 5755 C CA . SER A 1 756 ? -58.649 15.503 -2.452 1.00 49.91 756 SER A CA 1
ATOM 5756 C C . SER A 1 756 ? -58.877 16.197 -1.099 1.00 49.91 756 SER A C 1
ATOM 5758 O O . SER A 1 756 ? -58.834 17.425 -1.068 1.00 49.91 756 SER A O 1
ATOM 5760 N N . ASP A 1 757 ? -59.102 15.464 0.004 1.00 51.34 757 ASP A N 1
ATOM 5761 C CA . ASP A 1 757 ? -59.805 16.036 1.176 1.00 51.34 757 ASP A CA 1
ATOM 5762 C C . ASP A 1 757 ? -59.208 15.766 2.581 1.00 51.34 757 ASP A C 1
ATOM 5764 O O . ASP A 1 757 ? -59.806 16.184 3.575 1.00 51.34 757 ASP A O 1
ATOM 5768 N N . SER A 1 758 ? -58.049 15.102 2.749 1.00 51.03 758 SER A N 1
ATOM 5769 C CA . SER A 1 758 ? -57.508 14.872 4.111 1.00 51.03 758 SER A CA 1
ATOM 5770 C C . SER A 1 758 ? -55.982 14.796 4.249 1.00 51.03 758 SER A C 1
ATOM 5772 O O . SER A 1 758 ? -55.257 14.394 3.342 1.00 51.03 758 SER A O 1
ATOM 5774 N N . SER A 1 759 ? -55.485 15.112 5.451 1.00 53.56 759 SER A N 1
ATOM 5775 C CA . SER A 1 759 ? -54.087 14.874 5.839 1.00 53.56 759 SER A CA 1
ATOM 5776 C C . SER A 1 759 ? -53.787 13.400 6.153 1.00 53.56 759 SER A C 1
ATOM 5778 O O . SER A 1 759 ? -52.630 12.989 6.060 1.00 53.56 759 SER A O 1
ATOM 5780 N N . SER A 1 760 ? -54.804 12.591 6.475 1.00 52.44 760 SER A N 1
ATOM 5781 C CA . SER A 1 760 ? -54.681 11.152 6.756 1.00 52.44 760 SER A CA 1
ATOM 5782 C C . SER A 1 760 ? -54.285 10.333 5.527 1.00 52.44 760 SER A C 1
ATOM 5784 O O . SER A 1 760 ? -53.341 9.552 5.618 1.00 52.44 760 SER A O 1
ATOM 5786 N N . THR A 1 761 ? -54.881 10.571 4.353 1.00 55.34 761 THR A N 1
ATOM 5787 C CA . THR A 1 761 ? -54.532 9.822 3.126 1.00 55.34 761 THR A CA 1
ATOM 5788 C C . THR A 1 761 ? -53.076 10.039 2.685 1.00 55.34 761 THR A C 1
ATOM 5790 O O . THR A 1 761 ? -52.452 9.145 2.115 1.00 55.34 761 THR A O 1
ATOM 5793 N N . THR A 1 762 ? -52.461 11.171 3.056 1.00 59.00 762 THR A N 1
ATOM 5794 C CA . THR A 1 762 ? -51.011 11.404 2.879 1.00 59.00 762 THR A CA 1
ATOM 5795 C C . THR A 1 762 ? -50.144 10.545 3.817 1.00 59.00 762 THR A C 1
ATOM 5797 O O . THR A 1 762 ? -48.995 10.238 3.489 1.00 59.00 762 THR A O 1
ATOM 5800 N N . VAL A 1 763 ? -50.661 10.148 4.985 1.00 62.22 763 VAL A N 1
ATOM 5801 C CA . VAL A 1 763 ? -49.988 9.213 5.902 1.00 62.22 763 VAL A CA 1
ATOM 5802 C C . VAL A 1 763 ? -50.087 7.790 5.359 1.00 62.22 763 VAL A C 1
ATOM 5804 O O . VAL A 1 763 ? -49.058 7.125 5.259 1.00 62.22 763 VAL A O 1
ATOM 5807 N N . ASP A 1 764 ? -51.267 7.355 4.915 1.00 66.06 764 ASP A N 1
ATOM 5808 C CA . ASP A 1 764 ? -51.468 6.015 4.343 1.00 66.06 764 ASP A CA 1
ATOM 5809 C C . ASP A 1 764 ? -50.606 5.787 3.092 1.00 66.06 764 ASP A C 1
ATOM 5811 O O . ASP A 1 764 ? -49.918 4.771 2.982 1.00 66.06 764 ASP A O 1
ATOM 5815 N N . LEU A 1 765 ? -50.522 6.779 2.198 1.00 67.62 765 LEU A N 1
ATOM 5816 C CA . LEU A 1 765 ? -49.642 6.729 1.026 1.00 67.62 765 LEU A CA 1
ATOM 5817 C C . LEU A 1 765 ? -48.154 6.574 1.405 1.00 67.62 765 LEU A C 1
ATOM 5819 O O . LEU A 1 765 ? -47.410 5.862 0.725 1.00 67.62 765 LEU A O 1
ATOM 5823 N N . LYS A 1 766 ? -47.711 7.199 2.507 1.00 63.22 766 LYS A N 1
ATOM 5824 C CA . LYS A 1 766 ? -46.351 7.017 3.049 1.00 63.22 766 LYS A CA 1
ATOM 5825 C C . LYS A 1 766 ? -46.166 5.650 3.707 1.00 63.22 766 LYS A C 1
ATOM 5827 O O . LYS A 1 766 ? -45.096 5.060 3.555 1.00 63.22 766 LYS A O 1
ATOM 5832 N N . ILE A 1 767 ? -47.182 5.137 4.405 1.00 74.94 767 ILE A N 1
ATOM 5833 C CA . ILE A 1 767 ? -47.165 3.799 5.008 1.00 74.94 767 ILE A CA 1
ATOM 5834 C C . ILE A 1 767 ? -47.029 2.748 3.906 1.00 74.94 767 ILE A C 1
ATOM 5836 O O . ILE A 1 767 ? -46.057 1.996 3.920 1.00 74.94 767 ILE A O 1
ATOM 5840 N N . PHE A 1 768 ? -47.914 2.735 2.906 1.00 75.75 768 PHE A N 1
ATOM 5841 C CA . PHE A 1 768 ? -47.845 1.763 1.812 1.00 75.75 768 PHE A CA 1
ATOM 5842 C C . PHE A 1 768 ? -46.590 1.936 0.949 1.00 75.75 768 PHE A C 1
ATOM 5844 O O . PHE A 1 768 ? -45.939 0.942 0.633 1.00 75.75 768 PHE A O 1
ATOM 5851 N N . GLY A 1 769 ? -46.167 3.174 0.664 1.00 65.19 769 GLY A N 1
ATOM 5852 C CA . GLY A 1 769 ? -44.902 3.452 -0.030 1.00 65.19 769 GLY A CA 1
ATOM 5853 C C . GLY A 1 769 ? -43.634 3.030 0.731 1.00 65.19 769 GLY A C 1
ATOM 5854 O O . GLY A 1 769 ? -42.573 2.928 0.120 1.00 65.19 769 GLY A O 1
ATOM 5855 N N . THR A 1 770 ? -43.732 2.750 2.036 1.00 69.75 770 THR A N 1
ATOM 5856 C CA . THR A 1 770 ? -42.641 2.183 2.854 1.00 69.75 770 THR A CA 1
ATOM 5857 C C . THR A 1 770 ? -42.811 0.671 3.065 1.00 69.75 770 THR A C 1
ATOM 5859 O O . THR A 1 770 ? -41.827 -0.067 3.101 1.00 69.75 770 THR A O 1
ATOM 5862 N N . ALA A 1 771 ? -44.052 0.190 3.168 1.00 75.81 771 ALA A N 1
ATOM 5863 C CA . ALA A 1 771 ? -44.387 -1.219 3.366 1.00 75.81 771 ALA A CA 1
ATOM 5864 C C . ALA A 1 771 ? -44.131 -2.075 2.115 1.00 75.81 771 ALA A C 1
ATOM 5866 O O . ALA A 1 771 ? -43.636 -3.188 2.249 1.00 75.81 771 ALA A O 1
ATOM 5867 N N . GLU A 1 772 ? -44.406 -1.550 0.918 1.00 73.44 772 GLU A N 1
ATOM 5868 C CA . GLU A 1 772 ? -44.119 -2.183 -0.380 1.00 73.44 772 GLU A CA 1
ATOM 5869 C C . GLU A 1 772 ? -42.648 -2.652 -0.483 1.00 73.44 772 GLU A C 1
ATOM 5871 O O . GLU A 1 772 ? -42.417 -3.865 -0.510 1.00 73.44 772 GLU A O 1
ATOM 5876 N N . PRO A 1 773 ? -41.621 -1.774 -0.417 1.00 66.19 773 PRO A N 1
ATOM 5877 C CA . PRO A 1 773 ? -40.229 -2.220 -0.479 1.00 66.19 773 PRO A CA 1
ATOM 5878 C C . PRO A 1 773 ? -39.815 -3.081 0.726 1.00 66.19 773 PRO A C 1
ATOM 5880 O O . PRO A 1 773 ? -38.980 -3.972 0.570 1.00 66.19 773 PRO A O 1
ATOM 5883 N N . ALA A 1 774 ? -40.393 -2.871 1.915 1.00 73.81 774 ALA A N 1
ATOM 5884 C CA . ALA A 1 774 ? -40.096 -3.694 3.089 1.00 73.81 774 ALA A CA 1
ATOM 5885 C C . ALA A 1 774 ? -40.580 -5.148 2.922 1.00 73.81 774 ALA A C 1
ATOM 5887 O O . ALA A 1 774 ? -39.831 -6.085 3.207 1.00 73.81 774 ALA A O 1
ATOM 5888 N N . VAL A 1 775 ? -41.795 -5.353 2.404 1.00 74.31 775 VAL A N 1
ATOM 5889 C CA . VAL A 1 775 ? -42.349 -6.684 2.107 1.00 74.31 775 VAL A CA 1
ATOM 5890 C C . VAL A 1 775 ? -41.581 -7.356 0.969 1.00 74.31 775 VAL A C 1
ATOM 5892 O O . VAL A 1 775 ? -41.277 -8.545 1.075 1.00 74.31 775 VAL A O 1
ATOM 5895 N N . THR A 1 776 ? -41.151 -6.606 -0.050 1.00 71.75 776 THR A N 1
ATOM 5896 C CA . THR A 1 776 ? -40.247 -7.108 -1.102 1.00 71.75 776 THR A CA 1
ATOM 5897 C C . THR A 1 776 ? -38.917 -7.602 -0.534 1.00 71.75 776 THR A C 1
ATOM 5899 O O . THR A 1 776 ? -38.477 -8.705 -0.862 1.00 71.75 776 THR A O 1
ATOM 5902 N N . ILE A 1 777 ? -38.291 -6.848 0.377 1.00 70.88 777 ILE A N 1
ATOM 5903 C CA . ILE A 1 777 ? -37.046 -7.258 1.050 1.00 70.88 777 ILE A CA 1
ATOM 5904 C C . ILE A 1 777 ? -37.257 -8.536 1.877 1.00 70.88 777 ILE A C 1
ATOM 5906 O O . ILE A 1 777 ? -36.421 -9.443 1.822 1.00 70.88 777 ILE A O 1
ATOM 5910 N N . ILE A 1 778 ? -38.374 -8.651 2.604 1.00 73.00 778 ILE A N 1
ATOM 5911 C CA . ILE A 1 778 ? -38.724 -9.852 3.381 1.00 73.00 778 ILE A CA 1
ATOM 5912 C C . ILE A 1 778 ? -38.906 -11.064 2.453 1.00 73.00 778 ILE A C 1
ATOM 5914 O O . ILE A 1 778 ? -38.272 -12.098 2.671 1.00 73.00 778 ILE A O 1
ATOM 5918 N N . ALA A 1 779 ? -39.696 -10.927 1.384 1.00 68.00 779 ALA A N 1
ATOM 5919 C CA . ALA A 1 779 ? -39.936 -11.983 0.400 1.00 68.00 779 ALA A CA 1
ATOM 5920 C C . ALA A 1 779 ? -38.635 -12.477 -0.264 1.00 68.00 779 ALA A C 1
ATOM 5922 O O . ALA A 1 779 ? -38.435 -13.681 -0.418 1.00 68.00 779 ALA A O 1
ATOM 5923 N N . ILE A 1 780 ? -37.717 -11.561 -0.593 1.00 65.25 780 ILE A N 1
ATOM 5924 C CA . ILE A 1 780 ? -36.398 -11.873 -1.170 1.00 65.25 780 ILE A CA 1
ATOM 5925 C C . ILE A 1 780 ? -35.457 -12.534 -0.145 1.00 65.25 780 ILE A C 1
ATOM 5927 O O . ILE A 1 780 ? -34.633 -13.376 -0.511 1.00 65.25 780 ILE A O 1
ATOM 5931 N N . SER A 1 781 ? -35.580 -12.199 1.142 1.00 67.19 781 SER A N 1
ATOM 5932 C CA . SER A 1 781 ? -34.703 -12.728 2.197 1.00 67.19 781 SER A CA 1
ATOM 5933 C C . SER A 1 781 ? -35.032 -14.171 2.596 1.00 67.19 781 SER A C 1
ATOM 5935 O O . SER A 1 781 ? -34.119 -14.936 2.905 1.00 67.19 781 SER A O 1
ATOM 5937 N N . ILE A 1 782 ? -36.304 -14.588 2.562 1.00 66.12 782 ILE A N 1
ATOM 5938 C CA . ILE A 1 782 ? -36.721 -15.933 3.013 1.00 66.12 782 ILE A CA 1
ATOM 5939 C C . ILE A 1 782 ? -36.016 -17.072 2.231 1.00 66.12 782 ILE A C 1
ATOM 5941 O O . ILE A 1 782 ? -35.479 -17.979 2.877 1.00 66.12 782 ILE A O 1
ATOM 5945 N N . PRO A 1 783 ? -35.913 -17.050 0.882 1.00 58.62 783 PRO A N 1
ATOM 5946 C CA . PRO A 1 783 ? -35.134 -18.042 0.133 1.00 58.62 783 PRO A CA 1
ATOM 5947 C C . PRO A 1 783 ? -33.636 -18.071 0.474 1.00 58.62 783 PRO A C 1
ATOM 5949 O O . PRO A 1 783 ? -33.022 -19.132 0.380 1.00 58.62 783 PRO A O 1
ATOM 5952 N N . LEU A 1 784 ? -33.046 -16.942 0.883 1.00 58.03 784 LEU A N 1
ATOM 5953 C CA . LEU A 1 784 ? -31.631 -16.856 1.268 1.00 58.03 784 LEU A CA 1
ATOM 5954 C C . LEU A 1 784 ? -31.394 -17.418 2.678 1.00 58.03 784 LEU A C 1
ATOM 5956 O O . LEU A 1 784 ? -30.428 -18.148 2.895 1.00 58.03 784 LEU A O 1
ATOM 5960 N N . LEU A 1 785 ? -32.313 -17.173 3.619 1.00 55.56 785 LEU A N 1
ATOM 5961 C CA . LEU A 1 785 ? -32.267 -17.744 4.973 1.00 55.56 785 LEU A CA 1
ATOM 5962 C C . LEU A 1 785 ? -32.298 -19.283 4.965 1.00 55.56 785 LEU A C 1
ATOM 5964 O O . LEU A 1 785 ? -31.689 -19.918 5.827 1.00 55.56 785 LEU A O 1
ATOM 5968 N N . ARG A 1 786 ? -32.912 -19.908 3.948 1.00 55.06 786 ARG A N 1
ATOM 5969 C CA . ARG A 1 786 ? -32.878 -21.369 3.751 1.00 55.06 786 ARG A CA 1
ATOM 5970 C C . ARG A 1 786 ? -31.453 -21.936 3.646 1.00 55.06 786 ARG A C 1
ATOM 5972 O O . ARG A 1 786 ? -31.244 -23.075 4.059 1.00 55.06 786 ARG A O 1
ATOM 5979 N N . ALA A 1 787 ? -30.485 -21.177 3.126 1.00 52.75 787 ALA A N 1
ATOM 5980 C CA . ALA A 1 787 ? -29.092 -21.624 3.050 1.00 52.75 787 ALA A CA 1
ATOM 5981 C C . ALA A 1 787 ? -28.456 -21.782 4.443 1.00 52.75 787 ALA A C 1
ATOM 5983 O O . ALA A 1 787 ? -27.674 -22.703 4.651 1.00 52.75 787 ALA A O 1
ATOM 5984 N N . PHE A 1 788 ? -28.847 -20.943 5.408 1.00 46.53 788 PHE A N 1
ATOM 5985 C CA . PHE A 1 788 ? -28.372 -21.003 6.795 1.00 46.53 788 PHE A CA 1
ATOM 5986 C C . PHE A 1 788 ? -29.131 -22.034 7.645 1.00 46.53 788 PHE A C 1
ATOM 5988 O O . PHE A 1 788 ? -28.562 -22.603 8.571 1.00 46.53 788 PHE A O 1
ATOM 5995 N N . LEU A 1 789 ? -30.396 -22.315 7.310 1.00 47.81 789 LEU A N 1
ATOM 5996 C CA . LEU A 1 789 ? -31.201 -23.352 7.971 1.00 47.81 789 LEU A CA 1
ATOM 5997 C C . LEU A 1 789 ? -30.855 -24.784 7.517 1.00 47.81 789 LEU A C 1
ATOM 5999 O O . LEU A 1 789 ? -31.259 -25.744 8.169 1.00 47.81 789 LEU A O 1
ATOM 6003 N N . ARG A 1 790 ? -30.089 -24.956 6.430 1.00 45.66 790 ARG A N 1
ATOM 6004 C CA . ARG A 1 790 ? -29.445 -26.235 6.093 1.00 45.66 790 ARG A CA 1
ATOM 6005 C C . ARG A 1 790 ? -28.143 -26.392 6.888 1.00 45.66 790 ARG A C 1
ATOM 6007 O O . ARG A 1 790 ? -27.056 -26.211 6.345 1.00 45.66 790 ARG A O 1
ATOM 6014 N N . LYS A 1 791 ? -28.256 -26.805 8.152 1.00 38.47 791 LYS A N 1
ATOM 6015 C CA . LYS A 1 791 ? -27.137 -27.411 8.882 1.00 38.47 791 LYS A CA 1
ATOM 6016 C C . LYS A 1 791 ? -27.493 -28.810 9.383 1.00 38.47 791 LYS A C 1
ATOM 6018 O O . LYS A 1 791 ? -28.645 -29.090 9.691 1.00 38.47 791 LYS A O 1
ATOM 6023 N N . ASP A 1 792 ? -26.470 -29.657 9.417 1.00 47.72 792 ASP A N 1
ATOM 6024 C CA . ASP A 1 792 ? -26.402 -30.963 10.073 1.00 47.72 792 ASP A CA 1
ATOM 6025 C C . ASP A 1 792 ? -27.416 -32.037 9.624 1.00 47.72 792 ASP A C 1
ATOM 6027 O O . ASP A 1 792 ? -28.459 -32.274 10.229 1.00 47.72 792 ASP A O 1
ATOM 6031 N N . THR A 1 793 ? -27.032 -32.796 8.588 1.00 40.31 793 THR A N 1
ATOM 6032 C CA . THR A 1 793 ? -27.313 -34.253 8.539 1.00 40.31 793 THR A CA 1
ATOM 6033 C C . THR A 1 793 ? -26.408 -35.029 7.575 1.00 40.31 793 THR A C 1
ATOM 6035 O O . THR A 1 793 ? -26.150 -36.203 7.822 1.00 40.31 793 THR A O 1
ATOM 6038 N N . THR A 1 794 ? -25.889 -34.405 6.509 1.00 40.97 794 THR A N 1
ATOM 6039 C CA . THR A 1 794 ? -25.022 -35.072 5.514 1.00 40.97 794 THR A CA 1
ATOM 6040 C C . THR A 1 794 ? -23.820 -34.215 5.107 1.00 40.97 794 THR A C 1
ATOM 6042 O O . THR A 1 794 ? -23.877 -33.491 4.117 1.00 40.97 794 THR A O 1
ATOM 6045 N N . ASN A 1 795 ? -22.757 -34.289 5.907 1.00 30.23 795 ASN A N 1
ATOM 6046 C CA . ASN A 1 795 ? -21.388 -34.558 5.446 1.00 30.23 795 ASN A CA 1
ATOM 6047 C C . ASN A 1 795 ? -20.493 -34.744 6.680 1.00 30.23 795 ASN A C 1
ATOM 6049 O O . ASN A 1 795 ? -20.105 -33.788 7.345 1.00 30.23 795 ASN A O 1
ATOM 6053 N N . LYS A 1 796 ? -20.184 -36.006 6.985 1.00 35.25 796 LYS A N 1
ATOM 6054 C CA . LYS A 1 796 ? -18.837 -36.340 7.446 1.00 35.25 796 LYS A CA 1
ATOM 6055 C C . LYS A 1 796 ? -17.998 -36.587 6.196 1.00 35.25 796 LYS A C 1
ATOM 6057 O O . LYS A 1 796 ? -18.553 -36.993 5.176 1.00 35.25 796 LYS A O 1
ATOM 6062 N N . ASP A 1 797 ? -16.696 -36.385 6.347 1.00 33.97 797 ASP A N 1
ATOM 6063 C CA . ASP A 1 797 ? -15.656 -36.571 5.336 1.00 33.97 797 ASP A CA 1
ATOM 6064 C C . ASP A 1 797 ? -15.649 -35.519 4.203 1.00 33.97 797 ASP A C 1
ATOM 6066 O O . ASP A 1 797 ? -16.686 -35.017 3.774 1.00 33.97 797 ASP A O 1
ATOM 6070 N N . LEU A 1 798 ? -14.429 -35.223 3.729 1.00 32.28 798 LEU A N 1
ATOM 6071 C CA . LEU A 1 798 ? -14.049 -34.258 2.680 1.00 32.28 798 LEU A CA 1
ATOM 6072 C C . LEU A 1 798 ? -14.117 -32.752 3.036 1.00 32.28 798 LEU A C 1
ATOM 6074 O O . LEU A 1 798 ? -15.053 -32.057 2.650 1.00 32.28 798 LEU A O 1
ATOM 6078 N N . TRP A 1 799 ? -12.998 -32.302 3.629 1.00 34.28 799 TRP A N 1
ATOM 6079 C CA . TRP A 1 799 ? -12.388 -30.953 3.594 1.00 34.28 799 TRP A CA 1
ATOM 6080 C C . TRP A 1 799 ? -13.198 -29.779 4.172 1.00 34.28 799 TRP A C 1
ATOM 6082 O O . TRP A 1 799 ? -13.875 -29.063 3.403 1.00 34.28 799 TRP A O 1
#

Organism: NCBI:txid2587410

Foldseek 3Di:
DDDDDDDDDDDPDDQDAAEAFGWQDAPPDPHHNHHDPQWHWADPDRGTITTHGHDDDDDDDDDDDDDDDDDDDDDDDDDDDDDDDDDDDDDDDDDDDDDDDDDDDDDDDDDDPPDDPFDKDFPPLFLFAFALWAWEQDPVQKIKIWGADFLWPPGTWIWIGNFVRAIDTQAHQRRAQCVVDCQLALPPVHHRFLWTGDNWEWDAQPVVQKIWTWAFTPQFKIWIWIANDPRGPIDGPEMDGRDGQALKAWDQDPVRWIWIWGDKQFIKIFTADSVNHGTPDMDTADGCVLVPANIKHSWYWDADPQKIWIWIWRVQQWIKIWIANDSSDNTDIDIATDQFDDLAVLWDDWGHFDWYAHPVRWIKTWIWTQWPLRFITIHIFTWDADPVGDIHTPPPPVRHNDSMDRTNDPDDHDDDPFFKDQLDDWDDDNQKIWSRGADPVQWTGHSWIKGFADAQDLAPNSGGPFMWGIATDQKKKKKWKKQQVFFDAQKWWWKWQDDQWIKTWIWHFHDDVRWIKIFTFGTFHFDVVVSRHTPGSGDGQFMDGDDPPQRMKMKMWIARGGSPDPQWIWIWIDSPVPDTDTTGDIYRDDSDCSSNGHTIIITGMHGNPDTDGIMIGRMMGMDGPDPPVPVVLVVVCVVDPDPVVNVVSVVVVVVLVVLVVVLVVCLQPQWVVSCCNPPVPDDTDGHPVCVNLVSVLVSLLVVLVVLQVQLCVVCVVLVPDPDDPVVSVQVNVLSNLSNVLSVLSVVLNVLSVPPPDDPVSVVSNVVSVVVSVVSVVSSVVSVVVVVVVPDDDDDDDDD

Radius of gyration: 34.4 Å; chains: 1; bounding box: 118×129×80 Å

Secondary structure (DSSP, 8-state):
------PPPPPPPP---BPTT-EEE-TT--S--PBPTTEEEEEEETTEEEEEES-PPPP------------------------------------------------------------EEES-SS-S---S-EEEE-TTS-EEEE---BTEESEEEEEEESSSSSEEEEEEEES-GGGG-TGGGT-TT---TT-SB-S-EEEEETTTTEEEEEEEETTTEEEEEEESSTT---EEEEEEETB--TT-EEEE-TTS-EEEEE-SSEEEEEEE-TTSSSEEEEEEEEEGGGGT-S--EEEEEEEETTEEEEEEE-SSS-EEEEEESSTT---EEEES--SPPPSSTT---EEEEEEEE-TTS-EEEEEEEE-TTS-EEEEEEEEEE-TTS-EEE---TTSS--SEEE-SSS------SSSEE---TTS--TTEEEESS--TTSEEESSSEEEE---B-S-GGG-TT-EEE---SSSEEEEEEEE-TT--TTEEEEEEEESSEEEEEEEEEETTTTEEEEEEEEEEEEEGGGTTEEEEEEEEEEEEEPPTT--EEEEEEEE---TTS--EEEEEEESSSS--EE-SPPEE----STT-SPPEEEEEEEESS-S--EEEEEEEEEEE---HHHHHHHHHHHH---HHHHHHHHHHHHHHHHHHHHHHHHHHHSEESGGGGT-TT---EE--HHHHHHHHHHHHHHHHHHHHHHHHHHHHHHTTS---HHHHHHHHHHHHTHHHHHHHHHHHHHHHHT-SS-HHHHHHHHHHHHHHHHHHHHHHHHHHHHHHH--SSS--S--

InterPro domains:
  IPR000254 Cellulose-binding domain [PF00734] (20-48)
  IPR000254 Cellulose-binding domain [PS00562] (24-51)
  IPR000254 Cellulose-binding domain [PS51164] (16-52)
  IPR000254 Cellulose-binding domain [SM00236] (19-52)
  IPR006710 Glycoside hydrolase, family 43 [PF04616] (121-391)
  IPR013320 Concanavalin A-like lectin/glucanase domain superfamily [SSF49899] (420-621)
  IPR023296 Glycosyl hydrolase, five-bladed beta-propeller domain superfamily [G3DSA:2.115.10.20] (116-414)
  IPR023296 Glycosyl hydrolase, five-bladed beta-propeller domain superfamily [SSF75005] (121-407)
  IPR035971 Cellulose-binding domain superfamily [SSF57180] (18-52)
  IPR041542 Beta-xylosidase, C-terminal Concanavalin A-like domain [PF17851] (420-621)
  IPR049326 Rhodopsin domain, fungi [PF20684] (639-791)
  IPR051795 Glycosyl Hydrolase Family 43 [PTHR42812] (100-625)

Sequence (799 aa):
MRAQVLTVALIPGIAAQQTLWGQCGGQSWTGPSACVAGACCSSMNPWYYQCLSGSCVGPTNNTRSTSSTTINTAKPSSITGVTTTAKSKCSMTTATTTPPCSSSSSSSSASSVASSPSATFTNPVIYADFADNDVFLGPDNVFYYLASNMHYSPGGPILKSYDLVNWELIGHAIPSIGDFGPAYSMTNNTTAYREGTWASTLRYRKSNDQWYWIGCVDFWITYIYTAPSPTGPWVKSASMPGTCYYDCGLLIDDDDTMYVVYGNTNVSVAQLSTDGLSQVKTAPVFNAADTNRSVIEGNRMYKINGTYYVLDDDTQGTTIIWKSSSPFGPYTPKILVNNINSPVPNGAPIDQGSLVQTQDGNWYFMSFVWAYPAGRMPILAPIVWGADGFPSLVTDSAGGWGASYPYPLTPHPLASWTGRDTFQGTTLSPNWEWNHAPDTTKYTVNNGLRLSTATVTTDLFHARNTLTLRPFGPSPVGTVALDISSMADGDIAGLAALRDGTSWIGVQRSGPGASYTLQMRLNATQDASANWATASTGTVAATAAVPEGTSKLWLRVAMDARATGSKQAVFYYSFDGVAFTQLGPSYTMTSGWEFFLGYRYGVFNFATKALGGSVVVEEFCFSQKRKQAVAFAITFLGLSSSPWMKWLFWFIIISVNIMLGVSAAIMWIRCWPVAKLGIFDMEGTCWPSYVVVDYQTFATVYSGALDIVLSILPWKIVWNDAIYKKEKIGALIAMSFGVFSGAISFLKIISLSDISDSSSTTVDLKIFGTAEPAVTIIAISIPLLRAFLRKDTTNKDLW

pLDDT: mean 82.87, std 22.42, range [19.17, 98.88]